Protein 8WCH (pdb70)

Nearest PDB structures (foldseek):
  8wch-assembly2_B  TM=1.003E+00  e=4.212E-85  Candidatus Pelagibacter ubique HTCC1062
  4q6b-assembly1_A  TM=8.338E-01  e=4.863E-23  Desulfitobacterium hafniense DCB-2
  8tg1-assembly1_A  TM=8.772E-01  e=3.509E-21  Caldicellulosiruptor saccharolyticus
  4zpj-assembly1_A  TM=8.349E-01  e=2.943E-21  Sphaerobacter thermophilus DSM 20745
  3h5l-assembly1_A  TM=7.620E-01  e=2.196E-21  Ruegeria pomeroyi

Foldseek 3Di:
DDAAEEEEEEACDDQQNLLRLLLVLLLVLLQCQQQDAADDPLAPNRHQRHFVLQVSYGYDYDYDHQNPDQVSLQVSLCCCCPVVVHQAYEDYQEPQNCQSNVVNCQVVLHAYFYQHYAQPVSLVPLTQRYAYFAHHLLQVLVQVVVVLVVVCVVPVNPQAEEAEEFEDDRRRVSNLVSNVVVCVVVRHHYPHRHYDHQPDPDCLVVLVVCQVSQHQEYEYEHDDVSVLRSLVNCLVVQRFHQAYEYDDDCFRLCDCVVCPPSQAQYKYKAQADPLCCVVPVLQVVSQVSSCVSSVNRGDTGSSLRSSQRSSLLSVLCSVLSDSNSVSSSVSSQVDWAACSNHRGPFRGAHADSSNYGPGGDMFMWGDDPRGTFTDPDPVRGPDHRDGRGDTSVRD/DDAAEEEEEEACDDQQNLLRLLLVLLLVLLQCQQQDAADDPLAPNRHQNHFVLQVSYGYHYDYDHQNPDQVSLLVVLCCCCPPVVHQAYEDYAEPSNCQSNVVNCQVVLHAYEYLHYAQPVSLVPLTLRYAYFAHHLLALLVQVVVVLVVVCVVPVNPQAEEEEEFEPPRRRVSNLVSNVVVCVVVRHHYPHRHYDHQPDPDCQVVLVVCQVSQHQEYEYHHDDVSVVRVLVNCLVVQRFHQAYEYDDDCFRLCDLVVCPPSQAQHKYKAQADCLLCVVPVLQVVSQVSSCVSSVNRGDTGSSLSSSQRSSLLSVLCSVLSDSNSVSSSVSLQVDWAACSNHNGPFRTAHADSSNYGPGGDMFMWGDDPSGTFTDPDPVRGPDHRDTRGDGSVRD

Structure (mmCIF, N/CA/C/O backbone):
data_8WCH
#
_entry.id   8WCH
#
_cell.length_a   122.204
_cell.length_b   122.204
_cell.length_c   125.908
_cell.angle_alpha   90.000
_cell.angle_beta   90.000
_cell.angle_gamma   90.000
#
_symmetry.space_group_name_H-M   'P 41 21 2'
#
loop_
_entity.id
_entity.type
_entity.pdbx_description
1 polymer 'Probable Leu/Ile/Val-binding protein'
2 non-polymer 'PYROGLUTAMIC ACID'
3 non-polymer 'SODIUM ION'
4 water water
#
loop_
_atom_site.group_PDB
_atom_site.id
_atom_site.type_symbol
_atom_site.label_atom_id
_atom_site.label_alt_id
_atom_site.label_comp_id
_atom_site.label_asym_id
_atom_site.label_entity_id
_atom_site.label_seq_id
_atom_site.pdbx_PDB_ins_code
_atom_site.Cartn_x
_atom_site.Cartn_y
_atom_site.Cartn_z
_atom_site.occupancy
_atom_site.B_iso_or_equiv
_atom_site.auth_seq_id
_atom_site.auth_comp_id
_atom_site.auth_asym_id
_atom_site.auth_atom_id
_atom_site.pdbx_PDB_model_num
ATOM 1 N N . ALA A 1 22 ? -32.134 -17.326 -45.167 1.000 54.305 22 ALA A N 1
ATOM 2 C CA . ALA A 1 22 ? -32.224 -16.075 -44.361 1.000 51.406 22 ALA A CA 1
ATOM 3 C C . ALA A 1 22 ? -33.556 -16.005 -43.612 1.000 42.461 22 ALA A C 1
ATOM 4 O O . ALA A 1 22 ? -34.602 -15.800 -44.229 1.000 44.925 22 ALA A O 1
ATOM 6 N N . GLU A 1 23 ? -33.504 -16.143 -42.269 1.000 35.147 23 GLU A N 1
ATOM 7 C CA . GLU A 1 23 ? -34.677 -16.393 -41.456 1.000 34.834 23 GLU A CA 1
ATOM 8 C C . GLU A 1 23 ? -34.654 -15.479 -40.233 1.000 31.457 23 GLU A C 1
ATOM 9 O O . GLU A 1 23 ? -33.729 -15.541 -39.428 1.000 33.857 23 GLU A O 1
ATOM 15 N N . ASN A 1 24 ? -35.699 -14.659 -40.072 1.000 29.020 24 ASN A N 1
ATOM 16 C CA . ASN A 1 24 ? -35.781 -13.800 -38.898 1.000 28.262 24 ASN A CA 1
ATOM 17 C C . ASN A 1 24 ? -36.346 -14.550 -37.704 1.000 27.504 24 ASN A C 1
ATOM 18 O O . ASN A 1 24 ? -36.932 -15.620 -37.856 1.000 27.917 24 ASN A O 1
ATOM 23 N N . VAL A 1 25 ? -36.166 -13.969 -36.517 1.000 27.155 25 VAL A N 1
ATOM 24 C CA . VAL A 1 25 ? -36.667 -14.590 -35.294 1.000 25.265 25 VAL A CA 1
ATOM 25 C C . VAL A 1 25 ? -37.244 -13.494 -34.386 1.000 24.550 25 VAL A C 1
ATOM 26 O O . VAL A 1 25 ? -36.686 -12.403 -34.249 1.000 25.131 25 VAL A O 1
ATOM 30 N N . LYS A 1 26 ? -38.370 -13.821 -33.769 1.000 22.881 26 LYS A N 1
ATOM 31 C CA . LYS A 1 26 ? -39.114 -12.926 -32.908 1.000 21.916 26 LYS A CA 1
ATOM 32 C C . LYS A 1 26 ? -39.081 -13.402 -31.460 1.000 21.690 26 LYS A C 1
ATOM 33 O O . LYS A 1 26 ? -39.326 -14.576 -31.205 1.000 20.860 26 LYS A O 1
ATOM 39 N N . ILE A 1 27 ? -38.697 -12.477 -30.546 1.000 19.862 27 ILE A N 1
ATOM 40 C CA . ILE A 1 27 ? -38.559 -12.752 -29.106 1.000 18.390 27 ILE A CA 1
ATOM 41 C C . ILE A 1 27 ? -39.505 -11.848 -28.321 1.000 19.404 27 ILE A C 1
ATOM 42 O O . ILE A 1 27 ? -39.628 -10.646 -28.579 1.000 21.526 27 ILE A O 1
ATOM 47 N N . GLY A 1 28 ? -40.221 -12.425 -27.369 1.000 18.769 28 GLY A N 1
ATOM 48 C CA . GLY A 1 28 ? -41.049 -11.637 -26.486 1.000 19.613 28 GLY A CA 1
ATOM 49 C C . GLY A 1 28 ? -40.232 -11.118 -25.295 1.000 18.930 28 GLY A C 1
ATOM 50 O O . GLY A 1 28 ? -39.414 -11.849 -24.725 1.000 18.988 28 GLY A O 1
ATOM 51 N N . VAL A 1 29 ? -40.529 -9.891 -24.882 1.000 19.106 29 VAL A N 1
ATOM 52 C CA . VAL A 1 29 ? -39.787 -9.174 -23.849 1.000 18.353 29 VAL A CA 1
ATOM 53 C C . VAL A 1 29 ? -40.828 -8.557 -22.901 1.000 18.499 29 VAL A C 1
ATOM 54 O O . VAL A 1 29 ? -41.683 -7.777 -23.354 1.000 20.186 29 VAL A O 1
ATOM 58 N N . LEU A 1 30 ? -40.773 -8.944 -21.608 1.000 18.756 30 LEU A N 1
ATOM 59 C CA . LEU A 1 30 ? -41.745 -8.504 -20.623 1.000 20.197 30 LEU A CA 1
ATOM 60 C C . LEU A 1 30 ? -41.040 -7.826 -19.467 1.000 19.739 30 LEU A C 1
ATOM 61 O O . LEU A 1 30 ? -40.233 -8.458 -18.809 1.000 19.637 30 LEU A O 1
ATOM 66 N N . TYR A 1 31 ? -41.395 -6.562 -19.219 1.000 19.091 31 TYR A N 1
ATOM 67 C CA . TYR A 1 31 ? -40.794 -5.823 -18.131 1.000 18.631 31 TYR A CA 1
ATOM 68 C C . TYR A 1 31 ? -41.808 -4.845 -17.533 1.000 19.271 31 TYR A C 1
ATOM 69 O O . TYR A 1 31 ? -42.847 -4.572 -18.134 1.000 20.473 31 TYR A O 1
ATOM 78 N N . PRO A 1 32 ? -41.515 -4.264 -16.349 1.000 21.237 32 PRO A N 1
ATOM 79 C CA . PRO A 1 32 ? -42.376 -3.226 -15.757 1.000 20.453 32 PRO A CA 1
ATOM 80 C C . PRO A 1 32 ? -41.977 -1.849 -16.298 1.000 21.300 32 PRO A C 1
ATOM 81 O O . PRO A 1 32 ? -40.887 -1.357 -16.045 1.000 22.563 32 PRO A O 1
ATOM 85 N N . LEU A 1 33 ? -42.833 -1.270 -17.117 1.000 21.867 33 LEU A N 1
ATOM 86 C CA . LEU A 1 33 ? -42.518 -0.037 -17.835 1.000 22.386 33 LEU A CA 1
ATOM 87 C C . LEU A 1 33 ? -43.308 1.162 -17.332 1.000 23.531 33 LEU A C 1
ATOM 88 O O . LEU A 1 33 ? -43.080 2.290 -17.788 1.000 27.076 33 LEU A O 1
ATOM 93 N N . THR A 1 34 ? -44.267 0.876 -16.452 1.000 26.198 34 THR A N 1
ATOM 94 C CA . THR A 1 34 ? -45.031 1.862 -15.718 1.000 27.129 34 THR A CA 1
ATOM 95 C C . THR A 1 34 ? -45.041 1.423 -14.265 1.000 29.960 34 THR A C 1
ATOM 96 O O . THR A 1 34 ? -44.715 0.269 -13.957 1.000 33.059 34 THR A O 1
ATOM 100 N N . GLY A 1 35 ? -45.398 2.353 -13.386 1.000 29.315 35 GLY A N 1
ATOM 101 C CA . GLY A 1 35 ? -45.447 2.053 -11.968 1.000 30.814 35 GLY A CA 1
ATOM 102 C C . GLY A 1 35 ? -44.142 2.389 -11.249 1.000 30.462 35 GLY A C 1
ATOM 103 O O . GLY A 1 35 ? -43.248 3.046 -11.800 1.000 29.669 35 GLY A O 1
ATOM 104 N N . PRO A 1 36 ? -44.010 1.946 -9.980 1.000 31.014 36 PRO A N 1
ATOM 105 C CA . PRO A 1 36 ? -42.894 2.376 -9.127 1.000 32.728 36 PRO A CA 1
ATOM 106 C C . PRO A 1 36 ? -41.464 2.009 -9.552 1.000 29.927 36 PRO A C 1
ATOM 107 O O . PRO A 1 36 ? -40.486 2.627 -9.104 1.000 34.053 36 PRO A O 1
ATOM 111 N N . VAL A 1 37 ? -41.320 1.006 -10.409 1.000 26.009 37 VAL A N 1
ATOM 112 C CA . VAL A 1 37 ? -40.004 0.540 -10.844 1.000 23.423 37 VAL A CA 1
ATOM 113 C C . VAL A 1 37 ? -39.838 0.764 -12.353 1.000 22.585 37 VAL A C 1
ATOM 114 O O . VAL A 1 37 ? -38.950 0.185 -12.980 1.000 24.309 37 VAL A O 1
ATOM 118 N N . ALA A 1 38 ? -40.592 1.717 -12.919 1.000 23.951 38 ALA A N 1
ATOM 119 C CA . ALA A 1 38 ? -40.634 1.903 -14.368 1.000 25.253 38 ALA A CA 1
ATOM 120 C C . ALA A 1 38 ? -39.251 2.178 -14.970 1.000 23.891 38 ALA A C 1
ATOM 121 O O . ALA A 1 38 ? -38.995 1.747 -16.076 1.000 25.047 38 ALA A O 1
ATOM 123 N N . GLN A 1 39 ? -38.346 2.872 -14.270 1.000 24.232 39 GLN A N 1
ATOM 124 C CA . GLN A 1 39 ? -37.068 3.189 -14.891 1.000 22.811 39 GLN A CA 1
ATOM 125 C C . GLN A 1 39 ? -36.238 1.915 -15.088 1.000 21.073 39 GLN A C 1
ATOM 126 O O . GLN A 1 39 ? -35.399 1.835 -15.977 1.000 21.793 39 GLN A O 1
ATOM 132 N N . VAL A 1 40 ? -36.421 0.957 -14.190 1.000 21.960 40 VAL A N 1
ATOM 133 C CA . VAL A 1 40 ? -35.784 -0.333 -14.287 1.000 21.812 40 VAL A CA 1
ATOM 134 C C . VAL A 1 40 ? -36.170 -0.970 -15.615 1.000 21.241 40 VAL A C 1
ATOM 135 O O . VAL A 1 40 ? -35.314 -1.441 -16.367 1.000 20.115 40 VAL A O 1
ATOM 139 N N . GLY A 1 41 ? -37.480 -1.011 -15.884 1.000 20.653 41 GLY A N 1
ATOM 140 C CA . GLY A 1 41 ? -37.960 -1.649 -17.081 1.000 20.967 41 GLY A CA 1
ATOM 141 C C . GLY A 1 41 ? -37.540 -0.904 -18.342 1.000 20.895 41 GLY A C 1
ATOM 142 O O . GLY A 1 41 ? -37.151 -1.509 -19.357 1.000 21.394 41 GLY A O 1
ATOM 143 N N . LYS A 1 42 ? -37.626 0.419 -18.292 1.000 22.226 42 LYS A N 1
ATOM 144 C CA . LYS A 1 42 ? -37.277 1.196 -19.461 1.000 23.639 42 LYS A CA 1
ATOM 145 C C . LYS A 1 42 ? -35.796 1.009 -19.797 1.000 21.993 42 LYS A C 1
ATOM 146 O O . LYS A 1 42 ? -35.445 0.856 -20.954 1.000 23.576 42 LYS A O 1
ATOM 152 N N . ASP A 1 43 ? -34.921 1.006 -18.787 1.000 22.213 43 ASP A N 1
ATOM 153 C CA . ASP A 1 43 ? -33.492 0.868 -19.031 1.000 22.006 43 ASP A CA 1
ATOM 154 C C . ASP A 1 43 ? -33.186 -0.583 -19.438 1.000 21.658 43 ASP A C 1
ATOM 155 O O . ASP A 1 43 ? -32.271 -0.807 -20.223 1.000 21.572 43 ASP A O 1
ATOM 160 N N . ALA A 1 44 ? -33.923 -1.574 -18.907 1.000 18.950 44 ALA A N 1
ATOM 161 C CA . ALA A 1 44 ? -33.719 -2.949 -19.360 1.000 18.929 44 ALA A CA 1
ATOM 162 C C . ALA A 1 44 ? -34.059 -3.090 -20.838 1.000 19.129 44 ALA A C 1
ATOM 163 O O . ALA A 1 44 ? -33.343 -3.740 -21.589 1.000 20.273 44 ALA A O 1
ATOM 165 N N . VAL A 1 45 ? -35.183 -2.523 -21.252 1.000 18.322 45 VAL A N 1
ATOM 166 C CA . VAL A 1 45 ? -35.553 -2.586 -22.651 1.000 20.081 45 VAL A CA 1
ATOM 167 C C . VAL A 1 45 ? -34.533 -1.842 -23.508 1.000 20.195 45 VAL A C 1
ATOM 168 O O . VAL A 1 45 ? -34.187 -2.290 -24.588 1.000 22.857 45 VAL A O 1
ATOM 172 N N . ALA A 1 46 ? -34.031 -0.712 -23.043 1.000 19.751 46 ALA A N 1
ATOM 173 C CA . ALA A 1 46 ? -32.967 -0.016 -23.769 1.000 20.860 46 ALA A CA 1
ATOM 174 C C . ALA A 1 46 ? -31.710 -0.873 -23.934 1.000 21.419 46 ALA A C 1
ATOM 175 O O . ALA A 1 46 ? -31.042 -0.816 -24.967 1.000 21.797 46 ALA A O 1
ATOM 177 N N . ALA A 1 47 ? -31.402 -1.684 -22.914 1.000 19.281 47 ALA A N 1
ATOM 178 C CA . ALA A 1 47 ? -30.292 -2.629 -22.974 1.000 20.361 47 ALA A CA 1
ATOM 179 C C . ALA A 1 47 ? -30.515 -3.713 -24.028 1.000 20.103 47 ALA A C 1
ATOM 180 O O . ALA A 1 47 ? -29.585 -4.109 -24.727 1.000 20.307 47 ALA A O 1
ATOM 182 N N . VAL A 1 48 ? -31.742 -4.241 -24.112 1.000 21.177 48 VAL A N 1
ATOM 183 C CA . VAL A 1 48 ? -32.055 -5.206 -25.133 1.000 19.977 48 VAL A CA 1
ATOM 184 C C . VAL A 1 48 ? -31.911 -4.541 -26.508 1.000 21.309 48 VAL A C 1
ATOM 185 O O . VAL A 1 48 ? -31.460 -5.172 -27.439 1.000 20.564 48 VAL A O 1
ATOM 189 N N . GLN A 1 49 ? -32.377 -3.292 -26.640 1.000 22.551 49 GLN A N 1
ATOM 190 C CA . GLN A 1 49 ? -32.274 -2.577 -27.907 1.000 23.800 49 GLN A CA 1
ATOM 191 C C . GLN A 1 49 ? -30.801 -2.350 -28.268 1.000 22.540 49 GLN A C 1
ATOM 192 O O . GLN A 1 49 ? -30.452 -2.333 -29.444 1.000 23.120 49 GLN A O 1
ATOM 198 N N . THR A 1 50 ? -29.942 -2.177 -27.255 1.000 22.869 50 THR A N 1
ATOM 199 C CA . THR A 1 50 ? -28.501 -2.045 -27.456 1.000 23.326 50 THR A CA 1
ATOM 200 C C . THR A 1 50 ? -27.908 -3.330 -28.055 1.000 21.628 50 THR A C 1
ATOM 201 O O . THR A 1 50 ? -27.107 -3.309 -29.006 1.000 23.435 50 THR A O 1
ATOM 205 N N . ALA A 1 51 ? -28.321 -4.453 -27.490 1.000 21.296 51 ALA A N 1
ATOM 206 C CA . ALA A 1 51 ? -27.939 -5.750 -28.014 1.000 21.773 51 ALA A CA 1
ATOM 207 C C . ALA A 1 51 ? -28.424 -5.908 -29.438 1.000 20.858 51 ALA A C 1
ATOM 208 O O . ALA A 1 51 ? -27.644 -6.307 -30.280 1.000 23.068 51 ALA A O 1
ATOM 210 N N . LEU A 1 52 ? -29.694 -5.618 -29.693 1.000 21.119 52 LEU A N 1
ATOM 211 C CA . LEU A 1 52 ? -30.202 -5.735 -31.052 1.000 22.868 52 LEU A CA 1
ATOM 212 C C . LEU A 1 52 ? -29.398 -4.870 -32.021 1.000 22.961 52 LEU A C 1
ATOM 213 O O . LEU A 1 52 ? -29.173 -5.284 -33.146 1.000 24.688 52 LEU A O 1
ATOM 218 N N . ASP A 1 53 ? -29.033 -3.647 -31.628 1.000 24.822 53 ASP A N 1
ATOM 219 C CA . ASP A 1 53 ? -28.202 -2.792 -32.462 1.000 25.870 53 ASP A CA 1
ATOM 220 C C . ASP A 1 53 ? -26.862 -3.466 -32.782 1.000 27.076 53 ASP A C 1
ATOM 221 O O . ASP A 1 53 ? -26.488 -3.573 -33.958 1.000 28.495 53 ASP A O 1
ATOM 226 N N . ILE A 1 54 ? -26.189 -4.028 -31.768 1.000 24.906 54 ILE A N 1
ATOM 227 C CA . ILE A 1 54 ? -24.939 -4.740 -31.980 1.000 22.838 54 ILE A CA 1
ATOM 228 C C . ILE A 1 54 ? -25.150 -5.958 -32.878 1.000 23.591 54 ILE A C 1
ATOM 229 O O . ILE A 1 54 ? -24.289 -6.237 -33.692 1.000 25.786 54 ILE A O 1
ATOM 234 N N . ILE A 1 55 ? -26.271 -6.677 -32.727 1.000 23.446 55 ILE A N 1
ATOM 235 C CA . ILE A 1 55 ? -26.496 -7.924 -33.457 1.000 24.130 55 ILE A CA 1
ATOM 236 C C . ILE A 1 55 ? -26.872 -7.657 -34.909 1.000 24.799 55 ILE A C 1
ATOM 237 O O . ILE A 1 55 ? -26.212 -8.144 -35.841 1.000 26.320 55 ILE A O 1
ATOM 242 N N . ASN A 1 56 ? -27.924 -6.852 -35.068 1.000 22.680 56 ASN A N 1
ATOM 243 C CA . ASN A 1 56 ? -28.594 -6.706 -36.356 1.000 26.279 56 ASN A CA 1
ATOM 244 C C . ASN A 1 56 ? -27.840 -5.831 -37.351 1.000 27.310 56 ASN A C 1
ATOM 245 O O . ASN A 1 56 ? -28.103 -5.914 -38.558 1.000 30.792 56 ASN A O 1
ATOM 250 N N . ASN A 1 57 ? -26.979 -4.953 -36.835 1.000 28.078 57 ASN A N 1
ATOM 251 C CA . ASN A 1 57 ? -26.134 -4.084 -37.636 1.000 30.754 57 ASN A CA 1
ATOM 252 C C . ASN A 1 57 ? -24.700 -4.551 -37.524 1.000 30.378 57 ASN A C 1
ATOM 253 O O . ASN A 1 57 ? -24.360 -5.264 -36.601 1.000 29.722 57 ASN A O 1
ATOM 258 N N . SER A 1 58 ? -23.883 -4.132 -38.478 1.000 30.457 58 SER A N 1
ATOM 259 C CA . SER A 1 58 ? -22.489 -4.487 -38.483 1.000 31.603 58 SER A CA 1
ATOM 260 C C . SER A 1 58 ? -21.689 -3.485 -37.636 1.000 31.830 58 SER A C 1
ATOM 261 O O . SER A 1 58 ? -21.793 -2.283 -37.823 1.000 33.644 58 SER A O 1
ATOM 264 N N . HIS A 1 59 ? -20.954 -4.003 -36.642 1.000 33.068 59 HIS A N 1
ATOM 265 C CA . HIS A 1 59 ? -20.147 -3.222 -35.718 1.000 34.405 59 HIS A CA 1
ATOM 266 C C . HIS A 1 59 ? -18.768 -3.849 -35.629 1.000 35.102 59 HIS A C 1
ATOM 267 O O . HIS A 1 59 ? -18.650 -5.082 -35.534 1.000 36.789 59 HIS A O 1
ATOM 274 N N . ASN A 1 60 ? -17.766 -2.967 -35.569 1.000 34.503 60 ASN A N 1
ATOM 275 C CA . ASN A 1 60 ? -16.384 -3.339 -35.340 1.000 34.544 60 ASN A CA 1
ATOM 276 C C . ASN A 1 60 ? -16.112 -3.319 -33.832 1.000 32.973 60 ASN A C 1
ATOM 277 O O . ASN A 1 60 ? -15.762 -2.285 -33.265 1.000 34.720 60 ASN A O 1
ATOM 282 N N . ILE A 1 61 ? -16.314 -4.467 -33.171 1.000 31.492 61 ILE A N 1
ATOM 283 C CA . ILE A 1 61 ? -16.079 -4.603 -31.746 1.000 27.981 61 ILE A CA 1
ATOM 284 C C . ILE A 1 61 ? -15.311 -5.902 -31.535 1.000 31.482 61 ILE A C 1
ATOM 285 O O . ILE A 1 61 ? -15.910 -6.990 -31.411 1.000 31.619 61 ILE A O 1
ATOM 290 N N . PRO A 1 62 ? -13.970 -5.848 -31.521 1.000 36.868 62 PRO A N 1
ATOM 291 C CA . PRO A 1 62 ? -13.181 -7.043 -31.270 1.000 37.830 62 PRO A CA 1
ATOM 292 C C . PRO A 1 62 ? -13.629 -7.617 -29.936 1.000 34.887 62 PRO A C 1
ATOM 293 O O . PRO A 1 62 ? -13.912 -6.876 -28.982 1.000 35.600 62 PRO A O 1
ATOM 297 N N . GLY A 1 63 ? -13.744 -8.944 -29.914 1.000 33.974 63 GLY A N 1
ATOM 298 C CA . GLY A 1 63 ? -14.075 -9.642 -28.695 1.000 30.976 63 GLY A CA 1
ATOM 299 C C . GLY A 1 63 ? -15.569 -9.865 -28.503 1.000 30.409 63 GLY A C 1
ATOM 300 O O . GLY A 1 63 ? -15.915 -10.555 -27.549 1.000 32.304 63 GLY A O 1
ATOM 301 N N . MET A 1 64 ? -16.433 -9.251 -29.342 1.000 28.562 64 MET A N 1
ATOM 302 C CA . MET A 1 64 ? -17.880 -9.337 -29.144 1.000 27.888 64 MET A CA 1
ATOM 303 C C . MET A 1 64 ? -18.491 -10.201 -30.249 1.000 26.869 64 MET A C 1
ATOM 304 O O . MET A 1 64 ? -18.635 -9.774 -31.388 1.000 28.040 64 MET A O 1
ATOM 309 N N . PRO A 1 65 ? -18.878 -11.456 -29.947 1.000 25.724 65 PRO A N 1
ATOM 310 C CA . PRO A 1 65 ? -19.599 -12.279 -30.898 1.000 25.936 65 PRO A CA 1
ATOM 311 C C . PRO A 1 65 ? -20.843 -11.531 -31.362 1.000 24.448 65 PRO A C 1
ATOM 312 O O . PRO A 1 65 ? -21.443 -10.764 -30.612 1.000 25.257 65 PRO A O 1
ATOM 316 N N . LEU A 1 66 ? -21.207 -11.777 -32.614 1.000 24.917 66 LEU A N 1
ATOM 317 C CA . LEU A 1 66 ? -22.402 -11.254 -33.255 1.000 23.940 66 LEU A CA 1
ATOM 318 C C . LEU A 1 66 ? -22.244 -9.809 -33.743 1.000 24.780 66 LEU A C 1
ATOM 319 O O . LEU A 1 66 ? -23.110 -9.331 -34.472 1.000 26.457 66 LEU A O 1
ATOM 324 N N . ALA A 1 67 ? -21.181 -9.096 -33.352 1.000 25.783 67 ALA A N 1
ATOM 325 C CA . ALA A 1 67 ? -21.031 -7.678 -33.706 1.000 27.957 67 ALA A CA 1
ATOM 326 C C . ALA A 1 67 ? -20.799 -7.471 -35.204 1.000 27.442 67 ALA A C 1
ATOM 327 O O . ALA A 1 67 ? -21.501 -6.679 -35.834 1.000 27.610 67 ALA A O 1
ATOM 329 N N . LYS A 1 68 ? -19.812 -8.184 -35.763 1.000 25.996 68 LYS A N 1
ATOM 330 C CA . LYS A 1 68 ? -19.295 -7.936 -37.095 1.000 28.495 68 LYS A CA 1
ATOM 331 C C . LYS A 1 68 ? -20.370 -8.188 -38.143 1.000 29.453 68 LYS A C 1
ATOM 332 O O . LYS A 1 68 ? -20.547 -7.363 -39.037 1.000 32.481 68 LYS A O 1
ATOM 334 N N . ASP A 1 69 ? -21.112 -9.293 -38.019 1.000 28.229 69 ASP A N 1
ATOM 335 C CA . ASP A 1 69 ? -22.122 -9.646 -39.010 1.000 31.156 69 ASP A CA 1
ATOM 336 C C . ASP A 1 69 ? -23.377 -8.800 -38.823 1.000 29.606 69 ASP A C 1
ATOM 337 O O . ASP A 1 69 ? -23.713 -8.505 -37.693 1.000 29.505 69 ASP A O 1
ATOM 342 N N . ALA A 1 70 ? -24.042 -8.375 -39.912 1.000 30.640 70 ALA A N 1
ATOM 343 C CA . ALA A 1 70 ? -25.354 -7.752 -39.799 1.000 30.989 70 ALA A CA 1
ATOM 344 C C . ALA A 1 70 ? -26.449 -8.825 -39.776 1.000 30.121 70 ALA A C 1
ATOM 345 O O . ALA A 1 70 ? -26.801 -9.386 -40.815 1.000 33.313 70 ALA A O 1
ATOM 347 N N . GLY A 1 71 ? -26.984 -9.112 -38.584 1.000 28.208 71 GLY A N 1
ATOM 348 C CA . GLY A 1 71 ? -27.842 -10.265 -38.378 1.000 28.195 71 GLY A CA 1
ATOM 349 C C . GLY A 1 71 ? -27.048 -11.534 -38.079 1.000 29.186 71 GLY A C 1
ATOM 350 O O . GLY A 1 71 ? -25.815 -11.549 -38.120 1.000 28.530 71 GLY A O 1
ATOM 351 N N . LEU A 1 72 ? -27.785 -12.606 -37.764 1.000 27.200 72 LEU A N 1
ATOM 352 C CA . LEU A 1 72 ? -27.179 -13.804 -37.210 1.000 27.453 72 LEU A CA 1
ATOM 353 C C . LEU A 1 72 ? -26.681 -14.661 -38.364 1.000 26.599 72 LEU A C 1
ATOM 354 O O . LEU A 1 72 ? -27.494 -15.096 -39.162 1.000 29.126 72 LEU A O 1
ATOM 359 N N . LYS A 1 73 ? -25.377 -14.914 -38.401 1.000 27.298 73 LYS A N 1
ATOM 360 C CA . LYS A 1 73 ? -24.798 -15.802 -39.395 1.000 29.838 73 LYS A CA 1
ATOM 361 C C . LYS A 1 73 ? -25.534 -17.143 -39.396 1.000 29.779 73 LYS A C 1
ATOM 362 O O . LYS A 1 73 ? -25.758 -17.724 -40.465 1.000 30.326 73 LYS A O 1
ATOM 368 N N . GLY A 1 74 ? -25.887 -17.657 -38.204 1.000 27.865 74 GLY A N 1
ATOM 369 C CA . GLY A 1 74 ? -26.521 -18.959 -38.109 1.000 26.977 74 GLY A CA 1
ATOM 370 C C . GLY A 1 74 ? -27.912 -19.001 -38.733 1.000 27.889 74 GLY A C 1
ATOM 371 O O . GLY A 1 74 ? -28.418 -20.099 -39.005 1.000 28.994 74 GLY A O 1
ATOM 372 N N . LEU A 1 75 ? -28.542 -17.820 -38.894 1.000 25.686 75 LEU A N 1
ATOM 373 C CA . LEU A 1 75 ? -29.840 -17.709 -39.553 1.000 28.003 75 LEU A CA 1
ATOM 374 C C . LEU A 1 75 ? -29.699 -17.088 -40.947 1.000 28.911 75 LEU A C 1
ATOM 375 O O . LEU A 1 75 ? -30.648 -16.496 -41.474 1.000 31.293 75 LEU A O 1
ATOM 380 N N . GLY A 1 76 ? -28.504 -17.157 -41.524 1.000 29.058 76 GLY A N 1
ATOM 381 C CA . GLY A 1 76 ? -28.286 -16.658 -42.866 1.000 30.017 76 GLY A CA 1
ATOM 382 C C . GLY A 1 76 ? -28.398 -15.136 -42.952 1.000 28.837 76 GLY A C 1
ATOM 383 O O . GLY A 1 76 ? -28.708 -14.593 -44.010 1.000 34.884 76 GLY A O 1
ATOM 384 N N . GLY A 1 77 ? -28.099 -14.456 -41.849 1.000 29.307 77 GLY A N 1
ATOM 385 C CA . GLY A 1 77 ? -28.230 -13.015 -41.790 1.000 30.766 77 GLY A CA 1
ATOM 386 C C . GLY A 1 77 ? -29.598 -12.567 -41.269 1.000 30.749 77 GLY A C 1
ATOM 387 O O . GLY A 1 77 ? -29.901 -11.374 -41.286 1.000 34.670 77 GLY A O 1
ATOM 388 N N . GLY A 1 78 ? -30.456 -13.496 -40.848 1.000 30.498 78 GLY A N 1
ATOM 389 C CA . GLY A 1 78 ? -31.740 -13.129 -40.262 1.000 29.885 78 GLY A CA 1
ATOM 390 C C . GLY A 1 78 ? -31.602 -12.180 -39.058 1.000 28.175 78 GLY A C 1
ATOM 391 O O . GLY A 1 78 ? -30.636 -12.235 -38.303 1.000 28.389 78 GLY A O 1
ATOM 392 N N . LYS A 1 79 ? -32.584 -11.297 -38.901 1.000 27.829 79 LYS A N 1
ATOM 393 C CA . LYS A 1 79 ? -32.603 -10.316 -37.838 1.000 29.713 79 LYS A CA 1
ATOM 394 C C . LYS A 1 79 ? -33.480 -10.786 -36.672 1.000 27.786 79 LYS A C 1
ATOM 395 O O . LYS A 1 79 ? -34.463 -11.524 -36.833 1.000 28.280 79 LYS A O 1
ATOM 401 N N . ILE A 1 80 ? -33.069 -10.360 -35.480 1.000 26.088 80 ILE A N 1
ATOM 402 C CA . ILE A 1 80 ? -33.903 -10.498 -34.290 1.000 24.280 80 ILE A CA 1
ATOM 403 C C . ILE A 1 80 ? -34.832 -9.293 -34.154 1.000 23.831 80 ILE A C 1
ATOM 404 O O . ILE A 1 80 ? -34.389 -8.136 -34.239 1.000 24.934 80 ILE A O 1
ATOM 409 N N . SER A 1 81 ? -36.114 -9.578 -33.893 1.000 23.743 81 SER A N 1
ATOM 410 C CA . SER A 1 81 ? -37.051 -8.546 -33.492 1.000 23.773 81 SER A CA 1
ATOM 411 C C . SER A 1 81 ? -37.632 -8.922 -32.140 1.000 22.012 81 SER A C 1
ATOM 412 O O . SER A 1 81 ? -37.658 -10.086 -31.755 1.000 22.818 81 SER A O 1
ATOM 415 N N . ILE A 1 82 ? -38.157 -7.921 -31.459 1.000 23.139 82 ILE A N 1
ATOM 416 C CA . ILE A 1 82 ? -38.786 -8.131 -30.168 1.000 22.375 82 ILE A CA 1
ATOM 417 C C . ILE A 1 82 ? -40.184 -7.548 -30.193 1.000 21.216 82 ILE A C 1
ATOM 418 O O . ILE A 1 82 ? -40.469 -6.608 -30.927 1.000 24.772 82 ILE A O 1
ATOM 423 N N . VAL A 1 83 ? -41.055 -8.186 -29.410 1.000 22.327 83 VAL A N 1
ATOM 424 C CA . VAL A 1 83 ? -42.329 -7.609 -29.028 1.000 21.937 83 VAL A CA 1
ATOM 425 C C . VAL A 1 83 ? -42.257 -7.383 -27.522 1.000 22.390 83 VAL A C 1
ATOM 426 O O . VAL A 1 83 ? -41.892 -8.290 -26.798 1.000 23.303 83 VAL A O 1
ATOM 430 N N . VAL A 1 84 ? -42.621 -6.169 -27.092 1.000 22.460 84 VAL A N 1
ATOM 431 C CA . VAL A 1 84 ? -42.422 -5.734 -25.730 1.000 22.122 84 VAL A CA 1
ATOM 432 C C . VAL A 1 84 ? -43.795 -5.585 -25.089 1.000 22.106 84 VAL A C 1
ATOM 433 O O . VAL A 1 84 ? -44.692 -4.944 -25.660 1.000 25.369 84 VAL A O 1
ATOM 437 N N . GLY A 1 85 ? -43.873 -6.069 -23.856 1.000 20.631 85 GLY A N 1
ATOM 438 C CA . GLY A 1 85 ? -45.070 -5.958 -23.032 1.000 22.725 85 GLY A CA 1
ATOM 439 C C . GLY A 1 85 ? -44.730 -5.335 -21.674 1.000 21.892 85 GLY A C 1
ATOM 440 O O . GLY A 1 85 ? -43.718 -5.677 -21.078 1.000 23.143 85 GLY A O 1
ATOM 441 N N . ASP A 1 86 ? -45.564 -4.387 -21.235 1.000 22.522 86 ASP A N 1
ATOM 442 C CA . ASP A 1 86 ? -45.544 -3.843 -19.884 1.000 21.964 86 ASP A CA 1
ATOM 443 C C . ASP A 1 86 ? -46.464 -4.642 -18.961 1.000 22.529 86 ASP A C 1
ATOM 444 O O . ASP A 1 86 ? -47.698 -4.595 -19.089 1.000 23.573 86 ASP A O 1
ATOM 449 N N . HIS A 1 87 ? -45.857 -5.343 -17.991 1.000 21.977 87 HIS A N 1
ATOM 450 C CA . HIS A 1 87 ? -46.629 -6.171 -17.080 1.000 21.522 87 HIS A CA 1
ATOM 451 C C . HIS A 1 87 ? -47.040 -5.427 -15.816 1.000 22.175 87 HIS A C 1
ATOM 452 O O . HIS A 1 87 ? -47.785 -5.981 -15.006 1.000 24.080 87 HIS A O 1
ATOM 459 N N . GLY A 1 88 ? -46.562 -4.187 -15.638 1.000 24.365 88 GLY A N 1
ATOM 460 C CA . GLY A 1 88 ? -46.976 -3.373 -14.511 1.000 25.365 88 GLY A CA 1
ATOM 461 C C . GLY A 1 88 ? -46.647 -3.947 -13.131 1.000 24.143 88 GLY A C 1
ATOM 462 O O . GLY A 1 88 ? -47.211 -3.487 -12.151 1.000 29.176 88 GLY A O 1
ATOM 463 N N . GLY A 1 89 ? -45.743 -4.927 -13.046 1.000 22.100 89 GLY A N 1
ATOM 464 C CA . GLY A 1 89 ? -45.439 -5.616 -11.801 1.000 21.685 89 GLY A CA 1
ATOM 465 C C . GLY A 1 89 ? -46.475 -6.651 -11.356 1.000 20.762 89 GLY A C 1
ATOM 466 O O . GLY A 1 89 ? -46.419 -7.122 -10.209 1.000 25.069 89 GLY A O 1
ATOM 467 N N . LYS A 1 90 ? -47.408 -7.014 -12.243 1.000 21.777 90 LYS A N 1
ATOM 468 C CA . LYS A 1 90 ? -48.519 -7.869 -11.850 1.000 20.721 90 LYS A CA 1
ATOM 469 C C . LYS A 1 90 ? -48.359 -9.237 -12.504 1.000 20.472 90 LYS A C 1
ATOM 470 O O . LYS A 1 90 ? -48.393 -9.343 -13.731 1.000 21.590 90 LYS A O 1
ATOM 476 N N . PRO A 1 91 ? -48.151 -10.320 -11.730 1.000 19.811 91 PRO A N 1
ATOM 477 C CA . PRO A 1 91 ? -48.022 -11.650 -12.314 1.000 20.544 91 PRO A CA 1
ATOM 478 C C . PRO A 1 91 ? -49.136 -12.036 -13.276 1.000 21.269 91 PRO A C 1
ATOM 479 O O . PRO A 1 91 ? -48.821 -12.581 -14.319 1.000 20.514 91 PRO A O 1
ATOM 483 N N . ASP A 1 92 ? -50.403 -11.721 -12.947 1.000 22.328 92 ASP A N 1
ATOM 484 C CA . ASP A 1 92 ? -51.501 -12.128 -13.807 1.000 22.253 92 ASP A CA 1
ATOM 485 C C . ASP A 1 92 ? -51.419 -11.415 -15.147 1.000 21.690 92 ASP A C 1
ATOM 486 O O . ASP A 1 92 ? -51.765 -11.998 -16.178 1.000 21.658 92 ASP A O 1
ATOM 491 N N . ILE A 1 93 ? -50.994 -10.145 -15.148 1.000 22.505 93 ILE A N 1
ATOM 492 C CA . ILE A 1 93 ? -50.847 -9.435 -16.409 1.000 23.170 93 ILE A CA 1
ATOM 493 C C . ILE A 1 93 ? -49.707 -10.051 -17.217 1.000 22.737 93 ILE A C 1
ATOM 494 O O . ILE A 1 93 ? -49.830 -10.209 -18.426 1.000 23.622 93 ILE A O 1
ATOM 499 N N . GLY A 1 94 ? -48.592 -10.356 -16.548 1.000 21.947 94 GLY A N 1
ATOM 500 C CA . GLY A 1 94 ? -47.457 -11.005 -17.190 1.000 20.474 94 GLY A CA 1
ATOM 501 C C . GLY A 1 94 ? -47.830 -12.337 -17.842 1.000 19.538 94 GLY A C 1
ATOM 502 O O . GLY A 1 94 ? -47.414 -12.624 -18.954 1.000 19.829 94 GLY A O 1
ATOM 503 N N . VAL A 1 95 ? -48.668 -13.121 -17.167 1.000 20.135 95 VAL A N 1
ATOM 504 C CA . VAL A 1 95 ? -49.180 -14.387 -17.685 1.000 19.964 95 VAL A CA 1
ATOM 505 C C . VAL A 1 95 ? -50.002 -14.139 -18.945 1.000 19.530 95 VAL A C 1
ATOM 506 O O . VAL A 1 95 ? -49.769 -14.783 -19.965 1.000 20.101 95 VAL A O 1
ATOM 510 N N . GLY A 1 96 ? -50.964 -13.206 -18.888 1.000 19.673 96 GLY A N 1
ATOM 511 C CA . GLY A 1 96 ? -51.780 -12.887 -20.056 1.000 20.909 96 GLY A CA 1
ATOM 512 C C . GLY A 1 96 ? -50.951 -12.407 -21.252 1.000 21.054 96 GLY A C 1
ATOM 513 O O . GLY A 1 96 ? -51.191 -12.774 -22.392 1.000 20.301 96 GLY A O 1
ATOM 514 N N . GLU A 1 97 ? -49.969 -11.547 -20.994 1.000 19.353 97 GLU A N 1
ATOM 515 C CA . GLU A 1 97 ? -49.123 -11.022 -22.037 1.000 20.259 97 GLU A CA 1
ATOM 516 C C . GLU A 1 97 ? -48.259 -12.120 -22.655 1.000 19.811 97 GLU A C 1
ATOM 517 O O . GLU A 1 97 ? -48.082 -12.153 -23.880 1.000 20.050 97 GLU A O 1
ATOM 523 N N . THR A 1 98 ? -47.771 -13.038 -21.823 1.000 18.733 98 THR A N 1
ATOM 524 C CA . THR A 1 98 ? -46.982 -14.166 -22.308 1.000 18.272 98 THR A CA 1
ATOM 525 C C . THR A 1 98 ? -47.848 -15.039 -23.216 1.000 18.439 98 THR A C 1
ATOM 526 O O . THR A 1 98 ? -47.439 -15.406 -24.315 1.000 19.570 98 THR A O 1
ATOM 530 N N . GLU A 1 99 ? -49.062 -15.343 -22.776 1.000 18.760 99 GLU A N 1
ATOM 531 C CA . GLU A 1 99 ? -49.971 -16.140 -23.604 1.000 18.562 99 GLU A CA 1
ATOM 532 C C . GLU A 1 99 ? -50.171 -15.496 -24.979 1.000 18.095 99 GLU A C 1
ATOM 533 O O . GLU A 1 99 ? -50.118 -16.183 -25.995 1.000 20.467 99 GLU A O 1
ATOM 539 N N . LYS A 1 100 ? -50.433 -14.189 -25.025 1.000 20.037 100 LYS A N 1
ATOM 540 C CA . LYS A 1 100 ? -50.665 -13.495 -26.294 1.000 20.067 100 LYS A CA 1
ATOM 541 C C . LYS A 1 100 ? -49.391 -13.519 -27.152 1.000 19.912 100 LYS A C 1
ATOM 542 O O . LYS A 1 100 ? -49.446 -13.673 -28.374 1.000 21.948 100 LYS A O 1
ATOM 544 N N . MET A 1 101 ? -48.217 -13.327 -26.549 1.000 19.804 101 MET A N 1
ATOM 545 C CA . MET A 1 101 ? -46.967 -13.375 -27.310 1.000 20.016 101 MET A CA 1
ATOM 546 C C . MET A 1 101 ? -46.741 -14.763 -27.899 1.000 19.637 101 MET A C 1
ATOM 547 O O . MET A 1 101 ? -46.303 -14.897 -29.034 1.000 20.546 101 MET A O 1
ATOM 552 N N . LEU A 1 102 ? -47.087 -15.797 -27.147 1.000 19.425 102 LEU A N 1
ATOM 553 C CA . LEU A 1 102 ? -46.947 -17.156 -27.650 1.000 20.357 102 LEU A CA 1
ATOM 554 C C . LEU A 1 102 ? -47.967 -17.450 -28.742 1.000 21.129 102 LEU A C 1
ATOM 555 O O . LEU A 1 102 ? -47.632 -18.108 -29.705 1.000 22.457 102 LEU A O 1
ATOM 560 N N . ASN A 1 103 ? -49.216 -17.043 -28.535 1.000 22.413 103 ASN A N 1
ATOM 561 C CA . ASN A 1 103 ? -50.336 -17.555 -29.327 1.000 22.044 103 ASN A CA 1
ATOM 562 C C . ASN A 1 103 ? -50.659 -16.651 -30.517 1.000 24.347 103 ASN A C 1
ATOM 563 O O . ASN A 1 103 ? -51.138 -17.154 -31.547 1.000 29.646 103 ASN A O 1
ATOM 568 N N . SER A 1 104 ? -50.524 -15.325 -30.342 1.000 24.346 104 SER A N 1
ATOM 569 C CA . SER A 1 104 ? -50.819 -14.332 -31.387 1.000 24.763 104 SER A CA 1
ATOM 570 C C . SER A 1 104 ? -49.530 -13.926 -32.117 1.000 23.714 104 SER A C 1
ATOM 571 O O . SER A 1 104 ? -49.492 -13.941 -33.363 1.000 27.284 104 SER A O 1
ATOM 574 N N . ASP A 1 105 ? -48.489 -13.553 -31.350 1.000 22.594 105 ASP A N 1
ATOM 575 C CA . ASP A 1 105 ? -47.262 -13.052 -31.960 1.000 23.273 105 ASP A CA 1
ATOM 576 C C . ASP A 1 105 ? -46.362 -14.189 -32.459 1.000 22.870 105 ASP A C 1
ATOM 577 O O . ASP A 1 105 ? -45.457 -13.928 -33.260 1.000 23.191 105 ASP A O 1
ATOM 582 N N . LYS A 1 106 ? -46.596 -15.421 -31.960 1.000 22.081 106 LYS A N 1
ATOM 583 C CA . LYS A 1 106 ? -45.824 -16.606 -32.296 1.000 23.149 106 LYS A CA 1
ATOM 584 C C . LYS A 1 106 ? -44.328 -16.382 -32.024 1.000 21.827 106 LYS A C 1
ATOM 585 O O . LYS A 1 106 ? -43.468 -16.685 -32.859 1.000 23.239 106 LYS A O 1
ATOM 591 N N . VAL A 1 107 ? -43.989 -15.878 -30.840 1.000 20.322 107 VAL A N 1
ATOM 592 C CA . VAL A 1 107 ? -42.587 -15.734 -30.494 1.000 19.343 107 VAL A CA 1
ATOM 593 C C . VAL A 1 107 ? -41.959 -17.114 -30.317 1.000 19.655 107 VAL A C 1
ATOM 594 O O . VAL A 1 107 ? -42.634 -18.067 -29.971 1.000 21.958 107 VAL A O 1
ATOM 598 N N . HIS A 1 108 ? -40.650 -17.182 -30.571 1.000 19.943 108 HIS A N 1
ATOM 599 C CA . HIS A 1 108 ? -39.896 -18.408 -30.500 1.000 20.403 108 HIS A CA 1
ATOM 600 C C . HIS A 1 108 ? -39.088 -18.502 -29.208 1.000 18.475 108 HIS A C 1
ATOM 601 O O . HIS A 1 108 ? -38.497 -19.546 -28.968 1.000 19.402 108 HIS A O 1
ATOM 608 N N . ALA A 1 109 ? -39.034 -17.417 -28.416 1.000 17.940 109 ALA A N 1
ATOM 609 C CA . ALA A 1 109 ? -38.413 -17.371 -27.096 1.000 17.009 109 ALA A CA 1
ATOM 610 C C . ALA A 1 109 ? -39.008 -16.197 -26.323 1.000 17.194 109 ALA A C 1
ATOM 611 O O . ALA A 1 109 ? -39.564 -15.256 -26.897 1.000 18.930 109 ALA A O 1
ATOM 613 N N . MET A 1 110 ? -38.835 -16.260 -25.012 1.000 16.950 110 MET A N 1
ATOM 614 C CA . MET A 1 110 ? -39.255 -15.217 -24.090 1.000 18.067 110 MET A CA 1
ATOM 615 C C . MET A 1 110 ? -38.053 -14.712 -23.290 1.000 17.448 110 MET A C 1
ATOM 616 O O . MET A 1 110 ? -37.092 -15.438 -23.066 1.000 16.711 110 MET A O 1
ATOM 621 N N . PHE A 1 111 ? -38.150 -13.449 -22.849 1.000 16.567 111 PHE A N 1
ATOM 622 C CA . PHE A 1 111 ? -37.097 -12.794 -22.098 1.000 16.561 111 PHE A CA 1
ATOM 623 C C . PHE A 1 111 ? -37.751 -11.846 -21.092 1.000 17.512 111 PHE A C 1
ATOM 624 O O . PHE A 1 111 ? -38.665 -11.093 -21.444 1.000 17.247 111 PHE A O 1
ATOM 632 N N . GLY A 1 112 ? -37.304 -11.896 -19.829 1.000 16.416 112 GLY A N 1
ATOM 633 C CA . GLY A 1 112 ? -37.842 -11.050 -18.770 1.000 16.004 112 GLY A CA 1
ATOM 634 C C . GLY A 1 112 ? -37.719 -11.787 -17.435 1.000 16.015 112 GLY A C 1
ATOM 635 O O . GLY A 1 112 ? -37.103 -12.860 -17.371 1.000 16.339 112 GLY A O 1
ATOM 636 N N . ALA A 1 113 ? -38.299 -11.246 -16.355 1.000 16.661 113 ALA A N 1
ATOM 637 C CA . ALA A 1 113 ? -39.208 -10.095 -16.386 1.000 16.841 113 ALA A CA 1
ATOM 638 C C . ALA A 1 113 ? -39.007 -9.206 -15.155 1.000 18.108 113 ALA A C 1
ATOM 639 O O . ALA A 1 113 ? -39.951 -8.543 -14.721 1.000 18.186 113 ALA A O 1
ATOM 641 N N . TYR A 1 114 ? -37.774 -9.154 -14.626 1.000 17.249 114 TYR A N 1
ATOM 642 C CA . TYR A 1 114 ? -37.387 -8.342 -13.450 1.000 17.159 114 TYR A CA 1
ATOM 643 C C . TYR A 1 114 ? -37.901 -8.941 -12.139 1.000 17.115 114 TYR A C 1
ATOM 644 O O . TYR A 1 114 ? -37.157 -9.568 -11.406 1.000 17.202 114 TYR A O 1
ATOM 653 N N . TYR A 1 115 ? -39.186 -8.768 -11.831 1.000 15.570 115 TYR A N 1
ATOM 654 C CA . TYR A 1 115 ? -39.742 -9.314 -10.599 1.000 15.844 115 TYR A CA 1
ATOM 655 C C . TYR A 1 115 ? -39.732 -10.842 -10.604 1.000 15.512 115 TYR A C 1
ATOM 656 O O . TYR A 1 115 ? -40.261 -11.468 -11.546 1.000 16.463 115 TYR A O 1
ATOM 665 N N . SER A 1 116 ? -39.202 -11.453 -9.533 1.000 15.160 116 SER A N 1
ATOM 666 C CA . SER A 1 116 ? -39.238 -12.907 -9.469 1.000 15.887 116 SER A CA 1
ATOM 667 C C . SER A 1 116 ? -40.677 -13.431 -9.523 1.000 15.714 116 SER A C 1
ATOM 668 O O . SER A 1 116 ? -40.929 -14.472 -10.131 1.000 16.393 116 SER A O 1
ATOM 671 N N . SER A 1 117 ? -41.615 -12.745 -8.866 1.000 15.063 117 SER A N 1
ATOM 672 C CA . SER A 1 117 ? -43.014 -13.168 -8.868 1.000 15.708 117 SER A CA 1
ATOM 673 C C . SER A 1 117 ? -43.540 -1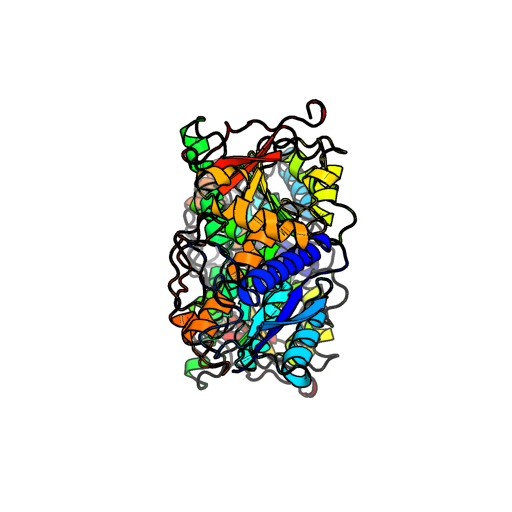3.291 -10.296 1.000 16.688 117 SER A C 1
ATOM 674 O O . SER A 1 117 ? -44.231 -14.264 -10.622 1.000 17.730 117 SER A O 1
ATOM 677 N N . VAL A 1 118 ? -43.245 -12.277 -11.123 1.000 16.337 118 VAL A N 1
ATOM 678 C CA . VAL A 1 118 ? -43.743 -12.233 -12.484 1.000 16.663 118 VAL A CA 1
ATOM 679 C C . VAL A 1 118 ? -42.989 -13.242 -13.353 1.000 16.185 118 VAL A C 1
ATOM 680 O O . VAL A 1 118 ? -43.578 -13.986 -14.144 1.000 17.005 118 VAL A O 1
ATOM 684 N N . THR A 1 119 ? -41.670 -13.239 -13.265 1.000 15.388 119 THR A N 1
ATOM 685 C CA . THR A 1 119 ? -40.875 -14.203 -14.004 1.000 15.836 119 THR A CA 1
ATOM 686 C C . THR A 1 119 ? -41.346 -15.627 -13.704 1.000 15.880 119 THR A C 1
ATOM 687 O O . THR A 1 119 ? -41.438 -16.431 -14.632 1.000 16.720 119 THR A O 1
ATOM 691 N N . GLY A 1 120 ? -41.585 -15.962 -12.419 1.000 15.953 120 GLY A N 1
ATOM 692 C CA . GLY A 1 120 ? -42.032 -17.306 -12.055 1.000 16.234 120 GLY A CA 1
ATOM 693 C C . GLY A 1 120 ? -43.349 -17.663 -12.733 1.000 16.210 120 GLY A C 1
ATOM 694 O O . GLY A 1 120 ? -43.473 -18.728 -13.368 1.000 17.853 120 GLY A O 1
ATOM 695 N N . ALA A 1 121 ? -44.341 -16.773 -12.622 1.000 16.914 121 ALA A N 1
ATOM 696 C CA . ALA A 1 121 ? -45.672 -17.076 -13.160 1.000 17.539 121 ALA A CA 1
ATOM 697 C C . ALA A 1 121 ? -45.638 -17.176 -14.691 1.000 16.869 121 ALA A C 1
ATOM 698 O O . ALA A 1 121 ? -46.248 -18.075 -15.275 1.000 19.317 121 ALA A O 1
ATOM 700 N N . ALA A 1 122 ? -44.973 -16.221 -15.341 1.000 16.919 122 ALA A N 1
ATOM 701 C CA . ALA A 1 122 ? -44.931 -16.182 -16.797 1.000 17.821 122 ALA A CA 1
ATOM 702 C C . ALA A 1 122 ? -44.110 -17.323 -17.396 1.000 17.925 122 ALA A C 1
ATOM 703 O O . ALA A 1 122 ? -44.482 -17.896 -18.441 1.000 18.776 122 ALA A O 1
ATOM 705 N N . SER A 1 123 ? -42.993 -17.666 -16.740 1.000 16.952 123 SER A N 1
ATOM 706 C CA . SER A 1 123 ? -42.141 -18.726 -17.249 1.000 15.818 123 SER A CA 1
ATOM 707 C C . SER A 1 123 ? -42.791 -20.090 -17.094 1.000 16.050 123 SER A C 1
ATOM 708 O O . SER A 1 123 ? -42.410 -21.014 -17.793 1.000 17.333 123 SER A O 1
ATOM 711 N N . GLN A 1 124 ? -43.787 -20.225 -16.213 1.000 15.705 124 GLN A N 1
ATOM 712 C CA A GLN A 1 124 ? -44.526 -21.472 -16.139 0.500 16.483 124 GLN A CA 1
ATOM 713 C CA B GLN A 1 124 ? -44.531 -21.470 -16.138 0.500 17.526 124 GLN A CA 1
ATOM 714 C C . GLN A 1 124 ? -45.378 -21.675 -17.400 1.000 17.053 124 GLN A C 1
ATOM 715 O O . GLN A 1 124 ? -45.545 -22.806 -17.880 1.000 17.195 124 GLN A O 1
ATOM 726 N N . VAL A 1 125 ? -45.948 -20.590 -17.927 1.000 17.571 125 VAL A N 1
ATOM 727 C CA . VAL A 1 125 ? -46.704 -20.653 -19.184 1.000 18.836 125 VAL A CA 1
ATOM 728 C C . VAL A 1 125 ? -45.808 -21.098 -20.342 1.000 17.094 125 VAL A C 1
ATOM 729 O O . VAL A 1 125 ? -46.177 -21.968 -21.131 1.000 19.241 125 VAL A O 1
ATOM 733 N N . SER A 1 126 ? -44.644 -20.450 -20.502 1.000 17.867 126 SER A N 1
ATOM 734 C CA . SER A 1 126 ? -43.766 -20.780 -21.610 1.000 18.290 126 SER A CA 1
ATOM 735 C C . SER A 1 126 ? -43.178 -22.172 -21.413 1.000 17.971 126 SER A C 1
ATOM 736 O O . SER A 1 126 ? -42.952 -22.897 -22.371 1.000 19.307 126 SER A O 1
ATOM 739 N N . GLU A 1 127 ? -42.964 -22.569 -20.159 1.000 16.899 127 GLU A N 1
ATOM 740 C CA . GLU A 1 127 ? -42.481 -23.911 -19.884 1.000 17.141 127 GLU A CA 1
ATOM 741 C C . GLU A 1 127 ? -43.435 -24.950 -20.458 1.000 17.586 127 GLU A C 1
ATOM 742 O O . GLU A 1 127 ? -43.002 -25.922 -21.092 1.000 18.513 127 GLU A O 1
ATOM 748 N N . ARG A 1 128 ? -44.723 -24.763 -20.157 1.000 16.918 128 ARG A N 1
ATOM 749 C CA . ARG A 1 128 ? -45.730 -25.699 -20.622 1.000 17.368 128 ARG A CA 1
ATOM 750 C C . ARG A 1 128 ? -45.880 -25.649 -22.135 1.000 17.239 128 ARG A C 1
ATOM 751 O O . ARG A 1 128 ? -46.217 -26.665 -22.740 1.000 21.494 128 ARG A O 1
ATOM 759 N N . ALA A 1 129 ? -45.690 -24.470 -22.728 1.000 17.122 129 ALA A N 1
ATOM 760 C CA . ALA A 1 129 ? -45.763 -24.334 -24.172 1.000 17.584 129 ALA A CA 1
ATOM 761 C C . ALA A 1 129 ? -44.551 -24.946 -24.882 1.000 18.887 129 ALA A C 1
ATOM 762 O O . ALA A 1 129 ? -44.593 -25.162 -26.096 1.000 21.952 129 ALA A O 1
ATOM 764 N N . GLY A 1 130 ? -43.443 -25.137 -24.141 1.000 19.886 130 GLY A N 1
ATOM 765 C CA . GLY A 1 130 ? -42.203 -25.590 -24.740 1.000 20.245 130 GLY A CA 1
ATOM 766 C C . GLY A 1 130 ? -41.438 -24.514 -25.498 1.000 18.775 130 GLY A C 1
ATOM 767 O O . GLY A 1 130 ? -40.808 -24.781 -26.535 1.000 20.489 130 GLY A O 1
ATOM 768 N N . ILE A 1 131 ? -41.462 -23.310 -24.941 1.000 17.869 131 ILE A N 1
ATOM 769 C CA . ILE A 1 131 ? -40.781 -22.164 -25.525 1.000 18.491 131 ILE A CA 1
ATOM 770 C C . ILE A 1 131 ? -39.739 -21.694 -24.523 1.000 18.223 131 ILE A C 1
ATOM 771 O O . ILE A 1 131 ? -40.035 -21.434 -23.368 1.000 18.441 131 ILE A O 1
ATOM 776 N N . PRO A 1 132 ? -38.473 -21.581 -24.931 1.000 17.348 132 PRO A N 1
ATOM 777 C CA . PRO A 1 132 ? -37.421 -21.177 -24.006 1.000 17.827 132 PRO A CA 1
ATOM 778 C C . PRO A 1 132 ? -37.618 -19.759 -23.464 1.000 17.332 132 PRO A C 1
ATOM 779 O O . PRO A 1 132 ? -38.055 -18.844 -24.189 1.000 17.872 132 PRO A O 1
ATOM 783 N N . TRP A 1 133 ? -37.320 -19.638 -22.164 1.000 15.831 133 TRP A N 1
ATOM 784 C CA . TRP A 1 133 ? -37.379 -18.389 -21.439 1.000 16.146 133 TRP A CA 1
ATOM 785 C C . TRP A 1 133 ? -35.999 -18.140 -20.863 1.000 15.544 133 TRP A C 1
ATOM 786 O O . TRP A 1 133 ? -35.477 -18.991 -20.132 1.000 16.465 133 TRP A O 1
ATOM 797 N N . VAL A 1 134 ? -35.409 -17.000 -21.192 1.000 16.080 134 VAL A N 1
ATOM 798 C CA . VAL A 1 134 ? -34.146 -16.575 -20.594 1.000 16.501 134 VAL A CA 1
ATOM 799 C C . VAL A 1 134 ? -34.416 -15.378 -19.679 1.000 16.083 134 VAL A C 1
ATOM 800 O O . VAL A 1 134 ? -35.097 -14.423 -20.050 1.000 15.844 134 VAL A O 1
ATOM 804 N N . ASN A 1 135 ? -33.880 -15.494 -18.451 1.000 15.113 135 ASN A N 1
ATOM 805 C CA . ASN A 1 135 ? -33.996 -14.455 -17.452 1.000 15.242 135 ASN A CA 1
ATOM 806 C C . ASN A 1 135 ? -32.647 -13.788 -17.186 1.000 16.550 135 ASN A C 1
ATOM 807 O O . ASN A 1 135 ? -31.631 -14.446 -16.961 1.000 16.697 135 ASN A O 1
ATOM 812 N N . GLY A 1 136 ? -32.669 -12.451 -17.183 1.000 16.444 136 GLY A N 1
ATOM 813 C CA . GLY A 1 136 ? -31.468 -11.688 -16.937 1.000 16.672 136 GLY A CA 1
ATOM 814 C C . GLY A 1 136 ? -31.268 -11.214 -15.504 1.000 17.851 136 GLY A C 1
ATOM 815 O O . GLY A 1 136 ? -30.117 -10.915 -15.160 1.000 18.586 136 GLY A O 1
ATOM 816 N N . GLU A 1 137 ? -32.334 -11.047 -14.694 1.000 17.761 137 GLU A N 1
ATOM 817 C CA . GLU A 1 137 ? -32.135 -10.320 -13.443 1.000 17.498 137 GLU A CA 1
ATOM 818 C C . GLU A 1 137 ? -33.083 -10.672 -12.299 1.000 15.805 137 GLU A C 1
ATOM 819 O O . GLU A 1 137 ? -33.062 -9.983 -11.287 1.000 18.227 137 GLU A O 1
ATOM 825 N N . SER A 1 138 ? -33.820 -11.790 -12.362 1.000 15.316 138 SER A N 1
ATOM 826 C CA . SER A 1 138 ? -34.679 -12.208 -11.244 1.000 15.108 138 SER A CA 1
ATOM 827 C C . SER A 1 138 ? -33.891 -13.186 -10.388 1.000 15.529 138 SER A C 1
ATOM 828 O O . SER A 1 138 ? -33.317 -14.133 -10.928 1.000 16.553 138 SER A O 1
ATOM 831 N N . THR A 1 139 ? -33.895 -12.993 -9.069 1.000 13.667 139 THR A N 1
ATOM 832 C CA . THR A 1 139 ? -32.910 -13.670 -8.234 1.000 14.140 139 THR A CA 1
ATOM 833 C C . THR A 1 139 ? -33.488 -14.614 -7.180 1.000 14.197 139 THR A C 1
ATOM 834 O O . THR A 1 139 ? -32.697 -15.212 -6.434 1.000 15.222 139 THR A O 1
ATOM 838 N N . SER A 1 140 ? -34.805 -14.871 -7.155 1.000 14.105 140 SER A N 1
ATOM 839 C CA . SER A 1 140 ? -35.323 -15.899 -6.250 1.000 14.353 140 SER A CA 1
ATOM 840 C C . SER A 1 140 ? -34.642 -17.243 -6.549 1.000 14.588 140 SER A C 1
ATOM 841 O O . SER A 1 140 ? -34.717 -17.768 -7.681 1.000 14.438 140 SER A O 1
ATOM 844 N N . PRO A 1 141 ? -33.990 -17.887 -5.570 1.000 15.686 141 PRO A N 1
ATOM 845 C CA . PRO A 1 141 ? -33.363 -19.194 -5.819 1.000 16.085 141 PRO A CA 1
ATOM 846 C C . PRO A 1 141 ? -34.337 -20.265 -6.305 1.000 16.338 141 PRO A C 1
ATOM 847 O O . PRO A 1 141 ? -33.961 -21.146 -7.074 1.000 17.569 141 PRO A O 1
ATOM 851 N N . LYS A 1 142 ? -35.599 -20.145 -5.884 1.000 16.296 142 LYS A N 1
ATOM 852 C CA . LYS A 1 142 ? -36.605 -21.125 -6.225 1.000 17.510 142 LYS A CA 1
ATOM 853 C C . LYS A 1 142 ? -36.898 -21.179 -7.722 1.000 17.441 142 LYS A C 1
ATOM 854 O O . LYS A 1 142 ? -37.388 -22.190 -8.189 1.000 17.722 142 LYS A O 1
ATOM 860 N N . LEU A 1 143 ? -36.621 -20.120 -8.488 1.000 15.661 143 LEU A N 1
ATOM 861 C CA . LEU A 1 143 ? -36.977 -20.161 -9.900 1.000 16.441 143 LEU A CA 1
ATOM 862 C C . LEU A 1 143 ? -36.250 -21.284 -10.647 1.000 15.941 143 LEU A C 1
ATOM 863 O O . LEU A 1 143 ? -36.758 -21.735 -11.659 1.000 16.899 143 LEU A O 1
ATOM 868 N N . THR A 1 144 ? -35.043 -21.662 -10.199 1.000 16.092 144 THR A N 1
ATOM 869 C CA . THR A 1 144 ? -34.290 -22.726 -10.856 1.000 16.078 144 THR A CA 1
ATOM 870 C C . THR A 1 144 ? -34.359 -24.066 -10.101 1.000 18.941 144 THR A C 1
ATOM 871 O O . THR A 1 144 ? -33.584 -24.971 -10.415 1.000 20.818 144 THR A O 1
ATOM 875 N N . THR A 1 145 ? -35.296 -24.229 -9.153 1.000 17.936 145 THR A N 1
ATOM 876 C CA . THR A 1 145 ? -35.476 -25.487 -8.434 1.000 18.739 145 THR A CA 1
ATOM 877 C C . THR A 1 145 ? -36.853 -26.075 -8.714 1.000 19.421 145 THR A C 1
ATOM 878 O O . THR A 1 145 ? -37.296 -26.967 -7.985 1.000 21.027 145 THR A O 1
ATOM 882 N N . ARG A 1 146 ? -37.455 -25.662 -9.834 1.000 18.060 146 ARG A N 1
ATOM 883 C CA . ARG A 1 146 ? -38.800 -26.099 -10.197 1.000 19.350 146 ARG A CA 1
ATOM 884 C C . ARG A 1 146 ? -38.807 -27.363 -11.059 1.000 19.139 146 ARG A C 1
ATOM 885 O O . ARG A 1 146 ? -39.877 -27.880 -11.373 1.000 22.808 146 ARG A O 1
ATOM 893 N N . GLY A 1 147 ? -37.644 -27.847 -11.487 1.000 21.774 147 GLY A N 1
ATOM 894 C CA . GLY A 1 147 ? -37.567 -29.013 -12.347 1.000 23.155 147 GLY A CA 1
ATOM 895 C C . GLY A 1 147 ? -37.863 -28.652 -13.801 1.000 21.664 147 GLY A C 1
ATOM 896 O O . GLY A 1 147 ? -38.161 -29.511 -14.611 1.000 23.515 147 GLY A O 1
ATOM 897 N N . PHE A 1 148 ? -37.771 -27.367 -14.132 1.000 21.140 148 PHE A N 1
ATOM 898 C CA . PHE A 1 148 ? -38.077 -26.925 -15.483 1.000 19.330 148 PHE A CA 1
ATOM 899 C C . PHE A 1 148 ? -36.954 -27.324 -16.443 1.000 19.436 148 PHE A C 1
ATOM 900 O O . PHE A 1 148 ? -35.819 -27.570 -16.029 1.000 24.442 148 PHE A O 1
ATOM 908 N N . LYS A 1 149 ? -37.316 -27.338 -17.730 1.000 18.164 149 LYS A N 1
ATOM 909 C CA . LYS A 1 149 ? -36.418 -27.653 -18.837 1.000 19.350 149 LYS A CA 1
ATOM 910 C C . LYS A 1 149 ? -36.265 -26.508 -19.831 1.000 18.342 149 LYS A C 1
ATOM 911 O O . LYS A 1 149 ? -35.393 -26.577 -20.691 1.000 18.772 149 LYS A O 1
ATOM 917 N N . TYR A 1 150 ? -37.106 -25.473 -19.746 1.000 16.516 150 TYR A N 1
ATOM 918 C CA . TYR A 1 150 ? -37.091 -24.419 -20.753 1.000 17.016 150 TYR A CA 1
ATOM 919 C C . TYR A 1 150 ? -36.718 -23.081 -20.107 1.000 16.852 150 TYR A C 1
ATOM 920 O O . TYR A 1 150 ? -36.858 -22.063 -20.733 1.000 19.130 150 TYR A O 1
ATOM 929 N N . PHE A 1 151 ? -36.238 -23.082 -18.869 1.000 16.037 151 PHE A N 1
ATOM 930 C CA . PHE A 1 151 ? -35.936 -21.865 -18.136 1.000 15.643 151 PHE A CA 1
ATOM 931 C C . PHE A 1 151 ? -34.425 -21.739 -17.900 1.000 16.012 151 PHE A C 1
ATOM 932 O O . PHE A 1 151 ? -33.813 -22.605 -17.277 1.000 16.588 151 PHE A O 1
ATOM 940 N N . PHE A 1 152 ? -33.849 -20.604 -18.326 1.000 14.662 152 PHE A N 1
ATOM 941 C CA . PHE A 1 152 ? -32.406 -20.412 -18.221 1.000 15.194 152 PHE A CA 1
ATOM 942 C C . PHE A 1 152 ? -32.147 -19.055 -17.593 1.000 15.695 152 PHE A C 1
ATOM 943 O O . PHE A 1 152 ? -32.698 -18.077 -18.057 1.000 18.445 152 PHE A O 1
ATOM 951 N N . ARG A 1 153 ? -31.334 -19.012 -16.550 1.000 15.156 153 ARG A N 1
ATOM 952 C CA . ARG A 1 153 ? -31.099 -17.779 -15.812 1.000 15.353 153 ARG A CA 1
ATOM 953 C C . ARG A 1 153 ? -29.619 -17.399 -15.839 1.000 15.601 153 ARG A C 1
ATOM 954 O O . ARG A 1 153 ? -28.742 -18.187 -15.496 1.000 15.751 153 ARG A O 1
ATOM 962 N N . VAL A 1 154 ? -29.356 -16.162 -16.243 1.000 14.569 154 VAL A N 1
ATOM 963 C CA . VAL A 1 154 ? -27.997 -15.691 -16.480 1.000 14.785 154 VAL A CA 1
ATOM 964 C C . VAL A 1 154 ? -27.420 -14.934 -15.275 1.000 15.370 154 VAL A C 1
ATOM 965 O O . VAL A 1 154 ? -26.195 -14.991 -15.058 1.000 15.875 154 VAL A O 1
ATOM 969 N N . THR A 1 155 ? -28.282 -14.237 -14.501 1.000 16.159 155 THR A N 1
ATOM 970 C CA . THR A 1 155 ? -27.858 -13.543 -13.289 1.000 15.771 155 THR A CA 1
ATOM 971 C C . THR A 1 155 ? -27.509 -14.543 -12.206 1.000 15.511 155 THR A C 1
ATOM 972 O O . THR A 1 155 ? -28.120 -15.617 -12.098 1.000 15.590 155 THR A O 1
ATOM 976 N N . PRO A 1 156 ? -26.631 -14.187 -11.269 1.000 15.138 156 PRO A N 1
ATOM 977 C CA . PRO A 1 156 ? -26.571 -14.924 -10.004 1.000 14.885 156 PRO A CA 1
ATOM 978 C C . PRO A 1 156 ? -27.936 -14.854 -9.325 1.000 15.028 156 PRO A C 1
ATOM 979 O O . PRO A 1 156 ? -28.638 -13.854 -9.480 1.000 15.903 156 PRO A O 1
ATOM 983 N N . HIS A 1 157 ? -28.245 -15.854 -8.488 1.000 16.191 157 HIS A N 1
ATOM 984 C CA . HIS A 1 157 ? -29.433 -15.817 -7.665 1.000 14.541 157 HIS A CA 1
ATOM 985 C C . HIS A 1 157 ? -29.029 -15.455 -6.234 1.000 14.289 157 HIS A C 1
ATOM 986 O O . HIS A 1 157 ? -27.849 -15.260 -5.917 1.000 14.620 157 HIS A O 1
ATOM 993 N N . ASP A 1 158 ? -30.049 -15.285 -5.390 1.000 14.168 158 ASP A N 1
ATOM 994 C CA . ASP A 1 158 ? -29.840 -14.765 -4.040 1.000 15.320 158 ASP A CA 1
ATOM 995 C C . ASP A 1 158 ? -29.150 -15.762 -3.112 1.000 15.115 158 ASP A C 1
ATOM 996 O O . ASP A 1 158 ? -28.618 -15.342 -2.071 1.000 16.245 158 ASP A O 1
ATOM 1001 N N . GLY A 1 159 ? -29.045 -17.033 -3.491 1.000 15.852 159 GLY A N 1
ATOM 1002 C CA . GLY A 1 159 ? -28.174 -17.921 -2.749 1.000 15.400 159 GLY A CA 1
ATOM 1003 C C . GLY A 1 159 ? -26.715 -17.475 -2.875 1.000 15.770 159 GLY A C 1
ATOM 1004 O O . GLY A 1 159 ? -25.966 -17.438 -1.909 1.000 18.040 159 GLY A O 1
ATOM 1005 N N . GLU A 1 160 ? -26.315 -17.175 -4.103 1.000 16.018 160 GLU A N 1
ATOM 1006 C CA . GLU A 1 160 ? -24.972 -16.726 -4.449 1.000 16.345 160 GLU A CA 1
ATOM 1007 C C . GLU A 1 160 ? -24.731 -15.332 -3.880 1.000 15.102 160 GLU A C 1
ATOM 1008 O O . GLU A 1 160 ? -23.676 -15.058 -3.302 1.000 16.854 160 GLU A O 1
ATOM 1014 N N . PHE A 1 161 ? -25.658 -14.408 -4.108 1.000 15.759 161 PHE A N 1
ATOM 1015 C CA . PHE A 1 161 ? -25.447 -13.061 -3.592 1.000 15.893 161 PHE A CA 1
ATOM 1016 C C . PHE A 1 161 ? -25.426 -13.027 -2.051 1.000 15.775 161 PHE A C 1
ATOM 1017 O O . PHE A 1 161 ? -24.678 -12.262 -1.442 1.000 17.121 161 PHE A O 1
ATOM 1025 N N . THR A 1 162 ? -26.247 -13.851 -1.396 1.000 15.268 162 THR A N 1
ATOM 1026 C CA . THR A 1 162 ? -26.238 -13.873 0.053 1.000 15.426 162 THR A CA 1
ATOM 1027 C C . THR A 1 162 ? -24.918 -14.485 0.562 1.000 16.673 162 THR A C 1
ATOM 1028 O O . THR A 1 162 ? -24.342 -14.038 1.552 1.000 17.210 162 THR A O 1
ATOM 1032 N N . GLN A 1 163 ? -24.420 -15.511 -0.125 1.000 16.742 163 GLN A N 1
ATOM 1033 C CA . GLN A 1 163 ? -23.107 -16.055 0.188 1.000 16.883 163 GLN A CA 1
ATOM 1034 C C . GLN A 1 163 ? -22.059 -14.943 0.180 1.000 16.878 163 GLN A C 1
ATOM 1035 O O . GLN A 1 163 ? -21.268 -14.865 1.118 1.000 17.476 163 GLN A O 1
ATOM 1041 N N . LEU A 1 164 ? -22.093 -14.071 -0.828 1.000 16.298 164 LEU A N 1
ATOM 1042 C CA . LEU A 1 164 ? -21.147 -12.969 -0.940 1.000 15.682 164 LEU A CA 1
ATOM 1043 C C . LEU A 1 164 ? -21.295 -12.024 0.255 1.000 17.381 164 LEU A C 1
ATOM 1044 O O . LEU A 1 164 ? -20.294 -11.567 0.795 1.000 17.324 164 LEU A O 1
ATOM 1049 N N . MET A 1 165 ? -22.538 -11.676 0.640 1.000 17.035 165 MET A N 1
ATOM 1050 C CA . MET A 1 165 ? -22.774 -10.846 1.804 1.000 16.413 165 MET A CA 1
ATOM 1051 C C . MET A 1 165 ? -22.124 -11.446 3.050 1.000 16.893 165 MET A C 1
ATOM 1052 O O . MET A 1 165 ? -21.516 -10.728 3.844 1.000 17.897 165 MET A O 1
ATOM 1057 N N . PHE A 1 166 ? -22.285 -12.748 3.244 1.000 17.058 166 PHE A N 1
ATOM 1058 C CA . PHE A 1 166 ? -21.728 -13.375 4.440 1.000 17.064 166 PHE A CA 1
ATOM 1059 C C . PHE A 1 166 ? -20.212 -13.553 4.384 1.000 17.506 166 PHE A C 1
ATOM 1060 O O . PHE A 1 166 ? -19.583 -13.535 5.456 1.000 17.631 166 PHE A O 1
ATOM 1068 N N . GLU A 1 167 ? -19.632 -13.700 3.192 1.000 16.651 167 GLU A N 1
ATOM 1069 C CA A GLU A 1 167 ? -18.193 -13.709 3.077 0.500 17.503 167 GLU A CA 1
ATOM 1070 C CA B GLU A 1 167 ? -18.184 -13.696 2.985 0.500 17.500 167 GLU A CA 1
ATOM 1071 C C . GLU A 1 167 ? -17.638 -12.356 3.491 1.000 17.838 167 GLU A C 1
ATOM 1072 O O . GLU A 1 167 ? -16.667 -12.301 4.243 1.000 19.280 167 GLU A O 1
ATOM 1083 N N . PHE A 1 168 ? -18.284 -11.280 3.041 1.000 18.094 168 PHE A N 1
ATOM 1084 C CA . PHE A 1 168 ? -17.940 -9.930 3.485 1.000 18.576 168 PHE A CA 1
ATOM 1085 C C . PHE A 1 168 ? -18.077 -9.770 5.005 1.000 17.583 168 PHE A C 1
ATOM 1086 O O . PHE A 1 168 ? -17.167 -9.241 5.651 1.000 20.575 168 PHE A O 1
ATOM 1094 N N . MET A 1 169 ? -19.202 -10.206 5.594 1.000 18.394 169 MET A N 1
ATOM 1095 C CA . MET A 1 169 ? -19.390 -10.051 7.037 1.000 19.124 169 MET A CA 1
ATOM 1096 C C . MET A 1 169 ? -18.347 -10.876 7.796 1.000 18.988 169 MET A C 1
ATOM 1097 O O . MET A 1 169 ? -17.804 -10.413 8.791 1.000 19.635 169 MET A O 1
ATOM 1102 N N . ASP A 1 170 ? -18.049 -12.090 7.321 1.000 18.253 170 ASP A N 1
ATOM 1103 C CA . ASP A 1 170 ? -17.035 -12.910 7.968 1.000 18.943 170 ASP A CA 1
ATOM 1104 C C . ASP A 1 170 ? -15.651 -12.240 7.926 1.000 18.993 170 ASP A C 1
ATOM 1105 O O . ASP A 1 170 ? -14.874 -12.312 8.880 1.000 20.399 170 ASP A O 1
ATOM 1110 N N . ASP A 1 171 ? -15.307 -11.635 6.778 1.000 18.778 171 ASP A N 1
ATOM 1111 C CA . ASP A 1 171 ? -13.988 -11.044 6.602 1.000 19.029 171 ASP A CA 1
ATOM 1112 C C . ASP A 1 171 ? -13.880 -9.755 7.406 1.000 19.152 171 ASP A C 1
ATOM 1113 O O . ASP A 1 171 ? -12.843 -9.476 8.013 1.000 21.238 171 ASP A O 1
ATOM 1118 N N . PHE A 1 172 ? -14.960 -8.970 7.426 1.000 19.149 172 PHE A N 1
ATOM 1119 C CA . PHE A 1 172 ? -15.014 -7.803 8.292 1.000 19.863 172 PHE A CA 1
ATOM 1120 C C . PHE A 1 172 ? -14.831 -8.247 9.739 1.000 19.039 172 PHE A C 1
ATOM 1121 O O . PHE A 1 172 ? -14.087 -7.628 10.504 1.000 21.734 172 PHE A O 1
ATOM 1129 N N . ASN A 1 173 ? -15.525 -9.321 10.128 1.000 18.506 173 ASN A N 1
ATOM 1130 C CA . ASN A 1 173 ? -15.452 -9.789 11.500 1.000 18.073 173 ASN A CA 1
ATOM 1131 C C . ASN A 1 173 ? -14.011 -10.138 11.878 1.000 19.775 173 ASN A C 1
ATOM 1132 O O . ASN A 1 173 ? -13.533 -9.791 12.945 1.000 20.598 173 ASN A O 1
ATOM 1137 N N . THR A 1 174 ? -13.304 -10.856 11.024 1.000 19.125 174 THR A N 1
ATOM 1138 C CA . THR A 1 174 ? -11.946 -11.291 11.341 1.000 20.558 174 THR A CA 1
ATOM 1139 C C . THR A 1 174 ? -11.031 -10.082 11.541 1.000 21.839 174 THR A C 1
ATOM 1140 O O . THR A 1 174 ? -10.142 -10.116 12.399 1.000 23.174 174 THR A O 1
ATOM 1144 N N . LYS A 1 175 ? -11.305 -9.002 10.800 1.000 23.062 175 LYS A N 1
ATOM 1145 C CA . LYS A 1 175 ? -10.528 -7.765 10.867 1.000 21.992 175 LYS A CA 1
ATOM 1146 C C . LYS A 1 175 ? -10.947 -6.832 12.014 1.000 23.772 175 LYS A C 1
ATOM 1147 O O . LYS A 1 175 ? -10.170 -5.930 12.360 1.000 28.209 175 LYS A O 1
ATOM 1149 N N . ASN A 1 176 ? -12.137 -7.030 12.614 1.000 23.319 176 ASN A N 1
ATOM 1150 C CA . ASN A 1 176 ? -12.736 -6.073 13.552 1.000 24.237 176 ASN A CA 1
ATOM 1151 C C . ASN A 1 176 ? -13.300 -6.752 14.800 1.000 25.003 176 ASN A C 1
ATOM 1152 O O . ASN A 1 176 ? -14.374 -6.385 15.302 1.000 26.681 176 ASN A O 1
ATOM 1157 N N . GLY A 1 177 ? -12.574 -7.730 15.335 1.000 24.015 177 GLY A N 1
ATOM 1158 C CA . GLY A 1 177 ? -12.891 -8.270 16.642 1.000 24.530 177 GLY A CA 1
ATOM 1159 C C . GLY A 1 177 ? -14.220 -9.016 16.714 1.000 23.365 177 GLY A C 1
ATOM 1160 O O . GLY A 1 177 ? -14.784 -9.134 17.802 1.000 25.169 177 GLY A O 1
ATOM 1161 N N . ASN A 1 178 ? -14.684 -9.526 15.572 1.000 21.935 178 ASN A N 1
ATOM 1162 C CA . ASN A 1 178 ? -15.920 -10.289 15.479 1.000 21.415 178 ASN A CA 1
ATOM 1163 C C . ASN A 1 178 ? -17.104 -9.501 16.030 1.000 22.808 178 ASN A C 1
ATOM 1164 O O . ASN A 1 178 ? -18.076 -10.084 16.541 1.000 26.321 178 ASN A O 1
ATOM 1169 N N . LYS A 1 179 ? -17.096 -8.191 15.791 1.000 23.060 179 LYS A N 1
ATOM 1170 C CA . LYS A 1 179 ? -18.134 -7.322 16.360 1.000 23.412 179 LYS A CA 1
ATOM 1171 C C . LYS A 1 179 ? -19.498 -7.357 15.649 1.000 22.832 179 LYS A C 1
ATOM 1172 O O . LYS A 1 179 ? -20.468 -6.803 16.195 1.000 25.039 179 LYS A O 1
ATOM 1178 N N . LEU A 1 180 ? -19.596 -7.922 14.436 1.000 21.676 180 LEU A N 1
ATOM 1179 C CA . LEU A 1 180 ? -20.896 -8.054 13.782 1.000 20.733 180 LEU A CA 1
ATOM 1180 C C . LEU A 1 180 ? -21.561 -9.360 14.228 1.000 19.904 180 LEU A C 1
ATOM 1181 O O . LEU A 1 180 ? -21.244 -10.450 13.715 1.000 22.918 180 LEU A O 1
ATOM 1186 N N . LYS A 1 181 ? -22.512 -9.232 15.171 1.000 20.728 181 LYS A N 1
ATOM 1187 C CA . LYS A 1 181 ? -23.145 -10.380 15.797 1.000 21.993 181 LYS A CA 1
ATOM 1188 C C . LYS A 1 181 ? -24.620 -10.498 15.455 1.000 22.176 181 LYS A C 1
ATOM 1189 O O . LYS A 1 181 ? -25.119 -11.601 15.274 1.000 24.305 181 LYS A O 1
ATOM 1195 N N . THR A 1 182 ? -25.327 -9.379 15.379 1.000 20.846 182 THR A N 1
ATOM 1196 C CA . THR A 1 182 ? -26.771 -9.375 15.214 1.000 20.472 182 THR A CA 1
ATOM 1197 C C . THR A 1 182 ? -27.157 -8.809 13.838 1.000 18.966 182 THR A C 1
ATOM 1198 O O . THR A 1 182 ? -26.543 -7.858 13.332 1.000 20.174 182 THR A O 1
ATOM 1202 N N . LEU A 1 183 ? -28.245 -9.366 13.275 1.000 18.760 183 LEU A N 1
ATOM 1203 C CA . LEU A 1 183 ? -28.755 -9.011 11.962 1.000 18.416 183 LEU A CA 1
ATOM 1204 C C . LEU A 1 183 ? -30.234 -8.658 12.087 1.000 18.827 183 LEU A C 1
ATOM 1205 O O . LEU A 1 183 ? -30.988 -9.294 12.809 1.000 20.068 183 LEU A O 1
ATOM 1210 N N . GLY A 1 184 ? -30.625 -7.661 11.329 1.000 17.305 184 GLY A N 1
ATOM 1211 C CA . GLY A 1 184 ? -32.020 -7.338 11.132 1.000 17.492 184 GLY A CA 1
ATOM 1212 C C . GLY A 1 184 ? -32.380 -7.487 9.666 1.000 17.863 184 GLY A C 1
ATOM 1213 O O . GLY A 1 184 ? -31.863 -6.782 8.824 1.000 20.324 184 GLY A O 1
ATOM 1214 N N . ILE A 1 185 ? -33.300 -8.394 9.401 1.000 17.513 185 ILE A N 1
ATOM 1215 C CA . ILE A 1 185 ? -33.764 -8.676 8.055 1.000 16.585 185 ILE A CA 1
ATOM 1216 C C . ILE A 1 185 ? -35.095 -7.972 7.898 1.000 16.028 185 ILE A C 1
ATOM 1217 O O . ILE A 1 185 ? -35.978 -8.166 8.725 1.000 18.453 185 ILE A O 1
ATOM 1222 N N . ILE A 1 186 ? -35.259 -7.232 6.812 1.000 16.397 186 ILE A N 1
ATOM 1223 C CA . ILE A 1 186 ? -36.550 -6.629 6.460 1.000 17.375 186 ILE A CA 1
ATOM 1224 C C . ILE A 1 186 ? -36.755 -6.765 4.961 1.000 16.415 186 ILE A C 1
ATOM 1225 O O . ILE A 1 186 ? -35.852 -6.428 4.184 1.000 16.980 186 ILE A O 1
ATOM 1230 N N . HIS A 1 187 ? -37.920 -7.317 4.579 1.000 15.511 187 HIS A N 1
ATOM 1231 C CA . HIS A 1 187 ? -38.120 -7.716 3.194 1.000 16.080 187 HIS A CA 1
ATOM 1232 C C . HIS A 1 187 ? -39.582 -7.559 2.773 1.000 16.583 187 HIS A C 1
ATOM 1233 O O . HIS A 1 187 ? -40.497 -7.842 3.521 1.000 16.812 187 HIS A O 1
ATOM 1240 N N . GLU A 1 188 ? -39.772 -7.188 1.511 1.000 15.916 188 GLU A N 1
ATOM 1241 C CA . GLU A 1 188 ? -41.080 -7.204 0.899 1.000 16.772 188 GLU A CA 1
ATOM 1242 C C . GLU A 1 188 ? -41.597 -8.640 0.825 1.000 18.290 188 GLU A C 1
ATOM 1243 O O . GLU A 1 188 ? -40.831 -9.618 0.839 1.000 18.189 188 GLU A O 1
ATOM 1249 N N . ASP A 1 189 ? -42.924 -8.760 0.751 1.000 18.390 189 ASP A N 1
ATOM 1250 C CA . ASP A 1 189 ? -43.546 -10.063 1.005 1.000 20.260 189 ASP A CA 1
ATOM 1251 C C . ASP A 1 189 ? -43.878 -10.930 -0.218 1.000 20.298 189 ASP A C 1
ATOM 1252 O O . ASP A 1 189 ? -44.464 -12.013 -0.001 1.000 22.830 189 ASP A O 1
ATOM 1257 N N . THR A 1 190 ? -43.506 -10.528 -1.451 1.000 18.418 190 THR A N 1
ATOM 1258 C CA . THR A 1 190 ? -43.694 -11.423 -2.586 1.000 17.713 190 THR A CA 1
ATOM 1259 C C . THR A 1 190 ? -42.504 -12.385 -2.701 1.000 17.467 190 THR A C 1
ATOM 1260 O O . THR A 1 190 ? -41.600 -12.395 -1.857 1.000 17.536 190 THR A O 1
ATOM 1264 N N . LEU A 1 191 ? -42.511 -13.182 -3.774 1.000 18.422 191 LEU A N 1
ATOM 1265 C CA . LEU A 1 191 ? -41.558 -14.277 -3.923 1.000 17.934 191 LEU A CA 1
ATOM 1266 C C . LEU A 1 191 ? -40.115 -13.825 -3.671 1.000 16.923 191 LEU A C 1
ATOM 1267 O O . LEU A 1 191 ? -39.349 -14.487 -2.945 1.000 17.410 191 LEU A O 1
ATOM 1272 N N . TRP A 1 192 ? -39.708 -12.750 -4.338 1.000 15.384 192 TRP A N 1
ATOM 1273 C CA . TRP A 1 192 ? -38.316 -12.330 -4.255 1.000 14.688 192 TRP A CA 1
ATOM 1274 C C . TRP A 1 192 ? -37.919 -12.014 -2.815 1.000 14.453 192 TRP A C 1
ATOM 1275 O O . TRP A 1 192 ? -36.941 -12.550 -2.311 1.000 15.108 192 TRP A O 1
ATOM 1286 N N . GLY A 1 193 ? -38.632 -11.058 -2.186 1.000 15.664 193 GLY A N 1
ATOM 1287 C CA . GLY A 1 193 ? -38.273 -10.624 -0.850 1.000 15.450 193 GLY A CA 1
ATOM 1288 C C . GLY A 1 193 ? -38.326 -11.745 0.177 1.000 16.474 193 GLY A C 1
ATOM 1289 O O . GLY A 1 193 ? -37.457 -11.851 1.047 1.000 16.239 193 GLY A O 1
ATOM 1290 N N . ALA A 1 194 ? -39.396 -12.552 0.104 1.000 16.377 194 ALA A N 1
ATOM 1291 C CA . ALA A 1 194 ? -39.546 -13.687 1.005 1.000 16.575 194 ALA A CA 1
ATOM 1292 C C . ALA A 1 194 ? -38.387 -14.659 0.853 1.000 15.270 194 ALA A C 1
ATOM 1293 O O . ALA A 1 194 ? -37.863 -15.172 1.854 1.000 17.611 194 ALA A O 1
ATOM 1295 N N . ASP A 1 195 ? -38.003 -14.947 -0.380 1.000 15.895 195 ASP A N 1
ATOM 1296 C CA . ASP A 1 195 ? -36.934 -15.924 -0.585 1.000 16.572 195 ASP A CA 1
ATOM 1297 C C . ASP A 1 195 ? -35.575 -15.334 -0.190 1.000 17.196 195 ASP A C 1
ATOM 1298 O O . ASP A 1 195 ? -34.688 -16.042 0.293 1.000 16.891 195 ASP A O 1
ATOM 1303 N N . SER A 1 196 ? -35.422 -14.028 -0.401 1.000 15.868 196 SER A N 1
ATOM 1304 C CA . SER A 1 196 ? -34.177 -13.333 -0.059 1.000 15.940 196 SER A CA 1
ATOM 1305 C C . SER A 1 196 ? -34.011 -13.370 1.465 1.000 16.019 196 SER A C 1
ATOM 1306 O O . SER A 1 196 ? -32.987 -13.824 2.006 1.000 15.674 196 SER A O 1
ATOM 1309 N N . GLY A 1 197 ? -35.049 -12.902 2.166 1.000 15.163 197 GLY A N 1
ATOM 1310 C CA . GLY A 1 197 ? -35.011 -12.881 3.618 1.000 17.562 197 GLY A CA 1
ATOM 1311 C C . GLY A 1 197 ? -34.844 -14.279 4.209 1.000 17.855 197 GLY A C 1
ATOM 1312 O O . GLY A 1 197 ? -34.116 -14.492 5.175 1.000 17.667 197 GLY A O 1
ATOM 1313 N N . GLY A 1 198 ? -35.526 -15.257 3.621 1.000 17.221 198 GLY A N 1
ATOM 1314 C CA . GLY A 1 198 ? -35.413 -16.639 4.062 1.000 18.039 198 GLY A CA 1
ATOM 1315 C C . GLY A 1 198 ? -34.011 -17.218 3.840 1.000 16.495 198 GLY A C 1
ATOM 1316 O O . GLY A 1 198 ? -33.488 -17.920 4.704 1.000 18.133 198 GLY A O 1
ATOM 1317 N N . THR A 1 199 ? -33.412 -16.891 2.678 1.000 17.047 199 THR A N 1
ATOM 1318 C CA . THR A 1 199 ? -32.050 -17.319 2.389 1.000 16.797 199 THR A CA 1
ATOM 1319 C C . THR A 1 199 ? -31.096 -16.742 3.432 1.000 17.520 199 THR A C 1
ATOM 1320 O O . THR A 1 199 ? -30.219 -17.432 3.945 1.000 17.296 199 THR A O 1
ATOM 1324 N N . GLN A 1 200 ? -31.255 -15.450 3.716 1.000 16.066 200 GLN A N 1
ATOM 1325 C CA . GLN A 1 200 ? -30.407 -14.778 4.690 1.000 16.769 200 GLN A CA 1
ATOM 1326 C C . GLN A 1 200 ? -30.574 -15.375 6.077 1.000 16.285 200 GLN A C 1
ATOM 1327 O O . GLN A 1 200 ? -29.617 -15.510 6.850 1.000 17.747 200 GLN A O 1
ATOM 1333 N N . ASN A 1 201 ? -31.822 -15.666 6.442 1.000 17.413 201 ASN A N 1
ATOM 1334 C CA . ASN A 1 201 ? -32.104 -16.196 7.778 1.000 18.900 201 ASN A CA 1
ATOM 1335 C C . ASN A 1 201 ? -31.440 -17.557 7.954 1.000 18.778 201 ASN A C 1
ATOM 1336 O O . ASN A 1 201 ? -30.819 -17.841 8.979 1.000 19.287 201 ASN A O 1
ATOM 1341 N N . THR A 1 202 ? -31.581 -18.410 6.935 1.000 17.365 202 THR A N 1
ATOM 1342 C CA . THR A 1 202 ? -31.011 -19.748 6.989 1.000 18.472 202 THR A CA 1
ATOM 1343 C C . THR A 1 202 ? -29.490 -19.651 7.092 1.000 18.257 202 THR A C 1
ATOM 1344 O O . THR A 1 202 ? -28.867 -20.391 7.883 1.000 19.813 202 THR A O 1
ATOM 1348 N N . MET A 1 203 ? -28.891 -18.794 6.247 1.000 17.528 203 MET A N 1
ATOM 1349 C CA . MET A 1 203 ? -27.441 -18.689 6.226 1.000 17.807 203 MET A CA 1
ATOM 1350 C C . MET A 1 203 ? -26.938 -18.093 7.550 1.000 17.369 203 MET A C 1
ATOM 1351 O O . MET A 1 203 ? -25.904 -18.508 8.073 1.000 19.392 203 MET A O 1
ATOM 1356 N N . ALA A 1 204 ? -27.662 -17.109 8.096 1.000 17.008 204 ALA A N 1
ATOM 1357 C CA . ALA A 1 204 ? -27.336 -16.557 9.399 1.000 17.701 204 ALA A CA 1
ATOM 1358 C C . ALA A 1 204 ? -27.244 -17.652 10.459 1.000 19.205 204 ALA A C 1
ATOM 1359 O O . ALA A 1 204 ? -26.275 -17.718 11.207 1.000 20.022 204 ALA A O 1
ATOM 1361 N N . LYS A 1 205 ? -28.281 -18.477 10.549 1.000 19.794 205 LYS A N 1
ATOM 1362 C CA . LYS A 1 205 ? -28.338 -19.533 11.544 1.000 21.702 205 LYS A CA 1
ATOM 1363 C C . LYS A 1 205 ? -27.164 -20.473 11.334 1.000 21.543 205 LYS A C 1
ATOM 1364 O O . LYS A 1 205 ? -26.479 -20.833 12.300 1.000 22.077 205 LYS A O 1
ATOM 1370 N N . ASP A 1 206 ? -26.920 -20.859 10.063 1.000 20.240 206 ASP A N 1
ATOM 1371 C CA . ASP A 1 206 ? -25.845 -21.803 9.769 1.000 20.653 206 ASP A CA 1
ATOM 1372 C C . ASP A 1 206 ? -24.450 -21.236 10.108 1.000 19.473 206 ASP A C 1
ATOM 1373 O O . ASP A 1 206 ? -23.523 -22.020 10.363 1.000 19.772 206 ASP A O 1
ATOM 1378 N N . LYS A 1 207 ? -24.293 -19.894 10.092 1.000 19.048 207 LYS A N 1
ATOM 1379 C CA . LYS A 1 207 ? -23.016 -19.253 10.362 1.000 18.831 207 LYS A CA 1
ATOM 1380 C C . LYS A 1 207 ? -22.972 -18.596 11.753 1.000 18.631 207 LYS A C 1
ATOM 1381 O O . LYS A 1 207 ? -22.036 -17.877 12.055 1.000 19.368 207 LYS A O 1
ATOM 1387 N N . GLY A 1 208 ? -23.975 -18.838 12.605 1.000 18.476 208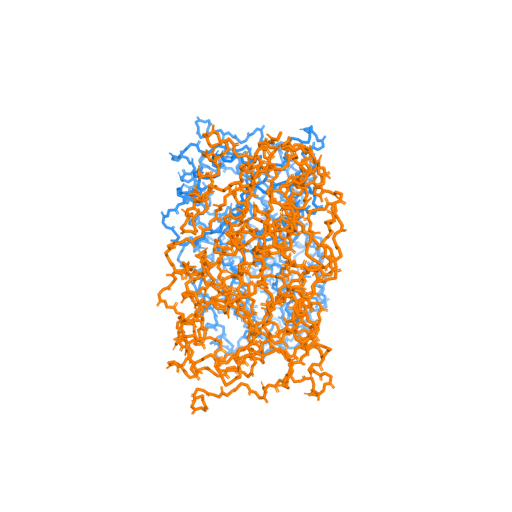 GLY A N 1
ATOM 1388 C CA . GLY A 1 208 ? -23.931 -18.427 13.999 1.000 20.158 208 GLY A CA 1
ATOM 1389 C C . GLY A 1 208 ? -24.279 -16.966 14.262 1.000 20.797 208 GLY A C 1
ATOM 1390 O O . GLY A 1 208 ? -24.101 -16.493 15.384 1.000 22.438 208 GLY A O 1
ATOM 1391 N N . TYR A 1 209 ? -24.765 -16.258 13.230 1.000 20.958 209 TYR A N 1
ATOM 1392 C CA . TYR A 1 209 ? -25.181 -14.877 13.387 1.000 19.657 209 TYR A CA 1
ATOM 1393 C C . TYR A 1 209 ? -26.591 -14.869 13.971 1.000 21.519 209 TYR A C 1
ATOM 1394 O O . TYR A 1 209 ? -27.415 -15.718 13.612 1.000 26.572 209 TYR A O 1
ATOM 1403 N N . LYS A 1 210 ? -26.872 -13.928 14.880 1.000 21.595 210 LYS A N 1
ATOM 1404 C CA . LYS A 1 210 ? -28.156 -13.902 15.546 1.000 22.151 210 LYS A CA 1
ATOM 1405 C C . LYS A 1 210 ? -29.115 -12.928 14.859 1.000 21.074 210 LYS A C 1
ATOM 1406 O O . LYS A 1 210 ? -28.841 -11.734 14.748 1.000 23.177 210 LYS A O 1
ATOM 1412 N N . VAL A 1 211 ? -30.200 -13.466 14.311 1.000 20.513 211 VAL A N 1
ATOM 1413 C CA . VAL A 1 211 ? -31.231 -12.664 13.686 1.000 21.242 211 VAL A CA 1
ATOM 1414 C C . VAL A 1 211 ? -32.133 -12.116 14.784 1.000 20.256 211 VAL A C 1
ATOM 1415 O O . VAL A 1 211 ? -32.842 -12.875 15.447 1.000 23.232 211 VAL A O 1
ATOM 1419 N N . VAL A 1 212 ? -32.152 -10.793 14.945 1.000 20.524 212 VAL A N 1
ATOM 1420 C CA . VAL A 1 212 ? -32.921 -10.177 16.022 1.000 22.087 212 VAL A CA 1
ATOM 1421 C C . VAL A 1 212 ? -34.196 -9.500 15.506 1.000 20.836 212 VAL A C 1
ATOM 1422 O O . VAL A 1 212 ? -35.055 -9.168 16.312 1.000 22.477 212 VAL A O 1
ATOM 1426 N N . GLU A 1 213 ? -34.323 -9.301 14.183 1.000 22.020 213 GLU A N 1
ATOM 1427 C CA . GLU A 1 213 ? -35.577 -8.924 13.544 1.000 22.328 213 GLU A CA 1
ATOM 1428 C C . GLU A 1 213 ? -35.665 -9.635 12.205 1.000 20.088 213 GLU A C 1
ATOM 1429 O O . GLU A 1 213 ? -34.655 -9.759 11.519 1.000 20.957 213 GLU A O 1
ATOM 1435 N N . LYS A 1 214 ? -36.858 -10.146 11.903 1.000 21.907 214 LYS A N 1
ATOM 1436 C CA . LYS A 1 214 ? -37.167 -10.744 10.623 1.000 20.786 214 LYS A CA 1
ATOM 1437 C C . LYS A 1 214 ? -38.545 -10.208 10.239 1.000 22.794 214 LYS A C 1
ATOM 1438 O O . LYS A 1 214 ? -39.574 -10.765 10.638 1.000 26.520 214 LYS A O 1
ATOM 1440 N N . ILE A 1 215 ? -38.548 -9.089 9.507 1.000 18.631 215 ILE A N 1
ATOM 1441 C CA . ILE A 1 215 ? -39.740 -8.304 9.238 1.000 18.573 215 ILE A CA 1
ATOM 1442 C C . ILE A 1 215 ? -40.182 -8.449 7.774 1.000 17.801 215 ILE A C 1
ATOM 1443 O O . ILE A 1 215 ? -39.389 -8.218 6.880 1.000 18.933 215 ILE A O 1
ATOM 1448 N N . SER A 1 216 ? -41.468 -8.785 7.565 1.000 19.492 216 SER A N 1
ATOM 1449 C CA . SER A 1 216 ? -42.093 -8.851 6.255 1.000 19.972 216 SER A CA 1
ATOM 1450 C C . SER A 1 216 ? -43.038 -7.663 6.119 1.000 19.718 216 SER A C 1
ATOM 1451 O O . SER A 1 216 ? -43.780 -7.376 7.066 1.000 22.514 216 SER A O 1
ATOM 1454 N N . TYR A 1 217 ? -43.100 -7.052 4.930 1.000 18.414 217 TYR A N 1
ATOM 1455 C CA . TYR A 1 217 ? -44.015 -5.941 4.690 1.000 18.269 217 TYR A CA 1
ATOM 1456 C C . TYR A 1 217 ? -44.470 -5.996 3.230 1.000 18.064 217 TYR A C 1
ATOM 1457 O O . TYR A 1 217 ? -43.856 -6.695 2.406 1.000 18.898 217 TYR A O 1
ATOM 1466 N N . LYS A 1 218 ? -45.575 -5.294 2.940 1.000 18.650 218 LYS A N 1
ATOM 1467 C CA . LYS A 1 218 ? -46.067 -5.174 1.576 1.000 20.385 218 LYS A CA 1
ATOM 1468 C C . LYS A 1 218 ? -45.398 -4.011 0.841 1.000 20.080 218 LYS A C 1
ATOM 1469 O O . LYS A 1 218 ? -45.322 -2.895 1.365 1.000 21.489 218 LYS A O 1
ATOM 1475 N N . ALA A 1 219 ? -44.901 -4.261 -0.384 1.000 20.720 219 ALA A N 1
ATOM 1476 C CA . ALA A 1 219 ? -44.171 -3.248 -1.135 1.000 19.967 219 ALA A CA 1
ATOM 1477 C C . ALA A 1 219 ? -44.989 -1.981 -1.388 1.000 20.676 219 ALA A C 1
ATOM 1478 O O . ALA A 1 219 ? -44.413 -0.910 -1.589 1.000 23.138 219 ALA A O 1
ATOM 1480 N N . LYS A 1 220 ? -46.313 -2.095 -1.437 1.000 20.501 220 LYS A N 1
ATOM 1481 C CA . LYS A 1 220 ? -47.152 -0.935 -1.725 1.000 22.726 220 LYS A CA 1
ATOM 1482 C C . LYS A 1 220 ? -47.558 -0.186 -0.459 1.000 22.972 220 LYS A C 1
ATOM 1483 O O . LYS A 1 220 ? -48.373 0.751 -0.534 1.000 25.395 220 LYS A O 1
ATOM 1489 N N . THR A 1 221 ? -47.024 -0.574 0.697 1.000 21.458 221 THR A N 1
ATOM 1490 C CA . THR A 1 221 ? -47.390 0.100 1.948 1.000 21.867 221 THR A CA 1
ATOM 1491 C C . THR A 1 221 ? -47.082 1.596 1.915 1.000 22.515 221 THR A C 1
ATOM 1492 O O . THR A 1 221 ? -46.104 2.030 1.293 1.000 22.915 221 THR A O 1
ATOM 1496 N N . THR A 1 222 ? -47.954 2.384 2.576 1.000 24.272 222 THR A N 1
ATOM 1497 C CA . THR A 1 222 ? -47.698 3.815 2.698 1.000 26.523 222 THR A CA 1
ATOM 1498 C C . THR A 1 222 ? -46.958 4.156 3.988 1.000 25.670 222 THR A C 1
ATOM 1499 O O . THR A 1 222 ? -46.601 5.315 4.162 1.000 27.521 222 THR A O 1
ATOM 1503 N N . SER A 1 223 ? -46.703 3.167 4.858 1.000 23.239 223 SER A N 1
ATOM 1504 C CA . SER A 1 223 ? -45.971 3.425 6.092 1.000 22.193 223 SER A CA 1
ATOM 1505 C C . SER A 1 223 ? -44.996 2.292 6.412 1.000 20.295 223 SER A C 1
ATOM 1506 O O . SER A 1 223 ? -45.369 1.133 6.396 1.000 21.942 223 SER A O 1
ATOM 1509 N N . LEU A 1 224 ? -43.768 2.671 6.787 1.000 19.892 224 LEU A N 1
ATOM 1510 C CA . LEU A 1 224 ? -42.822 1.751 7.401 1.000 20.579 224 LEU A CA 1
ATOM 1511 C C . LEU A 1 224 ? -42.403 2.249 8.777 1.000 19.304 224 LEU A C 1
ATOM 1512 O O . LEU A 1 224 ? -41.418 1.760 9.323 1.000 20.457 224 LEU A O 1
ATOM 1517 N N . SER A 1 225 ? -43.200 3.136 9.407 1.000 21.168 225 SER A N 1
ATOM 1518 C CA . SER A 1 225 ? -42.734 3.700 10.668 1.000 22.542 225 SER A CA 1
ATOM 1519 C C . SER A 1 225 ? -42.691 2.669 11.811 1.000 22.777 225 SER A C 1
ATOM 1520 O O . SER A 1 225 ? -41.753 2.676 12.605 1.000 22.593 225 SER A O 1
ATOM 1523 N N . SER A 1 226 ? -43.663 1.751 11.893 1.000 21.521 226 SER A N 1
ATOM 1524 C CA . SER A 1 226 ? -43.641 0.753 12.938 1.000 22.893 226 SER A CA 1
ATOM 1525 C C . SER A 1 226 ? -42.413 -0.146 12.778 1.000 21.927 226 SER A C 1
ATOM 1526 O O . SER A 1 226 ? -41.707 -0.460 13.730 1.000 22.740 226 SER A O 1
ATOM 1529 N N . GLU A 1 227 ? -42.125 -0.521 11.537 1.000 19.660 227 GLU A N 1
ATOM 1530 C CA . GLU A 1 227 ? -40.982 -1.370 11.258 1.000 20.258 227 GLU A CA 1
ATOM 1531 C C . GLU A 1 227 ? -39.652 -0.680 11.621 1.000 19.913 227 GLU A C 1
ATOM 1532 O O . GLU A 1 227 ? -38.758 -1.279 12.215 1.000 19.730 227 GLU A O 1
ATOM 1538 N N . VAL A 1 228 ? -39.521 0.608 11.287 1.000 19.612 228 VAL A N 1
ATOM 1539 C CA . VAL A 1 228 ? -38.310 1.345 11.577 1.000 20.040 228 VAL A CA 1
ATOM 1540 C C . VAL A 1 228 ? -38.168 1.522 13.089 1.000 20.750 228 VAL A C 1
ATOM 1541 O O . VAL A 1 228 ? -37.073 1.432 13.614 1.000 19.084 228 VAL A O 1
ATOM 1545 N N . GLN A 1 229 ? -39.270 1.793 13.799 1.000 20.256 229 GLN A N 1
ATOM 1546 C CA . GLN A 1 229 ? -39.207 1.927 15.253 1.000 22.197 229 GLN A CA 1
ATOM 1547 C C . GLN A 1 229 ? -38.663 0.648 15.888 1.000 22.672 229 GLN A C 1
ATOM 1548 O O . GLN A 1 229 ? -37.823 0.718 16.769 1.000 22.699 229 GLN A O 1
ATOM 1554 N N . ARG A 1 230 ? -39.140 -0.514 15.408 1.000 23.158 230 ARG A N 1
ATOM 1555 C CA . ARG A 1 230 ? -38.683 -1.792 15.922 1.000 21.329 230 ARG A CA 1
ATOM 1556 C C . ARG A 1 230 ? -37.198 -2.023 15.641 1.000 20.822 230 ARG A C 1
ATOM 1557 O O . ARG A 1 230 ? -36.467 -2.508 16.526 1.000 21.280 230 ARG A O 1
ATOM 1565 N N . LEU A 1 231 ? -36.750 -1.702 14.412 1.000 18.772 231 LEU A N 1
ATOM 1566 C CA . LEU A 1 231 ? -35.341 -1.858 14.077 1.000 18.050 231 LEU A CA 1
ATOM 1567 C C . LEU A 1 231 ? -34.460 -0.895 14.894 1.000 18.917 231 LEU A C 1
ATOM 1568 O O . LEU A 1 231 ? -33.353 -1.247 15.309 1.000 21.155 231 LEU A O 1
ATOM 1573 N N . LYS A 1 232 ? -34.926 0.348 15.114 1.000 19.540 232 LYS A N 1
ATOM 1574 C CA . LYS A 1 232 ? -34.115 1.288 15.861 1.000 19.595 232 LYS A CA 1
ATOM 1575 C C . LYS A 1 232 ? -33.931 0.836 17.311 1.000 20.986 232 LYS A C 1
ATOM 1576 O O . LYS A 1 232 ? -32.819 0.888 17.848 1.000 21.939 232 LYS A O 1
ATOM 1582 N N . ALA A 1 233 ? -35.021 0.320 17.890 1.000 21.727 233 ALA A N 1
ATOM 1583 C CA . ALA A 1 233 ? -35.035 -0.157 19.260 1.000 23.080 233 ALA A CA 1
ATOM 1584 C C . ALA A 1 233 ? -34.105 -1.355 19.422 1.000 23.145 233 ALA A C 1
ATOM 1585 O O . ALA A 1 233 ? -33.387 -1.446 20.407 1.000 25.036 233 ALA A O 1
ATOM 1587 N N . LYS A 1 234 ? -34.142 -2.285 18.469 1.000 23.541 234 LYS A N 1
ATOM 1588 C CA . LYS A 1 234 ? -33.333 -3.498 18.578 1.000 23.123 234 LYS A CA 1
ATOM 1589 C C . LYS A 1 234 ? -31.874 -3.202 18.226 1.000 24.705 234 LYS A C 1
ATOM 1590 O O . LYS A 1 234 ? -30.948 -3.808 18.775 1.000 24.417 234 LYS A O 1
ATOM 1596 N N . ASN A 1 235 ? -31.717 -2.300 17.252 1.000 22.226 235 ASN A N 1
ATOM 1597 C CA . ASN A 1 235 ? -30.447 -1.791 16.774 1.000 22.000 235 ASN A CA 1
ATOM 1598 C C . ASN A 1 235 ? -29.497 -2.918 16.352 1.000 20.959 235 ASN A C 1
ATOM 1599 O O . ASN A 1 235 ? -28.373 -3.067 16.860 1.000 22.031 235 ASN A O 1
ATOM 1604 N N . PRO A 1 236 ? -29.865 -3.728 15.343 1.000 19.928 236 PRO A N 1
ATOM 1605 C CA . PRO A 1 236 ? -28.950 -4.767 14.871 1.000 20.357 236 PRO A CA 1
ATOM 1606 C C . PRO A 1 236 ? -27.621 -4.202 14.371 1.000 18.149 236 PRO A C 1
ATOM 1607 O O . PRO A 1 236 ? -27.565 -3.103 13.823 1.000 19.691 236 PRO A O 1
ATOM 1611 N N . ASP A 1 237 ? -26.562 -5.003 14.499 1.000 18.588 237 ASP A N 1
ATOM 1612 C CA . ASP A 1 237 ? -25.235 -4.669 14.013 1.000 18.859 237 ASP A CA 1
ATOM 1613 C C . ASP A 1 237 ? -25.239 -4.489 12.498 1.000 18.220 237 ASP A C 1
ATOM 1614 O O . ASP A 1 237 ? -24.469 -3.678 11.974 1.000 20.438 237 ASP A O 1
ATOM 1619 N N . VAL A 1 238 ? -26.049 -5.287 11.789 1.000 17.661 238 VAL A N 1
ATOM 1620 C CA . VAL A 1 238 ? -26.160 -5.217 10.339 1.000 17.438 238 VAL A CA 1
ATOM 1621 C C . VAL A 1 238 ? -27.633 -5.223 9.974 1.000 18.055 238 VAL A C 1
ATOM 1622 O O . VAL A 1 238 ? -28.399 -6.061 10.448 1.000 18.604 238 VAL A O 1
ATOM 1626 N N . LEU A 1 239 ? -27.995 -4.324 9.050 1.000 17.360 239 LEU A N 1
ATOM 1627 C CA . LEU A 1 239 ? -29.327 -4.242 8.481 1.000 16.245 239 LEU A CA 1
ATOM 1628 C C . LEU A 1 239 ? -29.302 -4.819 7.064 1.000 16.031 239 LEU A C 1
ATOM 1629 O O . LEU A 1 239 ? -28.468 -4.417 6.240 1.000 17.183 239 LEU A O 1
ATOM 1634 N N . LEU A 1 240 ? -30.241 -5.760 6.792 1.000 16.363 240 LEU A N 1
ATOM 1635 C CA . LEU A 1 240 ? -30.305 -6.479 5.527 1.000 15.548 240 LEU A CA 1
ATOM 1636 C C . LEU A 1 240 ? -31.681 -6.277 4.887 1.000 16.506 240 LEU A C 1
ATOM 1637 O O . LEU A 1 240 ? -32.624 -7.043 5.099 1.000 15.890 240 LEU A O 1
ATOM 1642 N N . PRO A 1 241 ? -31.859 -5.202 4.098 1.000 15.552 241 PRO A N 1
ATOM 1643 C CA . PRO A 1 241 ? -33.136 -4.965 3.437 1.000 15.685 241 PRO A CA 1
ATOM 1644 C C . PRO A 1 241 ? -33.224 -5.612 2.055 1.000 16.014 241 PRO A C 1
ATOM 1645 O O . PRO A 1 241 ? -32.267 -5.598 1.278 1.000 15.591 241 PRO A O 1
ATOM 1649 N N . SER A 1 242 ? -34.417 -6.115 1.748 1.000 14.873 242 SER A N 1
ATOM 1650 C CA . SER A 1 242 ? -34.781 -6.588 0.413 1.000 15.067 242 SER A CA 1
ATOM 1651 C C . SER A 1 242 ? -36.068 -5.855 0.015 1.000 14.822 242 SER A C 1
ATOM 1652 O O . SER A 1 242 ? -37.172 -6.258 0.393 1.000 16.002 242 SER A O 1
ATOM 1655 N N . SER A 1 243 ? -35.897 -4.739 -0.678 1.000 14.783 243 SER A N 1
ATOM 1656 C CA . SER A 1 243 ? -36.955 -3.798 -1.022 1.000 14.939 243 SER A CA 1
ATOM 1657 C C . SER A 1 243 ? -36.869 -3.441 -2.510 1.000 15.207 243 SER A C 1
ATOM 1658 O O . SER A 1 243 ? -35.775 -3.319 -3.077 1.000 14.732 243 SER A O 1
ATOM 1661 N N . TYR A 1 244 ? -38.046 -3.197 -3.122 1.000 15.671 244 TYR A N 1
ATOM 1662 C CA . TYR A 1 244 ? -38.151 -2.607 -4.439 1.000 15.982 244 TYR A CA 1
ATOM 1663 C C . TYR A 1 244 ? -38.040 -1.088 -4.304 1.000 15.939 244 TYR A C 1
ATOM 1664 O O . TYR A 1 244 ? -37.783 -0.554 -3.217 1.000 15.979 244 TYR A O 1
ATOM 1673 N N . THR A 1 245 ? -38.179 -0.372 -5.432 1.000 15.969 245 THR A N 1
ATOM 1674 C CA . THR A 1 245 ? -37.794 1.035 -5.464 1.000 16.759 245 THR A CA 1
ATOM 1675 C C . THR A 1 245 ? -38.622 1.937 -4.533 1.000 16.560 245 THR A C 1
ATOM 1676 O O . THR A 1 245 ? -38.041 2.681 -3.747 1.000 16.922 245 THR A O 1
ATOM 1680 N N . ALA A 1 246 ? -39.956 1.943 -4.657 1.000 17.078 246 ALA A N 1
ATOM 1681 C CA . ALA A 1 246 ? -40.759 2.871 -3.861 1.000 17.727 246 ALA A CA 1
ATOM 1682 C C . ALA A 1 246 ? -40.603 2.601 -2.363 1.000 17.748 246 ALA A C 1
ATOM 1683 O O . ALA A 1 246 ? -40.538 3.533 -1.567 1.000 18.634 246 ALA A O 1
ATOM 1685 N N . ASP A 1 247 ? -40.547 1.323 -1.984 1.000 17.630 247 ASP A N 1
ATOM 1686 C CA . ASP A 1 247 ? -40.422 0.935 -0.600 1.000 17.065 247 ASP A CA 1
ATOM 1687 C C . ASP A 1 247 ? -39.020 1.219 -0.045 1.000 16.400 247 ASP A C 1
ATOM 1688 O O . ASP A 1 247 ? -38.881 1.521 1.149 1.000 16.953 247 ASP A O 1
ATOM 1693 N N . ALA A 1 248 ? -37.984 1.112 -0.896 1.000 16.732 248 ALA A N 1
ATOM 1694 C CA . ALA A 1 248 ? -36.642 1.499 -0.479 1.000 17.281 248 ALA A CA 1
ATOM 1695 C C . ALA A 1 248 ? -36.632 2.984 -0.140 1.000 16.793 248 ALA A C 1
ATOM 1696 O O . ALA A 1 248 ? -36.103 3.392 0.897 1.000 17.484 248 ALA A O 1
ATOM 1698 N N . TYR A 1 249 ? -37.222 3.809 -1.018 1.000 17.053 249 TYR A N 1
ATOM 1699 C CA . TYR A 1 249 ? -37.254 5.242 -0.761 1.000 17.824 249 TYR A CA 1
ATOM 1700 C C . TYR A 1 249 ? -38.032 5.544 0.533 1.000 18.394 249 TYR A C 1
ATOM 1701 O O . TYR A 1 249 ? -37.612 6.370 1.351 1.000 19.398 249 TYR A O 1
ATOM 1710 N N . LEU A 1 250 ? -39.183 4.886 0.712 1.000 17.145 250 LEU A N 1
ATOM 1711 C CA . LEU A 1 250 ? -39.983 5.074 1.912 1.000 17.124 250 LEU A CA 1
ATOM 1712 C C . LEU A 1 250 ? -39.185 4.666 3.153 1.000 17.374 250 LEU A C 1
ATOM 1713 O O . LEU A 1 250 ? -39.210 5.350 4.187 1.000 18.299 250 LEU A O 1
ATOM 1718 N N . PHE A 1 251 ? -38.494 3.527 3.066 1.000 17.917 251 PHE A N 1
ATOM 1719 C CA . PHE A 1 251 ? -37.716 3.037 4.191 1.000 17.763 251 PHE A CA 1
ATOM 1720 C C . PHE A 1 251 ? -36.651 4.068 4.603 1.000 17.552 251 PHE A C 1
ATOM 1721 O O . PHE A 1 251 ? -36.503 4.428 5.786 1.000 17.641 251 PHE A O 1
ATOM 1729 N N . LEU A 1 252 ? -35.870 4.544 3.633 1.000 17.391 252 LEU A N 1
ATOM 1730 C CA . LEU A 1 252 ? -34.821 5.513 3.942 1.000 16.550 252 LEU A CA 1
ATOM 1731 C C . LEU A 1 252 ? -35.389 6.853 4.432 1.000 16.609 252 LEU A C 1
ATOM 1732 O O . LEU A 1 252 ? -34.874 7.428 5.395 1.000 18.510 252 LEU A O 1
ATOM 1737 N N . ASN A 1 253 ? -36.441 7.332 3.800 1.000 16.836 253 ASN A N 1
ATOM 1738 C CA . ASN A 1 253 ? -37.099 8.551 4.253 1.000 17.821 253 ASN A CA 1
ATOM 1739 C C . ASN A 1 253 ? -37.606 8.428 5.692 1.000 19.353 253 ASN A C 1
ATOM 1740 O O . ASN A 1 253 ? -37.475 9.375 6.482 1.000 18.954 253 ASN A O 1
ATOM 1745 N N . THR A 1 254 ? -38.169 7.252 6.022 1.000 17.797 254 THR A N 1
ATOM 1746 C CA . THR A 1 254 ? -38.717 7.004 7.344 1.000 18.129 254 THR A CA 1
ATOM 1747 C C . THR A 1 254 ? -37.571 6.892 8.358 1.000 17.692 254 THR A C 1
ATOM 1748 O O . THR A 1 254 ? -37.667 7.405 9.468 1.000 18.280 254 THR A O 1
ATOM 1752 N N . ALA A 1 255 ? -36.508 6.143 7.999 1.000 17.096 255 ALA A N 1
ATOM 1753 C CA . ALA A 1 255 ? -35.322 6.059 8.832 1.000 16.248 255 ALA A CA 1
ATOM 1754 C C . ALA A 1 255 ? -34.784 7.451 9.191 1.000 17.269 255 ALA A C 1
ATOM 1755 O O . ALA A 1 255 ? -34.458 7.696 10.334 1.000 18.497 255 ALA A O 1
ATOM 1757 N N . LYS A 1 256 ? -34.685 8.348 8.221 1.000 18.243 256 LYS A N 1
ATOM 1758 C CA A LYS A 1 256 ? -34.230 9.711 8.456 0.500 16.970 256 LYS A CA 1
ATOM 1759 C CA B LYS A 1 256 ? -34.213 9.696 8.485 0.500 17.349 256 LYS A CA 1
ATOM 1760 C C . LYS A 1 256 ? -35.184 10.414 9.406 1.000 17.812 256 LYS A C 1
ATOM 1761 O O . LYS A 1 256 ? -34.757 11.044 10.377 1.000 17.705 256 LYS A O 1
ATOM 1772 N N . GLU A 1 257 ? -36.498 10.276 9.137 1.000 18.223 257 GLU A N 1
ATOM 1773 C CA . GLU A 1 257 ? -37.508 10.946 9.956 1.000 18.151 257 GLU A CA 1
ATOM 1774 C C . GLU A 1 257 ? -37.507 10.491 11.420 1.000 19.052 257 GLU A C 1
ATOM 1775 O O . GLU A 1 257 ? -37.923 11.248 12.283 1.000 20.572 257 GLU A O 1
ATOM 1781 N N . LEU A 1 258 ? -37.110 9.239 11.683 1.000 18.472 258 LEU A N 1
ATOM 1782 C CA . LEU A 1 258 ? -37.084 8.714 13.034 1.000 19.921 258 LEU A CA 1
ATOM 1783 C C . LEU A 1 258 ? -35.655 8.634 13.582 1.000 19.913 258 LEU A C 1
ATOM 1784 O O . LEU A 1 258 ? -35.455 8.136 14.685 1.000 20.486 258 LEU A O 1
ATOM 1789 N N . ASP A 1 259 ? -34.680 9.192 12.825 1.000 19.869 259 ASP A N 1
ATOM 1790 C CA . ASP A 1 259 ? -33.266 9.181 13.167 1.000 18.724 259 ASP A CA 1
ATOM 1791 C C . ASP A 1 259 ? -32.772 7.783 13.519 1.000 19.832 259 ASP A C 1
ATOM 1792 O O . ASP A 1 259 ? -32.105 7.595 14.541 1.000 19.806 259 ASP A O 1
ATOM 1797 N N . TYR A 1 260 ? -33.059 6.829 12.624 1.000 19.407 260 TYR A N 1
ATOM 1798 C CA . TYR A 1 260 ? -32.530 5.487 12.749 1.000 18.194 260 TYR A CA 1
ATOM 1799 C C . TYR A 1 260 ? -31.246 5.401 11.940 1.000 19.576 260 TYR A C 1
ATOM 1800 O O . TYR A 1 260 ? -31.257 5.641 10.722 1.000 19.430 260 TYR A O 1
ATOM 1809 N N . ASN A 1 261 ? -30.154 5.071 12.652 1.000 18.064 261 ASN A N 1
ATOM 1810 C CA . ASN A 1 261 ? -28.809 5.128 12.104 1.000 19.994 261 ASN A CA 1
ATOM 1811 C C . ASN A 1 261 ? -28.146 3.756 12.219 1.000 19.527 261 ASN A C 1
ATOM 1812 O O . ASN A 1 261 ? -27.260 3.542 13.050 1.000 20.230 261 ASN A O 1
ATOM 1817 N N . PRO A 1 262 ? -28.414 2.829 11.291 1.000 20.038 262 PRO A N 1
ATOM 1818 C CA . PRO A 1 262 ? -27.671 1.565 11.261 1.000 20.761 262 PRO A CA 1
ATOM 1819 C C . PRO A 1 262 ? -26.218 1.836 10.911 1.000 19.517 262 PRO A C 1
ATOM 1820 O O . PRO A 1 262 ? -25.893 2.772 10.189 1.000 22.767 262 PRO A O 1
ATOM 1824 N N . LYS A 1 263 ? -25.325 1.006 11.447 1.000 20.223 263 LYS A N 1
ATOM 1825 C CA . LYS A 1 263 ? -23.912 1.195 11.196 1.000 20.692 263 LYS A CA 1
ATOM 1826 C C . LYS A 1 263 ? -23.521 0.553 9.853 1.000 19.672 263 LYS A C 1
ATOM 1827 O O . LYS A 1 263 ? -22.537 0.955 9.254 1.000 18.378 263 LYS A O 1
ATOM 1833 N N . LEU A 1 264 ? -24.246 -0.494 9.430 1.000 18.483 264 LEU A N 1
ATOM 1834 C CA . LEU A 1 264 ? -23.939 -1.221 8.214 1.000 18.334 264 LEU A CA 1
ATOM 1835 C C . LEU A 1 264 ? -25.266 -1.655 7.607 1.000 18.275 264 LEU A C 1
ATOM 1836 O O . LEU A 1 264 ? -26.082 -2.261 8.289 1.000 18.139 264 LEU A O 1
ATOM 1841 N N . LEU A 1 265 ? -25.486 -1.277 6.348 1.000 16.479 265 LEU A N 1
ATOM 1842 C CA . LEU A 1 265 ? -26.696 -1.628 5.625 1.000 16.209 265 LEU A CA 1
ATOM 1843 C C . LEU A 1 265 ? -26.260 -2.271 4.308 1.000 15.622 265 LEU A C 1
ATOM 1844 O O . LEU A 1 265 ? -25.572 -1.632 3.496 1.000 16.294 265 LEU A O 1
ATOM 1849 N N . VAL A 1 266 ? -26.603 -3.559 4.158 1.000 15.506 266 VAL A N 1
ATOM 1850 C CA . VAL A 1 266 ? -26.172 -4.335 3.012 1.000 15.022 266 VAL A CA 1
ATOM 1851 C C . VAL A 1 266 ? -27.440 -4.832 2.307 1.000 15.440 266 VAL A C 1
ATOM 1852 O O . VAL A 1 266 ? -28.130 -5.740 2.787 1.000 15.529 266 VAL A O 1
ATOM 1856 N N . ALA A 1 267 ? -27.747 -4.173 1.187 1.000 15.220 267 ALA A N 1
ATOM 1857 C CA . ALA A 1 267 ? -29.009 -4.380 0.497 1.000 15.047 267 ALA A CA 1
ATOM 1858 C C . ALA A 1 267 ? -28.889 -5.450 -0.584 1.000 15.502 267 ALA A C 1
ATOM 1859 O O . ALA A 1 267 ? -27.874 -5.551 -1.277 1.000 14.764 267 ALA A O 1
ATOM 1861 N N . GLN A 1 268 ? -30.009 -6.162 -0.803 1.000 14.352 268 GLN A N 1
ATOM 1862 C CA . GLN A 1 268 ? -30.151 -7.112 -1.900 1.000 14.753 268 GLN A CA 1
ATOM 1863 C C . GLN A 1 268 ? -30.538 -6.359 -3.177 1.000 14.848 268 GLN A C 1
ATOM 1864 O O . GLN A 1 268 ? -31.515 -6.743 -3.858 1.000 15.039 268 GLN A O 1
ATOM 1878 C CA . ALA A 1 270 ? -33.571 -4.119 -6.451 1.000 15.684 270 ALA A CA 1
ATOM 1879 C C . ALA A 1 270 ? -33.763 -2.619 -6.293 1.000 16.027 270 ALA A C 1
ATOM 1880 O O . ALA A 1 270 ? -33.171 -1.890 -7.096 1.000 17.290 270 ALA A O 1
ATOM 1882 N N . GLY A 1 271 ? -34.555 -2.139 -5.310 1.000 16.383 271 GLY A N 1
ATOM 1883 C CA . GLY A 1 271 ? -34.730 -0.700 -5.186 1.000 16.517 271 GLY A CA 1
ATOM 1884 C C . GLY A 1 271 ? -33.388 0.033 -5.074 1.000 16.562 271 GLY A C 1
ATOM 1885 O O . GLY A 1 271 ? -33.223 1.117 -5.623 1.000 18.187 271 GLY A O 1
ATOM 1886 N N . TYR A 1 272 ? -32.435 -0.585 -4.365 1.000 16.348 272 TYR A N 1
ATOM 1887 C CA . TYR A 1 272 ? -31.151 0.041 -4.106 1.000 16.450 272 TYR A CA 1
ATOM 1888 C C . TYR A 1 272 ? -30.250 0.116 -5.337 1.000 16.663 272 TYR A C 1
ATOM 1889 O O . TYR A 1 272 ? -29.220 0.790 -5.274 1.000 18.711 272 TYR A O 1
ATOM 1898 N N . THR A 1 273 ? -30.585 -0.595 -6.419 1.000 16.482 273 THR A N 1
ATOM 1899 C CA . THR A 1 273 ? -29.888 -0.422 -7.689 1.000 17.163 273 THR A CA 1
ATOM 1900 C C . THR A 1 273 ? -30.811 0.103 -8.789 1.000 17.349 273 THR A C 1
ATOM 1901 O O . THR A 1 273 ? -30.479 -0.031 -9.960 1.000 18.759 273 THR A O 1
ATOM 1905 N N . ASP A 1 274 ? -31.960 0.678 -8.438 1.000 17.693 274 ASP A N 1
ATOM 1906 C CA . ASP A 1 274 ? -32.763 1.357 -9.431 1.000 18.955 274 ASP A CA 1
ATOM 1907 C C . ASP A 1 274 ? -31.855 2.329 -10.172 1.000 18.834 274 ASP A C 1
ATOM 1908 O O . ASP A 1 274 ? -31.016 3.001 -9.530 1.000 18.850 274 ASP A O 1
ATOM 1913 N N . PRO A 1 275 ? -31.993 2.478 -11.512 1.000 18.289 275 PRO A N 1
ATOM 1914 C CA . PRO A 1 275 ? -31.146 3.428 -12.214 1.000 19.120 275 PRO A CA 1
ATOM 1915 C C . PRO A 1 275 ? -31.143 4.843 -11.648 1.000 21.268 275 PRO A C 1
ATOM 1916 O O . PRO A 1 275 ? -30.145 5.544 -11.820 1.000 23.174 275 PRO A O 1
ATOM 1920 N N . LYS A 1 276 ? -32.235 5.246 -11.004 1.000 21.375 276 LYS A N 1
ATOM 1921 C CA . LYS A 1 276 ? -32.371 6.572 -10.427 1.000 23.609 276 LYS A CA 1
ATOM 1922 C C . LYS A 1 276 ? -32.318 6.589 -8.903 1.000 21.284 276 LYS A C 1
ATOM 1923 O O . LYS A 1 276 ? -32.672 7.619 -8.297 1.000 23.071 276 LYS A O 1
ATOM 1929 N N . PHE A 1 277 ? -31.764 5.524 -8.286 1.000 19.783 277 PHE A N 1
ATOM 1930 C CA . PHE A 1 277 ? -31.678 5.459 -6.827 1.000 18.971 277 PHE A CA 1
ATOM 1931 C C . PHE A 1 277 ? -30.906 6.647 -6.260 1.000 20.010 277 PHE A C 1
ATOM 1932 O O . PHE A 1 277 ? -31.398 7.323 -5.368 1.000 21.337 277 PHE A O 1
ATOM 1940 N N . ILE A 1 278 ? -29.651 6.827 -6.678 1.000 19.854 278 ILE A N 1
ATOM 1941 C CA . ILE A 1 278 ? -28.838 7.896 -6.104 1.000 21.914 278 ILE A CA 1
ATOM 1942 C C . ILE A 1 278 ? -29.391 9.263 -6.534 1.000 23.847 278 ILE A C 1
ATOM 1943 O O . ILE A 1 278 ? -29.426 10.221 -5.748 1.000 25.423 278 ILE A O 1
ATOM 1948 N N . ALA A 1 279 ? -29.847 9.378 -7.789 1.000 24.471 279 ALA A N 1
ATOM 1949 C CA . ALA A 1 279 ? -30.396 10.650 -8.247 1.000 25.929 279 ALA A CA 1
ATOM 1950 C C . ALA A 1 279 ? -31.584 11.068 -7.376 1.000 25.246 279 ALA A C 1
ATOM 1951 O O . ALA A 1 279 ? -31.791 12.259 -7.118 1.000 27.048 279 ALA A O 1
ATOM 1953 N N . THR A 1 280 ? -32.382 10.098 -6.937 1.000 23.141 280 THR A N 1
ATOM 1954 C CA . THR A 1 280 ? -33.569 10.430 -6.170 1.000 23.459 280 THR A CA 1
ATOM 1955 C C . THR A 1 280 ? -33.241 10.688 -4.700 1.000 22.391 280 THR A C 1
ATOM 1956 O O . THR A 1 280 ? -33.809 11.596 -4.078 1.000 25.209 280 THR A O 1
ATOM 1960 N N . MET A 1 281 ? -32.402 9.843 -4.122 1.000 21.063 281 MET A N 1
ATOM 1961 C CA . MET A 1 281 ? -32.134 9.873 -2.699 1.000 21.453 281 MET A CA 1
ATOM 1962 C C . MET A 1 281 ? -31.065 10.902 -2.353 1.000 22.817 281 MET A C 1
ATOM 1963 O O . MET A 1 281 ? -31.079 11.438 -1.238 1.000 22.530 281 MET A O 1
ATOM 1968 N N . GLY A 1 282 ? -30.130 11.162 -3.280 1.000 23.619 282 GLY A N 1
ATOM 1969 C CA . GLY A 1 282 ? -29.033 12.088 -3.011 1.000 26.149 282 GLY A CA 1
ATOM 1970 C C . GLY A 1 282 ? -28.231 11.686 -1.774 1.000 25.506 282 GLY A C 1
ATOM 1971 O O . GLY A 1 282 ? -27.897 10.516 -1.637 1.000 23.679 282 GLY A O 1
ATOM 1972 N N . SER A 1 283 ? -27.959 12.633 -0.853 1.000 25.466 283 SER A N 1
ATOM 1973 C CA . SER A 1 283 ? -27.153 12.348 0.326 1.000 26.977 283 SER A CA 1
ATOM 1974 C C . SER A 1 283 ? -27.795 11.289 1.221 1.000 24.021 283 SER A C 1
ATOM 1975 O O . SER A 1 283 ? -27.106 10.699 2.042 1.000 24.542 283 SER A O 1
ATOM 1978 N N . LYS A 1 284 ? -29.101 11.050 1.078 1.000 22.127 284 LYS A N 1
ATOM 1979 C CA . LYS A 1 284 ? -29.776 10.057 1.905 1.000 22.026 284 LYS A CA 1
ATOM 1980 C C . LYS A 1 284 ? -29.214 8.669 1.659 1.000 23.841 284 LYS A C 1
ATOM 1981 O O . LYS A 1 284 ? -29.346 7.815 2.541 1.000 25.127 284 LYS A O 1
ATOM 1987 N N . ALA A 1 285 ? -28.571 8.466 0.489 1.000 22.284 285 ALA A N 1
ATOM 1988 C CA . ALA A 1 285 ? -28.068 7.151 0.121 1.000 20.988 285 ALA A CA 1
ATOM 1989 C C . ALA A 1 285 ? -26.654 6.946 0.640 1.000 20.549 285 ALA A C 1
ATOM 1990 O O . ALA A 1 285 ? -26.113 5.858 0.485 1.000 19.722 285 ALA A O 1
ATOM 1992 N N . GLU A 1 286 ? -26.002 7.988 1.155 1.000 21.204 286 GLU A N 1
ATOM 1993 C CA A GLU A 1 286 ? -24.596 7.884 1.513 0.500 21.379 286 GLU A CA 1
ATOM 1994 C CA B GLU A 1 286 ? -24.602 7.879 1.527 0.500 22.339 286 GLU A CA 1
ATOM 1995 C C . GLU A 1 286 ? -24.370 6.704 2.477 1.000 20.752 286 GLU A C 1
ATOM 1996 O O . GLU A 1 286 ? -25.010 6.579 3.510 1.000 21.911 286 GLU A O 1
ATOM 2007 N N . GLY A 1 287 ? -23.394 5.863 2.140 1.000 19.055 287 GLY A N 1
ATOM 2008 C CA . GLY A 1 287 ? -22.961 4.765 2.979 1.000 18.805 287 GLY A CA 1
ATOM 2009 C C . GLY A 1 287 ? -23.651 3.433 2.700 1.000 17.382 287 GLY A C 1
ATOM 2010 O O . GLY A 1 287 ? -23.177 2.414 3.185 1.000 18.546 287 GLY A O 1
ATOM 2011 N N . VAL A 1 288 ? -24.801 3.447 2.014 1.000 17.176 288 VAL A N 1
ATOM 2012 C CA A VAL A 1 288 ? -25.527 2.250 1.646 0.500 16.192 288 VAL A CA 1
ATOM 2013 C CA B VAL A 1 288 ? -25.454 2.170 1.818 0.500 16.588 288 VAL A CA 1
ATOM 2014 C C . VAL A 1 288 ? -24.611 1.317 0.866 1.000 16.878 288 VAL A C 1
ATOM 2015 O O . VAL A 1 288 ? -23.916 1.794 -0.057 1.000 17.251 288 VAL A O 1
ATOM 2022 N N . ILE A 1 289 ? -24.708 0.011 1.136 1.000 15.620 289 ILE A N 1
ATOM 2023 C CA . ILE A 1 289 ? -24.030 -1.023 0.373 1.000 15.761 289 ILE A CA 1
ATOM 2024 C C . ILE A 1 289 ? -25.076 -1.882 -0.317 1.000 14.586 289 ILE A C 1
ATOM 2025 O O . ILE A 1 289 ? -26.141 -2.174 0.246 1.000 15.762 289 ILE A O 1
ATOM 2030 N N . THR A 1 290 ? -24.783 -2.275 -1.554 1.000 15.054 290 THR A N 1
ATOM 2031 C CA . THR A 1 290 ? -25.600 -3.265 -2.249 1.000 14.829 290 THR A CA 1
ATOM 2032 C C . THR A 1 290 ? -24.711 -4.292 -2.932 1.000 15.375 290 THR A C 1
ATOM 2033 O O . THR A 1 290 ? -23.582 -4.006 -3.344 1.000 15.916 290 THR A O 1
ATOM 2037 N N . ARG A 1 291 ? -25.293 -5.466 -3.158 1.000 15.547 291 ARG A N 1
ATOM 2038 C CA . ARG A 1 291 ? -24.714 -6.409 -4.101 1.000 14.712 291 ARG A CA 1
ATOM 2039 C C . ARG A 1 291 ? -25.053 -5.993 -5.532 1.000 15.280 291 ARG A C 1
ATOM 2040 O O . ARG A 1 291 ? -26.045 -5.329 -5.795 1.000 16.138 291 ARG A O 1
ATOM 2048 N N . SER A 1 292 ? -24.179 -6.397 -6.448 1.000 15.894 292 SER A N 1
ATOM 2049 C CA . SER A 1 292 ? -24.311 -6.114 -7.853 1.000 18.403 292 SER A CA 1
ATOM 2050 C C . SER A 1 292 ? -23.371 -7.014 -8.612 1.000 18.144 292 SER A C 1
ATOM 2051 O O . SER A 1 292 ? -22.328 -7.361 -8.116 1.000 21.094 292 SER A O 1
ATOM 2054 N N . PRO A 1 293 ? -23.651 -7.309 -9.883 1.000 20.458 293 PRO A N 1
ATOM 2055 C CA . PRO A 1 293 ? -22.644 -7.863 -10.766 1.000 21.296 293 PRO A CA 1
ATOM 2056 C C . PRO A 1 293 ? -21.955 -6.794 -11.602 1.000 23.609 293 PRO A C 1
ATOM 2057 O O . PRO A 1 293 ? -21.236 -7.118 -12.521 1.000 32.471 293 PRO A O 1
ATOM 2061 N N . PHE A 1 294 ? -22.256 -5.529 -11.373 1.000 17.873 294 PHE A N 1
ATOM 2062 C CA . PHE A 1 294 ? -21.843 -4.482 -12.297 1.000 18.642 294 PHE A CA 1
ATOM 2063 C C . PHE A 1 294 ? -21.500 -3.178 -11.583 1.000 19.711 294 PHE A C 1
ATOM 2064 O O . PHE A 1 294 ? -22.246 -2.710 -10.735 1.000 19.924 294 PHE A O 1
ATOM 2072 N N . ASN A 1 295 ? -20.395 -2.567 -12.035 1.000 20.633 295 ASN A N 1
ATOM 2073 C CA . ASN A 1 295 ? -20.070 -1.187 -11.740 1.000 22.259 295 ASN A CA 1
ATOM 2074 C C . ASN A 1 295 ? -19.179 -0.650 -12.849 1.000 25.875 295 ASN A C 1
ATOM 2075 O O . ASN A 1 295 ? -18.309 -1.363 -13.354 1.000 26.008 295 ASN A O 1
ATOM 2080 N N . THR A 1 296 ? -19.393 0.626 -13.209 1.000 29.441 296 THR A N 1
ATOM 2081 C CA . THR A 1 296 ? -18.578 1.230 -14.241 1.000 30.520 296 THR A CA 1
ATOM 2082 C C . THR A 1 296 ? -17.127 1.373 -13.790 1.000 30.790 296 THR A C 1
ATOM 2083 O O . THR A 1 296 ? -16.261 1.567 -14.641 1.000 33.869 296 THR A O 1
ATOM 2087 N N . ASP A 1 297 ? -16.832 1.279 -12.486 1.000 30.827 297 ASP A N 1
ATOM 2088 C CA . ASP A 1 297 ? -15.443 1.372 -12.036 1.000 31.439 297 ASP A CA 1
ATOM 2089 C C . ASP A 1 297 ? -14.669 0.068 -12.302 1.000 30.978 297 ASP A C 1
ATOM 2090 O O . ASP A 1 297 ? -13.475 -0.025 -12.030 1.000 31.519 297 ASP A O 1
ATOM 2095 N N . LEU A 1 298 ? -15.324 -0.938 -12.871 1.000 31.105 298 LEU A N 1
ATOM 2096 C CA . LEU A 1 298 ? -14.643 -2.137 -13.356 1.000 29.376 298 LEU A CA 1
ATOM 2097 C C . LEU A 1 298 ? -14.075 -1.966 -14.769 1.000 26.832 298 LEU A C 1
ATOM 2098 O O . LEU A 1 298 ? -13.462 -2.893 -15.296 1.000 27.684 298 LEU A O 1
ATOM 2103 N N . ALA A 1 299 ? -14.267 -0.801 -15.400 1.000 28.541 299 ALA A N 1
ATOM 2104 C CA . ALA A 1 299 ? -13.953 -0.649 -16.821 1.000 29.677 299 ALA A CA 1
ATOM 2105 C C . ALA A 1 299 ? -12.453 -0.715 -17.104 1.000 30.462 299 ALA A C 1
ATOM 2106 O O . ALA A 1 299 ? -12.060 -1.048 -18.217 1.000 33.014 299 ALA A O 1
ATOM 2108 N N . THR A 1 300 ? -11.582 -0.440 -16.135 1.000 33.709 300 THR A N 1
ATOM 2109 C CA . THR A 1 300 ? -10.175 -0.632 -16.467 1.000 37.013 300 THR A CA 1
ATOM 2110 C C . THR A 1 300 ? -9.858 -2.137 -16.528 1.000 36.025 300 THR A C 1
ATOM 2111 O O . THR A 1 300 ? -9.009 -2.567 -17.320 1.000 40.338 300 THR A O 1
ATOM 2115 N N . THR A 1 301 ? -10.577 -2.961 -15.764 1.000 32.342 301 THR A N 1
ATOM 2116 C CA . THR A 1 301 ? -10.411 -4.410 -15.804 1.000 29.478 301 THR A CA 1
ATOM 2117 C C . THR A 1 301 ? -11.177 -5.018 -16.979 1.000 27.923 301 THR A C 1
ATOM 2118 O O . THR A 1 301 ? -10.723 -6.022 -17.548 1.000 28.987 301 THR A O 1
ATOM 2122 N N . ILE A 1 302 ? -12.321 -4.386 -17.331 1.000 26.796 302 ILE A N 1
ATOM 2123 C CA . ILE A 1 302 ? -13.243 -4.881 -18.345 1.000 25.270 302 ILE A CA 1
ATOM 2124 C C . ILE A 1 302 ? -13.569 -3.747 -19.315 1.000 26.114 302 ILE A C 1
ATOM 2125 O O . ILE A 1 302 ? -14.642 -3.109 -19.220 1.000 25.075 302 ILE A O 1
ATOM 2130 N N . PRO A 1 303 ? -12.658 -3.410 -20.249 1.000 27.295 303 PRO A N 1
ATOM 2131 C CA . PRO A 1 303 ? -12.899 -2.270 -21.134 1.000 28.445 303 PRO A CA 1
ATOM 2132 C C . PRO A 1 303 ? -14.094 -2.385 -22.083 1.000 26.191 303 PRO A C 1
ATOM 2133 O O . PRO A 1 303 ? -14.568 -1.370 -22.584 1.000 27.333 303 PRO A O 1
ATOM 2137 N N . MET A 1 304 ? -14.627 -3.597 -22.265 1.000 23.927 304 MET A N 1
ATOM 2138 C CA . MET A 1 304 ? -15.870 -3.757 -23.017 1.000 23.102 304 MET A CA 1
ATOM 2139 C C . MET A 1 304 ? -16.985 -2.899 -22.407 1.000 23.148 304 MET A C 1
ATOM 2140 O O . MET A 1 304 ? -17.935 -2.542 -23.123 1.000 22.611 304 MET A O 1
ATOM 2145 N N . ILE A 1 305 ? -16.952 -2.638 -21.079 1.000 21.497 305 ILE A N 1
ATOM 2146 C CA . ILE A 1 305 ? -17.989 -1.813 -20.486 1.000 24.550 305 ILE A CA 1
ATOM 2147 C C . ILE A 1 305 ? -18.102 -0.470 -21.209 1.000 25.814 305 ILE A C 1
ATOM 2148 O O . ILE A 1 305 ? -19.204 -0.018 -21.482 1.000 25.883 305 ILE A O 1
ATOM 2153 N N . GLY A 1 306 ? -16.962 0.178 -21.471 1.000 26.626 306 GLY A N 1
ATOM 2154 C CA . GLY A 1 306 ? -16.964 1.491 -22.093 1.000 29.137 306 GLY A CA 1
ATOM 2155 C C . GLY A 1 306 ? -17.556 1.416 -23.502 1.000 26.537 306 GLY A C 1
ATOM 2156 O O . GLY A 1 306 ? -18.330 2.266 -23.899 1.000 26.693 306 GLY A O 1
ATOM 2157 N N . THR A 1 307 ? -17.192 0.359 -24.232 1.000 26.964 307 THR A N 1
ATOM 2158 C CA . THR A 1 307 ? -17.654 0.161 -25.586 1.000 26.732 307 THR A CA 1
ATOM 2159 C C . THR A 1 307 ? -19.175 0.043 -25.635 1.000 25.836 307 THR A C 1
ATOM 2160 O O . THR A 1 307 ? -19.843 0.692 -26.439 1.000 27.624 307 THR A O 1
ATOM 2164 N N . VAL A 1 308 ? -19.723 -0.825 -24.804 1.000 24.410 308 VAL A N 1
ATOM 2165 C CA . VAL A 1 308 ? -21.162 -1.018 -24.787 1.000 24.180 308 VAL A CA 1
ATOM 2166 C C . VAL A 1 308 ? -21.871 0.199 -24.193 1.000 23.344 308 VAL A C 1
ATOM 2167 O O . VAL A 1 308 ? -22.981 0.534 -24.603 1.000 22.635 308 VAL A O 1
ATOM 2171 N N . ASN A 1 309 ? -21.277 0.827 -23.179 1.000 23.628 309 ASN A N 1
ATOM 2172 C CA . ASN A 1 309 ? -21.903 1.995 -22.591 1.000 24.889 309 ASN A CA 1
ATOM 2173 C C . ASN A 1 309 ? -22.203 3.066 -23.647 1.000 25.730 309 ASN A C 1
ATOM 2174 O O . ASN A 1 309 ? -23.268 3.700 -23.609 1.000 25.095 309 ASN A O 1
ATOM 2179 N N . GLU A 1 310 ? -21.238 3.297 -24.547 1.000 26.077 310 GLU A N 1
ATOM 2180 C CA . GLU A 1 310 ? -21.345 4.332 -25.554 1.000 29.754 310 GLU A CA 1
ATOM 2181 C C . GLU A 1 310 ? -22.546 4.054 -26.448 1.000 27.036 310 GLU A C 1
ATOM 2182 O O . GLU A 1 310 ? -23.283 4.973 -26.773 1.000 31.031 310 GLU A O 1
ATOM 2188 N N . ILE A 1 311 ? -22.775 2.767 -26.759 1.000 24.835 311 ILE A N 1
ATOM 2189 C CA . ILE A 1 311 ? -23.882 2.392 -27.626 1.000 26.326 311 ILE A CA 1
ATOM 2190 C C . ILE A 1 311 ? -25.184 2.454 -26.839 1.000 23.995 311 ILE A C 1
ATOM 2191 O O . ILE A 1 311 ? -26.187 2.937 -27.343 1.000 26.095 311 ILE A O 1
ATOM 2196 N N . PHE A 1 312 ? -25.152 2.009 -25.573 1.000 25.039 312 PHE A N 1
ATOM 2197 C CA . PHE A 1 312 ? -26.323 2.055 -24.708 1.000 22.340 312 PHE A CA 1
ATOM 2198 C C . PHE A 1 312 ? -26.878 3.469 -24.583 1.000 24.188 312 PHE A C 1
ATOM 2199 O O . PHE A 1 312 ? -28.102 3.661 -24.586 1.000 25.784 312 PHE A O 1
ATOM 2207 N N . LYS A 1 313 ? -25.977 4.455 -24.446 1.000 27.208 313 LYS A N 1
ATOM 2208 C CA . LYS A 1 313 ? -26.391 5.849 -24.310 1.000 28.918 313 LYS A CA 1
ATOM 2209 C C . LYS A 1 313 ? -27.274 6.313 -25.470 1.000 30.346 313 LYS A C 1
ATOM 2210 O O . LYS A 1 313 ? -28.107 7.188 -25.276 1.000 32.164 313 LYS A O 1
ATOM 2216 N N . THR A 1 314 ? -27.104 5.737 -26.667 1.000 29.333 314 THR A N 1
ATOM 2217 C CA . THR A 1 314 ? -27.851 6.163 -27.837 1.000 31.626 314 THR A CA 1
ATOM 2218 C C . THR A 1 314 ? -29.253 5.562 -27.808 1.000 30.727 314 THR A C 1
ATOM 2219 O O . THR A 1 314 ? -30.094 5.965 -28.611 1.000 35.481 314 THR A O 1
ATOM 2223 N N . HIS A 1 315 ? -29.490 4.623 -26.877 1.000 29.336 315 HIS A N 1
ATOM 2224 C CA . HIS A 1 315 ? -30.767 3.951 -26.737 1.000 29.816 315 HIS A CA 1
ATOM 2225 C C . HIS A 1 315 ? -31.462 4.357 -25.437 1.000 29.559 315 HIS A C 1
ATOM 2226 O O . HIS A 1 315 ? -32.661 4.189 -25.356 1.000 33.373 315 HIS A O 1
ATOM 2233 N N . SER A 1 316 ? -30.732 4.942 -24.476 1.000 30.314 316 SER A N 1
ATOM 2234 C CA . SER A 1 316 ? -31.200 5.134 -23.107 1.000 32.141 316 SER A CA 1
ATOM 2235 C C . SER A 1 316 ? -31.509 6.598 -22.817 1.000 32.416 316 SER A C 1
ATOM 2236 O O . SER A 1 316 ? -31.807 6.936 -21.684 1.000 36.877 316 SER A O 1
ATOM 2239 N N . GLY A 1 317 ? -31.471 7.450 -23.841 1.000 33.416 317 GLY A N 1
ATOM 2240 C CA . GLY A 1 317 ? -31.559 8.889 -23.658 1.000 33.865 317 GLY A CA 1
ATOM 2241 C C . GLY A 1 317 ? -30.316 9.478 -22.997 1.000 31.565 317 GLY A C 1
ATOM 2242 O O . GLY A 1 317 ? -30.422 10.448 -22.274 1.000 34.597 317 GLY A O 1
ATOM 2243 N N . GLY A 1 318 ? -29.140 8.880 -23.224 1.000 33.271 318 GLY A N 1
ATOM 2244 C CA . GLY A 1 318 ? -27.873 9.442 -22.768 1.000 34.323 318 GLY A CA 1
ATOM 2245 C C . GLY A 1 318 ? -27.488 9.022 -21.348 1.000 34.578 318 GLY A C 1
ATOM 2246 O O . GLY A 1 318 ? -26.514 9.534 -20.799 1.000 36.999 318 GLY A O 1
ATOM 2247 N N . ARG A 1 319 ? -28.203 8.045 -20.781 1.000 33.943 319 ARG A N 1
ATOM 2248 C CA A ARG A 1 319 ? -27.872 7.626 -19.426 0.500 32.975 319 ARG A CA 1
ATOM 2249 C CA B ARG A 1 319 ? -28.016 7.514 -19.431 0.500 32.532 319 ARG A CA 1
ATOM 2250 C C . ARG A 1 319 ? -26.969 6.396 -19.450 1.000 28.066 319 ARG A C 1
ATOM 2251 O O . ARG A 1 319 ? -27.000 5.558 -20.337 1.000 27.618 319 ARG A O 1
ATOM 2266 N N . ASP A 1 320 ? -26.070 6.369 -18.472 1.000 26.082 320 ASP A N 1
ATOM 2267 C CA . ASP A 1 320 ? -25.098 5.305 -18.320 1.000 28.079 320 ASP A CA 1
ATOM 2268 C C . ASP A 1 320 ? -25.771 3.987 -17.931 1.000 24.272 320 ASP A C 1
ATOM 2269 O O . ASP A 1 320 ? -26.855 3.950 -17.319 1.000 24.718 320 ASP A O 1
ATOM 2274 N N . LEU A 1 321 ? -25.083 2.902 -18.300 1.000 22.946 321 LEU A N 1
ATOM 2275 C CA . LEU A 1 321 ? -25.379 1.588 -17.784 1.000 20.629 321 LEU A CA 1
ATOM 2276 C C . LEU A 1 321 ? -25.388 1.621 -16.263 1.000 21.960 321 LEU A C 1
ATOM 2277 O O . LEU A 1 321 ? -24.639 2.362 -15.640 1.000 24.833 321 LEU A O 1
ATOM 2282 N N . SER A 1 322 ? -26.231 0.748 -15.695 1.000 22.803 322 SER A N 1
ATOM 2283 C CA . SER A 1 322 ? -26.268 0.424 -14.286 1.000 20.786 322 SER A CA 1
ATOM 2284 C C . SER A 1 322 ? -26.623 -1.068 -14.172 1.000 18.569 322 SER A C 1
ATOM 2285 O O . SER A 1 322 ? -26.695 -1.774 -15.168 1.000 19.644 322 SER A O 1
ATOM 2288 N N . ASP A 1 323 ? -26.815 -1.533 -12.935 1.000 17.859 323 ASP A N 1
ATOM 2289 C CA . ASP A 1 323 ? -26.985 -2.951 -12.624 1.000 18.477 323 ASP A CA 1
ATOM 2290 C C . ASP A 1 323 ? -27.944 -3.671 -13.586 1.000 18.834 323 ASP A C 1
ATOM 2291 O O . ASP A 1 323 ? -27.554 -4.606 -14.283 1.000 18.427 323 ASP A O 1
ATOM 2296 N N . VAL A 1 324 ? -29.207 -3.242 -13.605 1.000 18.262 324 VAL A N 1
ATOM 2297 C CA . VAL A 1 324 ? -30.229 -4.013 -14.283 1.000 19.605 324 VAL A CA 1
ATOM 2298 C C . VAL A 1 324 ? -29.989 -4.020 -15.793 1.000 18.018 324 VAL A C 1
ATOM 2299 O O . VAL A 1 324 ? -29.988 -5.073 -16.427 1.000 18.754 324 VAL A O 1
ATOM 2303 N N . PRO A 1 325 ? -29.723 -2.880 -16.455 1.000 20.031 325 PRO A N 1
ATOM 2304 C CA . PRO A 1 325 ? -29.414 -2.960 -17.884 1.000 20.147 325 PRO A CA 1
ATOM 2305 C C . PRO A 1 325 ? -28.194 -3.799 -18.237 1.000 18.547 325 PRO A C 1
ATOM 2306 O O . PRO A 1 325 ? -28.193 -4.480 -19.275 1.000 19.090 325 PRO A O 1
ATOM 2310 N N . ALA A 1 326 ? -27.162 -3.767 -17.370 1.000 17.164 326 ALA A N 1
ATOM 2311 C CA . ALA A 1 326 ? -25.982 -4.612 -17.596 1.000 17.460 326 ALA A CA 1
ATOM 2312 C C . ALA A 1 326 ? -26.355 -6.088 -17.543 1.000 17.599 326 ALA A C 1
ATOM 2313 O O . ALA A 1 326 ? -25.931 -6.870 -18.392 1.000 20.754 326 ALA A O 1
ATOM 2315 N N . ARG A 1 327 ? -27.161 -6.472 -16.554 1.000 17.943 327 ARG A N 1
ATOM 2316 C CA . ARG A 1 327 ? -27.640 -7.843 -16.462 1.000 18.196 327 ARG A CA 1
ATOM 2317 C C . ARG A 1 327 ? -28.566 -8.232 -17.614 1.000 18.595 327 ARG A C 1
ATOM 2318 O O . ARG A 1 327 ? -28.424 -9.332 -18.139 1.000 19.493 327 ARG A O 1
ATOM 2326 N N . ALA A 1 328 ? -29.507 -7.367 -18.004 1.000 18.310 328 ALA A N 1
ATOM 2327 C CA . ALA A 1 328 ? -30.402 -7.651 -19.116 1.000 19.556 328 ALA A CA 1
ATOM 2328 C C . ALA A 1 328 ? -29.641 -7.780 -20.436 1.000 19.382 328 ALA A C 1
ATOM 2329 O O . ALA A 1 328 ? -29.935 -8.654 -21.223 1.000 19.992 328 ALA A O 1
ATOM 2331 N N . PHE A 1 329 ? -28.666 -6.889 -20.675 1.000 18.966 329 PHE A N 1
ATOM 2332 C CA . PHE A 1 329 ? -27.839 -6.947 -21.870 1.000 18.457 329 PHE A CA 1
ATOM 2333 C C . PHE A 1 329 ? -27.131 -8.293 -21.963 1.000 18.829 329 PHE A C 1
ATOM 2334 O O . PHE A 1 329 ? -27.153 -8.932 -23.009 1.000 19.483 329 PHE A O 1
ATOM 2342 N N . THR A 1 330 ? -26.582 -8.729 -20.820 1.000 18.895 330 THR A N 1
ATOM 2343 C CA . THR A 1 330 ? -25.795 -9.954 -20.746 1.000 18.238 330 THR A CA 1
ATOM 2344 C C . THR A 1 330 ? -26.716 -11.147 -21.030 1.000 18.398 330 THR A C 1
ATOM 2345 O O . THR A 1 330 ? -26.381 -12.061 -21.770 1.000 18.167 330 THR A O 1
ATOM 2349 N N . GLY A 1 331 ? -27.903 -11.127 -20.425 1.000 17.455 331 GLY A N 1
ATOM 2350 C CA . GLY A 1 331 ? -28.855 -12.194 -20.605 1.000 17.413 331 GLY A CA 1
ATOM 2351 C C . GLY A 1 331 ? -29.309 -12.300 -22.054 1.000 17.536 331 GLY A C 1
ATOM 2352 O O . GLY A 1 331 ? -29.433 -13.392 -22.593 1.000 17.712 331 GLY A O 1
ATOM 2353 N N . PHE A 1 332 ? -29.604 -11.152 -22.672 1.000 17.596 332 PHE A N 1
ATOM 2354 C CA . PHE A 1 332 ? -30.117 -11.158 -24.031 1.000 19.379 332 PHE A CA 1
ATOM 2355 C C . PHE A 1 332 ? -29.042 -11.643 -25.003 1.000 19.216 332 PHE A C 1
ATOM 2356 O O . PHE A 1 332 ? -29.347 -12.368 -25.934 1.000 19.794 332 PHE A O 1
ATOM 2364 N N . MET A 1 333 ? -27.775 -11.261 -24.776 1.000 20.298 333 MET A N 1
ATOM 2365 C CA A MET A 1 333 ? -26.658 -11.767 -25.563 0.500 18.720 333 MET A CA 1
ATOM 2366 C CA B MET A 1 333 ? -26.705 -11.765 -25.614 0.500 20.255 333 MET A CA 1
ATOM 2367 C C . MET A 1 333 ? -26.539 -13.284 -25.452 1.000 19.005 333 MET A C 1
ATOM 2368 O O . MET A 1 333 ? -26.253 -13.949 -26.440 1.000 20.149 333 MET A O 1
ATOM 2377 N N . ALA A 1 334 ? -26.766 -13.859 -24.253 1.000 18.390 334 ALA A N 1
ATOM 2378 C CA . ALA A 1 334 ? -26.739 -15.311 -24.132 1.000 18.961 334 ALA A CA 1
ATOM 2379 C C . ALA A 1 334 ? -27.785 -15.940 -25.054 1.000 19.005 334 ALA A C 1
ATOM 2380 O O . ALA A 1 334 ? -27.497 -16.905 -25.773 1.000 19.011 334 ALA A O 1
ATOM 2382 N N . LEU A 1 335 ? -29.016 -15.422 -24.981 1.000 18.317 335 LEU A N 1
ATOM 2383 C CA . LEU A 1 335 ? -30.079 -15.954 -25.827 1.000 18.275 335 LEU A CA 1
ATOM 2384 C C . LEU A 1 335 ? -29.747 -15.833 -27.325 1.000 18.322 335 LEU A C 1
ATOM 2385 O O . LEU A 1 335 ? -29.921 -16.798 -28.087 1.000 18.426 335 LEU A O 1
ATOM 2390 N N . ALA A 1 336 ? -29.249 -14.650 -27.741 1.000 18.509 336 ALA A N 1
ATOM 2391 C CA . ALA A 1 336 ? -28.913 -14.418 -29.132 1.000 19.519 336 ALA A CA 1
ATOM 2392 C C . ALA A 1 336 ? -27.834 -15.376 -29.603 1.000 19.869 336 ALA A C 1
ATOM 2393 O O . ALA A 1 336 ? -27.880 -15.819 -30.752 1.000 20.951 336 ALA A O 1
ATOM 2395 N N . ASN A 1 337 ? -26.797 -15.561 -28.781 1.000 19.386 337 ASN A N 1
ATOM 2396 C CA . ASN A 1 337 ? -25.730 -16.487 -29.128 1.000 20.634 337 ASN A CA 1
ATOM 2397 C C . ASN A 1 337 ? -26.248 -17.916 -29.239 1.000 19.661 337 ASN A C 1
ATOM 2398 O O . ASN A 1 337 ? -25.855 -18.627 -30.162 1.000 21.550 337 ASN A O 1
ATOM 2403 N N . ALA A 1 338 ? -27.161 -18.331 -28.345 1.000 19.230 338 ALA A N 1
ATOM 2404 C CA . ALA A 1 338 ? -27.750 -19.664 -28.447 1.000 19.790 338 ALA A CA 1
ATOM 2405 C C . ALA A 1 338 ? -28.503 -19.837 -29.767 1.000 19.567 338 ALA A C 1
ATOM 2406 O O . ALA A 1 338 ? -28.347 -20.855 -30.437 1.000 21.803 338 ALA A O 1
ATOM 2408 N N . ILE A 1 339 ? -29.300 -18.841 -30.166 1.000 20.005 339 ILE A N 1
ATOM 2409 C CA . ILE A 1 339 ? -30.040 -18.958 -31.405 1.000 20.043 339 ILE A CA 1
ATOM 2410 C C . ILE A 1 339 ? -29.065 -19.075 -32.578 1.000 20.681 339 ILE A C 1
ATOM 2411 O O . ILE A 1 339 ? -29.267 -19.894 -33.496 1.000 22.474 339 ILE A O 1
ATOM 2416 N N . ASN A 1 340 ? -28.050 -18.210 -32.582 1.000 22.002 340 ASN A N 1
ATOM 2417 C CA . ASN A 1 340 ? -27.019 -18.232 -33.621 1.000 22.456 340 ASN A CA 1
ATOM 2418 C C . ASN A 1 340 ? -26.399 -19.629 -33.738 1.000 23.345 340 ASN A C 1
ATOM 2419 O O . ASN A 1 340 ? -26.223 -20.162 -34.852 1.000 24.194 340 ASN A O 1
ATOM 2424 N N . ASN A 1 341 ? -26.042 -20.198 -32.578 1.000 22.587 341 ASN A N 1
ATOM 2425 C CA . ASN A 1 341 ? -25.367 -21.483 -32.529 1.000 23.157 341 ASN A CA 1
ATOM 2426 C C . ASN A 1 341 ? -26.301 -22.595 -32.990 1.000 22.290 341 ASN A C 1
ATOM 2427 O O . ASN A 1 341 ? -25.839 -23.584 -33.583 1.000 23.410 341 ASN A O 1
ATOM 2432 N N . ALA A 1 342 ? -27.607 -22.459 -32.675 1.000 22.703 342 ALA A N 1
ATOM 2433 C CA . ALA A 1 342 ? -28.593 -23.453 -33.088 1.000 23.095 342 ALA A CA 1
ATOM 2434 C C . ALA A 1 342 ? -28.691 -23.513 -34.608 1.000 23.753 342 ALA A C 1
ATOM 2435 O O . ALA A 1 342 ? -28.992 -24.556 -35.196 1.000 25.686 342 ALA A O 1
ATOM 2437 N N . GLY A 1 343 ? -28.450 -22.377 -35.262 1.000 24.025 343 GLY A N 1
ATOM 2438 C CA . GLY A 1 343 ? -28.646 -22.301 -36.695 1.000 25.223 343 GLY A CA 1
ATOM 2439 C C . GLY A 1 343 ? -30.106 -22.524 -37.097 1.000 23.109 343 GLY A C 1
ATOM 2440 O O . GLY A 1 343 ? -30.345 -22.967 -38.210 1.000 26.211 343 GLY A O 1
ATOM 2441 N N . SER A 1 344 ? -31.054 -22.239 -36.179 1.000 24.334 344 SER A N 1
ATOM 2442 C CA . SER A 1 344 ? -32.474 -22.528 -36.336 1.000 24.417 344 SER A CA 1
ATOM 2443 C C . SER A 1 344 ? -33.271 -21.614 -35.399 1.000 24.614 344 SER A C 1
ATOM 2444 O O . SER A 1 344 ? -32.782 -21.220 -34.342 1.000 26.341 344 SER A O 1
ATOM 2447 N N . THR A 1 345 ? -34.518 -21.334 -35.761 1.000 23.995 345 THR A N 1
ATOM 2448 C CA . THR A 1 345 ? -35.463 -20.701 -34.850 1.000 25.172 345 THR A CA 1
ATOM 2449 C C . THR A 1 345 ? -36.406 -21.715 -34.179 1.000 23.547 345 THR A C 1
ATOM 2450 O O . THR A 1 345 ? -37.333 -21.330 -33.457 1.000 25.605 345 THR A O 1
ATOM 2454 N N . ASP A 1 346 ? -36.218 -23.015 -34.422 1.000 23.741 346 ASP A N 1
ATOM 2455 C CA . ASP A 1 346 ? -37.043 -24.052 -33.796 1.000 23.138 346 ASP A CA 1
ATOM 2456 C C . ASP A 1 346 ? -36.849 -24.001 -32.282 1.000 20.579 346 ASP A C 1
ATOM 2457 O O . ASP A 1 346 ? -35.733 -24.104 -31.795 1.000 21.196 346 ASP A O 1
ATOM 2462 N N . PRO A 1 347 ? -37.920 -23.832 -31.488 1.000 23.108 347 PRO A N 1
ATOM 2463 C CA . PRO A 1 347 ? -37.773 -23.681 -30.039 1.000 23.060 347 PRO A CA 1
ATOM 2464 C C . PRO A 1 347 ? -36.988 -24.800 -29.369 1.000 21.968 347 PRO A C 1
ATOM 2465 O O . PRO A 1 347 ? -36.246 -24.533 -28.437 1.000 22.062 347 PRO A O 1
ATOM 2469 N N . GLU A 1 348 ? -37.130 -26.038 -29.846 1.000 22.300 348 GLU A N 1
ATOM 2470 C CA . GLU A 1 348 ? -36.393 -27.159 -29.251 1.000 22.681 348 GLU A CA 1
ATOM 2471 C C . GLU A 1 348 ? -34.896 -27.042 -29.529 1.000 20.199 348 GLU A C 1
ATOM 2472 O O . GLU A 1 348 ? -34.086 -27.459 -28.700 1.000 20.692 348 GLU A O 1
ATOM 2478 N N . LYS A 1 349 ? -34.530 -26.552 -30.722 1.000 20.850 349 LYS A N 1
ATOM 2479 C CA . LYS A 1 349 ? -33.127 -26.413 -31.086 1.000 19.877 349 LYS A CA 1
ATOM 2480 C C . LYS A 1 349 ? -32.542 -25.219 -30.338 1.000 20.840 349 LYS A C 1
ATOM 2481 O O . LYS A 1 349 ? -31.386 -25.256 -29.936 1.000 20.634 349 LYS A O 1
ATOM 2487 N N . ILE A 1 350 ? -33.341 -24.157 -30.137 1.000 19.881 350 ILE A N 1
ATOM 2488 C CA . ILE A 1 350 ? -32.875 -23.061 -29.294 1.000 18.960 350 ILE A CA 1
ATOM 2489 C C . ILE A 1 350 ? -32.618 -23.576 -27.867 1.000 19.813 350 ILE A C 1
ATOM 2490 O O . ILE A 1 350 ? -31.608 -23.265 -27.231 1.000 18.437 350 ILE A O 1
ATOM 2495 N N . ARG A 1 351 ? -33.559 -24.342 -27.327 1.000 17.723 351 ARG A N 1
ATOM 2496 C CA A ARG A 1 351 ? -33.383 -24.894 -25.995 0.500 18.094 351 ARG A CA 1
ATOM 2497 C CA B ARG A 1 351 ? -33.390 -24.907 -26.006 0.500 18.719 351 ARG A CA 1
ATOM 2498 C C . ARG A 1 351 ? -32.083 -25.688 -25.927 1.000 18.924 351 ARG A C 1
ATOM 2499 O O . ARG A 1 351 ? -31.310 -25.541 -24.968 1.000 17.820 351 ARG A O 1
ATOM 2514 N N . GLN A 1 352 ? -31.869 -26.566 -26.911 1.000 20.220 352 GLN A N 1
ATOM 2515 C CA . GLN A 1 352 ? -30.672 -27.406 -26.861 1.000 19.566 352 GLN A CA 1
ATOM 2516 C C . GLN A 1 352 ? -29.405 -26.536 -26.943 1.000 18.953 352 GLN A C 1
ATOM 2517 O O . GLN A 1 352 ? -28.380 -26.845 -26.319 1.000 19.231 352 GLN A O 1
ATOM 2523 N N . ALA A 1 353 ? -29.458 -25.450 -27.704 1.000 18.646 353 ALA A N 1
ATOM 2524 C CA . ALA A 1 353 ? -28.296 -24.570 -27.822 1.000 19.407 353 ALA A CA 1
ATOM 2525 C C . ALA A 1 353 ? -28.025 -23.842 -26.504 1.000 19.046 353 ALA A C 1
ATOM 2526 O O . ALA A 1 353 ? -26.875 -23.561 -26.172 1.000 20.041 353 ALA A O 1
ATOM 2528 N N . LEU A 1 354 ? -29.075 -23.509 -25.754 1.000 17.960 354 LEU A N 1
ATOM 2529 C CA . LEU A 1 354 ? -28.900 -22.964 -24.415 1.000 17.076 354 LEU A CA 1
ATOM 2530 C C . LEU A 1 354 ? -28.273 -24.015 -23.501 1.000 16.876 354 LEU A C 1
ATOM 2531 O O . LEU A 1 354 ? -27.355 -23.694 -22.757 1.000 18.665 354 LEU A O 1
ATOM 2536 N N . VAL A 1 355 ? -28.709 -25.283 -23.592 1.000 16.638 355 VAL A N 1
ATOM 2537 C CA . VAL A 1 355 ? -28.084 -26.340 -22.822 1.000 18.156 355 VAL A CA 1
ATOM 2538 C C . VAL A 1 355 ? -26.597 -26.434 -23.180 1.000 19.212 355 VAL A C 1
ATOM 2539 O O . VAL A 1 355 ? -25.769 -26.701 -22.297 1.000 19.704 355 VAL A O 1
ATOM 2543 N N . ASP A 1 356 ? -26.257 -26.271 -24.468 1.000 18.462 356 ASP A N 1
ATOM 2544 C CA . ASP A 1 356 ? -24.886 -26.436 -24.938 1.000 20.547 356 ASP A CA 1
ATOM 2545 C C . ASP A 1 356 ? -24.021 -25.185 -24.759 1.000 19.710 356 ASP A C 1
ATOM 2546 O O . ASP A 1 356 ? -22.806 -25.254 -24.960 1.000 21.582 356 ASP A O 1
ATOM 2551 N N . LEU A 1 357 ? -24.618 -24.039 -24.412 1.000 19.107 357 LEU A N 1
ATOM 2552 C CA . LEU A 1 357 ? -23.873 -22.781 -24.423 1.000 18.980 357 LEU A CA 1
ATOM 2553 C C . LEU A 1 357 ? -22.710 -22.810 -23.429 1.000 20.159 357 LEU A C 1
ATOM 2554 O O . LEU A 1 357 ? -22.842 -23.254 -22.279 1.000 20.020 357 LEU A O 1
ATOM 2559 N N . ASP A 1 358 ? -21.577 -22.252 -23.855 1.000 20.626 358 ASP A N 1
ATOM 2560 C CA . ASP A 1 358 ? -20.417 -22.115 -22.990 1.000 21.843 358 ASP A CA 1
ATOM 2561 C C . ASP A 1 358 ? -19.592 -20.933 -23.479 1.000 21.740 358 ASP A C 1
ATOM 2562 O O . ASP A 1 358 ? -18.610 -21.103 -24.184 1.000 26.604 358 ASP A O 1
ATOM 2567 N N . MET A 1 359 ? -20.047 -19.730 -23.110 1.000 20.825 359 MET A N 1
ATOM 2568 C CA . MET A 1 359 ? -19.406 -18.510 -23.521 1.000 20.809 359 MET A CA 1
ATOM 2569 C C . MET A 1 359 ? -18.281 -18.202 -22.536 1.000 22.485 359 MET A C 1
ATOM 2570 O O . MET A 1 359 ? -18.432 -18.340 -21.312 1.000 21.357 359 MET A O 1
ATOM 2575 N N . SER A 1 360 ? -17.158 -17.738 -23.091 1.000 24.144 360 SER A N 1
ATOM 2576 C CA . SER A 1 360 ? -16.085 -17.217 -22.263 1.000 25.099 360 SER A CA 1
ATOM 2577 C C . SER A 1 360 ? -16.495 -15.870 -21.686 1.000 22.656 360 SER A C 1
ATOM 2578 O O . SER A 1 360 ? -17.514 -15.303 -22.055 1.000 23.303 360 SER A O 1
ATOM 2581 N N . SER A 1 361 ? -15.624 -15.324 -20.836 1.000 21.854 361 SER A N 1
ATOM 2582 C CA . SER A 1 361 ? -15.837 -14.010 -20.262 1.000 21.705 361 SER A CA 1
ATOM 2583 C C . SER A 1 361 ? -15.430 -12.904 -21.223 1.000 20.841 361 SER A C 1
ATOM 2584 O O . SER A 1 361 ? -15.649 -11.743 -20.923 1.000 20.859 361 SER A O 1
ATOM 2587 N N . ASP A 1 362 ? -14.849 -13.234 -22.375 1.000 21.467 362 ASP A N 1
ATOM 2588 C CA . ASP A 1 362 ? -14.140 -12.200 -23.133 1.000 23.921 362 ASP A CA 1
ATOM 2589 C C . ASP A 1 362 ? -15.062 -11.064 -23.589 1.000 22.309 362 ASP A C 1
ATOM 2590 O O . ASP A 1 362 ? -14.611 -9.923 -23.684 1.000 24.666 362 ASP A O 1
ATOM 2595 N N . SER A 1 363 ? -16.302 -11.376 -23.958 1.000 22.296 363 SER A N 1
ATOM 2596 C CA . SER A 1 363 ? -17.246 -10.418 -24.510 1.000 21.957 363 SER A CA 1
ATOM 2597 C C . SER A 1 363 ? -18.058 -9.691 -23.437 1.000 20.283 363 SER A C 1
ATOM 2598 O O . SER A 1 363 ? -18.875 -8.849 -23.769 1.000 22.167 363 SER A O 1
ATOM 2601 N N . LEU A 1 364 ? -17.881 -10.017 -22.142 1.000 19.786 364 LEU A N 1
ATOM 2602 C CA . LEU A 1 364 ? -18.860 -9.609 -21.140 1.000 19.575 364 LEU A CA 1
ATOM 2603 C C . LEU A 1 364 ? -18.568 -8.218 -20.566 1.000 20.925 364 LEU A C 1
ATOM 2604 O O . LEU A 1 364 ? -17.411 -7.749 -20.583 1.000 21.166 364 LEU A O 1
ATOM 2609 N N . ILE A 1 365 ? -19.644 -7.587 -20.052 1.000 19.042 365 ILE A N 1
ATOM 2610 C CA . ILE A 1 365 ? -19.529 -6.319 -19.350 1.000 19.030 365 ILE A CA 1
ATOM 2611 C C . ILE A 1 365 ? -19.707 -6.472 -17.836 1.000 18.306 365 ILE A C 1
ATOM 2612 O O . ILE A 1 365 ? -19.889 -5.471 -17.137 1.000 19.897 365 ILE A O 1
ATOM 2617 N N . VAL A 1 366 ? -19.720 -7.724 -17.367 1.000 19.176 366 VAL A N 1
ATOM 2618 C CA . VAL A 1 366 ? -19.821 -8.090 -15.965 1.000 17.888 366 VAL A CA 1
ATOM 2619 C C . VAL A 1 366 ? -18.672 -9.064 -15.681 1.000 19.570 366 VAL A C 1
ATOM 2620 O O . VAL A 1 366 ? -18.184 -9.754 -16.588 1.000 19.017 366 VAL A O 1
ATOM 2624 N N . PRO A 1 367 ? -18.200 -9.145 -14.427 1.000 18.676 367 PRO A N 1
ATOM 2625 C CA . PRO A 1 367 ? -17.054 -9.984 -14.089 1.000 18.965 367 PRO A CA 1
ATOM 2626 C C . PRO A 1 367 ? -17.389 -11.456 -13.892 1.000 18.606 367 PRO A C 1
ATOM 2627 O O . PRO A 1 367 ? -16.731 -12.151 -13.110 1.000 19.756 367 PRO A O 1
ATOM 2631 N N . TYR A 1 368 ? -18.391 -11.958 -14.609 1.000 18.301 368 TYR A N 1
ATOM 2632 C CA . TYR A 1 368 ? -18.618 -13.397 -14.614 1.000 17.456 368 TYR A CA 1
ATOM 2633 C C . TYR A 1 368 ? -17.400 -14.094 -15.250 1.000 18.496 368 TYR A C 1
ATOM 2634 O O . TYR A 1 368 ? -16.616 -13.491 -15.984 1.000 21.136 368 TYR A O 1
ATOM 2643 N N . ARG A 1 369 ? -17.238 -15.403 -14.981 1.000 17.359 369 ARG A N 1
ATOM 2644 C CA . ARG A 1 369 ? -16.238 -16.194 -15.656 1.000 17.933 369 ARG A CA 1
ATOM 2645 C C . ARG A 1 369 ? -16.689 -16.684 -17.041 1.000 17.036 369 ARG A C 1
ATOM 2646 O O . ARG A 1 369 ? -15.924 -17.366 -17.746 1.000 19.578 369 ARG A O 1
ATOM 2654 N N . GLY A 1 370 ? -17.957 -16.445 -17.390 1.000 18.235 370 GLY A N 1
ATOM 2655 C CA . GLY A 1 370 ? -18.524 -16.840 -18.662 1.000 18.060 370 GLY A CA 1
ATOM 2656 C C . GLY A 1 370 ? -20.031 -17.005 -18.474 1.000 18.119 370 GLY A C 1
ATOM 2657 O O . GLY A 1 370 ? -20.577 -16.529 -17.461 1.000 17.006 370 GLY A O 1
ATOM 2658 N N . ILE A 1 371 ? -20.658 -17.734 -19.418 1.000 18.037 371 ILE A N 1
ATOM 2659 C CA . ILE A 1 371 ? -22.067 -18.097 -19.332 1.000 17.355 371 ILE A CA 1
ATOM 2660 C C . ILE A 1 371 ? -22.173 -19.560 -19.728 1.000 17.506 371 ILE A C 1
ATOM 2661 O O . ILE A 1 371 ? -21.880 -19.928 -20.882 1.000 18.740 371 ILE A O 1
ATOM 2666 N N . LYS A 1 372 ? -22.603 -20.369 -18.757 1.000 16.969 372 LYS A N 1
ATOM 2667 C CA . LYS A 1 372 ? -22.699 -21.796 -18.940 1.000 16.973 372 LYS A CA 1
ATOM 2668 C C . LYS A 1 372 ? -23.721 -22.308 -17.950 1.000 16.059 372 LYS A C 1
ATOM 2669 O O . LYS A 1 372 ? -23.589 -22.070 -16.750 1.000 17.605 372 LYS A O 1
ATOM 2675 N N . PHE A 1 373 ? -24.814 -22.907 -18.443 1.000 17.752 373 PHE A N 1
ATOM 2676 C CA . PHE A 1 373 ? -25.914 -23.269 -17.555 1.000 17.542 373 PHE A CA 1
ATOM 2677 C C . PHE A 1 373 ? -25.767 -24.696 -17.026 1.000 18.616 373 PHE A C 1
ATOM 2678 O O . PHE A 1 373 ? -25.336 -25.602 -17.738 1.000 19.276 373 PHE A O 1
ATOM 2686 N N . GLY A 1 374 ? -26.126 -24.885 -15.762 1.000 17.829 374 GLY A N 1
ATOM 2687 C CA . GLY A 1 374 ? -26.232 -26.221 -15.190 1.000 18.185 374 GLY A CA 1
ATOM 2688 C C . GLY A 1 374 ? -27.535 -26.904 -15.605 1.000 18.538 374 GLY A C 1
ATOM 2689 O O . GLY A 1 374 ? -28.353 -26.339 -16.341 1.000 19.156 374 GLY A O 1
ATOM 2690 N N . ALA A 1 375 ? -27.704 -28.144 -15.168 1.000 19.376 375 ALA A N 1
ATOM 2691 C CA . ALA A 1 375 ? -28.898 -28.929 -15.491 1.000 21.883 375 ALA A CA 1
ATOM 2692 C C . ALA A 1 375 ? -30.189 -28.276 -14.984 1.000 21.099 375 ALA A C 1
ATOM 2693 O O . ALA A 1 375 ? -31.259 -28.570 -15.507 1.000 23.362 375 ALA A O 1
ATOM 2695 N N . ASP A 1 376 ? -30.084 -27.402 -13.972 1.000 19.182 376 ASP A N 1
ATOM 2696 C CA . ASP A 1 376 ? -31.207 -26.686 -13.403 1.000 18.330 376 ASP A CA 1
ATOM 2697 C C . ASP A 1 376 ? -31.480 -25.366 -14.141 1.000 17.734 376 ASP A C 1
ATOM 2698 O O . ASP A 1 376 ? -32.349 -24.605 -13.722 1.000 18.913 376 ASP A O 1
ATOM 2703 N N . GLY A 1 377 ? -30.684 -25.050 -15.172 1.000 17.349 377 GLY A N 1
ATOM 2704 C CA . GLY A 1 377 ? -30.866 -23.830 -15.949 1.000 16.672 377 GLY A CA 1
ATOM 2705 C C . GLY A 1 377 ? -30.153 -22.615 -15.374 1.000 16.437 377 GLY A C 1
ATOM 2706 O O . GLY A 1 377 ? -30.236 -21.523 -15.964 1.000 16.967 377 GLY A O 1
ATOM 2707 N N . GLN A 1 378 ? -29.435 -22.793 -14.262 1.000 15.834 378 GLN A N 1
ATOM 2708 C CA . GLN A 1 378 ? -28.764 -21.649 -13.660 1.000 15.770 378 GLN A CA 1
ATOM 2709 C C . GLN A 1 378 ? -27.360 -21.510 -14.233 1.000 15.039 378 GLN A C 1
ATOM 2710 O O . GLN A 1 378 ? -26.595 -22.471 -14.259 1.000 15.742 378 GLN A O 1
ATOM 2716 N N . ASN A 1 379 ? -26.973 -20.278 -14.544 1.000 14.652 379 ASN A N 1
ATOM 2717 C CA . ASN A 1 379 ? -25.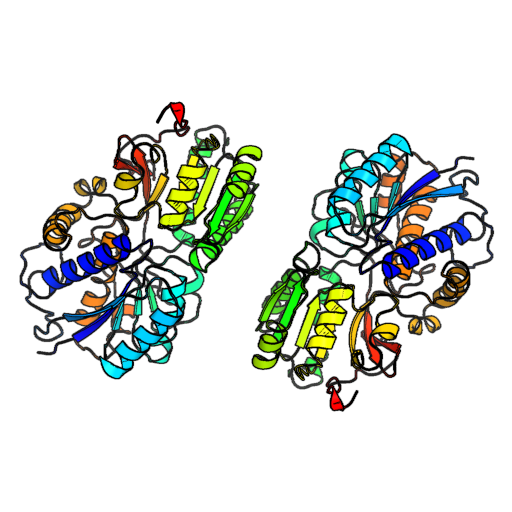621 -19.960 -14.979 1.000 14.828 379 ASN A CA 1
ATOM 2718 C C . ASN A 1 379 ? -24.657 -20.282 -13.839 1.000 14.508 379 ASN A C 1
ATOM 2719 O O . ASN A 1 379 ? -24.841 -19.791 -12.725 1.000 15.839 379 ASN A O 1
ATOM 2724 N N . GLU A 1 380 ? -23.660 -21.143 -14.117 1.000 15.637 380 GLU A N 1
ATOM 2725 C CA . GLU A 1 380 ? -22.699 -21.633 -13.150 1.000 16.443 380 GLU A CA 1
ATOM 2726 C C . GLU A 1 380 ? -21.526 -20.666 -12.971 1.000 16.486 380 GLU A C 1
ATOM 2727 O O . GLU A 1 380 ? -20.796 -20.777 -12.002 1.000 17.041 380 GLU A O 1
ATOM 2733 N N . LYS A 1 381 ? -21.314 -19.742 -13.916 1.000 15.432 381 LYS A N 1
ATOM 2734 C CA . LYS A 1 381 ? -20.084 -18.968 -13.980 1.000 15.329 381 LYS A CA 1
ATOM 2735 C C . LYS A 1 381 ? -20.262 -17.547 -13.459 1.000 16.934 381 LYS A C 1
ATOM 2736 O O . LYS A 1 381 ? -19.477 -16.667 -13.800 1.000 18.439 381 LYS A O 1
ATOM 2742 N N . THR A 1 382 ? -21.280 -17.321 -12.630 1.000 18.110 382 THR A N 1
ATOM 2743 C CA . THR A 1 382 ? -21.509 -15.963 -12.165 1.000 20.287 382 THR A CA 1
ATOM 2744 C C . THR A 1 382 ? -20.590 -15.594 -11.010 1.000 20.565 382 THR A C 1
ATOM 2745 O O . THR A 1 382 ? -19.986 -16.427 -10.327 1.000 19.500 382 THR A O 1
ATOM 2749 N N . ARG A 1 383 ? -20.555 -14.288 -10.800 1.000 22.484 383 ARG A N 1
ATOM 2750 C CA . ARG A 1 383 ? -19.744 -13.683 -9.782 1.000 23.686 383 ARG A CA 1
ATOM 2751 C C . ARG A 1 383 ? -20.351 -12.331 -9.450 1.000 23.866 383 ARG A C 1
ATOM 2752 O O . ARG A 1 383 ? -20.890 -11.705 -10.338 1.000 28.008 383 ARG A O 1
ATOM 2760 N N . GLY A 1 384 ? -20.290 -11.894 -8.191 1.000 21.742 384 GLY A N 1
ATOM 2761 C CA . GLY A 1 384 ? -20.775 -10.573 -7.862 1.000 21.489 384 GLY A CA 1
ATOM 2762 C C . GLY A 1 384 ? -19.766 -9.746 -7.061 1.000 20.781 384 GLY A C 1
ATOM 2763 O O . GLY A 1 384 ? -18.699 -10.236 -6.674 1.000 23.737 384 GLY A O 1
ATOM 2764 N N . ILE A 1 385 ? -20.185 -8.500 -6.770 1.000 18.281 385 ILE A N 1
ATOM 2765 C CA . ILE A 1 385 ? -19.391 -7.529 -6.035 1.000 18.830 385 ILE A CA 1
ATOM 2766 C C . ILE A 1 385 ? -20.325 -6.883 -5.004 1.000 16.282 385 ILE A C 1
ATOM 2767 O O . ILE A 1 385 ? -21.560 -6.952 -5.141 1.000 15.871 385 ILE A O 1
ATOM 2772 N N . LEU A 1 386 ? -19.747 -6.220 -4.002 1.000 16.489 386 LEU A N 1
ATOM 2773 C CA . LEU A 1 386 ? -20.470 -5.273 -3.168 1.000 15.510 386 LEU A CA 1
ATOM 2774 C C . LEU A 1 386 ? -19.958 -3.874 -3.478 1.000 17.235 386 LEU A C 1
ATOM 2775 O O . LEU A 1 386 ? -18.742 -3.673 -3.627 1.000 19.273 386 LEU A O 1
ATOM 2780 N N . MET A 1 387 ? -20.888 -2.929 -3.495 1.000 15.928 387 MET A N 1
ATOM 2781 C CA . MET A 1 387 ? -20.544 -1.555 -3.801 1.000 16.321 387 MET A CA 1
ATOM 2782 C C . MET A 1 387 ? -21.284 -0.623 -2.839 1.000 17.425 387 MET A C 1
ATOM 2783 O O . MET A 1 387 ? -22.381 -0.923 -2.379 1.000 18.182 387 MET A O 1
ATOM 2788 N N . GLN A 1 388 ? -20.628 0.491 -2.490 1.000 16.791 388 GLN A N 1
ATOM 2789 C CA . GLN A 1 388 ? -21.094 1.400 -1.457 1.000 17.206 388 GLN A CA 1
ATOM 2790 C C . GLN A 1 388 ? -21.243 2.804 -2.059 1.000 16.602 388 GLN A C 1
ATOM 2791 O O . GLN A 1 388 ? -20.374 3.278 -2.811 1.000 17.838 388 GLN A O 1
ATOM 2797 N N . VAL A 1 389 ? -22.303 3.519 -1.660 1.000 16.650 389 VAL A N 1
ATOM 2798 C CA . VAL A 1 389 ? -22.446 4.911 -2.061 1.000 17.651 389 VAL A CA 1
ATOM 2799 C C . VAL A 1 389 ? -21.444 5.774 -1.297 1.000 18.900 389 VAL A C 1
ATOM 2800 O O . VAL A 1 389 ? -21.506 5.888 -0.056 1.000 18.490 389 VAL A O 1
ATOM 2804 N N . GLN A 1 390 ? -20.536 6.382 -2.049 1.000 19.707 390 GLN A N 1
ATOM 2805 C CA . GLN A 1 390 ? -19.566 7.311 -1.482 1.000 21.242 390 GLN A CA 1
ATOM 2806 C C . GLN A 1 390 ? -19.478 8.505 -2.416 1.000 23.425 390 GLN A C 1
ATOM 2807 O O . GLN A 1 390 ? -19.155 8.322 -3.572 1.000 24.387 390 GLN A O 1
ATOM 2813 N N . ASP A 1 391 ? -19.778 9.706 -1.879 1.000 26.225 391 ASP A N 1
ATOM 2814 C CA . ASP A 1 391 ? -19.687 10.967 -2.592 1.000 28.343 391 ASP A CA 1
ATOM 2815 C C . ASP A 1 391 ? -20.481 10.875 -3.890 1.000 26.983 391 ASP A C 1
ATOM 2816 O O . ASP A 1 391 ? -20.041 11.306 -4.945 1.000 29.870 391 ASP A O 1
ATOM 2821 N N . GLY A 1 392 ? -21.697 10.326 -3.805 1.000 27.143 392 GLY A N 1
ATOM 2822 C CA . GLY A 1 392 ? -22.648 10.456 -4.896 1.000 28.086 392 GLY A CA 1
ATOM 2823 C C . GLY A 1 392 ? -22.577 9.368 -5.966 1.000 25.786 392 GLY A C 1
ATOM 2824 O O . GLY A 1 392 ? -23.240 9.481 -6.997 1.000 28.629 392 GLY A O 1
ATOM 2825 N N . LYS A 1 393 ? -21.774 8.321 -5.747 1.000 25.430 393 LYS A N 1
ATOM 2826 C CA . LYS A 1 393 ? -21.616 7.261 -6.741 1.000 26.400 393 LYS A CA 1
ATOM 2827 C C . LYS A 1 393 ? -21.460 5.945 -5.991 1.000 23.576 393 LYS A C 1
ATOM 2828 O O . LYS A 1 393 ? -20.896 5.914 -4.905 1.000 22.221 393 LYS A O 1
ATOM 2830 N N . TYR A 1 394 ? -21.926 4.831 -6.571 1.000 22.910 394 TYR A N 1
ATOM 2831 C CA . TYR A 1 394 ? -21.553 3.527 -6.047 1.000 20.592 394 TYR A CA 1
ATOM 2832 C C . TYR A 1 394 ? -20.116 3.190 -6.414 1.000 21.159 394 TYR A C 1
ATOM 2833 O O . TYR A 1 394 ? -19.755 3.302 -7.585 1.000 24.361 394 TYR A O 1
ATOM 2842 N N . CYS A 1 395 ? -19.363 2.695 -5.417 1.000 20.878 395 CYS A N 1
ATOM 2843 C CA . CYS A 1 395 ? -17.956 2.351 -5.557 1.000 20.806 395 CYS A CA 1
ATOM 2844 C C . CYS A 1 395 ? -17.747 0.925 -5.070 1.000 20.568 395 CYS A C 1
ATOM 2845 O O . CYS A 1 395 ? -18.179 0.578 -3.968 1.000 19.535 395 CYS A O 1
ATOM 2848 N N . THR A 1 396 ? -17.021 0.110 -5.842 1.000 20.735 396 THR A N 1
ATOM 2849 C CA . THR A 1 396 ? -16.780 -1.267 -5.435 1.000 20.584 396 THR A CA 1
ATOM 2850 C C . THR A 1 396 ? -15.937 -1.276 -4.151 1.000 20.346 396 THR A C 1
ATOM 2851 O O . THR A 1 396 ? -14.876 -0.639 -4.103 1.000 21.861 396 THR A O 1
ATOM 2855 N N . VAL A 1 397 ? -16.416 -2.009 -3.133 1.000 19.591 397 VAL A N 1
ATOM 2856 C CA . VAL A 1 397 ? -15.723 -2.164 -1.859 1.000 19.711 397 VAL A CA 1
ATOM 2857 C C . VAL A 1 397 ? -15.354 -3.613 -1.529 1.000 21.493 397 VAL A C 1
ATOM 2858 O O . VAL A 1 397 ? -14.561 -3.859 -0.607 1.000 21.229 397 VAL A O 1
ATOM 2862 N N . TYR A 1 398 ? -15.884 -4.579 -2.284 1.000 22.613 398 TYR A N 1
ATOM 2863 C CA . TYR A 1 398 ? -15.625 -5.985 -2.008 1.000 24.870 398 TYR A CA 1
ATOM 2864 C C . TYR A 1 398 ? -15.935 -6.785 -3.272 1.000 24.231 398 TYR A C 1
ATOM 2865 O O . TYR A 1 398 ? -16.876 -6.429 -3.974 1.000 27.173 398 TYR A O 1
ATOM 2874 N N A PRO A 1 399 ? -15.298 -8.012 -3.301 0.500 24.941 399 PRO A N 1
ATOM 2875 N N B PRO A 1 399 ? -15.133 -7.648 -3.939 0.500 21.707 399 PRO A N 1
ATOM 2876 C CA A PRO A 1 399 ? -14.197 -8.431 -2.387 0.500 22.921 399 PRO A CA 1
ATOM 2877 C CA B PRO A 1 399 ? -13.902 -8.197 -3.404 0.500 21.266 399 PRO A CA 1
ATOM 2878 C C A PRO A 1 399 ? -13.028 -7.460 -2.163 0.500 22.182 399 PRO A C 1
ATOM 2879 C C B PRO A 1 399 ? -12.728 -7.254 -3.580 0.500 19.555 399 PRO A C 1
ATOM 2880 O O A PRO A 1 399 ? -12.825 -6.591 -3.008 0.500 22.744 399 PRO A O 1
ATOM 2881 O O B PRO A 1 399 ? -12.755 -6.306 -4.370 0.500 17.197 399 PRO A O 1
ATOM 2888 N N 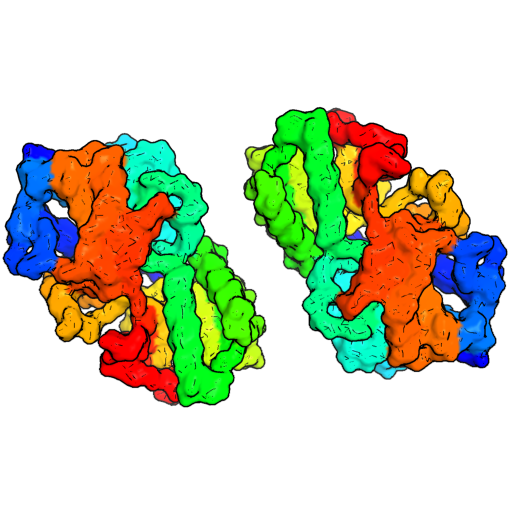A PHE A 1 400 ? -12.276 -7.588 -1.040 0.500 21.261 400 PHE A N 1
ATOM 2889 N N B PHE A 1 400 ? -11.679 -7.600 -2.841 0.500 19.638 400 PHE A N 1
ATOM 2890 C CA A PHE A 1 400 ? -11.344 -6.534 -0.651 0.500 22.305 400 PHE A CA 1
ATOM 2891 C CA B PHE A 1 400 ? -10.485 -6.793 -2.697 0.500 21.950 400 PHE A CA 1
ATOM 2892 C C A PHE A 1 400 ? -10.222 -6.454 -1.703 0.500 23.080 400 PHE A C 1
ATOM 2893 C C B PHE A 1 400 ? -9.893 -6.472 -4.066 0.500 19.185 400 PHE A C 1
ATOM 2894 O O A PHE A 1 400 ? -9.613 -5.386 -1.869 0.500 25.911 400 PHE A O 1
ATOM 2895 O O B PHE A 1 400 ? -9.452 -5.340 -4.272 0.500 18.264 400 PHE A O 1
ATOM 2910 N N A GLU A 1 401 ? -9.963 -7.563 -2.436 0.500 25.247 401 GLU A N 1
ATOM 2911 N N B GLU A 1 401 ? -9.914 -7.450 -4.992 0.500 19.161 401 GLU A N 1
ATOM 2912 C CA A GLU A 1 401 ? -9.012 -7.559 -3.550 0.500 31.578 401 GLU A CA 1
ATOM 2913 C CA B GLU A 1 401 ? -9.169 -7.407 -6.254 0.500 22.991 401 GLU A CA 1
ATOM 2914 C C A GLU A 1 401 ? -9.509 -6.866 -4.846 0.500 30.921 401 GLU A C 1
ATOM 2915 C C B GLU A 1 401 ? -9.880 -6.461 -7.221 0.500 21.941 401 GLU A C 1
ATOM 2916 O O A GLU A 1 401 ? -8.635 -6.608 -5.667 0.500 29.381 401 GLU A O 1
ATOM 2917 O O B GLU A 1 401 ? -9.350 -6.011 -8.242 0.500 23.429 401 GLU A O 1
ATOM 2920 N N A LEU A 1 402 ? -10.804 -6.462 -5.046 0.500 32.903 402 LEU A N 1
ATOM 2921 N N B LEU A 1 402 ? -11.136 -6.200 -6.885 0.500 22.727 402 LEU A N 1
ATOM 2922 C CA A LEU A 1 402 ? -11.333 -5.975 -6.354 0.500 32.386 402 LEU A CA 1
ATOM 2923 C CA B LEU A 1 402 ? -11.862 -5.159 -7.549 0.500 23.138 402 LEU A CA 1
ATOM 2924 C C A LEU A 1 402 ? -11.927 -4.548 -6.374 0.500 33.318 402 LEU A C 1
ATOM 2925 C C B LEU A 1 402 ? -12.071 -3.970 -6.602 0.500 26.271 402 LEU A C 1
ATOM 2926 O O A LEU A 1 402 ? -12.513 -4.062 -7.347 0.500 37.665 402 LEU A O 1
ATOM 2927 O O B LEU A 1 402 ? -12.679 -3.052 -7.155 0.500 25.425 402 LEU A O 1
ATOM 2936 N N . ALA A 1 403 ? -11.648 -3.890 -5.281 1.000 32.061 403 ALA A N 1
ATOM 2937 C CA . ALA A 1 403 ? -12.204 -2.713 -4.620 1.000 30.876 403 ALA A CA 1
ATOM 2938 C C . ALA A 1 403 ? -11.572 -1.445 -5.187 1.000 31.179 403 ALA A C 1
ATOM 2939 O O . ALA A 1 403 ? -10.348 -1.370 -5.350 1.000 34.775 403 ALA A O 1
ATOM 2941 N N . ALA A 1 404 ? -12.410 -0.429 -5.423 1.000 30.905 404 ALA A N 1
ATOM 2942 C CA . ALA A 1 404 ? -11.966 0.879 -5.884 1.000 31.977 404 ALA A CA 1
ATOM 2943 C C . ALA A 1 404 ? -11.706 1.820 -4.707 1.000 32.855 404 ALA A C 1
ATOM 2944 O O . ALA A 1 404 ? -11.052 2.841 -4.868 1.000 36.851 404 ALA A O 1
ATOM 2946 N N . CYS A 1 405 ? -12.159 1.454 -3.511 1.000 32.889 405 CYS A N 1
ATOM 2947 C CA . CYS A 1 405 ? -11.941 2.290 -2.355 1.000 34.157 405 CYS A CA 1
ATOM 2948 C C . CYS A 1 405 ? -12.238 1.531 -1.071 1.000 30.542 405 CYS A C 1
ATOM 2949 O O . CYS A 1 405 ? -12.718 0.406 -1.113 1.000 30.399 405 CYS A O 1
ATOM 2952 N N . LYS A 1 406 ? -11.835 2.134 0.044 1.000 27.586 406 LYS A N 1
ATOM 2953 C CA . LYS A 1 406 ? -11.997 1.597 1.380 1.000 26.732 406 LYS A CA 1
ATOM 2954 C C . LYS A 1 406 ? -13.465 1.670 1.785 1.000 24.760 406 LYS A C 1
ATOM 2955 O O . LYS A 1 406 ? -14.143 2.644 1.515 1.000 23.847 406 LYS A O 1
ATOM 2957 N N . LEU A 1 407 ? -13.914 0.634 2.493 1.000 23.969 407 LEU A N 1
ATOM 2958 C CA . LEU A 1 407 ? -15.222 0.618 3.107 1.000 22.232 407 LEU A CA 1
ATOM 2959 C C . LEU A 1 407 ? -15.352 1.793 4.078 1.000 21.937 407 LEU A C 1
ATOM 2960 O O . LEU A 1 407 ? -14.448 2.074 4.873 1.000 24.909 407 LEU A O 1
ATOM 2965 N N . GLN A 1 408 ? -16.508 2.447 4.047 1.000 20.790 408 GLN A N 1
ATOM 2966 C CA . GLN A 1 408 ? -16.886 3.445 5.049 1.000 21.445 408 GLN A CA 1
ATOM 2967 C C . GLN A 1 408 ? -17.725 2.760 6.122 1.000 21.416 408 GLN A C 1
ATOM 2968 O O . GLN A 1 408 ? -18.840 2.288 5.836 1.000 21.874 408 GLN A O 1
ATOM 2974 N N . TYR A 1 409 ? -17.144 2.664 7.318 1.000 21.352 409 TYR A N 1
ATOM 2975 C CA . TYR A 1 409 ? -17.814 2.077 8.463 1.000 21.402 409 TYR A CA 1
ATOM 2976 C C . TYR A 1 409 ? -17.426 2.857 9.700 1.000 20.758 409 TYR A C 1
ATOM 2977 O O . TYR A 1 409 ? -16.248 3.086 9.955 1.000 23.407 409 TYR A O 1
ATOM 2986 N N . PRO A 1 410 ? -18.374 3.253 10.554 1.000 21.444 410 PRO A N 1
ATOM 2987 C CA . PRO A 1 410 ? -19.815 3.047 10.354 1.000 21.151 410 PRO A CA 1
ATOM 2988 C C . PRO A 1 410 ? -20.372 3.947 9.258 1.000 21.114 410 PRO A C 1
ATOM 2989 O O . PRO A 1 410 ? -19.709 4.888 8.843 1.000 22.238 410 PRO A O 1
ATOM 2993 N N . MET A 1 411 ? -21.585 3.631 8.807 1.000 21.735 411 MET A N 1
ATOM 2994 C CA A MET A 1 411 ? -22.307 4.506 7.908 0.500 21.709 411 MET A CA 1
ATOM 2995 C CA B MET A 1 411 ? -22.344 4.503 7.932 0.500 22.060 411 MET A CA 1
ATOM 2996 C C . MET A 1 411 ? -22.453 5.852 8.604 1.000 22.002 411 MET A C 1
ATOM 2997 O O . MET A 1 411 ? -22.662 5.930 9.813 1.000 22.130 411 MET A O 1
ATOM 3006 N N . PRO A 1 412 ? -22.356 6.961 7.876 1.000 23.439 412 PRO A N 1
ATOM 3007 C CA . PRO A 1 412 ? -22.612 8.230 8.537 1.000 25.624 412 PRO A CA 1
ATOM 3008 C C . PRO A 1 412 ? -24.037 8.290 9.080 1.000 23.136 412 PRO A C 1
ATOM 3009 O O . PRO A 1 412 ? -24.953 7.668 8.560 1.000 25.157 412 PRO A O 1
ATOM 3013 N N . THR A 1 413 ? -24.216 9.094 10.115 1.000 23.523 413 THR A N 1
ATOM 3014 C CA . THR A 1 413 ? -25.555 9.319 10.648 1.000 21.410 413 THR A CA 1
ATOM 3015 C C . THR A 1 413 ? -26.272 10.329 9.751 1.000 21.117 413 THR A C 1
ATOM 3016 O O . THR A 1 413 ? -25.641 10.999 8.919 1.000 21.395 413 THR A O 1
ATOM 3020 N N . TRP A 1 414 ? -27.595 10.419 9.888 1.000 20.484 414 TRP A N 1
ATOM 3021 C CA . TRP A 1 414 ? -28.339 11.387 9.078 1.000 20.751 414 TRP A CA 1
ATOM 3022 C C . TRP A 1 414 ? -27.721 12.777 9.175 1.000 23.426 414 TRP A C 1
ATOM 3023 O O . TRP A 1 414 ? -27.636 13.492 8.172 1.000 26.200 414 TRP A O 1
ATOM 3034 N N . SER A 1 415 ? -27.314 13.162 10.381 1.000 25.169 415 SER A N 1
ATOM 3035 C CA . SER A 1 415 ? -26.787 14.493 10.590 1.000 29.870 415 SER A CA 1
ATOM 3036 C C . SER A 1 415 ? -25.435 14.705 9.902 1.000 28.060 415 SER A C 1
ATOM 3037 O O . SER A 1 415 ? -25.031 15.852 9.722 1.000 30.463 415 SER A O 1
ATOM 3040 N N . GLN A 1 416 ? -24.729 13.632 9.548 1.000 26.611 416 GLN A N 1
ATOM 3041 C CA . GLN A 1 416 ? -23.425 13.714 8.922 1.000 27.875 416 GLN A CA 1
ATOM 3042 C C . GLN A 1 416 ? -23.498 13.555 7.408 1.000 29.428 416 GLN A C 1
ATOM 3043 O O . GLN A 1 416 ? -22.498 13.844 6.745 1.000 34.621 416 GLN A O 1
ATOM 3049 N N . LYS A 1 417 ? -24.636 13.114 6.857 1.000 27.858 417 LYS A N 1
ATOM 3050 C CA . LYS A 1 417 ? -24.708 12.866 5.417 1.000 32.288 417 LYS A CA 1
ATOM 3051 C C . LYS A 1 417 ? -24.780 14.167 4.612 1.000 38.696 417 LYS A C 1
ATOM 3052 O O . LYS A 1 417 ? -24.214 14.156 3.501 1.000 48.174 417 LYS A O 1
ATOM 3059 N N . ALA B 1 22 ? -44.041 -28.080 59.717 1.000 50.777 22 ALA B N 1
ATOM 3060 C CA . ALA B 1 22 ? -44.986 -28.184 58.575 1.000 49.198 22 ALA B CA 1
ATOM 3061 C C . ALA B 1 22 ? -45.002 -26.874 57.807 1.000 48.051 22 ALA B C 1
ATOM 3062 O O . ALA B 1 22 ? -45.249 -25.817 58.385 1.000 51.242 22 ALA B O 1
ATOM 3064 N N . GLU B 1 23 ? -44.802 -26.978 56.483 1.000 41.623 23 GLU B N 1
ATOM 3065 C CA . GLU B 1 23 ? -44.653 -25.805 55.650 1.000 40.143 23 GLU B CA 1
ATOM 3066 C C . GLU B 1 23 ? -45.586 -25.898 54.448 1.000 36.207 23 GLU B C 1
ATOM 3067 O O . GLU B 1 23 ? -45.520 -26.858 53.681 1.000 38.063 23 GLU B O 1
ATOM 3073 N N . ASN B 1 24 ? -46.456 -24.893 54.313 1.000 34.110 24 ASN B N 1
ATOM 3074 C CA . ASN B 1 24 ? -47.334 -24.783 53.166 1.000 32.968 24 ASN B CA 1
ATOM 3075 C C . ASN B 1 24 ? -46.576 -24.222 51.966 1.000 31.793 24 ASN B C 1
ATOM 3076 O O . ASN B 1 24 ? -45.515 -23.613 52.097 1.000 32.611 24 ASN B O 1
ATOM 3081 N N . VAL B 1 25 ? -47.143 -24.409 50.777 1.000 30.798 25 VAL B N 1
ATOM 3082 C CA . VAL B 1 25 ? -46.499 -23.933 49.570 1.000 29.320 25 VAL B CA 1
ATOM 3083 C C . VAL B 1 25 ? -47.566 -23.365 48.644 1.000 26.765 25 VAL B C 1
ATOM 3084 O O . VAL B 1 25 ? -48.659 -23.904 48.532 1.000 27.945 25 VAL B O 1
ATOM 3088 N N . LYS B 1 26 ? -47.208 -22.270 47.982 1.000 27.812 26 LYS B N 1
ATOM 3089 C CA . LYS B 1 26 ? -48.117 -21.543 47.108 1.000 25.419 26 LYS B CA 1
ATOM 3090 C C . LYS B 1 26 ? -47.629 -21.642 45.670 1.000 24.442 26 LYS B C 1
ATOM 3091 O O . LYS B 1 26 ? -46.445 -21.393 45.428 1.000 26.630 26 LYS B O 1
ATOM 3097 N N . ILE B 1 27 ? -48.539 -22.009 44.750 1.000 23.203 27 ILE B N 1
ATOM 3098 C CA . ILE B 1 27 ? -48.240 -22.180 43.324 1.000 22.091 27 ILE B CA 1
ATOM 3099 C C . ILE B 1 27 ? -49.128 -21.218 42.524 1.000 23.101 27 ILE B C 1
ATOM 3100 O O . ILE B 1 27 ? -50.315 -21.109 42.782 1.000 24.125 27 ILE B O 1
ATOM 3105 N N . GLY B 1 28 ? -48.554 -20.510 41.545 1.000 22.437 28 GLY B N 1
ATOM 3106 C CA . GLY B 1 28 ? -49.343 -19.714 40.632 1.000 22.659 28 GLY B CA 1
ATOM 3107 C C . GLY B 1 28 ? -49.875 -20.536 39.462 1.000 22.255 28 GLY B C 1
ATOM 3108 O O . GLY B 1 28 ? -49.176 -21.423 38.941 1.000 21.634 28 GLY B O 1
ATOM 3109 N N . VAL B 1 29 ? -51.120 -20.233 39.070 1.000 21.496 29 VAL B N 1
ATOM 3110 C CA . VAL B 1 29 ? -51.831 -20.971 38.026 1.000 22.104 29 VAL B CA 1
ATOM 3111 C C . VAL B 1 29 ? -52.435 -19.966 37.044 1.000 21.681 29 VAL B C 1
ATOM 3112 O O . VAL B 1 29 ? -53.202 -19.098 37.473 1.000 23.628 29 VAL B O 1
ATOM 3116 N N . LEU B 1 30 ? -52.064 -20.047 35.750 1.000 20.959 30 LEU B N 1
ATOM 3117 C CA . LEU B 1 30 ? -52.509 -19.082 34.752 1.000 21.985 30 LEU B CA 1
ATOM 3118 C C . LEU B 1 30 ? -53.175 -19.814 33.600 1.000 21.086 30 LEU B C 1
ATOM 3119 O O . LEU B 1 30 ? -52.559 -20.673 32.996 1.000 22.057 30 LEU B O 1
ATOM 3124 N N . TYR B 1 31 ? -54.423 -19.439 33.314 1.000 21.130 31 TYR B N 1
ATOM 3125 C CA . TYR B 1 31 ? -55.189 -20.066 32.254 1.000 20.687 31 TYR B CA 1
ATOM 3126 C C . TYR B 1 31 ? -56.133 -19.031 31.634 1.000 22.665 31 TYR B C 1
ATOM 3127 O O . TYR B 1 31 ? -56.350 -17.958 32.208 1.000 24.472 31 TYR B O 1
ATOM 3136 N N . PRO B 1 32 ? -56.701 -19.312 30.437 1.000 22.406 32 PRO B N 1
ATOM 3137 C CA . PRO B 1 32 ? -57.714 -18.438 29.845 1.000 22.847 32 PRO B CA 1
ATOM 3138 C C . PRO B 1 32 ? -59.086 -18.830 30.396 1.000 24.137 32 PRO B C 1
ATOM 3139 O O . PRO B 1 32 ? -59.570 -19.937 30.164 1.000 24.026 32 PRO B O 1
ATOM 3143 N N . LEU B 1 33 ? -59.703 -17.933 31.156 1.000 25.610 33 LEU B N 1
ATOM 3144 C CA . LEU B 1 33 ? -60.947 -18.249 31.876 1.000 26.891 33 LEU B CA 1
ATOM 3145 C C . LEU B 1 33 ? -62.127 -17.436 31.355 1.000 27.661 33 LEU B C 1
ATOM 3146 O O . LEU B 1 33 ? -63.271 -17.624 31.787 1.000 29.512 33 LEU B O 1
ATOM 3151 N N . THR B 1 34 ? -61.811 -16.524 30.434 1.000 28.675 34 THR B N 1
ATOM 3152 C CA . THR B 1 34 ? -62.793 -15.797 29.663 1.000 30.614 34 THR B CA 1
ATOM 3153 C C . THR B 1 34 ? -62.358 -15.821 28.207 1.000 34.781 34 THR B C 1
ATOM 3154 O O . THR B 1 34 ? -61.207 -16.143 27.883 1.000 36.288 34 THR B O 1
ATOM 3158 N N . GLY B 1 35 ? -63.294 -15.451 27.341 1.000 37.829 35 GLY B N 1
ATOM 3159 C CA . GLY B 1 35 ? -63.006 -15.394 25.924 1.000 37.128 35 GLY B CA 1
ATOM 3160 C C . GLY B 1 35 ? -63.327 -16.721 25.236 1.000 39.071 35 GLY B C 1
ATOM 3161 O O . GLY B 1 35 ? -63.999 -17.592 25.809 1.000 35.362 35 GLY B O 1
ATOM 3162 N N . PRO B 1 36 ? -62.838 -16.912 23.986 1.000 37.737 36 PRO B N 1
ATOM 3163 C CA . PRO B 1 36 ? -63.294 -18.035 23.163 1.000 37.361 36 PRO B CA 1
ATOM 3164 C C . PRO B 1 36 ? -62.940 -19.435 23.674 1.000 35.105 36 PRO B C 1
ATOM 3165 O O . PRO B 1 36 ? -63.560 -20.415 23.249 1.000 39.484 36 PRO B O 1
ATOM 3169 N N . VAL B 1 37 ? -61.944 -19.559 24.555 1.000 32.720 37 VAL B N 1
ATOM 3170 C CA . VAL B 1 37 ? -61.529 -20.884 25.014 1.000 27.594 37 VAL B CA 1
ATOM 3171 C C . VAL B 1 37 ? -61.797 -21.025 26.522 1.000 27.867 37 VAL B C 1
ATOM 3172 O O . VAL B 1 37 ? -61.269 -21.933 27.161 1.000 28.356 37 VAL B O 1
ATOM 3176 N N . ALA B 1 38 ? -62.716 -20.222 27.087 1.000 28.749 38 ALA B N 1
ATOM 3177 C CA . ALA B 1 38 ? -62.952 -20.193 28.530 1.000 29.197 38 ALA B CA 1
ATOM 3178 C C . ALA B 1 38 ? -63.223 -21.573 29.140 1.000 26.502 38 ALA B C 1
ATOM 3179 O O . ALA B 1 38 ? -62.817 -21.836 30.256 1.000 27.026 38 ALA B O 1
ATOM 3181 N N . GLN B 1 39 ? -63.937 -22.470 28.470 1.000 27.150 39 GLN B N 1
ATOM 3182 C CA . GLN B 1 39 ? -64.245 -23.737 29.131 1.000 26.080 39 GLN B CA 1
ATOM 3183 C C . GLN B 1 39 ? -62.986 -24.590 29.295 1.000 24.130 39 GLN B C 1
ATOM 3184 O O . GLN B 1 39 ? -62.893 -25.403 30.206 1.000 25.358 39 GLN B O 1
ATOM 3190 N N . VAL B 1 40 ? -62.017 -24.411 28.402 1.000 24.800 40 VAL B N 1
ATOM 3191 C CA . VAL B 1 40 ? -60.728 -25.075 28.549 1.000 23.318 40 VAL B CA 1
ATOM 3192 C C . VAL B 1 40 ? -60.081 -24.668 29.876 1.000 23.609 40 VAL B C 1
ATOM 3193 O O . VAL B 1 40 ? -59.609 -25.499 30.655 1.000 23.768 40 VAL B O 1
ATOM 3197 N N . GLY B 1 41 ? -59.988 -23.357 30.115 1.000 22.967 41 GLY B N 1
ATOM 3198 C CA . GLY B 1 41 ? -59.337 -22.880 31.316 1.000 22.898 41 GLY B CA 1
ATOM 3199 C C . GLY B 1 41 ? -60.124 -23.228 32.574 1.000 23.476 41 GLY B C 1
ATOM 3200 O O . GLY B 1 41 ? -59.534 -23.581 33.596 1.000 24.361 41 GLY B O 1
ATOM 3201 N N . LYS B 1 42 ? -61.454 -23.126 32.515 1.000 23.835 42 LYS B N 1
ATOM 3202 C CA . LYS B 1 42 ? -62.241 -23.444 33.693 1.000 25.761 42 LYS B CA 1
ATOM 3203 C C . LYS B 1 42 ? -62.053 -24.909 34.068 1.000 24.362 42 LYS B C 1
ATOM 3204 O O . LYS B 1 42 ? -61.903 -25.256 35.241 1.000 23.541 42 LYS B O 1
ATOM 3210 N N . ASP B 1 43 ? -62.084 -25.789 33.065 1.000 26.245 43 ASP B N 1
ATOM 3211 C CA . ASP B 1 43 ? -61.943 -27.213 33.335 1.000 23.824 43 ASP B CA 1
ATOM 3212 C C . ASP B 1 43 ? -60.516 -27.536 33.789 1.000 22.951 43 ASP B C 1
ATOM 3213 O O . ASP B 1 43 ? -60.341 -28.418 34.632 1.000 24.808 43 ASP B O 1
ATOM 3218 N N . ALA B 1 44 ? -59.498 -26.860 33.240 1.000 22.125 44 ALA B N 1
ATOM 3219 C CA . ALA B 1 44 ? -58.119 -27.050 33.679 1.000 22.077 44 ALA B CA 1
ATOM 3220 C C . ALA B 1 44 ? -57.965 -26.650 35.139 1.000 22.234 44 ALA B C 1
ATOM 3221 O O . ALA B 1 44 ? -57.305 -27.350 35.895 1.000 22.401 44 ALA B O 1
ATOM 3223 N N . VAL B 1 45 ? -58.560 -25.526 35.533 1.000 22.539 45 VAL B N 1
ATOM 3224 C CA . VAL B 1 45 ? -58.506 -25.125 36.931 1.000 23.920 45 VAL B CA 1
ATOM 3225 C C . VAL B 1 45 ? -59.248 -26.143 37.800 1.000 24.942 45 VAL B C 1
ATOM 3226 O O . VAL B 1 45 ? -58.761 -26.500 38.879 1.000 24.727 45 VAL B O 1
ATOM 3230 N N . ALA B 1 46 ? -60.406 -26.647 37.340 1.000 24.185 46 ALA B N 1
ATOM 3231 C CA . ALA B 1 46 ? -61.101 -27.679 38.096 1.000 26.316 46 ALA B CA 1
ATOM 3232 C C . ALA B 1 46 ? -60.236 -28.930 38.273 1.000 26.779 46 ALA B C 1
ATOM 3233 O O . ALA B 1 46 ? -60.292 -29.558 39.325 1.000 26.712 46 ALA B O 1
ATOM 3235 N N . ALA B 1 47 ? -59.408 -29.271 37.269 1.000 23.979 47 ALA B N 1
ATOM 3236 C CA . ALA B 1 47 ? -58.501 -30.396 37.364 1.000 23.526 47 ALA B CA 1
ATOM 3237 C C . ALA B 1 47 ? -57.410 -30.156 38.408 1.000 22.916 47 ALA B C 1
ATOM 3238 O O . ALA B 1 47 ? -56.997 -31.069 39.107 1.000 22.891 47 ALA B O 1
ATOM 3240 N N . VAL B 1 48 ? -56.899 -28.925 38.489 1.000 22.912 48 VAL B N 1
ATOM 3241 C CA . VAL B 1 48 ? -55.927 -28.610 39.506 1.000 23.319 48 VAL B CA 1
ATOM 3242 C C . VAL B 1 48 ? -56.573 -28.718 40.893 1.000 24.910 48 VAL B C 1
ATOM 3243 O O . VAL B 1 48 ? -55.987 -29.260 41.823 1.000 25.140 48 VAL B O 1
ATOM 3247 N N . GLN B 1 49 ? -57.808 -28.232 41.026 1.000 25.447 49 GLN B N 1
ATOM 3248 C CA . GLN B 1 49 ? -58.523 -28.324 42.302 1.000 28.271 49 GLN B CA 1
ATOM 3249 C C . GLN B 1 49 ? -58.741 -29.793 42.688 1.000 29.865 49 GLN B C 1
ATOM 3250 O O . GLN B 1 49 ? -58.728 -30.159 43.878 1.000 30.591 49 GLN B O 1
ATOM 3256 N N . THR B 1 50 ? -58.911 -30.640 41.673 1.000 27.538 50 THR B N 1
ATOM 3257 C CA . THR B 1 50 ? -59.116 -32.055 41.891 1.000 26.799 50 THR B CA 1
ATOM 3258 C C . THR B 1 50 ? -57.833 -32.641 42.480 1.000 25.337 50 THR B C 1
ATOM 3259 O O . THR B 1 50 ? -57.864 -33.422 43.444 1.000 28.157 50 THR B O 1
ATOM 3263 N N . ALA B 1 51 ? -56.698 -32.313 41.849 1.000 25.429 51 ALA B N 1
ATOM 3264 C CA . ALA B 1 51 ? -55.408 -32.697 42.408 1.000 24.751 51 ALA B CA 1
ATOM 3265 C C . ALA B 1 51 ? -55.244 -32.191 43.846 1.000 26.535 51 ALA B C 1
ATOM 3266 O O . ALA B 1 51 ? -54.771 -32.928 44.731 1.000 29.416 51 ALA B O 1
ATOM 3268 N N . LEU B 1 52 ? -55.559 -30.921 44.094 1.000 25.288 52 LEU B N 1
ATOM 3269 C CA . LEU B 1 52 ? -55.369 -30.379 45.440 1.000 27.297 52 LEU B CA 1
ATOM 3270 C C . LEU B 1 52 ? -56.217 -31.143 46.458 1.000 28.971 52 LEU B C 1
ATOM 3271 O O . LEU B 1 52 ? -55.787 -31.336 47.579 1.000 29.226 52 LEU B O 1
ATOM 3276 N N . ASP B 1 53 ? -57.432 -31.533 46.081 1.000 31.045 53 ASP B N 1
ATOM 3277 C CA . ASP B 1 53 ? -58.304 -32.315 46.940 1.000 32.059 53 ASP B CA 1
ATOM 3278 C C . ASP B 1 53 ? -57.624 -33.639 47.293 1.000 31.917 53 ASP B C 1
ATOM 3279 O O . ASP B 1 53 ? -57.513 -33.988 48.464 1.000 29.713 53 ASP B O 1
ATOM 3284 N N . ILE B 1 54 ? -57.145 -34.355 46.276 1.000 29.361 54 ILE B N 1
ATOM 3285 C CA . ILE B 1 54 ? -56.459 -35.617 46.479 1.000 27.863 54 ILE B CA 1
ATOM 3286 C C . ILE B 1 54 ? -55.239 -35.410 47.376 1.000 28.111 54 ILE B C 1
ATOM 3287 O O . ILE B 1 54 ? -54.998 -36.254 48.213 1.000 29.821 54 ILE B O 1
ATOM 3292 N N . ILE B 1 55 ? -54.501 -34.307 47.212 1.000 25.490 55 ILE B N 1
ATOM 3293 C CA . ILE B 1 55 ? -53.257 -34.069 47.927 1.000 28.507 55 ILE B CA 1
ATOM 3294 C C . ILE B 1 55 ? -53.533 -33.644 49.371 1.000 28.152 55 ILE B C 1
ATOM 3295 O O . ILE B 1 55 ? -53.068 -34.304 50.307 1.000 31.482 55 ILE B O 1
ATOM 3300 N N . ASN B 1 56 ? -54.293 -32.550 49.530 1.000 29.824 56 ASN B N 1
ATOM 3301 C CA . ASN B 1 56 ? -54.434 -31.862 50.812 1.000 31.117 56 ASN B CA 1
ATOM 3302 C C . ASN B 1 56 ? -55.360 -32.594 51.789 1.000 33.687 56 ASN B C 1
ATOM 3303 O O . ASN B 1 56 ? -55.336 -32.320 52.994 1.000 35.773 56 ASN B O 1
ATOM 3308 N N . ASN B 1 57 ? -56.191 -33.498 51.269 1.000 36.638 57 ASN B N 1
ATOM 3309 C CA . ASN B 1 57 ? -57.091 -34.276 52.109 1.000 36.185 57 ASN B CA 1
ATOM 3310 C C . ASN B 1 57 ? -56.674 -35.733 52.015 1.000 37.753 57 ASN B C 1
ATOM 3311 O O . ASN B 1 57 ? -56.052 -36.156 51.052 1.000 35.863 57 ASN B O 1
ATOM 3316 N N . SER B 1 58 ? -57.084 -36.508 53.010 1.000 38.273 58 SER B N 1
ATOM 3317 C CA . SER B 1 58 ? -56.765 -37.917 53.053 1.000 39.377 58 SER B CA 1
ATOM 3318 C C . SER B 1 58 ? -57.780 -38.685 52.208 1.000 40.606 58 SER B C 1
ATOM 3319 O O . SER B 1 58 ? -58.984 -38.593 52.448 1.000 41.638 58 SER B O 1
ATOM 3322 N N . HIS B 1 59 ? -57.278 -39.437 51.220 1.000 41.883 59 HIS B N 1
ATOM 3323 C CA . HIS B 1 59 ? -58.102 -40.236 50.327 1.000 39.022 59 HIS B CA 1
ATOM 3324 C C . HIS B 1 59 ? -57.516 -41.639 50.233 1.000 42.662 59 HIS B C 1
ATOM 3325 O O . HIS B 1 59 ? -56.294 -41.832 50.127 1.000 42.504 59 HIS B O 1
ATOM 3332 N N . ASN B 1 60 ? -58.423 -42.607 50.214 1.000 41.075 60 ASN B N 1
ATOM 3333 C CA . ASN B 1 60 ? -58.070 -44.001 50.048 1.000 44.414 60 ASN B CA 1
ATOM 3334 C C . ASN B 1 60 ? -58.003 -44.366 48.558 1.000 40.011 60 ASN B C 1
ATOM 3335 O O . ASN B 1 60 ? -58.968 -44.874 47.994 1.000 44.208 60 ASN B O 1
ATOM 3340 N N . ILE B 1 61 ? -56.854 -44.144 47.908 1.000 37.015 61 ILE B N 1
ATOM 3341 C CA . ILE B 1 61 ? -56.716 -44.451 46.492 1.000 34.697 61 ILE B CA 1
ATOM 3342 C C . ILE B 1 61 ? -55.442 -45.258 46.263 1.000 38.003 61 ILE B C 1
ATOM 3343 O O . ILE B 1 61 ? -54.360 -44.690 46.078 1.000 37.654 61 ILE B O 1
ATOM 3348 N N . PRO B 1 62 ? -55.532 -46.599 46.217 1.000 40.770 62 PRO B N 1
ATOM 3349 C CA . PRO B 1 62 ? -54.380 -47.443 45.925 1.000 42.146 62 PRO B CA 1
ATOM 3350 C C . PRO B 1 62 ? -53.762 -47.044 44.595 1.000 41.375 62 PRO B C 1
ATOM 3351 O O . PRO B 1 62 ? -54.472 -46.853 43.604 1.000 44.490 62 PRO B O 1
ATOM 3355 N N . GLY B 1 63 ? -52.440 -46.884 44.614 1.000 38.116 63 GLY B N 1
ATOM 3356 C CA . GLY B 1 63 ? -51.677 -46.626 43.405 1.000 34.702 63 GLY B CA 1
ATOM 3357 C C . GLY B 1 63 ? -51.485 -45.142 43.128 1.000 32.984 63 GLY B C 1
ATOM 3358 O O . GLY B 1 63 ? -50.779 -44.828 42.179 1.000 36.922 63 GLY B O 1
ATOM 3359 N N . MET B 1 64 ? -52.105 -44.266 43.944 1.000 32.319 64 MET B N 1
ATOM 3360 C CA . MET B 1 64 ? -52.013 -42.818 43.765 1.000 32.490 64 MET B CA 1
ATOM 3361 C C . MET B 1 64 ? -51.129 -42.218 44.858 1.000 31.549 64 MET B C 1
ATOM 3362 O O . MET B 1 64 ? -51.548 -42.064 46.008 1.000 33.583 64 MET B O 1
ATOM 3367 N N . PRO B 1 65 ? -49.881 -41.807 44.535 1.000 32.897 65 PRO B N 1
ATOM 3368 C CA . PRO B 1 65 ? -49.061 -41.070 45.489 1.000 33.209 65 PRO B CA 1
ATOM 3369 C C . PRO B 1 65 ? -49.766 -39.790 45.931 1.000 31.252 65 PRO B C 1
ATOM 3370 O O . PRO B 1 65 ? -50.532 -39.196 45.184 1.000 31.861 65 PRO B O 1
ATOM 3374 N N . LEU B 1 66 ? -49.529 -39.420 47.191 1.000 31.894 66 LEU B N 1
ATOM 3375 C CA . LEU B 1 66 ? -50.033 -38.195 47.804 1.000 32.706 66 LEU B CA 1
ATOM 3376 C C . LEU B 1 66 ? -51.489 -38.302 48.273 1.000 32.588 66 LEU B C 1
ATOM 3377 O O . LEU B 1 66 ? -51.958 -37.404 48.969 1.000 32.226 66 LEU B O 1
ATOM 3382 N N . ALA B 1 67 ? -52.199 -39.370 47.910 1.000 30.956 67 ALA B N 1
ATOM 3383 C CA . ALA B 1 67 ? -53.612 -39.510 48.248 1.000 35.236 67 ALA B CA 1
ATOM 3384 C C . ALA B 1 67 ? -53.813 -39.706 49.755 1.000 34.977 67 ALA B C 1
ATOM 3385 O O . ALA B 1 67 ? -54.566 -38.954 50.387 1.000 35.737 67 ALA B O 1
ATOM 3387 N N . LYS B 1 68 ? -53.116 -40.706 50.330 1.000 38.308 68 LYS B N 1
ATOM 3388 C CA . LYS B 1 68 ? -53.362 -41.199 51.682 1.000 40.193 68 LYS B CA 1
ATOM 3389 C C . LYS B 1 68 ? -53.088 -40.127 52.740 1.000 43.660 68 LYS B C 1
ATOM 3390 O O . LYS B 1 68 ? -53.924 -39.920 53.606 1.000 43.589 68 LYS B O 1
ATOM 3392 N N . ASP B 1 69 ? -51.964 -39.391 52.605 1.000 40.320 69 ASP B N 1
ATOM 3393 C CA . ASP B 1 69 ? -51.584 -38.336 53.538 1.000 42.428 69 ASP B CA 1
ATOM 3394 C C . ASP B 1 69 ? -52.386 -37.055 53.309 1.000 40.174 69 ASP B C 1
ATOM 3395 O O . ASP B 1 69 ? -52.610 -36.676 52.181 1.000 39.702 69 ASP B O 1
ATOM 3400 N N . ALA B 1 70 ? -52.787 -36.372 54.388 1.000 41.519 70 ALA B N 1
ATOM 3401 C CA . ALA B 1 70 ? -53.435 -35.076 54.292 1.000 39.181 70 ALA B CA 1
ATOM 3402 C C . ALA B 1 70 ? -52.348 -34.008 54.242 1.000 36.492 70 ALA B C 1
ATOM 3403 O O . ALA B 1 70 ? -51.730 -33.719 55.262 1.000 37.999 70 ALA B O 1
ATOM 3405 N N . GLY B 1 71 ? -52.083 -33.480 53.038 1.000 34.645 71 GLY B N 1
ATOM 3406 C CA . GLY B 1 71 ? -50.924 -32.636 52.810 1.000 34.785 71 GLY B CA 1
ATOM 3407 C C . GLY B 1 71 ? -49.676 -33.458 52.509 1.000 33.545 71 GLY B C 1
ATOM 3408 O O . GLY B 1 71 ? -49.709 -34.687 52.565 1.000 37.424 71 GLY B O 1
ATOM 3409 N N . LEU B 1 72 ? -48.579 -32.762 52.173 1.000 32.129 72 LEU B N 1
ATOM 3410 C CA . LEU B 1 72 ? -47.371 -33.419 51.692 1.000 32.967 72 LEU B CA 1
ATOM 3411 C C . LEU B 1 72 ? -46.496 -33.896 52.855 1.000 34.154 72 LEU B C 1
ATOM 3412 O O . LEU B 1 72 ? -46.016 -33.087 53.644 1.000 37.621 72 LEU B O 1
ATOM 3417 N N . LYS B 1 73 ? -46.211 -35.203 52.879 1.000 35.332 73 LYS B N 1
ATOM 3418 C CA . LYS B 1 73 ? -45.347 -35.768 53.894 1.000 37.144 73 LYS B CA 1
ATOM 3419 C C . LYS B 1 73 ? -43.968 -35.108 53.873 1.000 35.407 73 LYS B C 1
ATOM 3420 O O . LYS B 1 73 ? -43.396 -34.869 54.938 1.000 37.291 73 LYS B O 1
ATOM 3426 N N . GLY B 1 74 ? -43.441 -34.790 52.674 1.000 33.431 74 GLY B N 1
ATOM 3427 C CA . GLY B 1 74 ? -42.132 -34.179 52.576 1.000 32.820 74 GLY B CA 1
ATOM 3428 C C . GLY B 1 74 ? -42.096 -32.766 53.152 1.000 33.628 74 GLY B C 1
ATOM 3429 O O . GLY B 1 74 ? -41.007 -32.239 53.399 1.000 34.265 74 GLY B O 1
ATOM 3430 N N . LEU B 1 75 ? -43.277 -32.139 53.290 1.000 33.108 75 LEU B N 1
ATOM 3431 C CA . LEU B 1 75 ? -43.393 -30.827 53.909 1.000 32.439 75 LEU B CA 1
ATOM 3432 C C . LEU B 1 75 ? -43.989 -30.952 55.309 1.000 33.970 75 LEU B C 1
ATOM 3433 O O . LEU B 1 75 ? -44.547 -29.989 55.830 1.000 35.799 75 LEU B O 1
ATOM 3438 N N . GLY B 1 76 ? -43.921 -32.147 55.896 1.000 35.857 76 GLY B N 1
ATOM 3439 C CA . GLY B 1 76 ? -44.417 -32.327 57.248 1.000 35.858 76 GLY B CA 1
ATOM 3440 C C . GLY B 1 76 ? -45.921 -32.069 57.368 1.000 39.632 76 GLY B C 1
ATOM 3441 O O . GLY B 1 76 ? -46.395 -31.582 58.399 1.000 47.333 76 GLY B O 1
ATOM 3442 N N . GLY B 1 77 ? -46.670 -32.432 56.323 1.000 40.083 77 GLY B N 1
ATOM 3443 C CA . GLY B 1 77 ? -48.103 -32.217 56.275 1.000 38.369 77 GLY B CA 1
ATOM 3444 C C . GLY B 1 77 ? -48.521 -30.863 55.682 1.000 38.285 77 GLY B C 1
ATOM 3445 O O . GLY B 1 77 ? -49.706 -30.527 55.703 1.000 40.982 77 GLY B O 1
ATOM 3446 N N . GLY B 1 78 ? -47.581 -30.062 55.165 1.000 36.620 78 GLY B N 1
ATOM 3447 C CA . GLY B 1 78 ? -47.962 -28.776 54.616 1.000 36.076 78 GLY B CA 1
ATOM 3448 C C . GLY B 1 78 ? -48.902 -28.919 53.412 1.000 32.881 78 GLY B C 1
ATOM 3449 O O . GLY B 1 78 ? -48.875 -29.915 52.687 1.000 34.371 78 GLY B O 1
ATOM 3450 N N . LYS B 1 79 ? -49.748 -27.908 53.212 1.000 33.514 79 LYS B N 1
ATOM 3451 C CA . LYS B 1 79 ? -50.758 -27.935 52.166 1.000 31.967 79 LYS B CA 1
ATOM 3452 C C . LYS B 1 79 ? -50.305 -27.086 50.987 1.000 31.827 79 LYS B C 1
ATOM 3453 O O . LYS B 1 79 ? -49.555 -26.115 51.141 1.000 31.511 79 LYS B O 1
ATOM 3459 N N . ILE B 1 80 ? -50.786 -27.479 49.819 1.000 31.904 80 ILE B N 1
ATOM 3460 C CA . ILE B 1 80 ? -50.616 -26.704 48.603 1.000 31.007 80 ILE B CA 1
ATOM 3461 C C . ILE B 1 80 ? -51.791 -25.748 48.445 1.000 29.983 80 ILE B C 1
ATOM 3462 O O . ILE B 1 80 ? -52.950 -26.158 48.498 1.000 30.922 80 ILE B O 1
ATOM 3467 N N . SER B 1 81 ? -51.474 -24.471 48.224 1.000 29.131 81 SER B N 1
ATOM 3468 C CA . SER B 1 81 ? -52.478 -23.541 47.749 1.000 30.837 81 SER B CA 1
ATOM 3469 C C . SER B 1 81 ? -52.072 -22.987 46.384 1.000 28.014 81 SER B C 1
ATOM 3470 O O . SER B 1 81 ? -50.909 -23.067 45.965 1.000 27.544 81 SER B O 1
ATOM 3473 N N . ILE B 1 82 ? -53.088 -22.480 45.669 1.000 26.780 82 ILE B N 1
ATOM 3474 C CA . ILE B 1 82 ? -52.886 -21.848 44.378 1.000 26.081 82 ILE B CA 1
ATOM 3475 C C . ILE B 1 82 ? -53.449 -20.425 44.391 1.000 24.893 82 ILE B C 1
ATOM 3476 O O . ILE B 1 82 ? -54.380 -20.082 45.119 1.000 29.297 82 ILE B O 1
ATOM 3481 N N . VAL B 1 83 ? -52.831 -19.592 43.563 1.000 25.159 83 VAL B N 1
ATOM 3482 C CA . VAL B 1 83 ? -53.385 -18.322 43.151 1.000 24.921 83 VAL B CA 1
ATOM 3483 C C . VAL B 1 83 ? -53.619 -18.418 41.648 1.000 25.176 83 VAL B C 1
ATOM 3484 O O . VAL B 1 83 ? -52.745 -18.850 40.923 1.000 27.170 83 VAL B O 1
ATOM 3488 N N . VAL B 1 84 ? -54.833 -18.064 41.221 1.000 25.033 84 VAL B N 1
ATOM 3489 C CA . VAL B 1 84 ? -55.278 -18.258 39.855 1.000 25.919 84 VAL B CA 1
ATOM 3490 C C . VAL B 1 84 ? -55.422 -16.906 39.182 1.000 24.135 84 VAL B C 1
ATOM 3491 O O . VAL B 1 84 ? -56.059 -15.994 39.732 1.000 28.919 84 VAL B O 1
ATOM 3495 N N . GLY B 1 85 ? -54.901 -16.843 37.958 1.000 23.750 85 GLY B N 1
ATOM 3496 C CA . GLY B 1 85 ? -55.063 -15.673 37.114 1.000 24.251 85 GLY B CA 1
ATOM 3497 C C . GLY B 1 85 ? -55.653 -16.052 35.761 1.000 25.055 85 GLY B C 1
ATOM 3498 O O . GLY B 1 85 ? -55.288 -17.078 35.177 1.000 24.656 85 GLY B O 1
ATOM 3499 N N . ASP B 1 86 ? -56.503 -15.164 35.255 1.000 25.375 86 ASP B N 1
ATOM 3500 C CA . ASP B 1 86 ? -57.072 -15.254 33.920 1.000 24.349 86 ASP B CA 1
ATOM 3501 C C . ASP B 1 86 ? -56.244 -14.385 32.974 1.000 24.168 86 ASP B C 1
ATOM 3502 O O . ASP B 1 86 ? -56.288 -13.150 33.072 1.000 26.044 86 ASP B O 1
ATOM 3507 N N . HIS B 1 87 ? -55.532 -15.020 32.028 1.000 23.831 87 HIS B N 1
ATOM 3508 C CA . HIS B 1 87 ? -54.708 -14.261 31.093 1.000 22.266 87 HIS B CA 1
ATOM 3509 C C . HIS B 1 87 ? -55.435 -13.818 29.828 1.000 24.169 87 HIS B C 1
ATOM 3510 O O . HIS B 1 87 ? -54.869 -13.070 29.030 1.000 25.879 87 HIS B O 1
ATOM 3517 N N . GLY B 1 88 ? -56.654 -14.313 29.614 1.000 27.419 88 GLY B N 1
ATOM 3518 C CA . GLY B 1 88 ? -57.474 -13.868 28.496 1.000 28.677 88 GLY B CA 1
ATOM 3519 C C . GLY B 1 88 ? -56.908 -14.224 27.130 1.000 25.138 88 GLY B C 1
ATOM 3520 O O . GLY B 1 88 ? -57.339 -13.646 26.135 1.000 29.982 88 GLY B O 1
ATOM 3521 N N . GLY B 1 89 ? -55.942 -15.148 27.088 1.000 24.618 89 GLY B N 1
ATOM 3522 C CA . GLY B 1 89 ? -55.239 -15.509 25.864 1.000 24.351 89 GLY B CA 1
ATOM 3523 C C . GLY B 1 89 ? -54.215 -14.474 25.395 1.000 24.362 89 GLY B C 1
ATOM 3524 O O . GLY B 1 89 ? -53.731 -14.589 24.268 1.000 26.705 89 GLY B O 1
ATOM 3525 N N . LYS B 1 90 ? -53.849 -13.517 26.259 1.000 24.345 90 LYS B N 1
ATOM 3526 C CA . LYS B 1 90 ? -52.954 -12.443 25.851 1.000 24.800 90 LYS B CA 1
ATOM 3527 C C . LYS B 1 90 ? -51.589 -12.609 26.507 1.000 23.762 90 LYS B C 1
ATOM 3528 O O . LYS B 1 90 ? -51.473 -12.525 27.735 1.000 24.356 90 LYS B O 1
ATOM 3534 N N . PRO B 1 91 ? -50.510 -12.860 25.731 1.000 23.399 91 PRO B N 1
ATOM 3535 C CA . PRO B 1 91 ? -49.182 -13.024 26.326 1.000 23.229 91 PRO B CA 1
ATOM 3536 C C . PRO B 1 91 ? -48.759 -11.900 27.265 1.000 23.606 91 PRO B C 1
ATOM 3537 O O . PRO B 1 91 ? -48.204 -12.199 28.339 1.000 22.429 91 PRO B O 1
ATOM 3541 N N . ASP B 1 92 ? -49.041 -10.632 26.901 1.000 24.064 92 ASP B N 1
ATOM 3542 C CA . ASP B 1 92 ? -48.631 -9.529 27.767 1.000 27.796 92 ASP B CA 1
ATOM 3543 C C . ASP B 1 92 ? -49.351 -9.575 29.117 1.000 26.349 92 ASP B C 1
ATOM 3544 O O . ASP B 1 92 ? -48.769 -9.217 30.140 1.000 25.512 92 ASP B O 1
ATOM 3549 N N . ILE B 1 93 ? -50.627 -9.966 29.130 1.000 25.687 93 ILE B N 1
ATOM 3550 C CA . ILE B 1 93 ? -51.353 -10.062 30.383 1.000 26.175 93 ILE B CA 1
ATOM 3551 C C . ILE B 1 93 ? -50.786 -11.209 31.210 1.000 24.161 93 ILE B C 1
ATOM 3552 O O . ILE B 1 93 ? -50.594 -11.088 32.416 1.000 26.619 93 ILE B O 1
ATOM 3557 N N . GLY B 1 94 ? -50.454 -12.311 30.559 1.000 22.581 94 GLY B N 1
ATOM 3558 C CA . GLY B 1 94 ? -49.881 -13.433 31.286 1.000 22.919 94 GLY B CA 1
ATOM 3559 C C . GLY B 1 94 ? -48.530 -13.082 31.904 1.000 21.945 94 GLY B C 1
ATOM 3560 O O . GLY B 1 94 ? -48.222 -13.516 32.998 1.000 22.124 94 GLY B O 1
ATOM 3561 N N . VAL B 1 95 ? -47.723 -12.285 31.201 1.000 21.579 95 VAL B N 1
ATOM 3562 C CA . VAL B 1 95 ? -46.458 -11.808 31.719 1.000 22.159 95 VAL B CA 1
ATOM 3563 C C . VAL B 1 95 ? -46.675 -10.952 32.972 1.000 21.111 95 VAL B C 1
ATOM 3564 O O . VAL B 1 95 ? -46.020 -11.172 33.992 1.000 22.054 95 VAL B O 1
ATOM 3568 N N . GLY B 1 96 ? -47.612 -10.002 32.906 1.000 21.972 96 GLY B N 1
ATOM 3569 C CA . GLY B 1 96 ? -47.902 -9.127 34.027 1.000 23.626 96 GLY B CA 1
ATOM 3570 C C . GLY B 1 96 ? -48.423 -9.909 35.237 1.000 23.611 96 GLY B C 1
ATOM 3571 O O . GLY B 1 96 ? -48.030 -9.646 36.375 1.000 25.357 96 GLY B O 1
ATOM 3572 N N . GLU B 1 97 ? -49.300 -10.894 34.984 1.000 23.151 97 GLU B N 1
ATOM 3573 C CA . GLU B 1 97 ? -49.847 -11.709 36.060 1.000 22.545 97 GLU B CA 1
ATOM 3574 C C . GLU B 1 97 ? -48.760 -12.589 36.675 1.000 22.309 97 GLU B C 1
ATOM 3575 O O . GLU B 1 97 ? -48.736 -12.794 37.897 1.000 23.338 97 GLU B O 1
ATOM 3581 N N . THR B 1 98 ? -47.820 -13.095 35.869 1.000 22.162 98 THR B N 1
ATOM 3582 C CA . THR B 1 98 ? -46.743 -13.914 36.398 1.000 20.754 98 THR B CA 1
ATOM 3583 C C . THR B 1 98 ? -45.852 -13.056 37.294 1.000 21.620 98 THR B C 1
ATOM 3584 O O . THR B 1 98 ? -45.471 -13.461 38.400 1.000 22.290 98 THR B O 1
ATOM 3588 N N . GLU B 1 99 ? -45.528 -11.846 36.840 1.000 21.798 99 GLU B N 1
ATOM 3589 C CA . GLU B 1 99 ? -44.706 -10.946 37.644 1.000 22.982 99 GLU B CA 1
ATOM 3590 C C . GLU B 1 99 ? -45.381 -10.688 38.988 1.000 22.258 99 GLU B C 1
ATOM 3591 O O . GLU B 1 99 ? -44.753 -10.770 40.022 1.000 24.100 99 GLU B O 1
ATOM 3597 N N . LYS B 1 100 ? -46.692 -10.444 38.998 1.000 23.557 100 LYS B N 1
ATOM 3598 C CA . LYS B 1 100 ? -47.384 -10.196 40.256 1.000 25.201 100 LYS B CA 1
ATOM 3599 C C . LYS B 1 100 ? -47.408 -11.432 41.154 1.000 24.148 100 LYS B C 1
ATOM 3600 O O . LYS B 1 100 ? -47.238 -11.307 42.363 1.000 26.249 100 LYS B O 1
ATOM 3606 N N . MET B 1 101 ? -47.636 -12.605 40.584 1.000 22.684 101 MET B N 1
ATOM 3607 C CA . MET B 1 101 ? -47.601 -13.827 41.366 1.000 23.641 101 MET B CA 1
ATOM 3608 C C . MET B 1 101 ? -46.215 -14.035 41.982 1.000 23.091 101 MET B C 1
ATOM 3609 O O . MET B 1 101 ? -46.106 -14.462 43.131 1.000 24.954 101 MET B O 1
ATOM 3614 N N . LEU B 1 102 ? -45.160 -13.743 41.223 1.000 21.256 102 LEU B N 1
ATOM 3615 C CA . LEU B 1 102 ? -43.810 -13.880 41.727 1.000 22.569 102 LEU B CA 1
ATOM 3616 C C . LEU B 1 102 ? -43.527 -12.854 42.815 1.000 23.380 102 LEU B C 1
ATOM 3617 O O . LEU B 1 102 ? -42.917 -13.190 43.814 1.000 24.862 102 LEU B O 1
ATOM 3622 N N . ASN B 1 103 ? -43.933 -11.602 42.588 1.000 23.607 103 ASN B N 1
ATOM 3623 C CA . ASN B 1 103 ? -43.414 -10.484 43.366 1.000 25.576 103 ASN B CA 1
ATOM 3624 C C . ASN B 1 103 ? -44.299 -10.121 44.566 1.000 27.481 103 ASN B C 1
ATOM 3625 O O . ASN B 1 103 ? -43.767 -9.648 45.585 1.000 32.129 103 ASN B O 1
ATOM 3630 N N . SER B 1 104 ? -45.628 -10.229 44.399 1.000 27.749 104 SER B N 1
ATOM 3631 C CA . SER B 1 104 ? -46.629 -9.908 45.422 1.000 29.180 104 SER B CA 1
ATOM 3632 C C . SER B 1 104 ? -47.048 -11.184 46.161 1.000 28.610 104 SER B C 1
ATOM 3633 O O . SER B 1 104 ? -46.986 -11.239 47.379 1.000 31.398 104 SER B O 1
ATOM 3636 N N . ASP B 1 105 ? -47.456 -12.226 45.425 1.000 28.188 105 ASP B N 1
ATOM 3637 C CA . ASP B 1 105 ? -47.989 -13.423 46.059 1.000 29.600 105 ASP B CA 1
ATOM 3638 C C . ASP B 1 105 ? -46.869 -14.327 46.575 1.000 28.790 105 ASP B C 1
ATOM 3639 O O . ASP B 1 105 ? -47.110 -15.230 47.363 1.000 29.315 105 ASP B O 1
ATOM 3644 N N . LYS B 1 106 ? -45.658 -14.129 46.057 1.000 25.958 106 LYS B N 1
ATOM 3645 C CA . LYS B 1 106 ? -44.481 -14.905 46.439 1.000 26.891 106 LYS B CA 1
ATOM 3646 C C . LYS 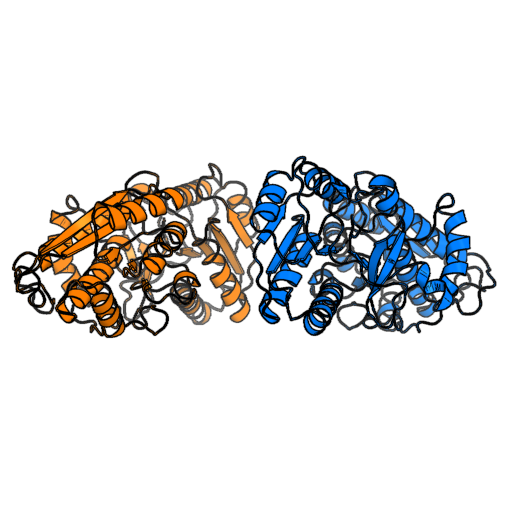B 1 106 ? -44.670 -16.397 46.164 1.000 25.459 106 LYS B C 1
ATOM 3647 O O . LYS B 1 106 ? -44.326 -17.247 46.975 1.000 28.306 106 LYS B O 1
ATOM 3653 N N . VAL B 1 107 ? -45.146 -16.741 44.978 1.000 24.319 107 VAL B N 1
ATOM 3654 C CA . VAL B 1 107 ? -45.287 -18.154 44.633 1.000 23.339 107 VAL B CA 1
ATOM 3655 C C . VAL B 1 107 ? -43.919 -18.809 44.502 1.000 23.151 107 VAL B C 1
ATOM 3656 O O . VAL B 1 107 ? -42.936 -18.153 44.123 1.000 24.546 107 VAL B O 1
ATOM 3660 N N . HIS B 1 108 ? -43.886 -20.126 44.755 1.000 21.951 108 HIS B N 1
ATOM 3661 C CA . HIS B 1 108 ? -42.645 -20.887 44.712 1.000 24.520 108 HIS B CA 1
ATOM 3662 C C . HIS B 1 108 ? -42.550 -21.718 43.437 1.000 23.291 108 HIS B C 1
ATOM 3663 O O . HIS B 1 108 ? -41.507 -22.309 43.196 1.000 23.296 108 HIS B O 1
ATOM 3670 N N . ALA B 1 109 ? -43.633 -21.759 42.634 1.000 21.404 109 ALA B N 1
ATOM 3671 C CA . ALA B 1 109 ? -43.663 -22.420 41.340 1.000 19.977 109 ALA B CA 1
ATOM 3672 C C . ALA B 1 109 ? -44.840 -21.848 40.550 1.000 20.703 109 ALA B C 1
ATOM 3673 O O . ALA B 1 109 ? -45.751 -21.240 41.124 1.000 21.736 109 ALA B O 1
ATOM 3675 N N . MET B 1 110 ? -44.767 -22.005 39.230 1.000 18.467 110 MET B N 1
ATOM 3676 C CA . MET B 1 110 ? -45.790 -21.590 38.276 1.000 19.268 110 MET B CA 1
ATOM 3677 C C . MET B 1 110 ? -46.296 -22.796 37.498 1.000 18.666 110 MET B C 1
ATOM 3678 O O . MET B 1 110 ? -45.583 -23.795 37.297 1.000 19.641 110 MET B O 1
ATOM 3683 N N . PHE B 1 111 ? -47.556 -22.690 37.058 1.000 19.498 111 PHE B N 1
ATOM 3684 C CA . PHE B 1 111 ? -48.223 -23.749 36.307 1.000 18.906 111 PHE B CA 1
ATOM 3685 C C . PHE B 1 111 ? -49.160 -23.108 35.294 1.000 20.490 111 PHE B C 1
ATOM 3686 O O . PHE B 1 111 ? -49.889 -22.168 35.616 1.000 21.155 111 PHE B O 1
ATOM 3694 N N . GLY B 1 112 ? -49.122 -23.600 34.062 1.000 19.774 112 GLY B N 1
ATOM 3695 C CA . GLY B 1 112 ? -49.950 -23.064 33.000 1.000 19.647 112 GLY B CA 1
ATOM 3696 C C . GLY B 1 112 ? -49.231 -23.200 31.659 1.000 18.371 112 GLY B C 1
ATOM 3697 O O . GLY B 1 112 ? -48.163 -23.828 31.601 1.000 18.101 112 GLY B O 1
ATOM 3698 N N . ALA B 1 113 ? -49.781 -22.640 30.580 1.000 18.183 113 ALA B N 1
ATOM 3699 C CA . ALA B 1 113 ? -50.895 -21.704 30.554 1.000 18.667 113 ALA B CA 1
ATOM 3700 C C . ALA B 1 113 ? -51.777 -21.894 29.319 1.000 19.519 113 ALA B C 1
ATOM 3701 O O . ALA B 1 113 ? -52.391 -20.930 28.878 1.000 20.823 113 ALA B O 1
ATOM 3703 N N . TYR B 1 114 ? -51.858 -23.141 28.815 1.000 18.332 114 TYR B N 1
ATOM 3704 C CA . TYR B 1 114 ? -52.635 -23.560 27.658 1.000 18.497 114 TYR B CA 1
ATOM 3705 C C . TYR B 1 114 ? -51.991 -23.097 26.344 1.000 19.116 114 TYR B C 1
ATOM 3706 O O . TYR B 1 114 ? -51.391 -23.898 25.636 1.000 19.639 114 TYR B O 1
ATOM 3715 N N 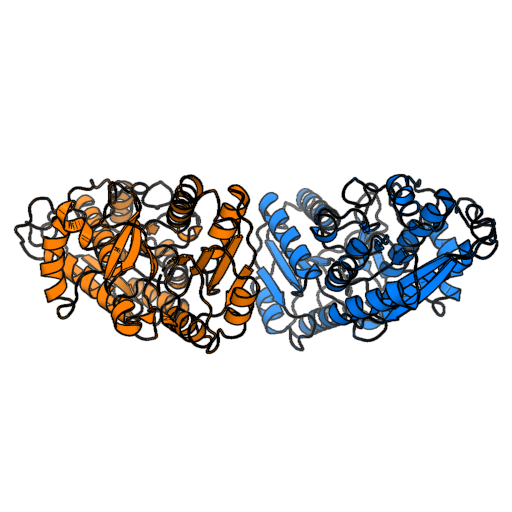. TYR B 1 115 ? -52.161 -21.823 25.976 1.000 17.988 115 TYR B N 1
ATOM 3716 C CA . TYR B 1 115 ? -51.605 -21.319 24.728 1.000 18.264 115 TYR B CA 1
ATOM 3717 C C . TYR B 1 115 ? -50.088 -21.354 24.777 1.000 17.125 115 TYR B C 1
ATOM 3718 O O . TYR B 1 115 ? -49.467 -20.798 25.706 1.000 17.717 115 TYR B O 1
ATOM 3727 N N . SER B 1 116 ? -49.483 -21.882 23.715 1.000 17.037 116 SER B N 1
ATOM 3728 C CA . SER B 1 116 ? -48.024 -21.876 23.638 1.000 17.459 116 SER B CA 1
ATOM 3729 C C . SER B 1 116 ? -47.486 -20.440 23.676 1.000 17.640 116 SER B C 1
ATOM 3730 O O . SER B 1 116 ? -46.431 -20.200 24.243 1.000 18.034 116 SER B O 1
ATOM 3733 N N . SER B 1 117 ? -48.154 -19.508 22.990 1.000 17.825 117 SER B N 1
ATOM 3734 C CA . SER B 1 117 ? -47.709 -18.120 23.002 1.000 18.765 117 SER B CA 1
ATOM 3735 C C . SER B 1 117 ? -47.601 -17.560 24.422 1.000 19.706 117 SER B C 1
ATOM 3736 O O . SER B 1 117 ? -46.628 -16.871 24.763 1.000 22.607 117 SER B O 1
ATOM 3739 N N . VAL B 1 118 ? -48.632 -17.818 25.242 1.000 18.700 118 VAL B N 1
ATOM 3740 C CA . VAL B 1 118 ? -48.682 -17.289 26.594 1.000 19.313 118 VAL B CA 1
ATOM 3741 C C . VAL B 1 118 ? -47.696 -18.026 27.494 1.000 18.565 118 VAL B C 1
ATOM 3742 O O . VAL B 1 118 ? -46.936 -17.399 28.255 1.000 20.370 118 VAL B O 1
ATOM 3746 N N . THR B 1 119 ? -47.711 -19.356 27.419 1.000 18.437 119 THR B N 1
ATOM 3747 C CA . THR B 1 119 ? -46.773 -20.156 28.186 1.000 17.944 119 THR B CA 1
ATOM 3748 C C . THR B 1 119 ? -45.343 -19.695 27.903 1.000 17.621 119 THR B C 1
ATOM 3749 O O . THR B 1 119 ? -44.528 -19.572 28.818 1.000 18.179 119 THR B O 1
ATOM 3753 N N . GLY B 1 120 ? -45.031 -19.473 26.619 1.000 17.269 120 GLY B N 1
ATOM 3754 C CA . GLY B 1 120 ? -43.669 -19.087 26.238 1.000 18.636 120 GLY B CA 1
ATOM 3755 C C . GLY B 1 120 ? -43.276 -17.755 26.877 1.000 19.011 120 GLY B C 1
ATOM 3756 O O . GLY B 1 120 ? -42.230 -17.619 27.496 1.000 20.006 120 GLY B O 1
ATOM 3757 N N . ALA B 1 121 ? -44.133 -16.740 26.754 1.000 18.569 121 ALA B N 1
ATOM 3758 C CA . ALA B 1 121 ? -43.774 -15.418 27.243 1.000 18.473 121 ALA B CA 1
ATOM 3759 C C . ALA B 1 121 ? -43.681 -15.419 28.774 1.000 17.924 121 ALA B C 1
ATOM 3760 O O . ALA B 1 121 ? -42.779 -14.809 29.387 1.000 20.186 121 ALA B O 1
ATOM 3762 N N . ALA B 1 122 ? -44.665 -16.060 29.415 1.000 18.827 122 ALA B N 1
ATOM 3763 C CA . ALA B 1 122 ? -44.724 -16.011 30.868 1.000 19.730 122 ALA B CA 1
ATOM 3764 C C . ALA B 1 122 ? -43.591 -16.838 31.488 1.000 18.885 122 ALA B C 1
ATOM 3765 O O . ALA B 1 122 ? -43.020 -16.441 32.512 1.000 19.074 122 ALA B O 1
ATOM 3767 N N . SER B 1 123 ? -43.259 -17.988 30.889 1.000 18.326 123 SER B N 1
ATOM 3768 C CA . SER B 1 123 ? -42.208 -18.843 31.416 1.000 17.851 123 SER B CA 1
ATOM 3769 C C . SER B 1 123 ? -40.822 -18.216 31.265 1.000 19.421 123 SER B C 1
ATOM 3770 O O . SER B 1 123 ? -39.914 -18.617 31.983 1.000 19.906 123 SER B O 1
ATOM 3773 N N . GLN B 1 124 ? -40.658 -17.200 30.403 1.000 18.616 124 GLN B N 1
ATOM 3774 C CA A GLN B 1 124 ? -39.394 -16.494 30.334 0.500 18.397 124 GLN B CA 1
ATOM 3775 C CA B GLN B 1 124 ? -39.397 -16.469 30.312 0.500 18.976 124 GLN B CA 1
ATOM 3776 C C . GLN B 1 124 ? -39.198 -15.627 31.580 1.000 19.148 124 GLN B C 1
ATOM 3777 O O . GLN B 1 124 ? -38.065 -15.476 32.061 1.000 20.646 124 GLN B O 1
ATOM 3788 N N . VAL B 1 125 ? -40.285 -15.071 32.117 1.000 20.488 125 VAL B N 1
ATOM 3789 C CA . VAL B 1 125 ? -40.232 -14.296 33.362 1.000 20.687 125 VAL B CA 1
ATOM 3790 C C . VAL B 1 125 ? -39.808 -15.193 34.518 1.000 20.012 125 VAL B C 1
ATOM 3791 O O . VAL B 1 125 ? -38.927 -14.839 35.302 1.000 20.067 125 VAL B O 1
ATOM 3795 N N . SER B 1 126 ? -40.497 -16.334 34.672 1.000 20.036 126 SER B N 1
ATOM 3796 C CA . SER B 1 126 ? -40.172 -17.232 35.773 1.000 21.048 126 SER B CA 1
ATOM 3797 C C . SER B 1 126 ? -38.775 -17.833 35.597 1.000 20.647 126 SER B C 1
ATOM 3798 O O . SER B 1 126 ? -38.078 -18.052 36.596 1.000 22.096 126 SER B O 1
ATOM 3801 N N . GLU B 1 127 ? -38.327 -18.032 34.340 1.000 18.456 127 GLU B N 1
ATOM 3802 C CA . GLU B 1 127 ? -36.995 -18.554 34.088 1.000 19.157 127 GLU B CA 1
ATOM 3803 C C . GLU B 1 127 ? -35.953 -17.613 34.680 1.000 20.792 127 GLU B C 1
ATOM 3804 O O . GLU B 1 127 ? -35.031 -18.031 35.370 1.000 21.113 127 GLU B O 1
ATOM 3810 N N . ARG B 1 128 ? -36.105 -16.333 34.363 1.000 20.670 128 ARG B N 1
ATOM 3811 C CA . ARG B 1 128 ? -35.181 -15.321 34.834 1.000 20.669 128 ARG B CA 1
ATOM 3812 C C . ARG B 1 128 ? -35.257 -15.153 36.349 1.000 21.415 128 ARG B C 1
ATOM 3813 O O . ARG B 1 128 ? -34.232 -14.886 36.965 1.000 22.940 128 ARG B O 1
ATOM 3821 N N . ALA B 1 129 ? -36.437 -15.357 36.947 1.000 20.675 129 ALA B N 1
ATOM 3822 C CA . ALA B 1 129 ? -36.588 -15.263 38.400 1.000 21.736 129 ALA B CA 1
ATOM 3823 C C . ALA B 1 129 ? -36.003 -16.482 39.128 1.000 22.078 129 ALA B C 1
ATOM 3824 O O . ALA B 1 129 ? -35.776 -16.436 40.339 1.000 26.254 129 ALA B O 1
ATOM 3826 N N . GLY B 1 130 ? -35.801 -17.579 38.386 1.000 23.174 130 GLY B N 1
ATOM 3827 C CA . GLY B 1 130 ? -35.358 -18.837 38.961 1.000 23.691 130 GLY B CA 1
ATOM 3828 C C . GLY B 1 130 ? -36.455 -19.571 39.724 1.000 21.111 130 GLY B C 1
ATOM 3829 O O . GLY B 1 130 ? -36.181 -20.195 40.748 1.000 23.597 130 GLY B O 1
ATOM 3830 N N . ILE B 1 131 ? -37.680 -19.481 39.204 1.000 21.588 131 ILE B N 1
ATOM 3831 C CA . ILE B 1 131 ? -38.849 -20.130 39.767 1.000 20.779 131 ILE B CA 1
ATOM 3832 C C . ILE B 1 131 ? -39.350 -21.186 38.791 1.000 21.115 131 ILE B C 1
ATOM 3833 O O . ILE B 1 131 ? -39.662 -20.880 37.644 1.000 21.137 131 ILE B O 1
ATOM 3838 N N . PRO B 1 132 ? -39.443 -22.468 39.198 1.000 19.934 132 PRO B N 1
ATOM 3839 C CA . PRO B 1 132 ? -39.867 -23.516 38.274 1.000 19.659 132 PRO B CA 1
ATOM 3840 C C . PRO B 1 132 ? -41.264 -23.290 37.731 1.000 18.579 132 PRO B C 1
ATOM 3841 O O . PRO B 1 132 ? -42.156 -22.877 38.467 1.000 20.401 132 PRO B O 1
ATOM 3845 N N . TRP B 1 133 ? -41.384 -23.565 36.431 1.000 17.414 133 TRP B N 1
ATOM 3846 C CA . TRP B 1 133 ? -42.635 -23.542 35.690 1.000 18.303 133 TRP B CA 1
ATOM 3847 C C . TRP B 1 133 ? -42.898 -24.943 35.145 1.000 19.915 133 TRP B C 1
ATOM 3848 O O . TRP B 1 133 ? -42.060 -25.463 34.429 1.000 19.283 133 TRP B O 1
ATOM 3859 N N . VAL B 1 134 ? -44.057 -25.500 35.454 1.000 18.295 134 VAL B N 1
ATOM 3860 C CA . VAL B 1 134 ? -44.493 -26.761 34.896 1.000 19.294 134 VAL B CA 1
ATOM 3861 C C . VAL B 1 134 ? -45.659 -26.497 33.954 1.000 18.458 134 VAL B C 1
ATOM 3862 O O . VAL B 1 134 ? -46.623 -25.833 34.314 1.000 18.302 134 VAL B O 1
ATOM 3866 N N . ASN B 1 135 ? -45.544 -27.050 32.736 1.000 18.258 135 ASN B N 1
ATOM 3867 C CA . ASN B 1 135 ? -46.581 -26.931 31.728 1.000 17.924 135 ASN B CA 1
ATOM 3868 C C . ASN B 1 135 ? -47.251 -28.281 31.504 1.000 17.919 135 ASN B C 1
ATOM 3869 O O . ASN B 1 135 ? -46.571 -29.288 31.276 1.000 19.303 135 ASN B O 1
ATOM 3874 N N . GLY B 1 136 ? -48.595 -28.269 31.519 1.000 19.031 136 GLY B N 1
ATOM 3875 C CA . GLY B 1 136 ? -49.372 -29.488 31.311 1.000 18.973 136 GLY B CA 1
ATOM 3876 C C . GLY B 1 136 ? -49.885 -29.682 29.879 1.000 19.605 136 GLY B C 1
ATOM 3877 O O . GLY B 1 136 ? -50.198 -30.808 29.502 1.000 19.621 136 GLY B O 1
ATOM 3878 N N . GLU B 1 137 ? -49.993 -28.632 29.061 1.000 19.060 137 GLU B N 1
ATOM 3879 C CA . GLU B 1 137 ? -50.747 -28.779 27.811 1.000 19.344 137 GLU B CA 1
ATOM 3880 C C . GLU B 1 137 ? -50.348 -27.873 26.638 1.000 18.750 137 GLU B C 1
ATOM 3881 O O . GLU B 1 137 ? -51.045 -27.880 25.630 1.000 20.700 137 GLU B O 1
ATOM 3887 N N . SER B 1 138 ? -49.193 -27.199 26.671 1.000 17.235 138 SER B N 1
ATOM 3888 C CA . SER B 1 138 ? -48.822 -26.380 25.533 1.000 17.422 138 SER B CA 1
ATOM 3889 C C . SER B 1 138 ? -47.857 -27.192 24.673 1.000 17.672 138 SER B C 1
ATOM 3890 O O . SER B 1 138 ? -46.902 -27.748 25.207 1.000 18.178 138 SER B O 1
ATOM 3893 N N . THR B 1 139 ? -48.056 -27.200 23.348 1.000 15.961 139 THR B N 1
ATOM 3894 C CA . THR B 1 139 ? -47.376 -28.206 22.539 1.000 16.824 139 THR B CA 1
ATOM 3895 C C . THR B 1 139 ? -46.408 -27.695 21.473 1.000 17.693 139 THR B C 1
ATOM 3896 O O . THR B 1 139 ? -45.821 -28.523 20.766 1.000 18.817 139 THR B O 1
ATOM 3900 N N . SER B 1 140 ? -46.119 -26.397 21.400 1.000 16.710 140 SER B N 1
ATOM 3901 C CA . SER B 1 140 ? -45.078 -25.911 20.502 1.000 17.111 140 SER B CA 1
ATOM 3902 C C . SER B 1 140 ? -43.758 -26.604 20.813 1.000 17.296 140 SER B C 1
ATOM 3903 O O . SER B 1 140 ? -43.259 -26.497 21.934 1.000 17.477 140 SER B O 1
ATOM 3906 N N . PRO B 1 141 ? -43.107 -27.285 19.848 1.000 17.663 141 PRO B N 1
ATOM 3907 C CA . PRO B 1 141 ? -41.820 -27.922 20.149 1.000 17.216 141 PRO B CA 1
ATOM 3908 C C . PRO B 1 141 ? -40.754 -26.933 20.632 1.000 18.478 141 PRO B C 1
ATOM 3909 O O . PRO B 1 141 ? -39.891 -27.287 21.409 1.000 19.550 141 PRO B O 1
ATOM 3913 N N . LYS B 1 142 ? -40.842 -25.680 20.208 1.000 18.486 142 LYS B N 1
ATOM 3914 C CA . LYS B 1 142 ? -39.835 -24.699 20.540 1.000 19.294 142 LYS B CA 1
ATOM 3915 C C . LYS B 1 142 ? -39.778 -24.355 22.032 1.000 18.902 142 LYS B C 1
ATOM 3916 O O . LYS B 1 142 ? -38.758 -23.831 22.486 1.000 19.685 142 LYS B O 1
ATOM 3922 N N . LEU B 1 143 ? -40.833 -24.624 22.806 1.000 16.529 143 LEU B N 1
ATOM 3923 C CA . LEU B 1 143 ? -40.820 -24.251 24.215 1.000 16.579 143 LEU B CA 1
ATOM 3924 C C . LEU B 1 143 ? -39.719 -24.964 24.997 1.000 18.460 143 LEU B C 1
ATOM 3925 O O . LEU B 1 143 ? -39.230 -24.399 25.982 1.000 18.687 143 LEU B O 1
ATOM 3930 N N . THR B 1 144 ? -39.352 -26.178 24.583 1.000 18.684 144 THR B N 1
ATOM 3931 C CA . THR B 1 144 ? -38.304 -26.928 25.269 1.000 19.320 144 THR B CA 1
ATOM 3932 C C . THR B 1 144 ? -36.968 -26.911 24.519 1.000 20.138 144 THR B C 1
ATOM 3933 O O . THR B 1 144 ? -36.084 -27.686 24.865 1.000 22.600 144 THR B O 1
ATOM 3937 N N . THR B 1 145 ? -36.778 -25.995 23.553 1.000 19.463 145 THR B N 1
ATOM 3938 C CA . THR B 1 145 ? -35.494 -25.873 22.863 1.000 19.841 145 THR B CA 1
ATOM 3939 C C . THR B 1 145 ? -34.894 -24.493 23.086 1.000 19.552 145 THR B C 1
ATOM 3940 O O . THR B 1 145 ? -34.023 -24.069 22.318 1.000 23.700 145 THR B O 1
ATOM 3944 N N . ARG B 1 146 ? -35.302 -23.833 24.172 1.000 20.020 146 ARG B N 1
ATOM 3945 C CA . ARG B 1 146 ? -34.842 -22.476 24.467 1.000 20.181 146 ARG B CA 1
ATOM 3946 C C . ARG B 1 146 ? -33.606 -22.494 25.367 1.000 21.199 146 ARG B C 1
ATOM 3947 O O . ARG B 1 146 ? -33.079 -21.449 25.700 1.000 22.273 146 ARG B O 1
ATOM 3955 N N . GLY B 1 147 ? -33.188 -23.673 25.831 1.000 20.905 147 GLY B N 1
ATOM 3956 C CA . GLY B 1 147 ? -32.048 -23.772 26.728 1.000 23.446 147 GLY B CA 1
ATOM 3957 C C . GLY B 1 147 ? -32.418 -23.424 28.165 1.000 21.451 147 GLY B C 1
ATOM 3958 O O . GLY B 1 147 ? -31.549 -23.128 28.974 1.000 24.131 147 GLY B O 1
ATOM 3959 N N . PHE B 1 148 ? -33.710 -23.456 28.496 1.000 21.078 148 PHE B N 1
ATOM 3960 C CA . PHE B 1 148 ? -34.151 -23.079 29.836 1.000 21.591 148 PHE B CA 1
ATOM 3961 C C . PHE B 1 148 ? -33.827 -24.182 30.843 1.000 21.313 148 PHE B C 1
ATOM 3962 O O . PHE B 1 148 ? -33.678 -25.354 30.480 1.000 25.785 148 PHE B O 1
ATOM 3970 N N . LYS B 1 149 ? -33.681 -23.744 32.103 1.000 19.299 149 LYS B N 1
ATOM 3971 C CA . LYS B 1 149 ? -33.325 -24.591 33.229 1.000 19.557 149 LYS B CA 1
ATOM 3972 C C . LYS B 1 149 ? -34.490 -24.729 34.216 1.000 19.474 149 LYS B C 1
ATOM 3973 O O . LYS B 1 149 ? -34.440 -25.579 35.093 1.000 21.091 149 LYS B O 1
ATOM 3975 N N . TYR B 1 150 ? -35.546 -23.918 34.078 1.000 18.835 150 TYR B N 1
ATOM 3976 C CA . TYR B 1 150 ? -36.622 -23.903 35.062 1.000 19.009 150 TYR B CA 1
ATOM 3977 C C . TYR B 1 150 ? -37.970 -24.255 34.429 1.000 18.778 150 TYR B C 1
ATOM 3978 O O . TYR B 1 150 ? -39.007 -24.013 35.047 1.000 22.334 150 TYR B O 1
ATOM 3987 N N . PHE B 1 151 ? -37.962 -24.805 33.216 1.000 19.483 151 PHE B N 1
ATOM 3988 C CA . PHE B 1 151 ? -39.174 -25.102 32.461 1.000 18.014 151 PHE B CA 1
ATOM 3989 C C . PHE B 1 151 ? -39.264 -26.615 32.239 1.000 17.746 151 PHE B C 1
ATOM 3990 O O . PHE B 1 151 ? -38.354 -27.227 31.656 1.000 19.590 151 PHE B O 1
ATOM 3998 N N . PHE B 1 152 ? -40.398 -27.189 32.650 1.000 17.132 152 PHE B N 1
ATOM 3999 C CA . PHE B 1 152 ? -40.643 -28.623 32.572 1.000 18.072 152 PHE B CA 1
ATOM 4000 C C . PHE B 1 152 ? -42.008 -28.849 31.941 1.000 18.829 152 PHE B C 1
ATOM 4001 O O . PHE B 1 152 ? -42.981 -28.262 32.384 1.000 20.007 152 PHE B O 1
ATOM 4009 N N . ARG B 1 153 ? -42.062 -29.700 30.914 1.000 17.313 153 ARG B N 1
ATOM 4010 C CA . ARG B 1 153 ? -43.286 -29.932 30.177 1.000 17.080 153 ARG B CA 1
ATOM 4011 C C . ARG B 1 153 ? -43.688 -31.408 30.237 1.000 16.715 153 ARG B C 1
ATOM 4012 O O . ARG B 1 153 ? -42.914 -32.305 29.894 1.000 16.611 153 ARG B O 1
ATOM 4020 N N . VAL B 1 154 ? -44.928 -31.648 30.686 1.000 17.404 154 VAL B N 1
ATOM 4021 C CA . VAL B 1 154 ? -45.433 -32.988 30.937 1.000 18.522 154 VAL B CA 1
ATOM 4022 C C . VAL B 1 154 ? -46.210 -33.545 29.752 1.000 18.347 154 VAL B C 1
ATOM 4023 O O . VAL B 1 154 ? -46.179 -34.773 29.535 1.000 19.970 154 VAL B O 1
ATOM 4027 N N . THR B 1 155 ? -46.824 -32.674 28.942 1.000 17.918 155 THR B N 1
ATOM 4028 C CA . THR B 1 155 ? -47.533 -33.135 27.749 1.000 18.050 155 THR B CA 1
ATOM 4029 C C . THR B 1 155 ? -46.534 -33.513 26.675 1.000 16.955 155 THR B C 1
ATOM 4030 O O . THR B 1 155 ? -45.458 -32.909 26.546 1.000 18.012 155 THR B O 1
ATOM 4034 N N . PRO B 1 156 ? -46.909 -34.400 25.746 1.000 17.281 156 PRO B N 1
ATOM 4035 C CA . PRO B 1 156 ? -46.159 -34.511 24.491 1.000 17.101 156 PRO B CA 1
ATOM 4036 C C . PRO B 1 156 ? -46.234 -33.192 23.760 1.000 17.953 156 PRO B C 1
ATOM 4037 O O . PRO B 1 156 ? -47.213 -32.446 23.924 1.000 17.652 156 PRO B O 1
ATOM 4041 N N . HIS B 1 157 ? -45.215 -32.930 22.919 1.000 17.720 157 HIS B N 1
ATOM 4042 C CA . HIS B 1 157 ? -45.259 -31.757 22.059 1.000 17.284 157 HIS B CA 1
ATOM 4043 C C . HIS B 1 157 ? -45.677 -32.185 20.652 1.000 16.886 157 HIS B C 1
ATOM 4044 O O . HIS B 1 157 ? -45.845 -33.381 20.364 1.000 17.748 157 HIS B O 1
ATOM 4051 N N . ASP B 1 158 ? -45.795 -31.199 19.756 1.000 16.456 158 ASP B N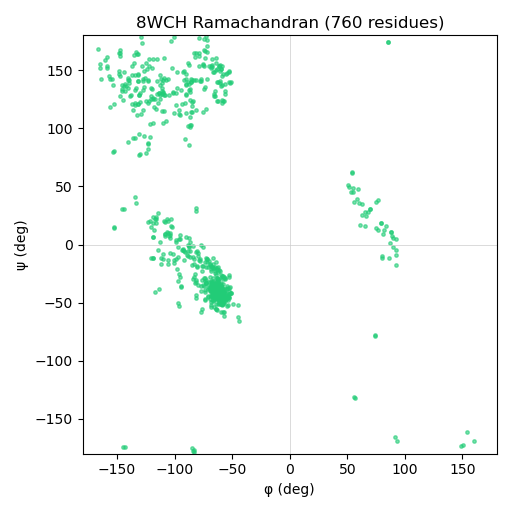 1
ATOM 4052 C CA . ASP B 1 158 ? -46.303 -31.455 18.412 1.000 17.138 158 ASP B CA 1
ATOM 4053 C C . ASP B 1 158 ? -45.323 -32.190 17.495 1.000 18.064 158 ASP B C 1
ATOM 4054 O O . ASP B 1 158 ? -45.751 -32.773 16.493 1.000 18.913 158 ASP B O 1
ATOM 4059 N N . GLY B 1 159 ? -44.038 -32.265 17.839 1.000 18.326 159 GLY B N 1
ATOM 4060 C CA . GLY B 1 159 ? -43.176 -33.206 17.130 1.000 18.509 159 GLY B CA 1
ATOM 4061 C C . GLY B 1 159 ? -43.650 -34.643 17.316 1.000 18.322 159 GLY B C 1
ATOM 4062 O O . GLY B 1 159 ? -43.712 -35.426 16.358 1.000 21.672 159 GLY B O 1
ATOM 4063 N N . GLU B 1 160 ? -43.952 -34.978 18.584 1.000 17.190 160 GLU B N 1
ATOM 4064 C CA . GLU B 1 160 ? -44.400 -36.295 18.974 1.000 18.686 160 GLU B CA 1
ATOM 4065 C C . GLU B 1 160 ? -45.806 -36.576 18.449 1.000 18.533 160 GLU B C 1
ATOM 4066 O O . GLU B 1 160 ? -46.081 -37.645 17.884 1.000 19.598 160 GLU B O 1
ATOM 4072 N N . PHE B 1 161 ? -46.718 -35.630 18.623 1.000 17.838 161 PHE B N 1
ATOM 4073 C CA . PHE B 1 161 ? -48.069 -35.839 18.122 1.000 18.237 161 PHE B CA 1
ATOM 4074 C C . PHE B 1 161 ? -48.127 -35.915 16.589 1.000 19.160 161 PHE B C 1
ATOM 4075 O O . PHE B 1 161 ? -48.908 -36.690 16.031 1.000 21.270 161 PHE B O 1
ATOM 4083 N N . THR B 1 162 ? -47.312 -35.121 15.906 1.000 18.310 162 THR B N 1
ATOM 4084 C CA . THR B 1 162 ? -47.304 -35.170 14.449 1.000 19.132 162 THR B CA 1
ATOM 4085 C C . THR B 1 162 ? -46.714 -36.508 13.978 1.000 19.186 162 THR B C 1
ATOM 4086 O O . THR B 1 162 ? -47.214 -37.103 13.046 1.000 17.922 162 THR B O 1
ATOM 4090 N N . GLN B 1 163 ? -45.670 -37.001 14.641 1.000 19.398 163 GLN B N 1
ATOM 4091 C CA . GLN B 1 163 ? -45.166 -38.314 14.360 1.000 19.539 163 GLN B CA 1
ATOM 4092 C C . GLN B 1 163 ? -46.287 -39.356 14.421 1.000 19.810 163 GLN B C 1
ATOM 4093 O O . GLN B 1 163 ? -46.359 -40.239 13.534 1.000 20.685 163 GLN B O 1
ATOM 4099 N N . LEU B 1 164 ? -47.162 -39.257 15.432 1.000 19.720 164 LEU B N 1
ATOM 4100 C CA . LEU B 1 164 ? -48.252 -40.220 15.577 1.000 19.766 164 LEU B CA 1
ATOM 4101 C C . LEU B 1 164 ? -49.213 -40.115 14.374 1.000 20.419 164 LEU B C 1
ATOM 4102 O O . LEU B 1 164 ? -49.689 -41.130 13.869 1.000 20.824 164 LEU B O 1
ATOM 4107 N N . MET B 1 165 ? -49.524 -38.881 13.927 1.000 17.715 165 MET B N 1
ATOM 4108 C CA . MET B 1 165 ? -50.402 -38.668 12.798 1.000 19.297 165 MET B CA 1
ATOM 4109 C C . MET B 1 165 ? -49.833 -39.370 11.566 1.000 19.482 165 MET B C 1
ATOM 4110 O O . MET B 1 165 ? -50.560 -40.022 10.859 1.000 20.311 165 MET B O 1
ATOM 4115 N N . PHE B 1 166 ? -48.525 -39.243 11.318 1.000 20.926 166 PHE B N 1
ATOM 4116 C CA . PHE B 1 166 ? -47.908 -39.832 10.147 1.000 21.329 166 PHE B CA 1
ATOM 4117 C C . PHE B 1 166 ? -47.769 -41.340 10.273 1.000 21.409 166 PHE B C 1
ATOM 4118 O O . PHE B 1 166 ? -47.858 -42.033 9.267 1.000 22.913 166 PHE B O 1
ATOM 4126 N N . GLU B 1 167 ? -47.581 -41.854 11.492 1.000 20.719 167 GLU B N 1
ATOM 4127 C CA . GLU B 1 167 ? -47.611 -43.297 11.681 1.000 21.878 167 GLU B CA 1
ATOM 4128 C C . GLU B 1 167 ? -48.965 -43.868 11.263 1.000 21.247 167 GLU B C 1
ATOM 4129 O O . GLU B 1 167 ? -49.044 -44.898 10.568 1.000 22.849 167 GLU B O 1
ATOM 4135 N N . PHE B 1 168 ? -50.020 -43.188 11.707 1.000 21.124 168 PHE B N 1
ATOM 4136 C CA . PHE B 1 168 ? -51.383 -43.581 11.375 1.000 21.224 168 PHE B CA 1
ATOM 4137 C C . PHE B 1 168 ? -51.597 -43.577 9.860 1.000 22.052 168 PHE B C 1
ATOM 4138 O O . PHE B 1 168 ? -52.181 -44.496 9.293 1.000 22.898 168 PHE B O 1
ATOM 4146 N N . MET B 1 169 ? -51.238 -42.491 9.208 1.000 21.132 169 MET B N 1
ATOM 4147 C CA . MET B 1 169 ? -51.438 -42.391 7.777 1.000 22.489 169 MET B CA 1
ATOM 4148 C C . MET B 1 169 ? -50.627 -43.434 7.029 1.000 21.700 169 MET B C 1
ATOM 4149 O O . MET B 1 169 ? -51.122 -44.003 6.046 1.000 23.121 169 MET B O 1
ATOM 4154 N N . ASP B 1 170 ? -49.379 -43.657 7.457 1.000 20.886 170 ASP B N 1
ATOM 4155 C CA . ASP B 1 170 ? -48.576 -44.681 6.802 1.000 23.817 170 ASP B CA 1
ATOM 4156 C C . ASP B 1 170 ? -49.228 -46.042 6.927 1.000 23.995 170 ASP B C 1
ATOM 4157 O O . ASP B 1 170 ? -49.267 -46.779 5.942 1.000 24.960 170 ASP B O 1
ATOM 4162 N N . ASP B 1 171 ? -49.710 -46.384 8.138 1.000 23.057 171 ASP B N 1
ATOM 4163 C CA A ASP B 1 171 ? -50.394 -47.650 8.361 0.500 24.759 171 ASP B CA 1
ATOM 4164 C CA B ASP B 1 171 ? -50.388 -47.652 8.349 0.500 25.168 171 ASP B CA 1
ATOM 4165 C C . ASP B 1 171 ? -51.655 -47.744 7.495 1.000 23.773 171 ASP B C 1
ATOM 4166 O O . ASP B 1 171 ? -51.951 -48.804 6.923 1.000 23.480 171 ASP B O 1
ATOM 4175 N N . PHE B 1 172 ? -52.417 -46.639 7.398 1.000 22.758 172 PHE B N 1
ATOM 4176 C CA . PHE B 1 172 ? -53.596 -46.615 6.554 1.000 22.941 172 PHE B CA 1
ATOM 4177 C C . PHE B 1 172 ? -53.241 -46.910 5.091 1.000 23.196 172 PHE B C 1
ATOM 4178 O O . PHE B 1 172 ? -53.928 -47.679 4.384 1.000 23.637 172 PHE B O 1
ATOM 4186 N N . ASN B 1 173 ? -52.148 -46.311 4.631 1.000 21.981 173 ASN B N 1
ATOM 4187 C CA . ASN B 1 173 ? -51.700 -46.489 3.264 1.000 23.063 173 ASN B CA 1
ATOM 4188 C C . ASN B 1 173 ? -51.321 -47.944 2.975 1.000 23.324 173 ASN B C 1
ATOM 4189 O O . ASN B 1 173 ? -51.606 -48.442 1.878 1.000 24.524 173 ASN B O 1
ATOM 4194 N N . THR B 1 174 ? -50.720 -48.624 3.959 1.000 23.602 174 THR B N 1
ATOM 4195 C CA . THR B 1 174 ? -50.368 -50.027 3.824 1.000 26.168 174 THR B CA 1
ATOM 4196 C C . THR B 1 174 ? -51.615 -50.890 3.644 1.000 28.949 174 THR B C 1
ATOM 4197 O O . THR B 1 174 ? -51.555 -51.976 3.041 1.000 27.186 174 THR B O 1
ATOM 4201 N N . LYS B 1 175 ? -52.745 -50.442 4.189 1.000 27.186 175 LYS B N 1
ATOM 4202 C CA . LYS B 1 175 ? -53.954 -51.267 4.148 1.000 30.483 175 LYS B CA 1
ATOM 4203 C C . LYS B 1 175 ? -54.917 -50.824 3.053 1.000 28.161 175 LYS B C 1
ATOM 4204 O O . LYS B 1 175 ? -55.833 -51.572 2.740 1.000 34.183 175 LYS B O 1
ATOM 4210 N N . ASN B 1 176 ? -54.721 -49.655 2.463 1.000 27.851 176 ASN B N 1
ATOM 4211 C CA . ASN B 1 176 ? -55.721 -49.038 1.601 1.000 29.887 176 ASN B CA 1
ATOM 4212 C C . ASN B 1 176 ? -55.068 -48.524 0.311 1.000 30.183 176 ASN B C 1
ATOM 4213 O O . ASN B 1 176 ? -55.407 -47.471 -0.228 1.000 31.983 176 ASN B O 1
ATOM 4218 N N . GLY B 1 177 ? -54.082 -49.268 -0.163 1.000 26.434 177 GLY B N 1
ATOM 4219 C CA . GLY B 1 177 ? -53.529 -49.013 -1.474 1.000 27.616 177 GLY B CA 1
ATOM 4220 C C . GLY B 1 177 ? -52.919 -47.630 -1.692 1.000 27.478 177 GLY B C 1
ATOM 4221 O O . GLY B 1 177 ? -53.005 -47.109 -2.814 1.000 31.021 177 GLY B O 1
ATOM 4222 N N . ASN B 1 178 ? -52.279 -47.063 -0.659 1.000 27.092 178 ASN B N 1
ATOM 4223 C CA . ASN B 1 178 ? -51.523 -45.828 -0.786 1.000 25.545 178 ASN B CA 1
ATOM 4224 C C . ASN B 1 178 ? -52.395 -44.685 -1.284 1.000 26.579 178 ASN B C 1
ATOM 4225 O O . ASN B 1 178 ? -51.939 -43.787 -1.977 1.000 29.047 178 ASN B O 1
ATOM 4230 N N . LYS B 1 179 ? -53.633 -44.612 -0.821 1.000 26.221 179 LYS B N 1
ATOM 4231 C CA . LYS B 1 179 ? -54.445 -43.550 -1.390 1.000 30.431 179 LYS B CA 1
ATOM 4232 C C . LYS B 1 179 ? -54.241 -42.192 -0.723 1.000 27.883 179 LYS B C 1
ATOM 4233 O O . LYS B 1 179 ? -54.768 -41.205 -1.266 1.000 27.560 179 LYS B O 1
ATOM 4239 N N . LEU B 1 180 ? -53.572 -42.132 0.441 1.000 24.414 180 LEU B N 1
ATOM 4240 C CA . LEU B 1 180 ? -53.304 -40.831 1.045 1.000 23.648 180 LEU B CA 1
ATOM 4241 C C . LEU B 1 180 ? -51.983 -40.268 0.522 1.000 23.949 180 LEU B C 1
ATOM 4242 O O . LEU B 1 180 ? -50.909 -40.685 0.971 1.000 25.451 180 LEU B O 1
ATOM 4247 N N . LYS B 1 181 ? -52.062 -39.318 -0.420 1.000 24.625 181 LYS B N 1
ATOM 4248 C CA . LYS B 1 181 ? -50.868 -38.744 -1.017 1.000 27.785 181 LYS B CA 1
ATOM 4249 C C . LYS B 1 181 ? -50.730 -37.239 -0.742 1.000 26.361 181 LYS B C 1
ATOM 4250 O O . LYS B 1 181 ? -49.616 -36.754 -0.466 1.000 28.384 181 LYS B O 1
ATOM 4256 N N . THR B 1 182 ? -51.846 -36.494 -0.808 1.000 26.445 182 THR B N 1
ATOM 4257 C CA . THR B 1 182 ? -51.821 -35.037 -0.748 1.000 24.360 182 THR B CA 1
ATOM 4258 C C . THR B 1 182 ? -52.399 -34.572 0.595 1.000 24.666 182 THR B C 1
ATOM 4259 O O . THR B 1 182 ? -53.340 -35.182 1.124 1.000 23.536 182 THR B O 1
ATOM 4263 N N . LEU B 1 183 ? -51.805 -33.497 1.143 1.000 22.157 183 LEU B N 1
ATOM 4264 C CA . LEU B 1 183 ? -52.173 -32.979 2.448 1.000 22.987 183 LEU B CA 1
ATOM 4265 C C . LEU B 1 183 ? -52.478 -31.501 2.320 1.000 22.164 183 LEU B C 1
ATOM 4266 O O . LEU B 1 183 ? -51.784 -30.795 1.583 1.000 23.530 183 LEU B O 1
ATOM 4271 N N . GLY B 1 184 ? -53.506 -31.064 3.045 1.000 21.429 184 GLY B N 1
ATOM 4272 C CA . GLY B 1 184 ? -53.782 -29.643 3.173 1.000 20.214 184 GLY B CA 1
ATOM 4273 C C . GLY B 1 184 ? -53.622 -29.204 4.621 1.000 20.815 184 GLY B C 1
ATOM 4274 O O . GLY B 1 184 ? -54.343 -29.688 5.489 1.000 22.566 184 GLY B O 1
ATOM 4275 N N . ILE B 1 185 ? -52.650 -28.318 4.865 1.000 19.677 185 ILE B N 1
ATOM 4276 C CA . ILE B 1 185 ? -52.373 -27.801 6.196 1.000 18.901 185 ILE B CA 1
ATOM 4277 C C . ILE B 1 185 ? -53.031 -26.433 6.317 1.000 19.921 185 ILE B C 1
ATOM 4278 O O . ILE B 1 185 ? -52.871 -25.608 5.440 1.000 21.537 185 ILE B O 1
ATOM 4283 N N . ILE B 1 186 ? -53.780 -26.229 7.398 1.000 19.170 186 ILE B N 1
ATOM 4284 C CA . ILE B 1 186 ? -54.364 -24.924 7.677 1.000 19.462 186 ILE B CA 1
ATOM 4285 C C . ILE B 1 186 ? -54.194 -24.681 9.173 1.000 19.198 186 ILE B C 1
ATOM 4286 O O . ILE B 1 186 ? -54.546 -25.548 9.975 1.000 18.569 186 ILE B O 1
ATOM 4291 N N . HIS B 1 187 ? -53.640 -23.511 9.529 1.000 17.684 187 HIS B N 1
ATOM 4292 C CA . HIS B 1 187 ? -53.230 -23.315 10.906 1.000 17.375 187 HIS B CA 1
ATOM 4293 C C . HIS B 1 187 ? -53.368 -21.863 11.318 1.000 18.778 187 HIS B C 1
ATOM 4294 O O . HIS B 1 187 ? -53.123 -20.980 10.515 1.000 20.172 187 HIS B O 1
ATOM 4301 N N . GLU B 1 188 ? -53.706 -21.655 12.591 1.000 17.840 188 GLU B N 1
ATOM 4302 C CA . GLU B 1 188 ? -53.704 -20.315 13.149 1.000 20.104 188 GLU B CA 1
ATOM 4303 C C . GLU B 1 188 ? -52.257 -19.806 13.216 1.000 20.657 188 GLU B C 1
ATOM 4304 O O . GLU B 1 188 ? -51.310 -20.597 13.176 1.000 20.216 188 GLU B O 1
ATOM 4310 N N . ASP B 1 189 ? -52.075 -18.484 13.298 1.000 21.613 189 ASP B N 1
ATOM 4311 C CA . ASP B 1 189 ? -50.762 -17.916 12.982 1.000 22.409 189 ASP B CA 1
ATOM 4312 C C . ASP B 1 189 ? -49.928 -17.495 14.201 1.000 22.829 189 ASP B C 1
ATOM 4313 O O . ASP B 1 189 ? -48.862 -16.897 13.999 1.000 25.750 189 ASP B O 1
ATOM 4318 N N . THR B 1 190 ? -50.335 -17.844 15.432 1.000 22.175 190 THR B N 1
ATOM 4319 C CA . THR B 1 190 ? -49.436 -17.664 16.570 1.000 22.333 190 THR B CA 1
ATOM 4320 C C . THR B 1 190 ? -48.464 -18.851 16.681 1.000 21.735 190 THR B C 1
ATOM 4321 O O . THR B 1 190 ? -48.455 -19.769 15.854 1.000 20.287 190 THR B O 1
ATOM 4325 N N . LEU B 1 191 ? -47.620 -18.798 17.721 1.000 21.706 191 LEU B N 1
ATOM 4326 C CA . LEU B 1 191 ? -46.560 -19.772 17.934 1.000 21.968 191 LEU B CA 1
ATOM 4327 C C . LEU B 1 191 ? -47.045 -21.209 17.727 1.000 19.689 191 LEU B C 1
ATOM 4328 O O . LEU B 1 191 ? -46.421 -21.978 17.003 1.000 18.682 191 LEU B O 1
ATOM 4333 N N . TRP B 1 192 ? -48.136 -21.552 18.405 1.000 19.553 192 TRP B N 1
ATOM 4334 C CA . TRP B 1 192 ? -48.623 -22.909 18.342 1.000 17.745 192 TRP B CA 1
ATOM 4335 C C . TRP B 1 192 ? -48.919 -23.365 16.910 1.000 17.224 192 TRP B C 1
ATOM 4336 O O . TRP B 1 192 ? -48.435 -24.401 16.455 1.000 18.006 192 TRP B O 1
ATOM 4347 N N . GLY B 1 193 ? -49.850 -22.687 16.244 1.000 17.998 193 GLY B N 1
ATOM 4348 C CA . GLY B 1 193 ? -50.302 -23.115 14.930 1.000 18.505 193 GLY B CA 1
ATOM 4349 C C . GLY B 1 193 ? -49.158 -23.103 13.921 1.000 19.079 193 GLY B C 1
ATOM 4350 O O . GLY B 1 193 ? -49.038 -24.011 13.099 1.000 19.093 193 GLY B O 1
ATOM 4351 N N . ALA B 1 194 ? -48.343 -22.053 13.975 1.000 19.578 194 ALA B N 1
ATOM 4352 C CA . ALA B 1 194 ? -47.231 -21.943 13.036 1.000 21.472 194 ALA B CA 1
ATOM 4353 C C . ALA B 1 194 ? -46.249 -23.090 13.232 1.000 20.993 194 ALA B C 1
ATOM 4354 O O . ALA B 1 194 ? -45.811 -23.700 12.270 1.000 20.854 194 ALA B O 1
ATOM 4356 N N . ASP B 1 195 ? -45.969 -23.461 14.478 1.000 20.023 195 ASP B N 1
ATOM 4357 C CA A ASP B 1 195 ? -45.037 -24.553 14.759 0.500 19.688 195 ASP B CA 1
ATOM 4358 C CA B ASP B 1 195 ? -45.030 -24.548 14.700 0.500 19.868 195 ASP B CA 1
ATOM 4359 C C . ASP B 1 195 ? -45.668 -25.890 14.353 1.000 19.352 195 ASP B C 1
ATOM 4360 O O . ASP B 1 195 ? -44.984 -26.807 13.878 1.000 20.458 195 ASP B O 1
ATOM 4369 N N . SER B 1 196 ? -46.983 -26.022 14.594 1.000 18.707 196 SER B N 1
ATOM 4370 C CA . SER B 1 196 ? -47.693 -27.249 14.273 1.000 18.106 196 SER B CA 1
ATOM 4371 C C . SER B 1 196 ? -47.675 -27.474 12.758 1.000 17.597 196 SER B C 1
ATOM 4372 O O . SER B 1 196 ? -47.280 -28.521 12.245 1.000 18.691 196 SER B O 1
ATOM 4375 N N . GLY B 1 197 ? -48.150 -26.485 12.026 1.000 19.741 197 GLY B N 1
ATOM 4376 C CA . GLY B 1 197 ? -48.133 -26.586 10.569 1.000 20.625 197 GLY B CA 1
ATOM 4377 C C . GLY B 1 197 ? -46.723 -26.787 10.012 1.000 20.241 197 GLY B C 1
ATOM 4378 O O . GLY B 1 197 ? -46.528 -27.518 9.036 1.000 21.289 197 GLY B O 1
ATOM 4379 N N . GLY B 1 198 ? -45.735 -26.096 10.590 1.000 21.216 198 GLY B N 1
ATOM 4380 C CA . GLY B 1 198 ? -44.357 -26.258 10.132 1.000 21.778 198 GLY B CA 1
ATOM 4381 C C . GLY B 1 198 ? -43.817 -27.663 10.367 1.000 21.816 198 GLY B C 1
ATOM 4382 O O . GLY B 1 198 ? -43.152 -28.212 9.490 1.000 22.427 198 GLY B O 1
ATOM 4383 N N . THR B 1 199 ? -44.094 -28.227 11.568 1.000 20.671 199 THR B N 1
ATOM 4384 C CA . THR B 1 199 ? -43.717 -29.594 11.886 1.000 19.991 199 THR B CA 1
ATOM 4385 C C . THR B 1 199 ? -44.331 -30.556 10.874 1.000 19.667 199 THR B C 1
ATOM 4386 O O . THR B 1 199 ? -43.652 -31.447 10.343 1.000 21.082 199 THR B O 1
ATOM 4390 N N . GLN B 1 200 ? -45.626 -30.363 10.601 1.000 20.316 200 GLN B N 1
ATOM 4391 C CA . GLN B 1 200 ? -46.327 -31.206 9.643 1.000 20.195 200 GLN B CA 1
ATOM 4392 C C . GLN B 1 200 ? -45.732 -31.109 8.228 1.000 20.444 200 GLN B C 1
ATOM 4393 O O . GLN B 1 200 ? -45.635 -32.102 7.508 1.000 21.460 200 GLN B O 1
ATOM 4399 N N . ASN B 1 201 ? -45.380 -29.903 7.791 1.000 19.997 201 ASN B N 1
ATOM 4400 C CA . ASN B 1 201 ? -44.877 -29.668 6.452 1.000 21.627 201 ASN B CA 1
ATOM 4401 C C . ASN B 1 201 ? -43.509 -30.354 6.318 1.000 22.713 201 ASN B C 1
ATOM 4402 O O . ASN B 1 201 ? -43.243 -31.040 5.329 1.000 23.418 201 ASN B O 1
ATOM 4407 N N . THR B 1 202 ? -42.645 -30.199 7.331 1.000 23.488 202 THR B N 1
ATOM 4408 C CA . THR B 1 202 ? -41.328 -30.824 7.334 1.000 25.806 202 THR B CA 1
ATOM 4409 C C . THR B 1 202 ? -41.446 -32.350 7.273 1.000 25.776 202 THR B C 1
ATOM 4410 O O . THR B 1 202 ? -40.775 -33.020 6.482 1.000 24.907 202 THR B O 1
ATOM 4414 N N . MET B 1 203 ? -42.318 -32.913 8.117 1.000 24.930 203 MET B N 1
ATOM 4415 C CA . MET B 1 203 ? -42.475 -34.352 8.152 1.000 24.968 203 MET B CA 1
ATOM 4416 C C . MET B 1 203 ? -43.097 -34.881 6.847 1.000 24.027 203 MET B C 1
ATOM 4417 O O . MET B 1 203 ? -42.722 -35.959 6.340 1.000 26.615 203 MET B O 1
ATOM 4422 N N . ALA B 1 204 ? -44.031 -34.114 6.270 1.000 23.884 204 ALA B N 1
ATOM 4423 C CA . ALA B 1 204 ? -44.607 -34.475 4.983 1.000 25.325 204 ALA B CA 1
ATOM 4424 C C . ALA B 1 204 ? -43.529 -34.695 3.927 1.000 27.645 204 ALA B C 1
ATOM 4425 O O . ALA B 1 204 ? -43.570 -35.702 3.188 1.000 27.557 204 ALA B O 1
ATOM 4427 N N . LYS B 1 205 ? -42.653 -33.685 3.794 1.000 29.792 205 LYS B N 1
ATOM 4428 C CA . LYS B 1 205 ? -41.552 -33.697 2.844 1.000 35.090 205 LYS B CA 1
ATOM 4429 C C . LYS B 1 205 ? -40.670 -34.915 3.089 1.000 33.994 205 LYS B C 1
ATOM 4430 O O . LYS B 1 205 ? -40.329 -35.610 2.139 1.000 40.129 205 LYS B O 1
ATOM 4436 N N . ASP B 1 206 ? -40.352 -35.194 4.360 1.000 36.549 206 ASP B N 1
ATOM 4437 C CA . ASP B 1 206 ? -39.460 -36.290 4.724 1.000 36.850 206 ASP B CA 1
ATOM 4438 C C . ASP B 1 206 ? -40.061 -37.670 4.414 1.000 36.289 206 ASP B C 1
ATOM 4439 O O . ASP B 1 206 ? -39.301 -38.584 4.159 1.000 37.382 206 ASP B O 1
ATOM 4444 N N . LYS B 1 207 ? -41.402 -37.805 4.437 1.000 30.810 207 LYS B N 1
ATOM 4445 C CA . LYS B 1 207 ? -42.092 -39.075 4.299 1.000 34.019 207 LYS B CA 1
ATOM 4446 C C . LYS B 1 207 ? -42.806 -39.225 2.959 1.000 34.627 207 LYS B C 1
ATOM 4447 O O . LYS B 1 207 ? -43.563 -40.205 2.767 1.000 39.244 207 LYS B O 1
ATOM 4453 N N . GLY B 1 208 ? -42.553 -38.286 2.035 1.000 31.220 208 GLY B N 1
ATOM 4454 C CA . GLY B 1 208 ? -43.010 -38.464 0.674 1.000 34.380 208 GLY B CA 1
ATOM 4455 C C . GLY B 1 208 ? -44.460 -38.035 0.444 1.000 33.903 208 GLY B C 1
ATOM 4456 O O . GLY B 1 208 ? -45.005 -38.351 -0.596 1.000 37.607 208 GLY B O 1
ATOM 4457 N N . TYR B 1 209 ? -45.061 -37.259 1.353 1.000 28.396 209 TYR B N 1
ATOM 4458 C CA . TYR B 1 209 ? -46.397 -36.726 1.121 1.000 26.635 209 TYR B CA 1
ATOM 4459 C C . TYR B 1 209 ? -46.312 -35.377 0.420 1.000 25.427 209 TYR B C 1
ATOM 4460 O O . TYR B 1 209 ? -45.393 -34.614 0.661 1.000 30.880 209 TYR B O 1
ATOM 4469 N N . LYS B 1 210 ? -47.289 -35.071 -0.433 1.000 26.487 210 LYS B N 1
ATOM 4470 C CA . LYS B 1 210 ? -47.245 -33.809 -1.156 1.000 26.535 210 LYS B CA 1
ATOM 4471 C C . LYS B 1 210 ? -48.141 -32.781 -0.452 1.000 26.058 210 LYS B C 1
ATOM 4472 O O . LYS B 1 210 ? -49.341 -33.001 -0.318 1.000 26.549 210 LYS B O 1
ATOM 4478 N N . VAL B 1 211 ? -47.578 -31.660 0.002 1.000 26.605 211 VAL B N 1
ATOM 4479 C CA . VAL B 1 211 ? -48.356 -30.602 0.648 1.000 27.137 211 VAL B CA 1
ATOM 4480 C C . VAL B 1 211 ? -48.944 -29.696 -0.437 1.000 26.702 211 VAL B C 1
ATOM 4481 O O . VAL B 1 211 ? -48.210 -29.022 -1.128 1.000 29.735 211 VAL B O 1
ATOM 4485 N N . VAL B 1 212 ? -50.268 -29.668 -0.592 1.000 26.210 212 VAL B N 1
ATOM 4486 C CA . VAL B 1 212 ? -50.868 -28.956 -1.715 1.000 25.752 212 VAL B CA 1
ATOM 4487 C C . VAL B 1 212 ? -51.511 -27.641 -1.274 1.000 25.833 212 VAL B C 1
ATOM 4488 O O . VAL B 1 212 ? -51.815 -26.792 -2.119 1.000 26.821 212 VAL B O 1
ATOM 4492 N N . GLU B 1 213 ? -51.749 -27.488 0.039 1.000 24.061 213 GLU B N 1
ATOM 4493 C CA . GLU B 1 213 ? -52.088 -26.203 0.624 1.000 22.823 213 GLU B CA 1
ATOM 4494 C C . GLU B 1 213 ? -51.369 -26.057 1.943 1.000 22.933 213 GLU B C 1
ATOM 4495 O O . GLU B 1 213 ? -51.267 -27.030 2.676 1.000 23.920 213 GLU B O 1
ATOM 4501 N N . LYS B 1 214 ? -50.894 -24.843 2.228 1.000 23.088 214 LYS B N 1
ATOM 4502 C CA . LYS B 1 214 ? -50.272 -24.516 3.507 1.000 26.144 214 LYS B CA 1
ATOM 4503 C C . LYS B 1 214 ? -50.736 -23.113 3.890 1.000 24.016 214 LYS B C 1
ATOM 4504 O O . LYS B 1 214 ? -50.160 -22.135 3.426 1.000 28.361 214 LYS B O 1
ATOM 4510 N N . ILE B 1 215 ? -51.868 -23.037 4.581 1.000 21.426 215 ILE B N 1
ATOM 4511 C CA . ILE B 1 215 ? -52.609 -21.801 4.794 1.000 20.770 215 ILE B CA 1
ATOM 4512 C C . ILE B 1 215 ? -52.481 -21.371 6.251 1.000 21.592 215 ILE B C 1
ATOM 4513 O O . ILE B 1 215 ? -52.724 -22.161 7.154 1.000 21.483 215 ILE B O 1
ATOM 4518 N N . SER B 1 216 ? -52.100 -20.104 6.454 1.000 21.416 216 SER B N 1
ATOM 4519 C CA . SER B 1 216 ? -52.043 -19.459 7.732 1.000 22.667 216 SER B CA 1
ATOM 4520 C C . SER B 1 216 ? -53.214 -18.489 7.837 1.000 22.392 216 SER B C 1
ATOM 4521 O O . SER B 1 216 ? -53.550 -17.852 6.841 1.000 23.397 216 SER B O 1
ATOM 4524 N N . TYR B 1 217 ? -53.813 -18.371 9.012 1.000 21.256 217 TYR B N 1
ATOM 4525 C CA . TYR B 1 217 ? -54.906 -17.422 9.258 1.000 21.116 217 TYR B CA 1
ATOM 4526 C C . TYR B 1 217 ? -54.836 -16.933 10.717 1.000 21.374 217 TYR B C 1
ATOM 4527 O O . TYR B 1 217 ? -54.203 -17.541 11.576 1.000 23.541 217 TYR B O 1
ATOM 4536 N N . LYS B 1 218 ? -55.552 -15.837 11.007 1.000 21.402 218 LYS B N 1
ATOM 4537 C CA . LYS B 1 218 ? -55.639 -15.293 12.352 1.000 23.214 218 LYS B CA 1
ATOM 4538 C C . LYS B 1 218 ? -56.816 -15.906 13.111 1.000 23.330 218 LYS B C 1
ATOM 4539 O O . LYS B 1 218 ? -57.947 -15.916 12.614 1.000 23.753 218 LYS B O 1
ATOM 4545 N N . ALA B 1 219 ? -56.556 -16.396 14.340 1.000 23.273 219 ALA B N 1
ATOM 4546 C CA . ALA B 1 219 ? -57.578 -17.110 15.094 1.000 23.620 219 ALA B CA 1
ATOM 4547 C C . ALA B 1 219 ? -58.835 -16.262 15.301 1.000 24.016 219 ALA B C 1
ATOM 4548 O O . ALA B 1 219 ? -59.915 -16.820 15.483 1.000 26.206 219 ALA B O 1
ATOM 4550 N N . LYS B 1 220 ? -58.697 -14.925 15.331 1.000 24.539 220 LYS B N 1
ATOM 4551 C CA . LYS B 1 220 ? -59.825 -14.037 15.584 1.000 26.237 220 LYS B CA 1
ATOM 4552 C C . LYS B 1 220 ? -60.591 -13.651 14.317 1.000 25.988 220 LYS B C 1
ATOM 4553 O O . LYS B 1 220 ? -61.516 -12.828 14.408 1.000 26.936 220 LYS B O 1
ATOM 4559 N N . THR B 1 221 ? -60.235 -14.235 13.161 1.000 26.171 221 THR B N 1
ATOM 4560 C CA . THR B 1 221 ? -60.877 -13.867 11.896 1.000 25.047 221 THR B CA 1
ATOM 4561 C C . THR B 1 221 ? -62.376 -14.147 11.952 1.000 26.745 221 THR B C 1
ATOM 4562 O O . THR B 1 221 ? -62.800 -15.104 12.601 1.000 26.207 221 THR B O 1
ATOM 4566 N N . THR B 1 222 ? -63.166 -13.334 11.225 1.000 27.630 222 THR B N 1
ATOM 4567 C CA . THR B 1 222 ? -64.604 -13.551 11.156 1.000 29.667 222 THR B CA 1
ATOM 4568 C C . THR B 1 222 ? -64.994 -14.332 9.902 1.000 27.669 222 THR B C 1
ATOM 4569 O O . THR B 1 222 ? -66.170 -14.637 9.725 1.000 31.609 222 THR B O 1
ATOM 4573 N N . SER B 1 223 ? -64.019 -14.667 9.047 1.000 25.974 223 SER B N 1
ATOM 4574 C CA . SER B 1 223 ? -64.287 -15.417 7.831 1.000 24.629 223 SER B CA 1
ATOM 4575 C C . SER B 1 223 ? -63.137 -16.374 7.534 1.000 23.546 223 SER B C 1
ATOM 4576 O O . SER B 1 223 ? -61.963 -15.991 7.524 1.000 23.442 223 SER B O 1
ATOM 4579 N N . LEU B 1 224 ? -63.525 -17.593 7.154 1.000 23.042 224 LEU B N 1
ATOM 4580 C CA . LEU B 1 224 ? -62.621 -18.585 6.588 1.000 22.841 224 LEU B CA 1
ATOM 4581 C C . LEU B 1 224 ? -63.104 -19.056 5.215 1.000 22.351 224 LEU B C 1
ATOM 4582 O O . LEU B 1 224 ? -62.650 -20.087 4.740 1.000 23.126 224 LEU B O 1
ATOM 4587 N N . SER B 1 225 ? -63.978 -18.259 4.573 1.000 24.359 225 SER B N 1
ATOM 4588 C CA . SER B 1 225 ? -64.590 -18.584 3.299 1.000 25.033 225 SER B CA 1
ATOM 4589 C C . SER B 1 225 ? -63.548 -18.781 2.213 1.000 24.437 225 SER B C 1
ATOM 4590 O O . SER B 1 225 ? -63.618 -19.740 1.454 1.000 24.761 225 SER B O 1
ATOM 4593 N N . SER B 1 226 ? -62.607 -17.849 2.069 1.000 23.740 226 SER B N 1
ATOM 4594 C CA A SER B 1 226 ? -61.666 -17.994 0.968 0.500 25.850 226 SER B CA 1
ATOM 4595 C CA B SER B 1 226 ? -61.599 -17.941 1.032 0.500 24.644 226 SER B CA 1
ATOM 4596 C C . SER B 1 226 ? -60.753 -19.202 1.196 1.000 24.053 226 SER B C 1
ATOM 4597 O O . SER B 1 226 ? -60.413 -19.892 0.228 1.000 24.865 226 SER B O 1
ATOM 4602 N N . GLU B 1 227 ? -60.383 -19.479 2.456 1.000 23.294 227 GLU B N 1
ATOM 4603 C CA . GLU B 1 227 ? -59.526 -20.613 2.784 1.000 21.365 227 GLU B CA 1
ATOM 4604 C C . GLU B 1 227 ? -60.249 -21.927 2.479 1.000 18.948 227 GLU B C 1
ATOM 4605 O O . GLU B 1 227 ? -59.674 -22.858 1.902 1.000 21.251 227 GLU B O 1
ATOM 4611 N N . VAL B 1 228 ? -61.536 -21.990 2.840 1.000 20.442 228 VAL B N 1
ATOM 4612 C CA . VAL B 1 228 ? -62.317 -23.198 2.577 1.000 22.340 228 VAL B CA 1
ATOM 4613 C C . VAL B 1 228 ? -62.500 -23.382 1.066 1.000 22.574 228 VAL B C 1
ATOM 4614 O O . VAL B 1 228 ? -62.415 -24.519 0.560 1.000 23.236 228 VAL B O 1
ATOM 4618 N N . GLN B 1 229 ? -62.819 -22.295 0.355 1.000 23.336 229 GLN B N 1
ATOM 4619 C CA . GLN B 1 229 ? -62.920 -22.360 -1.112 1.000 24.380 229 GLN B CA 1
ATOM 4620 C C . GLN B 1 229 ? -61.650 -22.960 -1.721 1.000 22.479 229 GLN B C 1
ATOM 4621 O O . GLN B 1 229 ? -61.695 -23.814 -2.617 1.000 23.820 229 GLN B O 1
ATOM 4627 N N . ARG B 1 230 ? -60.495 -22.511 -1.251 1.000 23.090 230 ARG B N 1
ATOM 4628 C CA . ARG B 1 230 ? -59.229 -23.011 -1.786 1.000 22.376 230 ARG B CA 1
ATOM 4629 C C . ARG B 1 230 ? -59.005 -24.492 -1.500 1.000 22.408 230 ARG B C 1
ATOM 4630 O O . ARG B 1 230 ? -58.518 -25.245 -2.355 1.000 23.738 230 ARG B O 1
ATOM 4638 N N . LEU B 1 231 ? -59.283 -24.883 -0.266 1.000 21.882 231 LEU B N 1
ATOM 4639 C CA . LEU B 1 231 ? -59.160 -26.276 0.123 1.000 21.818 231 LEU B CA 1
ATOM 4640 C C . LEU B 1 231 ? -60.115 -27.158 -0.675 1.000 19.017 231 LEU B C 1
ATOM 4641 O O . LEU B 1 231 ? -59.758 -28.256 -1.078 1.000 23.060 231 LEU B O 1
ATOM 4646 N N . LYS B 1 232 ? -61.358 -26.713 -0.864 1.000 21.034 232 LYS B N 1
ATOM 4647 C CA . LYS B 1 232 ? -62.315 -27.497 -1.639 1.000 22.780 232 LYS B CA 1
ATOM 4648 C C . LYS B 1 232 ? -61.845 -27.666 -3.087 1.000 22.081 232 LYS B C 1
ATOM 4649 O O . LYS B 1 232 ? -61.953 -28.771 -3.648 1.000 24.051 232 LYS B O 1
ATOM 4655 N N . ALA B 1 233 ? -61.316 -26.585 -3.690 1.000 23.258 233 ALA B N 1
ATOM 4656 C CA . ALA B 1 233 ? -60.883 -26.632 -5.079 1.000 24.615 233 ALA B CA 1
ATOM 4657 C C . ALA B 1 233 ? -59.693 -27.585 -5.252 1.000 24.511 233 ALA B C 1
ATOM 4658 O O . ALA B 1 233 ? -59.606 -28.335 -6.242 1.000 26.539 233 ALA B O 1
ATOM 4660 N N . LYS B 1 234 ? -58.768 -27.554 -4.288 1.000 22.804 234 LYS B N 1
ATOM 4661 C CA . LYS B 1 234 ? -57.591 -28.408 -4.334 1.000 25.032 234 LYS B CA 1
ATOM 4662 C C . LYS B 1 234 ? -57.898 -29.838 -3.874 1.000 25.894 234 LYS B C 1
ATOM 4663 O O . LYS B 1 234 ? -57.302 -30.773 -4.421 1.000 27.837 234 LYS B O 1
ATOM 4669 N N . ASN B 1 235 ? -58.817 -29.997 -2.892 1.000 23.758 235 ASN B N 1
ATOM 4670 C CA . ASN B 1 235 ? -59.331 -31.287 -2.442 1.000 25.953 235 ASN B CA 1
ATOM 4671 C C . ASN B 1 235 ? -58.205 -32.247 -2.035 1.000 21.399 235 ASN B C 1
ATOM 4672 O O . ASN B 1 235 ? -58.078 -33.399 -2.558 1.000 22.324 235 ASN B O 1
ATOM 4677 N N . PRO B 1 236 ? -57.421 -31.893 -1.005 1.000 21.190 236 PRO B N 1
ATOM 4678 C CA . PRO B 1 236 ? -56.373 -32.797 -0.502 1.000 21.861 236 PRO B CA 1
ATOM 4679 C C . PRO B 1 236 ? -56.969 -34.062 0.061 1.000 21.630 236 PRO B C 1
ATOM 4680 O O . PRO B 1 236 ? -58.077 -34.060 0.610 1.000 24.391 236 PRO B O 1
ATOM 4684 N N . ASP B 1 237 ? -56.193 -35.130 -0.032 1.000 21.221 237 ASP B N 1
ATOM 4685 C CA . ASP B 1 237 ? -56.569 -36.420 0.517 1.000 22.966 237 ASP B CA 1
ATOM 4686 C C . ASP B 1 237 ? -56.754 -36.332 2.025 1.000 20.713 237 ASP B C 1
ATOM 4687 O O . ASP B 1 237 ? -57.605 -37.047 2.552 1.000 23.492 237 ASP B O 1
ATOM 4692 N N . VAL B 1 238 ? -55.943 -35.509 2.706 1.000 20.684 238 VAL B N 1
ATOM 4693 C CA . VAL B 1 238 ? -56.016 -35.346 4.140 1.000 21.588 238 VAL B CA 1
ATOM 4694 C C . VAL B 1 238 ? -55.965 -33.866 4.496 1.000 21.109 238 VAL B C 1
ATOM 4695 O O . VAL B 1 238 ? -55.139 -33.117 3.980 1.000 22.157 238 VAL B O 1
ATOM 4699 N N . LEU B 1 239 ? -56.878 -33.467 5.368 1.000 20.991 239 LEU B N 1
ATOM 4700 C CA . LEU B 1 239 ? -56.882 -32.130 5.920 1.000 19.363 239 LEU B CA 1
ATOM 4701 C C . LEU B 1 239 ? -56.299 -32.160 7.330 1.000 19.376 239 LEU B C 1
ATOM 4702 O O . LEU B 1 239 ? -56.725 -32.972 8.168 1.000 19.305 239 LEU B O 1
ATOM 4707 N N . LEU B 1 240 ? -55.344 -31.254 7.575 1.000 18.487 240 LEU B N 1
ATOM 4708 C CA . LEU B 1 240 ? -54.622 -31.163 8.842 1.000 17.936 240 LEU B CA 1
ATOM 4709 C C . LEU B 1 240 ? -54.785 -29.758 9.433 1.000 17.321 240 LEU B C 1
ATOM 4710 O O . LEU B 1 240 ? -53.979 -28.830 9.167 1.000 19.129 240 LEU B O 1
ATOM 4715 N N . PRO B 1 241 ? -55.875 -29.537 10.205 1.000 17.544 241 PRO B N 1
ATOM 4716 C CA . PRO B 1 241 ? -56.096 -28.247 10.856 1.000 17.194 241 PRO B CA 1
ATOM 4717 C C . PRO B 1 241 ? -55.462 -28.137 12.237 1.000 17.640 241 PRO B C 1
ATOM 4718 O O . PRO B 1 241 ? -55.482 -29.088 13.046 1.000 17.800 241 PRO B O 1
ATOM 4722 N N . SER B 1 242 ? -54.899 -26.944 12.460 1.000 16.604 242 SER B N 1
ATOM 4723 C CA . SER B 1 242 ? -54.411 -26.504 13.776 1.000 16.360 242 SER B CA 1
ATOM 4724 C C . SER B 1 242 ? -55.137 -25.214 14.179 1.000 16.243 242 SER B C 1
ATOM 4725 O O . SER B 1 242 ? -54.762 -24.120 13.752 1.000 19.184 242 SER B O 1
ATOM 4728 N N . SER B 1 243 ? -56.248 -25.383 14.910 1.000 16.610 243 SER B N 1
ATOM 4729 C CA . SER B 1 243 ? -57.197 -24.315 15.196 1.000 17.170 243 SER B CA 1
ATOM 4730 C C . SER B 1 243 ? -57.542 -24.289 16.677 1.000 17.622 243 SER B C 1
ATOM 4731 O O . SER B 1 243 ? -57.688 -25.355 17.286 1.000 18.023 243 SER B O 1
ATOM 4734 N N . TYR B 1 244 ? -57.771 -23.084 17.223 1.000 18.383 244 TYR B N 1
ATOM 4735 C CA . TYR B 1 244 ? -58.358 -22.930 18.546 1.000 17.898 244 TYR B CA 1
ATOM 4736 C C . TYR B 1 244 ? -59.883 -23.020 18.420 1.000 18.326 244 TYR B C 1
ATOM 4737 O O . TYR B 1 244 ? -60.406 -23.338 17.353 1.000 18.840 244 TYR B O 1
ATOM 4746 N N . THR B 1 245 ? -60.591 -22.848 19.540 1.000 18.537 245 THR B N 1
ATOM 4747 C CA . THR B 1 245 ? -61.999 -23.215 19.609 1.000 19.576 245 THR B CA 1
ATOM 4748 C C . THR B 1 245 ? -62.877 -22.405 18.650 1.000 19.604 245 THR B C 1
ATOM 4749 O O . THR B 1 245 ? -63.635 -22.991 17.893 1.000 20.448 245 THR B O 1
ATOM 4753 N N . ALA B 1 246 ? -62.870 -21.063 18.717 1.000 19.655 246 ALA B N 1
ATOM 4754 C CA . ALA B 1 246 ? -63.816 -20.305 17.903 1.000 21.010 246 ALA B CA 1
ATOM 4755 C C . ALA B 1 246 ? -63.548 -20.516 16.411 1.000 20.768 246 ALA B C 1
ATOM 4756 O O . ALA B 1 246 ? -64.485 -20.566 15.612 1.000 20.864 246 ALA B O 1
ATOM 4758 N N . ASP B 1 247 ? -62.251 -20.564 16.054 1.000 19.346 247 ASP B N 1
ATOM 4759 C CA . ASP B 1 247 ? -61.829 -20.742 14.686 1.000 18.948 247 ASP B CA 1
ATOM 4760 C C . ASP B 1 247 ? -62.127 -22.166 14.191 1.000 19.096 247 ASP B C 1
ATOM 4761 O O . ASP B 1 247 ? -62.412 -22.329 13.007 1.000 20.244 247 ASP B O 1
ATOM 4766 N N . ALA B 1 248 ? -62.084 -23.181 15.061 1.000 20.024 248 ALA B N 1
ATOM 4767 C CA . ALA B 1 248 ? -62.490 -24.525 14.667 1.000 20.446 248 ALA B CA 1
ATOM 4768 C C . ALA B 1 248 ? -63.978 -24.540 14.312 1.000 20.227 248 ALA B C 1
ATOM 4769 O O . ALA B 1 248 ? -64.381 -25.102 13.284 1.000 21.136 248 ALA B O 1
ATOM 4771 N N . TYR B 1 249 ? -64.790 -23.917 15.173 1.000 20.006 249 TYR B N 1
ATOM 4772 C CA . TYR B 1 249 ? -66.220 -23.848 14.922 1.000 19.544 249 TYR B CA 1
ATOM 4773 C C . TYR B 1 249 ? -66.496 -23.104 13.614 1.000 20.340 249 TYR B C 1
ATOM 4774 O O . TYR B 1 249 ? -67.310 -23.550 12.816 1.000 21.736 249 TYR B O 1
ATOM 4783 N N . LEU B 1 250 ? -65.823 -21.960 13.396 1.000 20.370 250 LEU B N 1
ATOM 4784 C CA . LEU B 1 250 ? -65.994 -21.192 12.178 1.000 21.241 250 LEU B CA 1
ATOM 4785 C C . LEU B 1 250 ? -65.624 -22.026 10.956 1.000 20.001 250 LEU B C 1
ATOM 4786 O O . LEU B 1 250 ? -66.306 -21.990 9.914 1.000 20.791 250 LEU B O 1
ATOM 4791 N N . PHE B 1 251 ? -64.493 -22.712 11.051 1.000 19.627 251 PHE B N 1
ATOM 4792 C CA . PHE B 1 251 ? -64.040 -23.556 9.951 1.000 19.757 251 PHE B CA 1
ATOM 4793 C C . PHE B 1 251 ? -65.085 -24.618 9.578 1.000 19.284 251 PHE B C 1
ATOM 4794 O O . PHE B 1 251 ? -65.424 -24.803 8.406 1.000 20.281 251 PHE B O 1
ATOM 4802 N N . LEU B 1 252 ? -65.587 -25.359 10.564 1.000 20.032 252 LEU B N 1
ATOM 4803 C CA . LEU B 1 252 ? -66.523 -26.430 10.255 1.000 19.341 252 LEU B CA 1
ATOM 4804 C C . LEU B 1 252 ? -67.848 -25.851 9.771 1.000 19.907 252 LEU B C 1
ATOM 4805 O O . LEU B 1 252 ? -68.423 -26.386 8.834 1.000 20.409 252 LEU B O 1
ATOM 4810 N N . ASN B 1 253 ? -68.312 -24.749 10.386 1.000 19.481 253 ASN B N 1
ATOM 4811 C CA . ASN B 1 253 ? -69.520 -24.111 9.903 1.000 20.193 253 ASN B CA 1
ATOM 4812 C C . ASN B 1 253 ? -69.387 -23.648 8.441 1.000 20.382 253 ASN B C 1
ATOM 4813 O O . ASN B 1 253 ? -70.335 -23.752 7.633 1.000 20.931 253 ASN B O 1
ATOM 4818 N N . THR B 1 254 ? -68.215 -23.106 8.112 1.000 20.655 254 THR B N 1
ATOM 4819 C CA . THR B 1 254 ? -67.935 -22.622 6.773 1.000 21.799 254 THR B CA 1
ATOM 4820 C C . THR B 1 254 ? -67.850 -23.794 5.786 1.000 21.106 254 THR B C 1
ATOM 4821 O O . THR B 1 254 ? -68.382 -23.708 4.680 1.000 20.879 254 THR B O 1
ATOM 4825 N N . ALA B 1 255 ? -67.171 -24.883 6.177 1.000 20.222 255 ALA B N 1
ATOM 4826 C CA . ALA B 1 255 ? -67.066 -26.073 5.351 1.000 21.236 255 ALA B CA 1
ATOM 4827 C C . ALA B 1 255 ? -68.461 -26.600 5.031 1.000 19.549 255 ALA B C 1
ATOM 4828 O O . ALA B 1 255 ? -68.730 -26.968 3.872 1.000 21.143 255 ALA B O 1
ATOM 4830 N N . LYS B 1 256 ? -69.352 -26.590 6.026 1.000 20.227 256 LYS B N 1
ATOM 4831 C CA A LYS B 1 256 ? -70.705 -27.073 5.803 0.500 20.940 256 LYS B CA 1
ATOM 4832 C CA B LYS B 1 256 ? -70.717 -27.058 5.826 0.500 20.747 256 LYS B CA 1
ATOM 4833 C C . LYS B 1 256 ? -71.419 -26.160 4.815 1.000 21.296 256 LYS B C 1
ATOM 4834 O O . LYS B 1 256 ? -72.072 -26.635 3.885 1.000 21.106 256 LYS B O 1
ATOM 4845 N N . GLU B 1 257 ? -71.290 -24.850 5.014 1.000 20.613 257 GLU B N 1
ATOM 4846 C CA . GLU B 1 257 ? -71.959 -23.850 4.178 1.000 20.795 257 GLU B CA 1
ATOM 4847 C C . GLU B 1 257 ? -71.497 -23.890 2.720 1.000 21.714 257 GLU B C 1
ATOM 4848 O O . GLU B 1 257 ? -72.254 -23.496 1.839 1.000 24.058 257 GLU B O 1
ATOM 4854 N N . LEU B 1 258 ? -70.256 -24.319 2.486 1.000 21.659 258 LEU B N 1
ATOM 4855 C CA . LEU B 1 258 ? -69.713 -24.403 1.141 1.000 20.879 258 LEU B CA 1
ATOM 4856 C C . LEU B 1 258 ? -69.660 -25.842 0.633 1.000 22.089 258 LEU B C 1
ATOM 4857 O O . LEU B 1 258 ? -69.170 -26.065 -0.464 1.000 23.794 258 LEU B O 1
ATOM 4862 N N . ASP B 1 259 ? -70.207 -26.782 1.414 1.000 22.539 259 ASP B N 1
ATOM 4863 C CA . ASP B 1 259 ? -70.222 -28.200 1.114 1.000 23.255 259 ASP B CA 1
ATOM 4864 C C . ASP B 1 259 ? -68.834 -28.746 0.766 1.000 23.389 259 ASP B C 1
ATOM 4865 O O . ASP B 1 259 ? -68.641 -29.397 -0.269 1.000 23.740 259 ASP B O 1
ATOM 4870 N N . TYR B 1 260 ? -67.860 -28.421 1.638 1.000 21.648 260 TYR B N 1
ATOM 4871 C CA . TYR B 1 260 ? -66.526 -28.956 1.553 1.000 20.843 260 TYR B CA 1
ATOM 4872 C C . TYR B 1 260 ? -66.484 -30.223 2.386 1.000 21.352 260 TYR B C 1
ATOM 4873 O O . TYR B 1 260 ? -66.681 -30.151 3.599 1.000 22.682 260 TYR B O 1
ATOM 4882 N N . ASN B 1 261 ? -66.129 -31.335 1.724 1.000 21.739 261 ASN B N 1
ATOM 4883 C CA . ASN B 1 261 ? -66.217 -32.671 2.289 1.000 22.516 261 ASN B CA 1
ATOM 4884 C C . ASN B 1 261 ? -64.860 -33.370 2.220 1.000 23.058 261 ASN B C 1
ATOM 4885 O O . ASN B 1 261 ? -64.631 -34.221 1.376 1.000 24.292 261 ASN B O 1
ATOM 4890 N N . PRO B 1 262 ? -63.913 -33.069 3.116 1.000 23.295 262 PRO B N 1
ATOM 4891 C CA . PRO B 1 262 ? -62.676 -33.852 3.152 1.000 22.573 262 PRO B CA 1
ATOM 4892 C C . PRO B 1 262 ? -62.945 -35.296 3.570 1.000 21.720 262 PRO B C 1
ATOM 4893 O O . PRO B 1 262 ? -63.901 -35.600 4.281 1.000 23.844 262 PRO B O 1
ATOM 4897 N N . LYS B 1 263 ? -62.137 -36.216 3.048 1.000 24.149 263 LYS B N 1
ATOM 4898 C CA . LYS B 1 263 ? -62.346 -37.617 3.348 1.000 24.342 263 LYS B CA 1
ATOM 4899 C C . LYS B 1 263 ? -61.719 -37.986 4.690 1.000 23.006 263 LYS B C 1
ATOM 4900 O O . LYS B 1 263 ? -62.149 -38.935 5.329 1.000 21.578 263 LYS B O 1
ATOM 4906 N N . LEU B 1 264 ? -60.701 -37.241 5.106 1.000 20.954 264 LEU B N 1
ATOM 4907 C CA . LEU B 1 264 ? -59.994 -37.530 6.337 1.000 20.189 264 LEU B CA 1
ATOM 4908 C C . LEU B 1 264 ? -59.536 -36.186 6.901 1.000 19.973 264 LEU B C 1
ATOM 4909 O O . LEU B 1 264 ? -58.944 -35.390 6.186 1.000 21.088 264 LEU B O 1
ATOM 4914 N N . LEU B 1 265 ? -59.866 -35.938 8.162 1.000 18.782 265 LEU B N 1
ATOM 4915 C CA . LEU B 1 265 ? -59.543 -34.698 8.854 1.000 18.517 265 LEU B CA 1
ATOM 4916 C C . LEU B 1 265 ? -58.876 -35.105 10.166 1.000 19.277 265 LEU B C 1
ATOM 4917 O O . LEU B 1 265 ? -59.510 -35.750 11.002 1.000 18.633 265 LEU B O 1
ATOM 4922 N N . VAL B 1 266 ? -57.575 -34.793 10.287 1.000 18.231 266 VAL B N 1
ATOM 4923 C CA . VAL B 1 266 ? -56.793 -35.152 11.457 1.000 17.907 266 VAL B CA 1
ATOM 4924 C C . VAL B 1 266 ? -56.299 -33.854 12.110 1.000 17.954 266 VAL B C 1
ATOM 4925 O O . VAL B 1 266 ? -55.357 -33.219 11.616 1.000 18.787 266 VAL B O 1
ATOM 4929 N N . ALA B 1 267 ? -56.936 -33.501 13.226 1.000 16.835 267 ALA B N 1
ATOM 4930 C CA . ALA B 1 267 ? -56.698 -32.248 13.916 1.000 17.410 267 ALA B CA 1
ATOM 4931 C C . ALA B 1 267 ? -55.624 -32.368 15.000 1.000 16.372 267 ALA B C 1
ATOM 4932 O O . ALA B 1 267 ? -55.532 -33.356 15.709 1.000 17.387 267 ALA B O 1
ATOM 4934 N N . GLN B 1 268 ? -54.931 -31.242 15.200 1.000 15.958 268 GLN B N 1
ATOM 4935 C CA . GLN B 1 268 ? -53.949 -31.089 16.261 1.000 16.343 268 GLN B CA 1
ATOM 4936 C C . GLN B 1 268 ? -54.712 -30.662 17.525 1.000 16.822 268 GLN B C 1
ATOM 4937 O O . GLN B 1 268 ? -54.324 -29.652 18.162 1.000 17.609 268 GLN B O 1
ATOM 4951 C CA . ALA B 1 270 ? -56.870 -27.478 20.657 1.000 19.043 270 ALA B CA 1
ATOM 4952 C C . ALA B 1 270 ? -58.378 -27.276 20.542 1.000 18.393 270 ALA B C 1
ATOM 4953 O O . ALA B 1 270 ? -59.109 -27.820 21.361 1.000 18.608 270 ALA B O 1
ATOM 4955 N N . GLY B 1 271 ? -58.861 -26.548 19.538 1.000 18.374 271 GLY B N 1
ATOM 4956 C CA . GLY B 1 271 ? -60.302 -26.333 19.461 1.000 17.931 271 GLY B CA 1
ATOM 4957 C C . GLY B 1 271 ? -61.078 -27.643 19.356 1.000 17.655 271 GLY B C 1
ATOM 4958 O O . GLY B 1 271 ? -62.170 -27.789 19.934 1.000 19.705 271 GLY B O 1
ATOM 4959 N N . TYR B 1 272 ? -60.468 -28.625 18.682 1.000 17.030 272 TYR B N 1
ATOM 4960 C CA . TYR B 1 272 ? -61.123 -29.911 18.452 1.000 17.731 272 TYR B CA 1
ATOM 4961 C C . TYR B 1 272 ? -61.208 -30.776 19.707 1.000 17.877 272 TYR B C 1
ATOM 4962 O O . TYR B 1 272 ? -61.891 -31.800 19.669 1.000 19.596 272 TYR B O 1
ATOM 4971 N N . THR B 1 273 ? -60.497 -30.403 20.787 1.000 18.623 273 THR B N 1
ATOM 4972 C CA . THR B 1 273 ? -60.662 -31.063 22.075 1.000 19.136 273 THR B CA 1
ATOM 4973 C C . THR B 1 273 ? -61.144 -30.121 23.176 1.000 19.162 273 THR B C 1
ATOM 4974 O O . THR B 1 273 ? -61.071 -30.429 24.347 1.000 20.426 273 THR B O 1
ATOM 4978 N N . ASP B 1 274 ? -61.700 -28.989 22.796 1.000 19.142 274 ASP B N 1
ATOM 4979 C CA . ASP B 1 274 ? -62.366 -28.150 23.767 1.000 20.871 274 ASP B CA 1
ATOM 4980 C C . ASP B 1 274 ? -63.384 -29.033 24.493 1.000 21.272 274 ASP B C 1
ATOM 4981 O O . ASP B 1 274 ? -64.063 -29.872 23.880 1.000 21.862 274 ASP B O 1
ATOM 4986 N N . PRO B 1 275 ? -63.526 -28.880 25.817 1.000 21.679 275 PRO B N 1
ATOM 4987 C CA . PRO B 1 275 ? -64.501 -29.676 26.553 1.000 23.319 275 PRO B CA 1
ATOM 4988 C C . PRO B 1 275 ? -65.921 -29.625 25.998 1.000 24.269 275 PRO B C 1
ATOM 4989 O O . PRO B 1 275 ? -66.649 -30.592 26.177 1.000 25.971 275 PRO B O 1
ATOM 4993 N N . LYS B 1 276 ? -66.298 -28.539 25.299 1.000 23.641 276 LYS B N 1
ATOM 4994 C CA . LYS B 1 276 ? -67.617 -28.434 24.699 1.000 24.889 276 LYS B CA 1
ATOM 4995 C C . LYS B 1 276 ? -67.637 -28.524 23.181 1.000 23.445 276 LYS B C 1
ATOM 4996 O O . LYS B 1 276 ? -68.659 -28.185 22.566 1.000 24.843 276 LYS B O 1
ATOM 5002 N N . PHE B 1 277 ? -66.581 -29.079 22.587 1.000 22.772 277 PHE B N 1
ATOM 5003 C CA . PHE B 1 277 ? -66.520 -29.205 21.145 1.000 21.819 277 PHE B CA 1
ATOM 5004 C C . PHE B 1 277 ? -67.705 -29.990 20.590 1.000 22.485 277 PHE B C 1
ATOM 5005 O O . PHE B 1 277 ? -68.409 -29.485 19.718 1.000 23.233 277 PHE B O 1
ATOM 5013 N N . ILE B 1 278 ? -67.891 -31.240 21.041 1.000 22.881 278 ILE B N 1
ATOM 5014 C CA . ILE B 1 278 ? -68.986 -32.056 20.533 1.000 25.415 278 ILE B CA 1
ATOM 5015 C C . ILE B 1 278 ? -70.340 -31.468 20.922 1.000 27.115 278 ILE B C 1
ATOM 5016 O O . ILE B 1 278 ? -71.275 -31.457 20.109 1.000 25.819 278 ILE B O 1
ATOM 5021 N N . ALA B 1 279 ? -70.463 -30.976 22.157 1.000 26.431 279 ALA B N 1
ATOM 5022 C CA . ALA B 1 279 ? -71.749 -30.428 22.575 1.000 29.001 279 ALA B CA 1
ATOM 5023 C C . ALA B 1 279 ? -72.138 -29.245 21.683 1.000 27.259 279 ALA B C 1
ATOM 5024 O O . ALA B 1 279 ? -73.312 -29.032 21.416 1.000 30.513 279 ALA B O 1
ATOM 5026 N N . THR B 1 280 ? -71.157 -28.474 21.220 1.000 24.970 280 THR B N 1
ATOM 5027 C CA . THR B 1 280 ? -71.447 -27.302 20.426 1.000 23.942 280 THR B CA 1
ATOM 5028 C C . THR B 1 280 ? -71.701 -27.684 18.970 1.000 22.963 280 THR B C 1
ATOM 5029 O O . THR B 1 280 ? -72.620 -27.144 18.350 1.000 26.168 280 THR B O 1
ATOM 5033 N N . MET B 1 281 ? -70.842 -28.539 18.418 1.000 23.730 281 MET B N 1
ATOM 5034 C CA . MET B 1 281 ? -70.915 -28.875 17.006 1.000 24.660 281 MET B CA 1
ATOM 5035 C C . MET B 1 281 ? -71.971 -29.934 16.703 1.000 24.539 281 MET B C 1
ATOM 5036 O O . MET B 1 281 ? -72.486 -29.957 15.603 1.000 24.566 281 MET B O 1
ATOM 5041 N N . GLY B 1 282 ? -72.251 -30.845 17.639 1.000 24.802 282 GLY B N 1
ATOM 5042 C CA . GLY B 1 282 ? -73.175 -31.933 17.382 1.000 27.528 282 GLY B CA 1
ATOM 5043 C C . GLY B 1 282 ? -72.768 -32.760 16.161 1.000 26.829 282 GLY B C 1
ATOM 5044 O O . GLY B 1 282 ? -71.604 -33.133 15.995 1.000 26.565 282 GLY B O 1
ATOM 5045 N N . SER B 1 283 ? -73.730 -33.003 15.263 1.000 27.524 283 SER B N 1
ATOM 5046 C CA . SER B 1 283 ? -73.496 -33.843 14.100 1.000 29.154 283 SER B CA 1
ATOM 5047 C C . SER B 1 283 ? -72.413 -33.257 13.189 1.000 26.573 283 SER B C 1
ATOM 5048 O O . SER B 1 283 ? -71.791 -33.998 12.433 1.000 27.959 283 SER B O 1
ATOM 5051 N N . LYS B 1 284 ? -72.162 -31.944 13.280 1.000 24.603 284 LYS B N 1
ATOM 5052 C CA . LYS B 1 284 ? -71.149 -31.323 12.428 1.000 25.912 284 LYS B CA 1
ATOM 5053 C C . LYS B 1 284 ? -69.776 -31.916 12.711 1.000 24.679 284 LYS B C 1
ATOM 5054 O O . LYS B 1 284 ? -68.889 -31.780 11.873 1.000 26.251 284 LYS B O 1
ATOM 5060 N N . ALA B 1 285 ? -69.567 -32.487 13.922 1.000 24.228 285 ALA B N 1
ATOM 5061 C CA . ALA B 1 285 ? -68.256 -33.030 14.267 1.000 24.418 285 ALA B CA 1
ATOM 5062 C C . ALA B 1 285 ? -68.082 -34.477 13.818 1.000 23.021 285 ALA B C 1
ATOM 5063 O O . ALA B 1 285 ? -67.012 -35.022 14.011 1.000 22.814 285 ALA B O 1
ATOM 5065 N N . GLU B 1 286 ? -69.132 -35.119 13.276 1.000 23.311 286 GLU B N 1
ATOM 5066 C CA . GLU B 1 286 ? -69.053 -36.540 12.966 1.000 23.722 286 GLU B CA 1
ATOM 5067 C C . GLU B 1 286 ? -67.873 -36.830 12.043 1.000 22.973 286 GLU B C 1
ATOM 5068 O O . GLU B 1 286 ? -67.730 -36.204 10.996 1.000 24.732 286 GLU B O 1
ATOM 5074 N N . GLY B 1 287 ? -67.073 -37.830 12.450 1.000 20.616 287 GLY B N 1
ATOM 5075 C CA . GLY B 1 287 ? -65.947 -38.320 11.679 1.000 20.508 287 GLY B CA 1
ATOM 5076 C C . GLY B 1 287 ? -64.615 -37.588 11.873 1.000 19.910 287 GLY B C 1
ATOM 5077 O O . GLY B 1 287 ? -63.596 -38.072 11.393 1.000 20.698 287 GLY B O 1
ATOM 5078 N N . VAL B 1 288 ? -64.612 -36.424 12.540 1.000 20.241 288 VAL B N 1
ATOM 5079 C CA . VAL B 1 288 ? -63.394 -35.685 12.808 1.000 20.036 288 VAL B CA 1
ATOM 5080 C C . VAL B 1 288 ? -62.479 -36.569 13.651 1.000 18.511 288 VAL B C 1
ATOM 5081 O O . VAL B 1 288 ? -62.962 -37.267 14.559 1.000 19.913 288 VAL B O 1
ATOM 5085 N N . ILE B 1 289 ? -61.167 -36.519 13.344 1.000 17.927 289 ILE B N 1
ATOM 5086 C CA . ILE B 1 289 ? -60.142 -37.170 14.143 1.000 17.618 289 ILE B CA 1
ATOM 5087 C C . ILE B 1 289 ? -59.274 -36.116 14.818 1.000 17.519 289 ILE B C 1
ATOM 5088 O O . ILE B 1 289 ? -58.966 -35.087 14.212 1.000 18.281 289 ILE B O 1
ATOM 5093 N N . THR B 1 290 ? -58.861 -36.388 16.067 1.000 17.556 290 THR B N 1
ATOM 5094 C CA . THR B 1 290 ? -57.885 -35.542 16.739 1.000 17.763 290 THR B CA 1
ATOM 5095 C C . THR B 1 290 ? -56.870 -36.422 17.454 1.000 17.319 290 THR B C 1
ATOM 5096 O O . THR B 1 290 ? -57.158 -37.533 17.902 1.000 18.022 290 THR B O 1
ATOM 5100 N N . ARG B 1 291 ? -55.683 -35.885 17.625 1.000 17.732 291 ARG B N 1
ATOM 5101 C CA . ARG B 1 291 ? -54.741 -36.426 18.587 1.000 17.106 291 ARG B CA 1
ATOM 5102 C C . ARG B 1 291 ? -55.161 -36.055 19.997 1.000 17.626 291 ARG B C 1
ATOM 5103 O O . ARG B 1 291 ? -55.856 -35.060 20.249 1.000 18.452 291 ARG B O 1
ATOM 5111 N N . SER B 1 292 ? -54.733 -36.904 20.934 1.000 18.190 292 SER B N 1
ATOM 5112 C CA . SER B 1 292 ? -55.106 -36.747 22.318 1.000 20.045 292 SER B CA 1
ATOM 5113 C C . SER B 1 292 ? -54.189 -37.608 23.167 1.000 20.194 292 SER B C 1
ATOM 5114 O O . SER B 1 292 ? -53.678 -38.613 22.706 1.000 22.326 292 SER B O 1
ATOM 5117 N N . PRO B 1 293 ? -53.949 -37.229 24.424 1.000 21.672 293 PRO B N 1
ATOM 5118 C CA . PRO B 1 293 ? -53.375 -38.137 25.415 1.000 23.230 293 PRO B CA 1
ATOM 5119 C C . PRO B 1 293 ? -54.414 -38.837 26.292 1.000 23.612 293 PRO B C 1
ATOM 5120 O O . PRO B 1 293 ? -54.061 -39.496 27.265 1.000 29.373 293 PRO B O 1
ATOM 5124 N N . PHE B 1 294 ? -55.702 -38.693 25.978 1.000 21.097 294 PHE B N 1
ATOM 5125 C CA . PHE B 1 294 ? -56.743 -39.047 26.918 1.000 21.392 294 PHE B CA 1
ATOM 5126 C C . PHE B 1 294 ? -58.047 -39.427 26.212 1.000 22.630 294 PHE B C 1
ATOM 5127 O O . PHE B 1 294 ? -58.530 -38.711 25.331 1.000 24.065 294 PHE B O 1
ATOM 5135 N N . ASN B 1 295 ? -58.672 -40.504 26.731 1.000 22.636 295 ASN B N 1
ATOM 5136 C CA . ASN B 1 295 ? -60.065 -40.792 26.424 1.000 25.057 295 ASN B CA 1
ATOM 5137 C C . ASN B 1 295 ? -60.612 -41.637 27.560 1.000 26.870 295 ASN B C 1
ATOM 5138 O O . ASN B 1 295 ? -59.879 -42.488 28.068 1.000 26.386 295 ASN B O 1
ATOM 5143 N N . THR B 1 296 ? -61.879 -41.420 27.950 1.000 28.933 296 THR B N 1
ATOM 5144 C CA . THR B 1 296 ? -62.452 -42.186 29.053 1.000 28.956 296 THR B CA 1
ATOM 5145 C C . THR B 1 296 ? -62.665 -43.640 28.643 1.000 29.347 296 THR B C 1
ATOM 5146 O O . THR B 1 296 ? -62.827 -44.508 29.505 1.000 30.068 296 THR B O 1
ATOM 5150 N N . ASP B 1 297 ? -62.597 -43.934 27.342 1.000 28.479 297 ASP B N 1
ATOM 5151 C CA . ASP B 1 297 ? -62.737 -45.322 26.904 1.000 28.789 297 ASP B CA 1
ATOM 5152 C C . ASP B 1 297 ? -61.472 -46.135 27.193 1.000 29.097 297 ASP B C 1
ATOM 5153 O O . ASP B 1 297 ? -61.471 -47.340 26.954 1.000 31.477 297 ASP B O 1
ATOM 5158 N N . LEU B 1 298 ? -60.416 -45.516 27.741 1.000 30.369 298 LEU B N 1
ATOM 5159 C CA . LEU B 1 298 ? -59.227 -46.253 28.184 1.000 30.762 298 LEU B CA 1
ATOM 5160 C C . LEU B 1 298 ? -59.387 -46.772 29.619 1.000 32.564 298 LEU B C 1
ATOM 5161 O O . LEU B 1 298 ? -58.466 -47.384 30.158 1.000 31.497 298 LEU B O 1
ATOM 5166 N N . ALA B 1 299 ? -60.548 -46.535 30.239 1.000 33.839 299 ALA B N 1
ATOM 5167 C CA . ALA B 1 299 ? -60.750 -46.840 31.650 1.000 36.995 299 ALA B CA 1
ATOM 5168 C C . ALA B 1 299 ? -60.674 -48.344 31.932 1.000 39.402 299 ALA B C 1
ATOM 5169 O O . ALA B 1 299 ? -60.373 -48.739 33.051 1.000 39.199 299 ALA B O 1
ATOM 5171 N N . THR B 1 300 ? -60.937 -49.204 30.947 1.000 41.651 300 THR B N 1
ATOM 5172 C CA . THR B 1 300 ? -60.788 -50.624 31.224 1.000 45.167 300 THR B CA 1
ATOM 5173 C C . THR B 1 300 ? -59.296 -50.987 31.330 1.000 45.740 300 THR B C 1
ATOM 5174 O O . THR B 1 300 ? -58.948 -51.885 32.092 1.000 49.807 300 THR B O 1
ATOM 5178 N N . THR B 1 301 ? -58.408 -50.290 30.607 1.000 40.154 301 THR B N 1
ATOM 5179 C CA . THR B 1 301 ? -56.960 -50.470 30.720 1.000 40.898 301 THR B CA 1
ATOM 5180 C C . THR B 1 301 ? -56.390 -49.677 31.900 1.000 35.857 301 THR B C 1
ATOM 5181 O O . THR B 1 301 ? -55.423 -50.093 32.524 1.000 35.713 301 THR B O 1
ATOM 5185 N N . ILE B 1 302 ? -56.993 -48.526 32.190 1.000 32.992 302 ILE B N 1
ATOM 5186 C CA . ILE B 1 302 ? -56.489 -47.573 33.163 1.000 29.934 302 ILE B CA 1
ATOM 5187 C C . ILE B 1 302 ? -57.640 -47.202 34.098 1.000 31.093 302 ILE B C 1
ATOM 5188 O O . ILE B 1 302 ? -58.267 -46.151 33.927 1.000 31.518 302 ILE B O 1
ATOM 5193 N N . PRO B 1 303 ? -58.003 -48.057 35.079 1.000 33.057 303 PRO B N 1
ATOM 5194 C CA . PRO B 1 303 ? -59.138 -47.753 35.960 1.000 34.136 303 PRO B CA 1
ATOM 5195 C C . PRO B 1 303 ? -58.957 -46.551 36.890 1.000 32.060 303 PRO B C 1
ATOM 5196 O O . PRO B 1 303 ? -59.939 -46.035 37.414 1.000 33.537 303 PRO B O 1
ATOM 5200 N N . MET B 1 304 ? -57.725 -46.035 37.005 1.000 30.730 304 MET B N 1
ATOM 5201 C CA . MET B 1 304 ? -57.500 -44.803 37.745 1.000 29.142 304 MET B CA 1
ATOM 5202 C C . MET B 1 304 ? -58.338 -43.683 37.129 1.000 28.472 304 MET B C 1
ATOM 5203 O O . MET B 1 304 ? -58.755 -42.779 37.839 1.000 29.135 304 MET B O 1
ATOM 5208 N N . ILE B 1 305 ? -58.652 -43.777 35.825 1.000 28.014 305 ILE B N 1
ATOM 5209 C CA . ILE B 1 305 ? -59.430 -42.740 35.171 1.000 27.209 305 ILE B CA 1
ATOM 5210 C C . ILE B 1 305 ? -60.762 -42.592 35.883 1.000 29.932 305 ILE B C 1
ATOM 5211 O O . ILE B 1 305 ? -61.228 -41.476 36.124 1.000 29.487 305 ILE B O 1
ATOM 5216 N N . GLY B 1 306 ? -61.378 -43.724 36.205 1.000 31.805 306 GLY B N 1
ATOM 5217 C CA . GLY B 1 306 ? -62.681 -43.709 36.846 1.000 33.341 306 GLY B CA 1
ATOM 5218 C C . GLY B 1 306 ? -62.605 -43.086 38.233 1.000 32.618 306 GLY B C 1
ATOM 5219 O O . GLY B 1 306 ? -63.446 -42.280 38.615 1.000 33.405 306 GLY B O 1
ATOM 5220 N N . THR B 1 307 ? -61.578 -43.460 38.980 1.000 33.792 307 THR B N 1
ATOM 5221 C CA . THR B 1 307 ? -61.417 -42.925 40.322 1.000 32.995 307 THR B CA 1
ATOM 5222 C C . THR B 1 307 ? -61.341 -41.405 40.267 1.000 30.417 307 THR B C 1
ATOM 5223 O O . THR B 1 307 ? -62.024 -40.700 40.999 1.000 32.918 307 THR B O 1
ATOM 5227 N N . VAL B 1 308 ? -60.491 -40.902 39.381 1.000 29.810 308 VAL B N 1
ATOM 5228 C CA . VAL B 1 308 ? -60.218 -39.478 39.376 1.000 28.776 308 VAL B CA 1
ATOM 5229 C C . VAL B 1 308 ? -61.396 -38.741 38.765 1.000 28.888 308 VAL B C 1
ATOM 5230 O O . VAL B 1 308 ? -61.726 -37.643 39.218 1.000 29.159 308 VAL B O 1
ATOM 5234 N N . ASN B 1 309 ? -62.048 -39.355 37.770 1.000 29.239 309 ASN B N 1
ATOM 5235 C CA . ASN B 1 309 ? -63.199 -38.723 37.154 1.000 29.504 309 ASN B CA 1
ATOM 5236 C C . ASN B 1 309 ? -64.288 -38.429 38.181 1.000 30.898 309 ASN B C 1
ATOM 5237 O O . ASN B 1 309 ? -64.866 -37.340 38.158 1.000 32.300 309 ASN B O 1
ATOM 5242 N N . GLU B 1 310 ? -64.568 -39.388 39.081 1.000 31.773 310 GLU B N 1
ATOM 5243 C CA . GLU B 1 310 ? -65.591 -39.192 40.103 1.000 35.302 310 GLU B CA 1
ATOM 5244 C C . GLU B 1 310 ? -65.259 -37.972 40.972 1.000 34.375 310 GLU B C 1
ATOM 5245 O O . GLU B 1 310 ? -66.150 -37.184 41.277 1.000 34.075 310 GLU B O 1
ATOM 5251 N N . ILE B 1 311 ? -63.975 -37.769 41.316 1.000 31.098 311 ILE B N 1
ATOM 5252 C CA . ILE B 1 311 ? -63.609 -36.629 42.128 1.000 30.936 311 ILE B CA 1
ATOM 5253 C C . ILE B 1 311 ? -63.674 -35.332 41.318 1.000 30.103 311 ILE B C 1
ATOM 5254 O O . ILE B 1 311 ? -64.126 -34.312 41.821 1.000 32.465 311 ILE B O 1
ATOM 5259 N N . PHE B 1 312 ? -63.214 -35.371 40.063 1.000 29.719 312 PHE B N 1
ATOM 5260 C CA . PHE B 1 312 ? -63.241 -34.231 39.165 1.000 27.726 312 PHE B CA 1
ATOM 5261 C C . PHE B 1 312 ? -64.658 -33.669 39.023 1.000 28.629 312 PHE B C 1
ATOM 5262 O O . PHE B 1 312 ? -64.866 -32.452 39.024 1.000 31.231 312 PHE B O 1
ATOM 5270 N N . LYS B 1 313 ? -65.646 -34.565 38.912 1.000 31.461 313 LYS B N 1
ATOM 5271 C CA . LYS B 1 313 ? -67.025 -34.128 38.743 1.000 36.384 313 LYS B CA 1
ATOM 5272 C C . LYS B 1 313 ? -67.486 -33.260 39.918 1.000 35.498 313 LYS B C 1
ATOM 5273 O O . LYS B 1 313 ? -68.328 -32.393 39.723 1.000 38.567 313 LYS B O 1
ATOM 5279 N N . THR B 1 314 ? -66.891 -33.426 41.109 1.000 36.654 314 THR B N 1
ATOM 5280 C CA . THR B 1 314 ? -67.309 -32.629 42.252 1.000 36.860 314 THR B CA 1
ATOM 5281 C C . THR B 1 314 ? -66.704 -31.227 42.176 1.000 37.333 314 THR B C 1
ATOM 5282 O O . THR B 1 314 ? -67.132 -30.356 42.949 1.000 41.808 314 THR B O 1
ATOM 5286 N N . HIS B 1 315 ? -65.706 -31.024 41.288 1.000 32.768 315 HIS B N 1
ATOM 5287 C CA . HIS B 1 315 ? -65.077 -29.720 41.150 1.000 34.563 315 HIS B CA 1
ATOM 5288 C C . HIS B 1 315 ? -65.439 -29.047 39.823 1.000 34.021 315 HIS B C 1
ATOM 5289 O O . HIS B 1 315 ? -65.210 -27.870 39.670 1.000 34.754 315 HIS B O 1
ATOM 5296 N N . SER B 1 316 ? -66.025 -29.777 38.876 1.000 35.175 316 SER B N 1
ATOM 5297 C CA . SER B 1 316 ? -66.211 -29.308 37.515 1.000 34.339 316 SER B CA 1
ATOM 5298 C C . SER B 1 316 ? -67.681 -29.008 37.234 1.000 37.117 316 SER B C 1
ATOM 5299 O O . SER B 1 316 ? -68.051 -28.804 36.077 1.000 42.713 316 SER B O 1
ATOM 5302 N N . GLY B 1 317 ? -68.515 -29.022 38.272 1.000 38.606 317 GLY B N 1
ATOM 5303 C CA . GLY B 1 317 ? -69.950 -28.866 38.102 1.000 39.393 317 GLY B CA 1
ATOM 5304 C C . GLY B 1 317 ? -70.596 -30.072 37.428 1.000 40.024 317 GLY B C 1
ATOM 5305 O O . GLY B 1 317 ? -71.580 -29.924 36.721 1.000 48.678 317 GLY B O 1
ATOM 5306 N N . GLY B 1 318 ? -70.036 -31.265 37.638 1.000 38.585 318 GLY B N 1
ATOM 5307 C CA . GLY B 1 318 ? -70.592 -32.505 37.111 1.000 39.173 318 GLY B CA 1
ATOM 5308 C C . GLY B 1 318 ? -70.127 -32.883 35.699 1.000 37.238 318 GLY B C 1
ATOM 5309 O O . GLY B 1 318 ? -70.673 -33.820 35.133 1.000 40.510 318 GLY B O 1
ATOM 5310 N N . ARG B 1 319 ? -69.107 -32.198 35.156 1.000 41.272 319 ARG B N 1
ATOM 5311 C CA . ARG B 1 319 ? -68.586 -32.446 33.815 1.000 38.928 319 ARG B CA 1
ATOM 5312 C C . ARG B 1 319 ? -67.549 -33.574 33.896 1.000 35.177 319 ARG B C 1
ATOM 5313 O O . ARG B 1 319 ? -66.730 -33.593 34.819 1.000 32.054 319 ARG B O 1
ATOM 5321 N N . ASP B 1 320 ? -67.555 -34.484 32.912 1.000 30.979 320 ASP B N 1
ATOM 5322 C CA . ASP B 1 320 ? -66.517 -35.499 32.788 1.000 31.395 320 ASP B CA 1
ATOM 5323 C C . ASP B 1 320 ? -65.169 -34.859 32.432 1.000 27.484 320 ASP B C 1
ATOM 5324 O O . ASP B 1 320 ? -65.104 -33.801 31.800 1.000 26.486 320 ASP B O 1
ATOM 5329 N N . LEU B 1 321 ? -64.086 -35.562 32.806 1.000 25.849 321 LEU B N 1
ATOM 5330 C CA . LEU B 1 321 ? -62.755 -35.304 32.268 1.000 24.883 321 LEU B CA 1
ATOM 5331 C C . LEU B 1 321 ? -62.791 -35.320 30.749 1.000 24.301 321 LEU B C 1
ATOM 5332 O O . LEU B 1 321 ? -63.509 -36.097 30.145 1.000 28.635 321 LEU B O 1
ATOM 5337 N N . SER B 1 322 ? -61.910 -34.491 30.175 1.000 24.836 322 SER B N 1
ATOM 5338 C CA . SER B 1 322 ? -61.584 -34.481 28.760 1.000 22.968 322 SER B CA 1
ATOM 5339 C C . SER B 1 322 ? -60.082 -34.193 28.639 1.000 20.994 322 SER B C 1
ATOM 5340 O O . SER B 1 322 ? -59.388 -34.098 29.652 1.000 21.907 322 SER B O 1
ATOM 5343 N N . ASP B 1 323 ? -59.586 -34.024 27.404 1.000 21.653 323 ASP B N 1
ATOM 5344 C CA . ASP B 1 323 ? -58.168 -33.875 27.091 1.000 20.236 323 ASP B CA 1
ATOM 5345 C C . ASP B 1 323 ? -57.432 -32.920 28.046 1.000 19.186 323 ASP B C 1
ATOM 5346 O O . ASP B 1 323 ? -56.548 -33.313 28.805 1.000 20.238 323 ASP B O 1
ATOM 5351 N N . VAL B 1 324 ? -57.793 -31.634 28.006 1.000 20.698 324 VAL B N 1
ATOM 5352 C CA . VAL B 1 324 ? -56.994 -30.627 28.679 1.000 20.902 324 VAL B CA 1
ATOM 5353 C C . VAL B 1 324 ? -57.014 -30.822 30.200 1.000 20.915 324 VAL B C 1
ATOM 5354 O O . VAL B 1 324 ? -55.975 -30.838 30.856 1.000 20.384 324 VAL B O 1
ATOM 5358 N N . PRO B 1 325 ? -58.179 -31.027 30.846 1.000 22.201 325 PRO B N 1
ATOM 5359 C CA . PRO B 1 325 ? -58.190 -31.338 32.277 1.000 23.438 325 PRO B CA 1
ATOM 5360 C C . PRO B 1 325 ? -57.361 -32.560 32.671 1.000 21.122 325 PRO B C 1
ATOM 5361 O O . PRO B 1 325 ? -56.701 -32.556 33.705 1.000 22.275 325 PRO B O 1
ATOM 5365 N N . ALA B 1 326 ? -57.364 -33.607 31.849 1.000 20.886 326 ALA B N 1
ATOM 5366 C CA . ALA B 1 326 ? -56.544 -34.775 32.139 1.000 20.634 326 ALA B CA 1
ATOM 5367 C C . ALA B 1 326 ? -55.056 -34.428 32.060 1.000 20.515 326 ALA B C 1
ATOM 5368 O O . ALA B 1 326 ? -54.283 -34.797 32.948 1.000 21.794 326 ALA B O 1
ATOM 5370 N N . ARG B 1 327 ? -54.655 -33.649 31.051 1.000 20.335 327 ARG B N 1
ATOM 5371 C CA . ARG B 1 327 ? -53.279 -33.178 30.970 1.000 19.088 327 ARG B CA 1
ATOM 5372 C C . ARG B 1 327 ? -52.893 -32.259 32.126 1.000 19.628 327 ARG B C 1
ATOM 5373 O O . ARG B 1 327 ? -51.769 -32.378 32.637 1.000 21.084 327 ARG B O 1
ATOM 5381 N N . ALA B 1 328 ? -53.776 -31.328 32.493 1.000 19.044 328 ALA B N 1
ATOM 5382 C CA . ALA B 1 328 ? -53.490 -30.403 33.578 1.000 19.784 328 ALA B CA 1
ATOM 5383 C C . ALA B 1 328 ? -53.363 -31.139 34.919 1.000 20.789 328 ALA B C 1
ATOM 5384 O O . ALA B 1 328 ? -52.456 -30.876 35.711 1.000 21.744 328 ALA B O 1
ATOM 5386 N N . PHE B 1 329 ? -54.269 -32.068 35.177 1.000 21.118 329 PHE B N 1
ATOM 5387 C CA . PHE B 1 329 ? -54.204 -32.908 36.366 1.000 20.388 329 PHE B CA 1
ATOM 5388 C C . PHE B 1 329 ? -52.860 -33.632 36.459 1.000 21.592 329 PHE B C 1
ATOM 5389 O O . PHE B 1 329 ? -52.205 -33.654 37.508 1.000 22.334 329 PHE B O 1
ATOM 5397 N N . THR B 1 330 ? -52.454 -34.208 35.316 1.000 21.646 330 THR B N 1
ATOM 5398 C CA . THR B 1 330 ? -51.239 -35.006 35.241 1.000 20.571 330 THR B CA 1
ATOM 5399 C C . THR B 1 330 ? -50.036 -34.103 35.523 1.000 19.497 330 THR B C 1
ATOM 5400 O O . THR B 1 330 ? -49.122 -34.453 36.275 1.000 21.263 330 THR B O 1
ATOM 5404 N N . GLY B 1 331 ? -50.011 -32.934 34.884 1.000 19.142 331 GLY B N 1
ATOM 5405 C CA . GLY B 1 331 ? -48.908 -32.014 35.064 1.000 20.054 331 GLY B CA 1
ATOM 5406 C C . GLY B 1 331 ? -48.826 -31.501 36.495 1.000 18.823 331 GLY B C 1
ATOM 5407 O O . GLY B 1 331 ? -47.738 -31.395 37.050 1.000 20.860 331 GLY B O 1
ATOM 5408 N N . PHE B 1 332 ? -49.980 -31.214 37.093 1.000 20.551 332 PHE B N 1
ATOM 5409 C CA . PHE B 1 332 ? -49.975 -30.663 38.444 1.000 22.892 332 PHE B CA 1
ATOM 5410 C C . PHE B 1 332 ? -49.519 -31.734 39.442 1.000 22.925 332 PHE B C 1
ATOM 5411 O O . PHE B 1 332 ? -48.783 -31.443 40.377 1.000 22.719 332 PHE B O 1
ATOM 5419 N N . MET B 1 333 ? -49.921 -32.993 39.230 1.000 24.731 333 MET B N 1
ATOM 5420 C CA . MET B 1 333 ? -49.437 -34.076 40.081 1.000 24.850 333 MET B CA 1
ATOM 5421 C C . MET B 1 333 ? -47.914 -34.249 39.947 1.000 22.901 333 MET B C 1
ATOM 5422 O O . MET B 1 333 ? -47.264 -34.599 40.919 1.000 25.162 333 MET B O 1
ATOM 5427 N N . ALA B 1 334 ? -47.339 -34.053 38.746 1.000 21.629 334 ALA B N 1
ATOM 5428 C CA . ALA B 1 334 ? -45.893 -34.114 38.601 1.000 21.602 334 ALA B CA 1
ATOM 5429 C C . ALA B 1 334 ? -45.231 -33.060 39.489 1.000 21.405 334 ALA B C 1
ATOM 5430 O O . ALA B 1 334 ? -44.277 -33.366 40.215 1.000 22.202 334 ALA B O 1
ATOM 5432 N N . LEU B 1 335 ? -45.727 -31.814 39.411 1.000 22.480 335 LEU B N 1
ATOM 5433 C CA . LEU B 1 335 ? -45.216 -30.731 40.243 1.000 21.503 335 LEU B CA 1
ATOM 5434 C C . LEU B 1 335 ? -45.339 -31.078 41.733 1.000 22.434 335 LEU B C 1
ATOM 5435 O O . LEU B 1 335 ? -44.369 -30.924 42.462 1.000 23.057 335 LEU B O 1
ATOM 5440 N N . ALA B 1 336 ? -46.506 -31.565 42.187 1.000 23.413 336 ALA B N 1
ATOM 5441 C CA . ALA B 1 336 ? -46.714 -31.843 43.600 1.000 23.080 336 ALA B CA 1
ATOM 5442 C C . ALA B 1 336 ? -45.783 -32.964 44.067 1.000 24.743 336 ALA B C 1
ATOM 5443 O O . ALA B 1 336 ? -45.242 -32.892 45.158 1.000 26.234 336 ALA B O 1
ATOM 5445 N N . ASN B 1 337 ? -45.583 -34.002 43.248 1.000 23.522 337 ASN B N 1
ATOM 5446 C CA . ASN B 1 337 ? -44.667 -35.079 43.620 1.000 24.007 337 ASN B CA 1
ATOM 5447 C C . ASN B 1 337 ? -43.240 -34.545 43.728 1.000 25.552 337 ASN B C 1
ATOM 5448 O O . ASN B 1 337 ? -42.466 -34.988 44.584 1.000 24.308 337 ASN B O 1
ATOM 5453 N N . ALA B 1 338 ? -42.866 -33.645 42.812 1.000 24.219 338 ALA B N 1
ATOM 5454 C CA . ALA B 1 338 ? -41.515 -33.096 42.870 1.000 24.407 338 ALA B CA 1
ATOM 5455 C C . ALA B 1 338 ? -41.311 -32.311 44.180 1.000 24.572 338 ALA B C 1
ATOM 5456 O O . ALA B 1 338 ? -40.266 -32.451 44.822 1.000 25.806 338 ALA B O 1
ATOM 5458 N N . ILE B 1 339 ? -42.297 -31.502 44.584 1.000 23.677 339 ILE B N 1
ATOM 5459 C CA . ILE B 1 339 ? -42.178 -30.734 45.820 1.000 24.971 339 ILE B CA 1
ATOM 5460 C C . ILE B 1 339 ? -42.070 -31.702 46.998 1.000 27.100 339 ILE B C 1
ATOM 5461 O O . ILE B 1 339 ? -41.231 -31.531 47.890 1.000 25.940 339 ILE B O 1
ATOM 5466 N N . ASN B 1 340 ? -42.909 -32.746 46.977 1.000 26.003 340 ASN B N 1
ATOM 5467 C CA . ASN B 1 340 ? -42.908 -33.742 48.038 1.000 27.558 340 ASN B CA 1
ATOM 5468 C C . ASN B 1 340 ? -41.527 -34.380 48.174 1.000 27.166 340 ASN B C 1
ATOM 5469 O O . ASN B 1 340 ? -40.986 -34.485 49.277 1.000 28.580 340 ASN B O 1
ATOM 5474 N N . ASN B 1 341 ? -40.961 -34.772 47.027 1.000 26.801 341 ASN B N 1
ATOM 5475 C CA . ASN B 1 341 ? -39.671 -35.434 46.957 1.000 29.019 341 ASN B CA 1
ATOM 5476 C C . ASN B 1 341 ? -38.553 -34.500 47.397 1.000 27.328 341 ASN B C 1
ATOM 5477 O O . ASN B 1 341 ? -37.591 -34.953 48.022 1.000 29.795 341 ASN B O 1
ATOM 5482 N N . ALA B 1 342 ? -38.676 -33.200 47.082 1.000 28.403 342 ALA B N 1
ATOM 5483 C CA . ALA B 1 342 ? -37.670 -32.223 47.488 1.000 26.325 342 ALA B CA 1
ATOM 5484 C C . ALA B 1 342 ? -37.622 -32.127 49.007 1.000 27.861 342 ALA B C 1
ATOM 5485 O O . ALA B 1 342 ? -36.591 -31.805 49.590 1.000 32.635 342 ALA B O 1
ATOM 5487 N N . GLY B 1 343 ? -38.774 -32.286 49.643 1.000 30.016 343 GLY B N 1
ATOM 5488 C CA . GLY B 1 343 ? -38.864 -32.100 51.085 1.000 31.516 343 GLY B CA 1
ATOM 5489 C C . GLY B 1 343 ? -38.591 -30.659 51.494 1.000 31.504 343 GLY B C 1
ATOM 5490 O O . GLY B 1 343 ? -38.173 -30.404 52.623 1.000 36.220 343 GLY B O 1
ATOM 5491 N N . SER B 1 344 ? -38.880 -29.729 50.579 1.000 30.187 344 SER B N 1
ATOM 5492 C CA . SER B 1 344 ? -38.537 -28.311 50.696 1.000 31.486 344 SER B CA 1
ATOM 5493 C C . SER B 1 344 ? -39.446 -27.503 49.774 1.000 29.501 344 SER B C 1
ATOM 5494 O O . SER B 1 344 ? -39.845 -27.999 48.710 1.000 29.124 344 SER B O 1
ATOM 5497 N N . THR B 1 345 ? -39.686 -26.237 50.146 1.000 28.988 345 THR B N 1
ATOM 5498 C CA . THR B 1 345 ? -40.351 -25.291 49.247 1.000 30.836 345 THR B CA 1
ATOM 5499 C C . THR B 1 345 ? -39.348 -24.369 48.539 1.000 29.095 345 THR B C 1
ATOM 5500 O O . THR B 1 345 ? -39.767 -23.495 47.783 1.000 28.418 345 THR B O 1
ATOM 5504 N N . ASP B 1 346 ? -38.033 -24.555 48.771 1.000 27.818 346 ASP B N 1
ATOM 5505 C CA . ASP B 1 346 ? -36.992 -23.763 48.124 1.000 29.275 346 ASP B CA 1
ATOM 5506 C C . ASP B 1 346 ? -37.116 -23.939 46.617 1.000 26.423 346 ASP B C 1
ATOM 5507 O O . ASP B 1 346 ? -37.053 -25.067 46.142 1.000 26.652 346 ASP B O 1
ATOM 5512 N N . PRO B 1 347 ? -37.317 -22.870 45.808 1.000 26.853 347 PRO B N 1
ATOM 5513 C CA . PRO B 1 347 ? -37.458 -23.033 44.364 1.000 25.877 347 PRO B CA 1
ATOM 5514 C C . PRO B 1 347 ? -36.344 -23.825 43.691 1.000 26.361 347 PRO B C 1
ATOM 5515 O O . PRO B 1 347 ? -36.610 -24.568 42.757 1.000 26.310 347 PRO B O 1
ATOM 5519 N N . GLU B 1 348 ? -35.103 -23.670 44.164 1.000 27.662 348 GLU B N 1
ATOM 5520 C CA . GLU B 1 348 ? -33.968 -24.397 43.605 1.000 29.197 348 GLU B CA 1
ATOM 5521 C C . GLU B 1 348 ? -34.078 -25.901 43.874 1.000 26.901 348 GLU B C 1
ATOM 5522 O O . GLU B 1 348 ? -33.673 -26.718 43.033 1.000 26.541 348 GLU B O 1
ATOM 5528 N N . LYS B 1 349 ? -34.579 -26.281 45.064 1.000 26.482 349 LYS B N 1
ATOM 5529 C CA . LYS B 1 349 ? -34.704 -27.690 45.411 1.000 26.139 349 LYS B CA 1
ATOM 5530 C C . LYS B 1 349 ? -35.900 -28.293 44.675 1.000 25.262 349 LYS B C 1
ATOM 5531 O O . LYS B 1 349 ? -35.866 -29.468 44.301 1.000 25.761 349 LYS B O 1
ATOM 5537 N N . ILE B 1 350 ? -36.940 -27.478 44.415 1.000 24.285 350 ILE B N 1
ATOM 5538 C CA . ILE B 1 350 ? -38.055 -27.941 43.593 1.000 25.248 350 ILE B CA 1
ATOM 5539 C C . ILE B 1 350 ? -37.565 -28.218 42.168 1.000 22.528 350 ILE B C 1
ATOM 5540 O O . ILE B 1 350 ? -37.883 -29.249 41.579 1.000 23.235 350 ILE B O 1
ATOM 5545 N N . ARG B 1 351 ? -36.767 -27.305 41.627 1.000 22.519 351 ARG B N 1
ATOM 5546 C CA . ARG B 1 351 ? -36.154 -27.504 40.314 1.000 21.341 351 ARG B CA 1
ATOM 5547 C C . ARG B 1 351 ? -35.348 -28.806 40.286 1.000 22.632 351 ARG B C 1
ATOM 5548 O O . ARG B 1 351 ? -35.497 -29.631 39.371 1.000 22.203 351 ARG B O 1
ATOM 5556 N N . GLN B 1 352 ? -34.501 -29.012 41.291 1.000 23.616 352 GLN B N 1
ATOM 5557 C CA . GLN B 1 352 ? -33.693 -30.231 41.331 1.000 23.184 352 GLN B CA 1
ATOM 5558 C C . GLN B 1 352 ? -34.604 -31.455 41.395 1.000 22.457 352 GLN B C 1
ATOM 5559 O O . GLN B 1 352 ? -34.301 -32.470 40.751 1.000 25.074 352 GLN B O 1
ATOM 5565 N N . ALA B 1 353 ? -35.698 -31.374 42.162 1.000 22.588 353 ALA B N 1
ATOM 5566 C CA . ALA B 1 353 ? -36.613 -32.521 42.257 1.000 23.120 353 ALA B CA 1
ATOM 5567 C C . ALA B 1 353 ? -37.302 -32.814 40.927 1.000 21.870 353 ALA B C 1
ATOM 5568 O O . ALA B 1 353 ? -37.587 -33.984 40.610 1.000 23.877 353 ALA B O 1
ATOM 5570 N N . LEU B 1 354 ? -37.604 -31.767 40.159 1.000 21.850 354 LEU B N 1
ATOM 5571 C CA . LEU B 1 354 ? -38.168 -31.960 38.828 1.000 21.549 354 LEU B CA 1
ATOM 5572 C C . LEU B 1 354 ? -37.164 -32.640 37.898 1.000 20.743 354 LEU B C 1
ATOM 5573 O O . LEU B 1 354 ? -37.522 -33.589 37.193 1.000 22.774 354 LEU B O 1
ATOM 5578 N N . VAL B 1 355 ? -35.899 -32.219 37.963 1.000 21.005 355 VAL B N 1
ATOM 5579 C CA . VAL B 1 355 ? -34.813 -32.869 37.223 1.000 21.907 355 VAL B CA 1
ATOM 5580 C C . VAL B 1 355 ? -34.703 -34.345 37.594 1.000 23.254 355 VAL B C 1
ATOM 5581 O O . VAL B 1 355 ? -34.475 -35.153 36.708 1.000 24.215 355 VAL B O 1
ATOM 5585 N N . ASP B 1 356 ? -34.893 -34.691 38.879 1.000 24.678 356 ASP B N 1
ATOM 5586 C CA . ASP B 1 356 ? -34.747 -36.060 39.371 1.000 26.205 356 ASP B CA 1
ATOM 5587 C C . ASP B 1 356 ? -36.022 -36.910 39.233 1.000 24.092 356 ASP B C 1
ATOM 5588 O O . ASP B 1 356 ? -35.989 -38.140 39.459 1.000 28.057 356 ASP B O 1
ATOM 5593 N N . LEU B 1 357 ? -37.154 -36.285 38.897 1.000 24.013 357 LEU B N 1
ATOM 5594 C CA . LEU B 1 357 ? -38.447 -36.965 38.903 1.000 23.601 357 LEU B CA 1
ATOM 5595 C C . LEU B 1 357 ? -38.454 -38.159 37.949 1.000 24.286 357 LEU B C 1
ATOM 5596 O O . LEU B 1 357 ? -37.965 -38.082 36.801 1.000 23.636 357 LEU B O 1
ATOM 5601 N N . ASP B 1 358 ? -39.024 -39.270 38.428 1.000 25.876 358 ASP B N 1
ATOM 5602 C 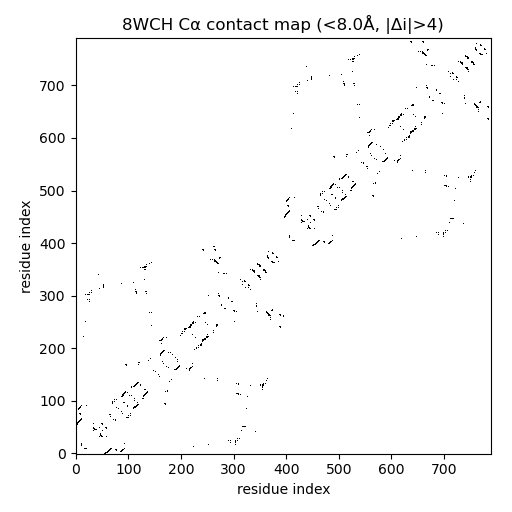CA . ASP B 1 358 ? -39.155 -40.471 37.611 1.000 27.554 358 ASP B CA 1
ATOM 5603 C C . ASP B 1 358 ? -40.359 -41.280 38.076 1.000 26.836 358 ASP B C 1
ATOM 5604 O O . ASP B 1 358 ? -40.220 -42.274 38.782 1.000 30.594 358 ASP B O 1
ATOM 5609 N N . MET B 1 359 ? -41.534 -40.857 37.622 1.000 26.178 359 MET B N 1
ATOM 5610 C CA . MET B 1 359 ? -42.778 -41.483 37.994 1.000 25.094 359 MET B CA 1
ATOM 5611 C C . MET B 1 359 ? -43.118 -42.602 37.016 1.000 24.799 359 MET B C 1
ATOM 5612 O O . MET B 1 359 ? -42.985 -42.479 35.795 1.000 25.451 359 MET B O 1
ATOM 5617 N N . SER B 1 360 ? -43.594 -43.700 37.579 1.000 27.157 360 SER B N 1
ATOM 5618 C CA . SER B 1 360 ? -44.088 -44.799 36.775 1.000 26.988 360 SER B CA 1
ATOM 5619 C C . SER B 1 360 ? -45.448 -44.430 36.200 1.000 25.628 360 SER B C 1
ATOM 5620 O O . SER B 1 360 ? -46.007 -43.389 36.503 1.000 28.710 360 SER B O 1
ATOM 5623 N N . SER B 1 361 ? -45.984 -45.332 35.378 1.000 27.743 361 SER B N 1
ATOM 5624 C CA . SER B 1 361 ? -47.299 -45.148 34.800 1.000 27.202 361 SER B CA 1
ATOM 5625 C C . SER B 1 361 ? -48.419 -45.498 35.777 1.000 26.175 361 SER B C 1
ATOM 5626 O O . SER B 1 361 ? -49.572 -45.235 35.477 1.000 26.675 361 SER B O 1
ATOM 5629 N N . ASP B 1 362 ? -48.112 -46.053 36.962 1.000 27.069 362 ASP B N 1
ATOM 5630 C CA . ASP B 1 362 ? -49.143 -46.728 37.747 1.000 29.519 362 ASP B CA 1
ATOM 5631 C C . ASP B 1 362 ? -50.225 -45.769 38.230 1.000 29.204 362 ASP B C 1
ATOM 5632 O O . ASP B 1 362 ? -51.377 -46.175 38.326 1.000 29.595 362 ASP B O 1
ATOM 5637 N N . SER B 1 363 ? -49.868 -44.514 38.534 1.000 27.346 363 SER B N 1
ATOM 5638 C CA . SER B 1 363 ? -50.810 -43.567 39.106 1.000 27.565 363 SER B CA 1
ATOM 5639 C C . SER B 1 363 ? -51.591 -42.778 38.047 1.000 24.943 363 SER B C 1
ATOM 5640 O O . SER B 1 363 ? -52.417 -41.953 38.397 1.000 26.747 363 SER B O 1
ATOM 5643 N N . LEU B 1 364 ? -51.272 -42.931 36.761 1.000 24.847 364 LEU B N 1
ATOM 5644 C CA . LEU B 1 364 ? -51.652 -41.939 35.761 1.000 26.027 364 LEU B CA 1
ATOM 5645 C C . LEU B 1 364 ? -53.045 -42.229 35.202 1.000 25.869 364 LEU B C 1
ATOM 5646 O O . LEU B 1 364 ? -53.491 -43.383 35.211 1.000 28.178 364 LEU B O 1
ATOM 5651 N N . ILE B 1 365 ? -53.709 -41.167 34.709 1.000 23.984 365 ILE B N 1
ATOM 5652 C CA . ILE B 1 365 ? -54.990 -41.262 34.026 1.000 23.095 365 ILE B CA 1
ATOM 5653 C C . ILE B 1 365 ? -54.823 -41.103 32.514 1.000 23.484 365 ILE B C 1
ATOM 5654 O O . ILE B 1 365 ? -55.805 -41.017 31.789 1.000 24.555 365 ILE B O 1
ATOM 5659 N N . VAL B 1 366 ? -53.558 -41.086 32.062 1.000 23.641 366 VAL B N 1
ATOM 5660 C CA . VAL B 1 366 ? -53.207 -41.033 30.659 1.000 22.363 366 VAL B CA 1
ATOM 5661 C C . VAL B 1 366 ? -52.290 -42.213 30.363 1.000 23.679 366 VAL B C 1
ATOM 5662 O O . VAL B 1 366 ? -51.606 -42.702 31.258 1.000 23.370 366 VAL B O 1
ATOM 5666 N N . PRO B 1 367 ? -52.200 -42.678 29.099 1.000 24.321 367 PRO B N 1
ATOM 5667 C CA . PRO B 1 367 ? -51.357 -43.824 28.759 1.000 25.706 367 PRO B CA 1
ATOM 5668 C C . PRO B 1 367 ? -49.879 -43.528 28.563 1.000 24.247 367 PRO B C 1
ATOM 5669 O O . PRO B 1 367 ? -49.193 -44.208 27.804 1.000 25.387 367 PRO B O 1
ATOM 5673 N N . TYR B 1 368 ? -49.386 -42.500 29.242 1.000 24.110 368 TYR B N 1
ATOM 5674 C CA . TYR B 1 368 ? -47.950 -42.278 29.251 1.000 24.989 368 TYR B CA 1
ATOM 5675 C C . TYR B 1 368 ? -47.241 -43.498 29.864 1.000 25.340 368 TYR B C 1
ATOM 5676 O O . TYR B 1 368 ? -47.801 -44.238 30.699 1.000 26.129 368 TYR B O 1
ATOM 5685 N N . ARG B 1 369 ? -45.974 -43.701 29.477 1.000 26.124 369 ARG B N 1
ATOM 5686 C CA . ARG B 1 369 ? -45.161 -44.745 30.085 1.000 25.788 369 ARG B CA 1
ATOM 5687 C C . ARG B 1 369 ? -44.663 -44.269 31.460 1.000 26.222 369 ARG B C 1
ATOM 5688 O O . ARG B 1 369 ? -44.154 -45.059 32.244 1.000 26.983 369 ARG B O 1
ATOM 5690 N N . GLY B 1 370 ? -44.799 -42.981 31.778 1.000 25.501 370 GLY B N 1
ATOM 5691 C CA . GLY B 1 370 ? -44.317 -42.422 33.032 1.000 23.298 370 GLY B CA 1
ATOM 5692 C C . GLY B 1 370 ? -44.173 -40.910 32.870 1.000 22.350 370 GLY B C 1
ATOM 5693 O O . GLY B 1 370 ? -44.679 -40.345 31.885 1.000 22.237 370 GLY B O 1
ATOM 5694 N N . ILE B 1 371 ? -43.525 -40.285 33.861 1.000 21.900 371 ILE B N 1
ATOM 5695 C CA . ILE B 1 371 ? -43.138 -38.880 33.803 1.000 20.950 371 ILE B CA 1
ATOM 5696 C C . ILE B 1 371 ? -41.676 -38.774 34.239 1.000 22.134 371 ILE B C 1
ATOM 5697 O O . ILE B 1 371 ? -41.324 -39.017 35.397 1.000 22.736 371 ILE B O 1
ATOM 5702 N N . LYS B 1 372 ? -40.831 -38.435 33.257 1.000 20.396 372 LYS B N 1
ATOM 5703 C CA . LYS B 1 372 ? -39.409 -38.281 33.453 1.000 21.350 372 LYS B CA 1
ATOM 5704 C C . LYS B 1 372 ? -38.899 -37.288 32.422 1.000 20.717 372 LYS B C 1
ATOM 5705 O O . LYS B 1 372 ? -39.147 -37.482 31.243 1.000 20.953 372 LYS B O 1
ATOM 5711 N N . PHE B 1 373 ? -38.304 -36.184 32.877 1.000 20.392 373 PHE B N 1
ATOM 5712 C CA . PHE B 1 373 ? -37.894 -35.118 31.978 1.000 20.757 373 PHE B CA 1
ATOM 5713 C C . PHE B 1 373 ? -36.499 -35.385 31.438 1.000 20.035 373 PHE B C 1
ATOM 5714 O O . PHE B 1 373 ? -35.578 -35.777 32.173 1.000 22.100 373 PHE B O 1
ATOM 5722 N N . GLY B 1 374 ? -36.340 -35.133 30.146 1.000 20.801 374 GLY B N 1
ATOM 5723 C CA . GLY B 1 374 ? -34.987 -35.067 29.595 1.000 20.321 374 GLY B CA 1
ATOM 5724 C C . GLY B 1 374 ? -34.288 -33.785 30.044 1.000 20.065 374 GLY B C 1
ATOM 5725 O O . GLY B 1 374 ? -34.889 -32.917 30.701 1.000 20.154 374 GLY B O 1
ATOM 5726 N N . ALA B 1 375 ? -33.046 -33.637 29.610 1.000 19.710 375 ALA B N 1
ATOM 5727 C CA . ALA B 1 375 ? -32.234 -32.506 30.043 1.000 20.865 375 ALA B CA 1
ATOM 5728 C C . ALA B 1 375 ? -32.762 -31.182 29.458 1.000 21.344 375 ALA B C 1
ATOM 5729 O O . ALA B 1 375 ? -32.385 -30.115 29.927 1.000 23.846 375 ALA B O 1
ATOM 5731 N N . ASP B 1 376 ? -33.606 -31.261 28.418 1.000 20.793 376 ASP B N 1
ATOM 5732 C CA . ASP B 1 376 ? -34.247 -30.097 27.821 1.000 20.150 376 ASP B CA 1
ATOM 5733 C C . ASP B 1 376 ? -35.570 -29.738 28.508 1.000 20.107 376 ASP B C 1
ATOM 5734 O O . ASP B 1 376 ? -36.262 -28.795 28.088 1.000 21.553 376 ASP B O 1
ATOM 5739 N N . GLY B 1 377 ? -35.959 -30.524 29.518 1.000 20.339 377 GLY B N 1
ATOM 5740 C CA . GLY B 1 377 ? -37.185 -30.296 30.273 1.000 19.243 377 GLY B CA 1
ATOM 5741 C C . GLY B 1 377 ? -38.429 -30.981 29.727 1.000 19.321 377 GLY B C 1
ATOM 5742 O O . GLY B 1 377 ? -39.508 -30.792 30.309 1.000 19.065 377 GLY B O 1
ATOM 5743 N N . GLN B 1 378 ? -38.297 -31.692 28.597 1.000 18.714 378 GLN B N 1
ATOM 5744 C CA . GLN B 1 378 ? -39.435 -32.361 27.999 1.000 18.290 378 GLN B CA 1
ATOM 5745 C C . GLN B 1 378 ? -39.617 -33.755 28.601 1.000 18.070 378 GLN B C 1
ATOM 5746 O O . GLN B 1 378 ? -38.682 -34.552 28.636 1.000 19.201 378 GLN B O 1
ATOM 5752 N N . ASN B 1 379 ? -40.853 -34.090 28.952 1.000 17.240 379 ASN B N 1
ATOM 5753 C CA . ASN B 1 379 ? -41.192 -35.448 29.353 1.000 17.385 379 ASN B CA 1
ATOM 5754 C C . ASN B 1 379 ? -40.847 -36.401 28.212 1.000 18.492 379 ASN B C 1
ATOM 5755 O O . ASN B 1 379 ? -41.388 -36.276 27.116 1.000 20.707 379 ASN B O 1
ATOM 5760 N N . GLU B 1 380 ? -40.016 -37.408 28.517 1.000 20.311 380 GLU B N 1
ATOM 5761 C CA . GLU B 1 380 ? -39.513 -38.363 27.528 1.000 21.508 380 GLU B CA 1
ATOM 5762 C C . GLU B 1 380 ? -40.393 -39.613 27.479 1.000 21.741 380 GLU B C 1
ATOM 5763 O O . GLU B 1 380 ? -40.132 -40.516 26.689 1.000 22.589 380 GLU B O 1
ATOM 5769 N N . LYS B 1 381 ? -41.396 -39.726 28.360 1.000 20.402 381 LYS B N 1
ATOM 5770 C CA . LYS B 1 381 ? -42.128 -40.987 28.521 1.000 22.091 381 LYS B CA 1
ATOM 5771 C C . LYS B 1 381 ? -43.595 -40.853 28.096 1.000 22.096 381 LYS B C 1
ATOM 5772 O O . LYS B 1 381 ? -44.450 -41.616 28.533 1.000 24.200 381 LYS B O 1
ATOM 5778 N N . THR B 1 382 ? -43.890 -39.929 27.187 1.000 22.609 382 THR B N 1
ATOM 5779 C CA . THR B 1 382 ? -45.277 -39.716 26.795 1.000 22.527 382 THR B CA 1
ATOM 5780 C C . THR B 1 382 ? -45.712 -40.729 25.743 1.000 23.036 382 THR B C 1
ATOM 5781 O O . THR B 1 382 ? -44.894 -41.367 25.096 1.000 23.769 382 THR B O 1
ATOM 5785 N N . ARG B 1 383 ? -47.024 -40.867 25.605 1.000 23.627 383 ARG B N 1
ATOM 5786 C CA . ARG B 1 383 ? -47.635 -41.647 24.544 1.000 24.676 383 ARG B CA 1
ATOM 5787 C C . ARG B 1 383 ? -48.955 -40.977 24.218 1.000 25.471 383 ARG B C 1
ATOM 5788 O O . ARG B 1 383 ? -49.548 -40.375 25.119 1.000 29.827 383 ARG B O 1
ATOM 5796 N N . GLY B 1 384 ? -49.383 -41.068 22.956 1.000 23.081 384 GLY B N 1
ATOM 5797 C CA . GLY B 1 384 ? -50.642 -40.478 22.520 1.000 24.675 384 GLY B CA 1
ATOM 5798 C C . GLY B 1 384 ? -51.547 -41.465 21.785 1.000 23.082 384 GLY B C 1
ATOM 5799 O O . GLY B 1 384 ? -51.136 -42.583 21.481 1.000 23.686 384 GLY B O 1
ATOM 5800 N N . ILE B 1 385 ? -52.771 -40.989 21.503 1.000 19.610 385 ILE B N 1
ATOM 5801 C CA . ILE B 1 385 ? -53.777 -41.691 20.734 1.000 20.608 385 ILE B CA 1
ATOM 5802 C C . ILE B 1 385 ? -54.350 -40.743 19.670 1.000 19.346 385 ILE B C 1
ATOM 5803 O O . ILE B 1 385 ? -54.151 -39.518 19.698 1.000 18.352 385 ILE B O 1
ATOM 5808 N N . LEU B 1 386 ? -55.023 -41.344 18.695 1.000 19.232 386 LEU B N 1
ATOM 5809 C CA . LEU B 1 386 ? -55.958 -40.644 17.827 1.000 18.124 386 LEU B CA 1
ATOM 5810 C C . LEU B 1 386 ? -57.358 -41.149 18.158 1.000 18.692 386 LEU B C 1
ATOM 5811 O O . LEU B 1 386 ? -57.574 -42.345 18.350 1.000 19.646 386 LEU B O 1
ATOM 5816 N N . MET B 1 387 ? -58.292 -40.201 18.193 1.000 19.169 387 MET B N 1
ATOM 5817 C CA . MET B 1 387 ? -59.667 -40.512 18.490 1.000 18.918 387 MET B CA 1
ATOM 5818 C C . MET B 1 387 ? -60.577 -39.803 17.498 1.000 18.257 387 MET B C 1
ATOM 5819 O O . MET B 1 387 ? -60.251 -38.708 16.997 1.000 19.793 387 MET B O 1
ATOM 5824 N N . GLN B 1 388 ? -61.695 -40.481 17.174 1.000 19.366 388 GLN B N 1
ATOM 5825 C CA . GLN B 1 388 ? -62.591 -40.049 16.114 1.000 20.300 388 GLN B CA 1
ATOM 5826 C C . GLN B 1 388 ? -63.988 -39.871 16.688 1.000 20.932 388 GLN B C 1
ATOM 5827 O O . GLN B 1 388 ? -64.428 -40.703 17.482 1.000 22.079 388 GLN B O 1
ATOM 5833 N N . VAL B 1 389 ? -64.714 -38.832 16.231 1.000 20.869 389 VAL B N 1
ATOM 5834 C CA . VAL B 1 389 ? -66.103 -38.644 16.663 1.000 20.752 389 VAL B CA 1
ATOM 5835 C C . VAL B 1 389 ? -66.984 -39.655 15.935 1.000 22.276 389 VAL B C 1
ATOM 5836 O O . VAL B 1 389 ? -67.101 -39.627 14.704 1.000 22.293 389 VAL B O 1
ATOM 5840 N N . GLN B 1 390 ? -67.564 -40.580 16.697 1.000 21.563 390 GLN B N 1
ATOM 5841 C CA . GLN B 1 390 ? -68.513 -41.541 16.160 1.000 24.950 390 GLN B CA 1
ATOM 5842 C C . GLN B 1 390 ? -69.734 -41.569 17.072 1.000 26.742 390 GLN B C 1
ATOM 5843 O O . GLN B 1 390 ? -69.615 -41.793 18.274 1.000 27.325 390 GLN B O 1
ATOM 5849 N N . ASP B 1 391 ? -70.902 -41.261 16.494 1.000 29.776 391 ASP B N 1
ATOM 5850 C CA . ASP B 1 391 ? -72.168 -41.287 17.223 1.000 32.979 391 ASP B CA 1
ATOM 5851 C C . ASP B 1 391 ? -72.076 -40.416 18.467 1.000 32.005 391 ASP B C 1
ATOM 5852 O O . ASP B 1 391 ? -72.481 -40.841 19.545 1.000 34.168 391 ASP B O 1
ATOM 5857 N N . GLY B 1 392 ? -71.506 -39.213 18.310 1.000 32.315 392 GLY B N 1
ATOM 5858 C CA . GLY B 1 392 ? -71.588 -38.182 19.337 1.000 32.631 392 GLY B CA 1
ATOM 5859 C C . GLY B 1 392 ? -70.582 -38.312 20.484 1.000 31.537 392 GLY B C 1
ATOM 5860 O O . GLY B 1 392 ? -70.706 -37.578 21.477 1.000 30.752 392 GLY B O 1
ATOM 5861 N N . LYS B 1 393 ? -69.569 -39.177 20.321 1.000 28.185 393 LYS B N 1
ATOM 5862 C CA . LYS B 1 393 ? -68.525 -39.380 21.322 1.000 28.356 393 LYS B CA 1
ATOM 5863 C C . LYS B 1 393 ? -67.195 -39.542 20.590 1.000 25.036 393 LYS B C 1
ATOM 5864 O O . LYS B 1 393 ? -67.138 -40.166 19.532 1.000 23.255 393 LYS B O 1
ATOM 5866 N N . TYR B 1 394 ? -66.098 -39.025 21.153 1.000 23.660 394 TYR B N 1
ATOM 5867 C CA . TYR B 1 394 ? -64.785 -39.405 20.668 1.000 22.443 394 TYR B CA 1
ATOM 5868 C C . TYR B 1 394 ? -64.464 -40.829 21.118 1.000 22.738 394 TYR B C 1
ATOM 5869 O O . TYR B 1 394 ? -64.584 -41.155 22.318 1.000 26.628 394 TYR B O 1
ATOM 5878 N N . CYS B 1 395 ? -63.931 -41.607 20.155 1.000 22.792 395 CYS B N 1
ATOM 5879 C CA . CYS B 1 395 ? -63.630 -43.017 20.299 1.000 22.709 395 CYS B CA 1
ATOM 5880 C C . CYS B 1 395 ? -62.195 -43.264 19.836 1.000 22.564 395 CYS B C 1
ATOM 5881 O O . CYS B 1 395 ? -61.798 -42.849 18.738 1.000 22.749 395 CYS B O 1
ATOM 5884 N N . THR B 1 396 ? -61.412 -43.958 20.668 1.000 22.251 396 THR B N 1
ATOM 5885 C CA . THR B 1 396 ? -60.023 -44.234 20.323 1.000 23.941 396 THR B CA 1
ATOM 5886 C C . THR B 1 396 ? -59.941 -45.151 19.111 1.000 22.754 396 THR B C 1
ATOM 5887 O O . THR B 1 396 ? -60.540 -46.244 19.122 1.000 24.005 396 THR B O 1
ATOM 5891 N N . VAL B 1 397 ? -59.169 -44.728 18.099 1.000 23.593 397 VAL B N 1
ATOM 5892 C CA . VAL B 1 397 ? -59.017 -45.494 16.865 1.000 23.356 397 VAL B CA 1
ATOM 5893 C C . VAL B 1 397 ? -57.571 -45.903 16.571 1.000 22.864 397 VAL B C 1
ATOM 5894 O O . VAL B 1 397 ? -57.369 -46.759 15.715 1.000 24.162 397 VAL B O 1
ATOM 5898 N N . TYR B 1 398 ? -56.589 -45.354 17.288 1.000 22.392 398 TYR B N 1
ATOM 5899 C CA . TYR B 1 398 ? -55.194 -45.625 17.011 1.000 23.114 398 TYR B CA 1
ATOM 5900 C C . TYR B 1 398 ? -54.396 -45.189 18.222 1.000 23.220 398 TYR B C 1
ATOM 5901 O O . TYR B 1 398 ? -54.764 -44.214 18.881 1.000 22.319 398 TYR B O 1
ATOM 5910 N N . PRO B 1 399 ? -53.322 -45.906 18.621 1.000 24.229 399 PRO B N 1
ATOM 5911 C CA . PRO B 1 399 ? -52.885 -47.159 17.998 1.000 25.536 399 PRO B CA 1
ATOM 5912 C C . PRO B 1 399 ? -53.820 -48.324 18.322 1.000 27.778 399 PRO B C 1
ATOM 5913 O O . PRO B 1 399 ? -54.710 -48.221 19.180 1.000 28.804 399 PRO B O 1
ATOM 5917 N N . PHE B 1 400 ? -53.592 -49.449 17.642 1.000 29.044 400 PHE B N 1
ATOM 5918 C CA . PHE B 1 400 ? -54.516 -50.567 17.663 1.000 31.549 400 PHE B CA 1
ATOM 5919 C C . PHE B 1 400 ? -54.612 -51.152 19.065 1.000 31.518 400 PHE B C 1
ATOM 5920 O O . PHE B 1 400 ? -55.699 -51.528 19.474 1.000 34.253 400 PHE B O 1
ATOM 5928 N N . GLU B 1 401 ? -53.530 -51.150 19.839 1.000 32.255 401 GLU B N 1
ATOM 5929 C CA . GLU B 1 401 ? -53.560 -51.775 21.153 1.000 35.205 401 GLU B CA 1
ATOM 5930 C C . GLU B 1 401 ? -54.395 -50.953 22.145 1.000 36.632 401 GLU B C 1
ATOM 5931 O O . GLU B 1 401 ? -54.786 -51.483 23.189 1.000 36.667 401 GLU B O 1
ATOM 5937 N N . LEU B 1 402 ? -54.708 -49.691 21.815 1.000 31.747 402 LEU B N 1
ATOM 5938 C CA . LEU B 1 402 ? -55.535 -48.858 22.675 1.000 33.002 402 LEU B CA 1
ATOM 5939 C C . LEU B 1 402 ? -56.894 -48.526 22.051 1.000 33.127 402 LEU B C 1
ATOM 5940 O O . LEU B 1 402 ? -57.680 -47.792 22.659 1.000 33.135 402 LEU B O 1
ATOM 5945 N N . ALA B 1 403 ? -57.172 -49.059 20.856 1.000 30.984 403 ALA B N 1
ATOM 5946 C CA . ALA B 1 403 ? -58.334 -48.636 20.089 1.000 32.415 403 ALA B CA 1
ATOM 5947 C C . ALA B 1 403 ? -59.582 -49.294 20.653 1.000 32.516 403 ALA B C 1
ATOM 5948 O O . ALA B 1 403 ? -59.553 -50.473 20.978 1.000 37.240 403 ALA B O 1
ATOM 5950 N N . ALA B 1 404 ? -60.681 -48.539 20.710 1.000 30.390 404 ALA B N 1
ATOM 5951 C CA . ALA B 1 404 ? -61.970 -49.064 21.127 1.000 31.369 404 ALA B CA 1
ATOM 5952 C C . ALA B 1 404 ? -62.889 -49.379 19.943 1.000 32.422 404 ALA B C 1
ATOM 5953 O O . ALA B 1 404 ? -63.895 -50.052 20.127 1.000 37.025 404 ALA B O 1
ATOM 5955 N N . CYS B 1 405 ? -62.574 -48.853 18.759 1.000 33.456 405 CYS B N 1
ATOM 5956 C CA A CYS B 1 405 ? -63.426 -49.044 17.601 0.500 34.954 405 CYS B CA 1
ATOM 5957 C CA B CYS B 1 405 ? -63.456 -48.799 17.602 0.500 34.125 405 CYS B CA 1
ATOM 5958 C C . CYS B 1 405 ? -62.610 -48.864 16.328 1.000 31.170 405 CYS B C 1
ATOM 5959 O O . CYS B 1 405 ? -61.451 -48.480 16.379 1.000 32.910 405 CYS B O 1
ATOM 5964 N N . LYS B 1 406 ? -63.226 -49.232 15.200 1.000 29.035 406 LYS B N 1
ATOM 5965 C CA . LYS B 1 406 ? -62.611 -49.172 13.878 1.000 27.685 406 LYS B CA 1
ATOM 5966 C C . LYS B 1 406 ? -62.744 -47.751 13.320 1.000 27.772 406 LYS B C 1
ATOM 5967 O O . LYS B 1 406 ? -63.763 -47.090 13.534 1.000 28.822 406 LYS B O 1
ATOM 5969 N N . LEU B 1 407 ? -61.704 -47.273 12.624 1.000 27.170 407 LEU B N 1
ATOM 5970 C CA . LEU B 1 407 ? -61.773 -46.035 11.860 1.000 25.434 407 LEU B CA 1
ATOM 5971 C C . LEU B 1 407 ? -62.979 -46.041 10.918 1.000 26.357 407 LEU B C 1
ATOM 5972 O O . LEU B 1 407 ? -63.260 -47.053 10.262 1.000 27.868 407 LEU B O 1
ATOM 5977 N N . GLN B 1 408 ? -63.651 -44.879 10.844 1.000 26.064 408 GLN B N 1
ATOM 5978 C CA . GLN B 1 408 ? -64.669 -44.597 9.845 1.000 28.060 408 GLN B CA 1
ATOM 5979 C C . GLN B 1 408 ? -64.021 -43.748 8.751 1.000 24.208 408 GLN B C 1
ATOM 5980 O O . GLN B 1 408 ? -63.526 -42.650 9.015 1.000 24.334 408 GLN B O 1
ATOM 5986 N N . TYR B 1 409 ? -63.916 -44.342 7.552 1.000 25.128 409 TYR B N 1
ATOM 5987 C CA . TYR B 1 409 ? -63.355 -43.665 6.394 1.000 23.470 409 TYR B CA 1
ATOM 5988 C C . TYR B 1 409 ? -64.166 -44.087 5.173 1.000 24.122 409 TYR B C 1
ATOM 5989 O O . TYR B 1 409 ? -64.436 -45.275 4.951 1.000 28.160 409 TYR B O 1
ATOM 5998 N N . PRO B 1 410 ? -64.542 -43.173 4.271 1.000 25.485 410 PRO B N 1
ATOM 5999 C CA . PRO B 1 410 ? -64.285 -41.739 4.412 1.000 24.511 410 PRO B CA 1
ATOM 6000 C C . PRO B 1 410 ? -65.177 -41.082 5.454 1.000 22.055 410 PRO B C 1
ATOM 6001 O O . PRO B 1 410 ? -66.139 -41.691 5.893 1.000 23.301 410 PRO B O 1
ATOM 6005 N N . MET B 1 411 ? -64.845 -39.859 5.847 1.000 22.234 411 MET B N 1
ATOM 6006 C CA A MET B 1 411 ? -65.732 -39.067 6.677 0.500 24.766 411 MET B CA 1
ATOM 6007 C CA B MET B 1 411 ? -65.729 -39.056 6.663 0.500 24.720 411 MET B CA 1
ATOM 6008 C C . MET B 1 411 ? -67.073 -38.902 5.963 1.000 24.953 411 MET B C 1
ATOM 6009 O O . MET B 1 411 ? -67.137 -38.681 4.754 1.000 25.976 411 MET B O 1
ATOM 6018 N N . PRO B 1 412 ? -68.202 -38.962 6.689 1.000 24.581 412 PRO B N 1
ATOM 6019 C CA . PRO B 1 412 ? -69.483 -38.721 6.029 1.000 28.177 412 PRO B CA 1
ATOM 6020 C C . PRO B 1 412 ? -69.492 -37.324 5.413 1.000 26.420 412 PRO B C 1
ATOM 6021 O O . PRO B 1 412 ? -68.874 -36.400 5.928 1.000 26.256 412 PRO B O 1
ATOM 6025 N N . THR B 1 413 ? -70.238 -37.145 4.332 1.000 27.747 413 THR B N 1
ATOM 6026 C CA . THR B 1 413 ? -70.452 -35.811 3.802 1.000 26.296 413 THR B CA 1
ATOM 6027 C C . THR B 1 413 ? -71.438 -35.067 4.689 1.000 24.882 413 THR B C 1
ATOM 6028 O O . THR B 1 413 ? -72.127 -35.685 5.496 1.000 24.622 413 THR B O 1
ATOM 6032 N N . TRP B 1 414 ? -71.549 -33.751 4.488 1.000 23.099 414 TRP B N 1
ATOM 6033 C CA . TRP B 1 414 ? -72.494 -32.976 5.288 1.000 24.787 414 TRP B CA 1
ATOM 6034 C C . TRP B 1 414 ? -73.901 -33.547 5.212 1.000 28.304 414 TRP B C 1
ATOM 6035 O O . TRP B 1 414 ? -74.624 -33.546 6.220 1.000 30.233 414 TRP B O 1
ATOM 6046 N N . SER B 1 415 ? -74.278 -34.019 4.020 1.000 28.977 415 SER B N 1
ATOM 6047 C CA . SER B 1 415 ? -75.618 -34.528 3.834 1.000 31.790 415 SER B CA 1
ATOM 6048 C C . SER B 1 415 ? -75.843 -35.834 4.600 1.000 32.253 415 SER B C 1
ATOM 6049 O O . SER B 1 415 ? -76.988 -36.208 4.829 1.000 33.801 415 SER B O 1
ATOM 6052 N N . GLN B 1 416 ? -74.765 -36.544 4.943 1.000 30.085 416 GLN B N 1
ATOM 6053 C CA . GLN B 1 416 ? -74.861 -37.831 5.599 1.000 31.692 416 GLN B CA 1
ATOM 6054 C C . GLN B 1 416 ? -74.709 -37.745 7.115 1.000 32.935 416 GLN B C 1
ATOM 6055 O O . GLN B 1 416 ? -74.955 -38.740 7.797 1.000 37.091 416 GLN B O 1
ATOM 6061 N N . LYS B 1 417 ? -74.303 -36.591 7.634 1.000 32.909 417 LYS B N 1
ATOM 6062 C CA . LYS B 1 417 ? -74.128 -36.422 9.065 1.000 36.201 417 LYS B CA 1
ATOM 6063 C C . LYS B 1 417 ? -75.491 -36.242 9.745 1.000 42.331 417 LYS B C 1
ATOM 6064 O O . LYS B 1 417 ? -76.424 -35.774 9.055 1.000 51.022 417 LYS B O 1
#

InterPro domains:
  IPR028081 Leucine-binding protein domain [PF13458] (26-393)
  IPR028082 Periplasmic binding protein-like I [SSF53822] (26-416)
  IPR051010 Branched-chain amino acid transport protein [PTHR30483] (6-416)

Secondary structure (P-SEA, 3-state):
cbbbbbbbbccccccaaaaaaaaaaaaaaaaaaccbbbbccccccccccccccccbbbbbbbbbbccccaaaaaaaaaaaaccccccbbbbbccaaaaaaaaaaaaaacbbbbbcccccccccccccccbbbccccaaaaaaaaaaaaaaaaaaccccccbbbbbbcccaaaaaaaaaaaaaaaaaccccccbbbbbcccccaaaaaaaaaaacccbbbbbccaaaaaaaaaaaaaaccccccccccccccccccccccccccccbbbbcccccccccccaaaaaaaaaaaaaacccccccaaaaaaaaaaaaaaaaaaaccccaaaaaaaaaacccccccccccccbbbbccccccccccbbbbbbcccbbbbccccccccccccccccccccc/cbbbbbbbbccccccaaaaaaaaaaaaaaaaaaccbbbbccccccccccccccccbbbbbbbbbbccccaaaaaaaaaaaaccccccbbbbbccaaaaaaaaaaaaaacbbbbbcccccccccccccccbbbccccaaaaaaaaaaaaaaaaaaccccccbbbbbbcccaaaaaaaaaaaaaaaaaccccccbbbbbcccccaaaaaaaaaaacccbbbbbccaaaaaaaaaaaaaacccccccccccccccccccccccccccbbbbbcccccccccccaaaaaaaaaaaaaacccccccaaaaaaaaaaaaaaaaaaaccccaaaaaaaaaacccccccccccccbbbbcccccccccccbbbbbcccbbbbccccccccccccccccccccc

B-factor: mean 25.84, std 8.78, range [13.67, 80.88]

Solvent-accessible surface area: 28913 Å² total

Sequence (790 aa):
AENVKIGVLYPLTGPVAQVGKDAVAAVQTALDIINNSHNIPGMPLAKDAGLKGLGGGKISIVVGDHGGKPDIGVGETEKMLNSDKVHAMFGAYYSSVTGAASQQVSERAGIPWVNGESTSPKLTTRGFKYFFRVTPHDGEFTQLMFEEFMDDFNTKNGNKLKTLGIIHEDTLWGADSGGTQNTMAKDKGYKVVEKISYKAKTTSLSSEVQRLKAKNPDVLLPSSYTADAYLFLNTAKKELDYNPKLLVAQAGYTDPKFIATMGSKAEEGVVITRSPFNTDLATTIPMIGTVNEIFKTHSGGRRDLSDVPARAFTGFMMALANAINNAGSTDPEKIRRQALVDLDMSSDSLIVPYRGIKFGADGQNEKTRGILMQVQDGKYCTVYPPFFEELLAACKLQYPMMPTWSQKAENVKIGVLYPLTGPVAQVGKDAVAAVQTALDIINNSHNIPGMPLAKDAGLKGLGGGKISIVVGDHGGKPDIGVGETEKMLNSDKVHAMFGAYYSSVTGAASQQVSERAGIPWVNGESTSPKLTTRGFKYFFRVTPHDGEFTQLMFEFMDDDFNTKNGNKLKTLGIIHEDTLWGADDSGGTQNTMAKDKGYKVVEKISYKAKTTSLSSSEVQRLKAKNPDVLLPSSYTADAYLFLNTAKKELDYNPKLLVAQAGYTDPKFIATMGSKAEGVITRSPFNTDLATTIPMIGTVNEIFKTHSGGRDLSDVPARAFTGFMALANAINNAGSTDPEKIRQALVDLDMSSDSLIVPYRGIKFGADGQNEKTRGILMQVQDGKYCTVYPFELAACCKLQYPMMPTWSQK

Radius of gyration: 31.92 Å; Cα contacts (8 Å, |Δi|>4): 1825; chains: 2; bounding box: 67×66×103 Å

Organism: Pelagibacter ubique (strain HTCC1062) (NCBI:txid335992)